Protein 2ICR (pdb70)

CATH classification: 2.40.155.10

Sequence (901 aa):
SAHGLTDDMTMHFRMEGCVDGHKFVIEGNGNGNPFKGKQFINLCVIEGGPLPFSEDILSAAFNRLFTEYPEGIVDYFKNSSCPAGYTWHRSFRFEDGAVCICCSADITVNVRENCIYHESTFYGVNFPADGPVMKKMMTTNWEPSCEKIIPINSQKILKGDVSMYLLLKDGGRYRCQFDTIYKAKTEPKEMPDWHFIQHKLNREDRSDAKNQKWQLIEHAIIASRSALPSAHGLTDDMTMHFRRMEGCVDGHKFVIEGNGNGNPFKGKQFINLCVIEGGPLPFSEDILSAAFNRLFTEYPEGIVDYFKNSSCPAGYTWHRSFRFEDGAVCICCSADITVNVRENCIIYHESTFYGVNFPADGPVMKKMTTNWEPSCEKIIPINSQKILKGDVSMYLLLKDGGRYRCQFDTIYKAKTEPKEMPDWHFIQHKLNNREDRSDAKNQKWQLIEHAIIASRSALPGSAHGLTDDMTMHHFRMEGCVDGHKFVIEGNGNGNPFKGKQFINLCVIEGGPLPFSEDILSAAFNRLFTEYPEGIVDYFKNSCPAGYTWHRSFRFEDGAVCICCSADITVNVRENCCIYHESTFYGVNFPADGPVMKKMTTNWEPSCEKIIIPINSQKILKGDVSMYLLLKDGGRYRCQFDTIIYKAKTEPKEMPDWHFIQHKLNNREDRSDAKNQKWQLIEHAIIIASRSALPSAHGLTDDMMTMHFRMEGCVDGHKFVIEGNGNGNPFKGKQFINLCVIEGGPLPFSEDILSAAFNRLFTEYPEGIVDYFKNSCPAGYTWHRSFRFEDGAVCICCSADITVNVRENCIYHESTFYGVNFPADGPVMKKMMTTNWEPSCEKIIPINSQKILKGDVSMYLLLKDGGRYRCQFDTIYKAKTEPKEMPDWHFIQHKLNNREDRSDAKNQKWQLIEHAIASRSALP

Nearest PDB structures (foldseek):
  2icr-assembly2_C  TM=1.001E+00  e=1.301E-49  Zoanthus sp.
  6aa7-assembly1_A  TM=1.000E+00  e=6.474E-44  Acropora digitifera
  2ogr-assembly1_C  TM=9.984E-01  e=5.555E-43  Zoanthus sp.
  1xa9-assembly1_A  TM=9.937E-01  e=1.949E-43  Zoanthus sp.
  2ojk-assembly1_A  TM=9.965E-01  e=8.170E-43  Zoanthus sp.

Radius of gyration: 31.57 Å; Cα contacts (8 Å, |Δi|>4): 2663; chains: 4; bounding box: 90×78×57 Å

Solvent-accessible surface area: 37410 Å² total

Structure (mmCIF, N/CA/C/O backbone):
data_2ICR
#
_entry.id   2ICR
#
_cell.length_a   115.190
_cell.length_b   146.738
_cell.length_c   122.928
_cell.angle_alpha   90.00
_cell.angle_beta   90.00
_cell.angle_gamma   90.00
#
_symmetry.space_group_name_H-M   'C 2 2 21'
#
loop_
_entity.id
_entity.type
_entity.pdbx_description
1 polymer 'Red fluorescent protein zoanRFP'
2 non-polymer 'SULFATE ION'
3 water water
#
loop_
_atom_site.group_PDB
_atom_site.id
_atom_site.type_symbol
_atom_site.label_atom_id
_atom_site.label_alt_id
_atom_site.label_comp_id
_atom_site.label_asym_id
_atom_site.label_entity_id
_atom_site.label_seq_id
_atom_site.pdbx_PDB_ins_code
_atom_site.Cartn_x
_atom_site.Cartn_y
_atom_site.Cartn_z
_atom_site.occupancy
_atom_site.B_iso_or_equiv
_atom_site.auth_seq_id
_atom_site.auth_comp_id
_atom_site.auth_asym_id
_atom_site.auth_atom_id
_atom_site.pdbx_PDB_model_num
ATOM 1 N N . SER A 1 12 ? -67.986 1.271 -0.916 1.00 51.18 4 SER A N 1
ATOM 2 C CA . SER A 1 12 ? -67.162 0.962 -2.098 1.00 50.83 4 SER A CA 1
ATOM 3 C C . SER A 1 12 ? -68.007 0.276 -3.162 1.00 58.69 4 SER A C 1
ATOM 4 O O . SER A 1 12 ? -68.927 -0.484 -2.820 1.00 67.15 4 SER A O 1
ATOM 7 N N . ALA A 1 13 ? -67.788 0.478 -4.463 1.00 59.07 5 ALA A N 1
ATOM 8 C CA . ALA A 1 13 ? -68.641 -0.210 -5.443 1.00 50.67 5 ALA A CA 1
ATOM 9 C C . ALA A 1 13 ? -68.154 -1.638 -5.684 1.00 47.77 5 ALA A C 1
ATOM 10 O O . ALA A 1 13 ? -67.128 -1.796 -6.360 1.00 46.60 5 ALA A O 1
ATOM 12 N N . HIS A 1 14 ? -68.902 -2.598 -5.117 1.00 38.00 6 HIS A N 1
ATOM 13 C CA . HIS A 1 14 ? -68.561 -4.007 -5.253 1.00 30.54 6 HIS A CA 1
ATOM 14 C C . HIS A 1 14 ? -67.387 -4.303 -4.329 1.00 22.87 6 HIS A C 1
ATOM 15 O O . HIS A 1 14 ? -66.843 -5.383 -4.384 1.00 20.55 6 HIS A O 1
ATOM 22 N N . GLY A 1 15 ? -67.016 -3.324 -3.495 1.00 20.42 7 GLY A N 1
ATOM 23 C CA . GLY A 1 15 ? -65.926 -3.419 -2.561 1.00 20.93 7 GLY A CA 1
ATOM 24 C C . GLY A 1 15 ? -64.549 -3.296 -3.177 1.00 17.71 7 GLY A C 1
ATOM 25 O O . GLY A 1 15 ? -63.560 -3.600 -2.502 1.00 19.72 7 GLY A O 1
ATOM 26 N N . LEU A 1 16 ? -64.428 -2.871 -4.427 1.00 15.14 8 LEU A N 1
ATOM 27 C CA . LEU A 1 16 ? -63.135 -2.722 -5.062 1.00 15.14 8 LEU A CA 1
ATOM 28 C C . LEU A 1 16 ? -62.636 -1.275 -5.018 1.00 14.87 8 LEU A C 1
ATOM 29 O O . LEU A 1 16 ? -63.404 -0.300 -5.023 1.00 17.97 8 LEU A O 1
ATOM 34 N N . THR A 1 17 ? -61.319 -1.131 -4.976 1.00 15.81 9 THR A N 1
ATOM 35 C CA . THR A 1 17 ? -60.658 0.172 -4.958 1.00 15.54 9 THR A CA 1
ATOM 36 C C . THR A 1 17 ? -59.575 0.104 -6.032 1.00 15.06 9 THR A C 1
ATOM 37 O O . THR A 1 17 ? -59.314 -0.999 -6.553 1.00 16.01 9 THR A O 1
ATOM 41 N N . ASP A 1 18 ? -58.998 1.272 -6.351 1.00 16.95 10 ASP A N 1
ATOM 42 C CA . ASP A 1 18 ? -57.981 1.250 -7.411 1.00 16.62 10 ASP A CA 1
ATOM 43 C C . ASP A 1 18 ? -56.581 0.882 -6.934 1.00 15.78 10 ASP A C 1
ATOM 44 O O . ASP A 1 18 ? -55.671 0.974 -7.773 1.00 16.06 10 ASP A O 1
ATOM 49 N N . ASP A 1 19 ? -56.399 0.522 -5.672 1.00 16.56 11 ASP A N 1
ATOM 50 C CA . ASP A 1 19 ? -55.054 0.153 -5.140 1.00 18.07 11 ASP A CA 1
ATOM 51 C C . ASP A 1 19 ? -55.299 -0.888 -4.061 1.00 15.45 11 ASP A C 1
ATOM 52 O O . ASP A 1 19 ? -55.409 -0.538 -2.876 1.00 17.72 11 ASP A O 1
ATOM 57 N N . MET A 1 20 ? -55.421 -2.149 -4.541 1.00 15.71 12 MET A N 1
ATOM 58 C CA . MET A 1 20 ? -55.696 -3.226 -3.593 1.00 15.34 12 MET A CA 1
ATOM 59 C C . MET A 1 20 ? -54.526 -4.155 -3.394 1.00 15.68 12 MET A C 1
ATOM 60 O O . MET A 1 20 ? -53.574 -4.058 -4.177 1.00 17.56 12 MET A O 1
ATOM 65 N N . THR A 1 21 ? -54.654 -5.015 -2.375 1.00 15.74 13 THR A N 1
ATOM 66 C CA . THR A 1 21 ? -53.589 -5.992 -2.159 1.00 14.89 13 THR A CA 1
ATOM 67 C C . THR A 1 21 ? -54.250 -7.343 -2.501 1.00 15.63 13 THR A C 1
ATOM 68 O O . THR A 1 21 ? -55.475 -7.412 -2.667 1.00 15.87 13 THR A O 1
ATOM 72 N N . MET A 1 22 ? -53.451 -8.396 -2.594 1.00 15.01 14 MET A N 1
ATOM 73 C CA . MET A 1 22 ? -53.875 -9.729 -2.876 1.00 15.74 14 MET A CA 1
ATOM 74 C C . MET A 1 22 ? -53.058 -10.702 -2.005 1.00 14.83 14 MET A C 1
ATOM 75 O O . MET A 1 22 ? -51.949 -10.398 -1.605 1.00 18.15 14 MET A O 1
ATOM 80 N N . HIS A 1 23 ? -53.686 -11.855 -1.789 1.00 15.42 15 HIS A N 1
ATOM 81 C CA . HIS A 1 23 ? -53.078 -12.931 -1.030 1.00 15.59 15 HIS A CA 1
ATOM 82 C C . HIS A 1 23 ? -53.286 -14.199 -1.863 1.00 16.61 15 HIS A C 1
ATOM 83 O O . HIS A 1 23 ? -54.438 -14.442 -2.249 1.00 19.55 15 HIS A O 1
ATOM 90 N N . PHE A 1 24 ? -52.214 -14.947 -2.111 1.00 16.42 16 PHE A N 1
ATOM 91 C CA . PHE A 1 24 ? -52.286 -16.160 -2.876 1.00 16.02 16 PHE A CA 1
ATOM 92 C C . PHE A 1 24 ? -51.798 -17.421 -2.182 1.00 15.73 16 PHE A C 1
ATOM 93 O O . PHE A 1 24 ? -50.831 -17.413 -1.403 1.00 17.74 16 PHE A O 1
ATOM 101 N N . ARG A 1 25 ? -52.451 -18.533 -2.519 1.00 16.96 17 ARG A N 1
ATOM 102 C CA . ARG A 1 25 ? -52.060 -19.814 -2.023 1.00 15.68 17 ARG A CA 1
ATOM 103 C C . ARG A 1 25 ? -52.452 -20.812 -3.158 1.00 15.30 17 ARG A C 1
ATOM 104 O O . ARG A 1 25 ? -53.616 -20.864 -3.534 1.00 18.22 17 ARG A O 1
ATOM 112 N N . MET A 1 26 ? -51.483 -21.564 -3.663 1.00 16.61 18 MET A N 1
ATOM 113 C CA . MET A 1 26 ? -51.700 -22.559 -4.699 1.00 17.37 18 MET A CA 1
ATOM 114 C C . MET A 1 26 ? -51.123 -23.878 -4.182 1.00 17.17 18 MET A C 1
ATOM 115 O O . MET A 1 26 ? -50.011 -23.868 -3.636 1.00 20.65 18 MET A O 1
ATOM 120 N N . GLU A 1 27 ? -51.838 -24.970 -4.362 1.00 18.05 19 GLU A N 1
ATOM 121 C CA . GLU A 1 27 ? -51.418 -26.326 -3.992 1.00 18.41 19 GLU A CA 1
ATOM 122 C C . GLU A 1 27 ? -51.441 -27.063 -5.334 1.00 17.95 19 GLU A C 1
ATOM 123 O O . GLU A 1 27 ? -52.404 -26.871 -6.087 1.00 20.63 19 GLU A O 1
ATOM 129 N N . GLY A 1 28 ? -50.436 -27.863 -5.660 1.00 16.79 20 GLY A N 1
ATOM 130 C CA . GLY A 1 28 ? -50.444 -28.544 -6.936 1.00 19.76 20 GLY A CA 1
ATOM 131 C C . GLY A 1 28 ? -49.553 -29.757 -6.980 1.00 18.71 20 GLY A C 1
ATOM 132 O O . GLY A 1 28 ? -48.870 -30.118 -6.021 1.00 20.06 20 GLY A O 1
ATOM 133 N N . CYS A 1 29 ? -49.601 -30.379 -8.160 1.00 18.45 21 CYS A N 1
ATOM 134 C CA . CYS A 1 29 ? -48.810 -31.582 -8.389 1.00 19.46 21 CYS A CA 1
ATOM 135 C C . CYS A 1 29 ? -48.613 -31.768 -9.876 1.00 19.15 21 CYS A C 1
ATOM 136 O O . CYS A 1 29 ? -49.598 -31.789 -10.630 1.00 22.45 21 CYS A O 1
ATOM 139 N N . VAL A 1 30 ? -47.374 -31.910 -10.319 1.00 20.42 22 VAL A N 1
ATOM 140 C CA . VAL A 1 30 ? -47.136 -32.098 -11.754 1.00 18.49 22 VAL A CA 1
ATOM 141 C C . VAL A 1 30 ? -46.273 -33.346 -11.873 1.00 18.93 22 VAL A C 1
ATOM 142 O O . VAL A 1 30 ? -45.176 -33.418 -11.311 1.00 19.28 22 VAL A O 1
ATOM 146 N N . ASP A 1 31 ? -46.795 -34.337 -12.597 1.00 18.72 23 ASP A N 1
ATOM 147 C CA . ASP A 1 31 ? -46.106 -35.614 -12.807 1.00 18.76 23 ASP A CA 1
ATOM 148 C C . ASP A 1 31 ? -45.589 -36.193 -11.487 1.00 22.46 23 ASP A C 1
ATOM 149 O O . ASP A 1 31 ? -44.502 -36.753 -11.462 1.00 25.26 23 ASP A O 1
ATOM 154 N N . GLY A 1 32 ? -46.413 -36.070 -10.433 1.00 22.27 24 GLY A N 1
ATOM 155 C CA . GLY A 1 32 ? -46.077 -36.604 -9.123 1.00 24.52 24 GLY A CA 1
ATOM 156 C C . GLY A 1 32 ? -45.297 -35.680 -8.220 1.00 25.21 24 GLY A C 1
ATOM 157 O O . GLY A 1 32 ? -45.096 -35.997 -7.034 1.00 30.00 24 GLY A O 1
ATOM 158 N N . HIS A 1 33 ? -44.870 -34.554 -8.798 1.00 22.99 25 HIS A N 1
ATOM 159 C CA . HIS A 1 33 ? -44.119 -33.644 -7.937 1.00 22.08 25 HIS A CA 1
ATOM 160 C C . HIS A 1 33 ? -45.071 -32.674 -7.228 1.00 20.96 25 HIS A C 1
ATOM 161 O O . HIS A 1 33 ? -45.620 -31.796 -7.897 1.00 20.67 25 HIS A O 1
ATOM 168 N N . LYS A 1 34 ? -45.252 -32.787 -5.920 1.00 21.34 26 LYS A N 1
ATOM 169 C CA . LYS A 1 34 ? -46.127 -31.903 -5.167 1.00 22.50 26 LYS A CA 1
ATOM 170 C C . LYS A 1 34 ? -45.447 -30.599 -4.798 1.00 21.46 26 LYS A C 1
ATOM 171 O O . LYS A 1 34 ? -44.234 -30.505 -4.600 1.00 23.41 26 LYS A O 1
ATOM 177 N N . PHE A 1 35 ? -46.271 -29.543 -4.703 1.00 19.74 27 PHE A N 1
ATOM 178 C CA . PHE A 1 35 ? -45.728 -28.251 -4.345 1.00 19.92 27 PHE A CA 1
ATOM 179 C C . PHE A 1 35 ? -46.811 -27.336 -3.776 1.00 19.91 27 PHE A C 1
ATOM 180 O O . PHE A 1 35 ? -48.003 -27.561 -3.964 1.00 20.82 27 PHE A O 1
ATOM 188 N N . VAL A 1 36 ? -46.336 -26.302 -3.082 1.00 18.51 28 VAL A N 1
ATOM 189 C CA . VAL A 1 36 ? -47.191 -25.298 -2.491 1.00 17.96 28 VAL A CA 1
ATOM 190 C C . VAL A 1 36 ? -46.502 -23.950 -2.746 1.00 18.17 28 VAL A C 1
ATOM 191 O O . VAL A 1 36 ? -45.299 -23.850 -2.534 1.00 20.55 28 VAL A O 1
ATOM 195 N N . ILE A 1 37 ? -47.298 -22.992 -3.202 1.00 17.28 29 ILE A N 1
ATOM 196 C CA . ILE A 1 37 ? -46.815 -21.651 -3.488 1.00 18.05 29 ILE A CA 1
ATOM 197 C C . ILE A 1 37 ? -47.664 -20.652 -2.729 1.00 17.94 29 ILE A C 1
ATOM 198 O O . ILE A 1 37 ? -48.894 -20.804 -2.653 1.00 19.91 29 ILE A O 1
ATOM 203 N N . GLU A 1 38 ? -47.026 -19.641 -2.180 1.00 18.62 30 GLU A N 1
ATOM 204 C CA . GLU A 1 38 ? -47.768 -18.615 -1.472 1.00 20.82 30 GLU A CA 1
ATOM 205 C C . GLU A 1 38 ? -47.193 -17.286 -1.992 1.00 18.32 30 GLU A C 1
ATOM 206 O O . GLU A 1 38 ? -46.050 -17.188 -2.480 1.00 23.30 30 GLU A O 1
ATOM 212 N N . GLY A 1 39 ? -48.031 -16.252 -1.874 1.00 19.13 31 GLY A N 1
ATOM 213 C CA . GLY A 1 39 ? -47.569 -14.953 -2.324 1.00 20.53 31 GLY A CA 1
ATOM 214 C C . GLY A 1 39 ? -48.557 -13.849 -1.973 1.00 16.39 31 GLY A C 1
ATOM 215 O O . GLY A 1 39 ? -49.584 -13.990 -1.304 1.00 18.40 31 GLY A O 1
ATOM 216 N N . ASN A 1 40 ? -48.179 -12.668 -2.472 1.00 16.48 32 ASN A N 1
ATOM 217 C CA . ASN A 1 40 ? -49.019 -11.504 -2.240 1.00 16.90 32 ASN A CA 1
ATOM 218 C C . ASN A 1 40 ? -48.923 -10.630 -3.484 1.00 17.12 32 ASN A C 1
ATOM 219 O O . ASN A 1 40 ? -48.268 -11.004 -4.468 1.00 20.41 32 ASN A O 1
ATOM 224 N N . GLY A 1 41 ? -49.572 -9.492 -3.472 1.00 16.36 33 GLY A N 1
ATOM 225 C CA . GLY A 1 41 ? -49.475 -8.655 -4.674 1.00 17.62 33 GLY A CA 1
ATOM 226 C C . GLY A 1 41 ? -50.236 -7.368 -4.457 1.00 15.39 33 GLY A C 1
ATOM 227 O O . GLY A 1 41 ? -50.768 -7.098 -3.377 1.00 16.12 33 GLY A O 1
ATOM 228 N N . ASN A 1 42 ? -50.258 -6.579 -5.511 1.00 15.13 34 ASN A N 1
ATOM 229 C CA . ASN A 1 42 ? -50.970 -5.309 -5.465 1.00 14.71 34 ASN A CA 1
ATOM 230 C C . ASN A 1 42 ? -51.447 -5.023 -6.897 1.00 15.14 34 ASN A C 1
ATOM 231 O O . ASN A 1 42 ? -50.818 -5.491 -7.856 1.00 16.40 34 ASN A O 1
ATOM 236 N N . GLY A 1 43 ? -52.530 -4.267 -6.996 1.00 13.78 35 GLY A N 1
ATOM 237 C CA . GLY A 1 43 ? -52.996 -3.973 -8.358 1.00 15.52 35 GLY A CA 1
ATOM 238 C C . GLY A 1 43 ? -54.176 -3.013 -8.341 1.00 13.71 35 GLY A C 1
ATOM 239 O O . GLY A 1 43 ? -54.733 -2.643 -7.318 1.00 14.24 35 GLY A O 1
ATOM 240 N N . ASN A 1 44 ? -54.522 -2.611 -9.574 1.00 13.97 36 ASN A N 1
ATOM 241 C CA . ASN A 1 44 ? -55.628 -1.689 -9.847 1.00 13.51 36 ASN A CA 1
ATOM 242 C C . ASN A 1 44 ? -56.624 -2.445 -10.728 1.00 11.46 36 ASN A C 1
ATOM 243 O O . ASN A 1 44 ? -56.416 -2.563 -11.941 1.00 13.32 36 ASN A O 1
ATOM 248 N N . PRO A 1 45 ? -57.689 -2.961 -10.136 1.00 13.65 37 PRO A N 1
ATOM 249 C CA . PRO A 1 45 ? -58.654 -3.701 -10.960 1.00 13.73 37 PRO A CA 1
ATOM 250 C C . PRO A 1 45 ? -59.283 -2.862 -12.085 1.00 13.52 37 PRO A C 1
ATOM 251 O O . PRO A 1 45 ? -59.634 -3.410 -13.152 1.00 15.34 37 PRO A O 1
ATOM 255 N N . PHE A 1 46 ? -59.449 -1.561 -11.865 1.00 14.03 38 PHE A N 1
ATOM 256 C CA . PHE A 1 46 ? -60.075 -0.658 -12.861 1.00 13.15 38 PHE A CA 1
ATOM 257 C C . PHE A 1 46 ? -59.192 -0.426 -14.085 1.00 13.69 38 PHE A C 1
ATOM 258 O O . PHE A 1 46 ? -59.753 -0.078 -15.136 1.00 17.90 38 PHE A O 1
ATOM 266 N N . LYS A 1 47 ? -57.886 -0.621 -13.928 1.00 13.12 39 LYS A N 1
ATOM 267 C CA . LYS A 1 47 ? -56.982 -0.442 -15.071 1.00 15.13 39 LYS A CA 1
ATOM 268 C C . LYS A 1 47 ? -56.513 -1.819 -15.541 1.00 14.33 39 LYS A C 1
ATOM 269 O O . LYS A 1 47 ? -55.686 -1.930 -16.466 1.00 17.55 39 LYS A O 1
ATOM 275 N N . GLY A 1 48 ? -57.019 -2.897 -14.930 1.00 13.74 40 GLY A N 1
ATOM 276 C CA . GLY A 1 48 ? -56.631 -4.247 -15.331 1.00 13.49 40 GLY A CA 1
ATOM 277 C C . GLY A 1 48 ? -55.162 -4.538 -15.167 1.00 13.54 40 GLY A C 1
ATOM 278 O O . GLY A 1 48 ? -54.608 -5.269 -16.000 1.00 15.16 40 GLY A O 1
ATOM 279 N N . LYS A 1 49 ? -54.532 -4.012 -14.112 1.00 13.29 41 LYS A N 1
ATOM 280 C CA . LYS A 1 49 ? -53.105 -4.228 -13.913 1.00 14.98 41 LYS A CA 1
ATOM 281 C C . LYS A 1 49 ? -52.775 -4.776 -12.535 1.00 14.24 41 LYS A C 1
ATOM 282 O O . LYS A 1 49 ? -53.297 -4.235 -11.555 1.00 16.92 41 LYS A O 1
ATOM 288 N N . GLN A 1 50 ? -51.910 -5.793 -12.531 1.00 13.86 42 GLN A N 1
ATOM 289 C CA . GLN A 1 50 ? -51.542 -6.368 -11.243 1.00 14.48 42 GLN A CA 1
ATOM 290 C C . GLN A 1 50 ? -50.092 -6.829 -11.182 1.00 14.30 42 GLN A C 1
ATOM 291 O O . GLN A 1 50 ? -49.499 -7.182 -12.205 1.00 15.14 42 GLN A O 1
ATOM 297 N N . PHE A 1 51 ? -49.547 -6.808 -9.966 1.00 13.37 43 PHE A N 1
ATOM 298 C CA . PHE A 1 51 ? -48.179 -7.197 -9.629 1.00 14.07 43 PHE A CA 1
ATOM 299 C C . PHE A 1 51 ? -48.317 -8.351 -8.630 1.00 14.32 43 PHE A C 1
ATOM 300 O O . PHE A 1 51 ? -48.950 -8.172 -7.593 1.00 19.58 43 PHE A O 1
ATOM 308 N N . ILE A 1 52 ? -47.759 -9.507 -8.944 1.00 14.90 44 ILE A N 1
ATOM 309 C CA . ILE A 1 52 ? -47.849 -10.712 -8.117 1.00 15.22 44 ILE A CA 1
ATOM 310 C C . ILE A 1 52 ? -46.489 -11.231 -7.686 1.00 14.46 44 ILE A C 1
ATOM 311 O O . ILE A 1 52 ? -45.685 -11.446 -8.574 1.00 18.87 44 ILE A O 1
ATOM 316 N N . ASN A 1 53 ? -46.281 -11.408 -6.392 1.00 18.46 45 ASN A N 1
ATOM 317 C CA . ASN A 1 53 ? -45.021 -11.882 -5.811 1.00 18.56 45 ASN A CA 1
ATOM 318 C C . ASN A 1 53 ? -45.226 -13.265 -5.234 1.00 18.08 45 ASN A C 1
ATOM 319 O O . ASN A 1 53 ? -45.963 -13.372 -4.250 1.00 21.62 45 ASN A O 1
ATOM 324 N N . LEU A 1 54 ? -44.583 -14.228 -5.876 1.00 17.11 46 LEU A N 1
ATOM 325 C CA . LEU A 1 54 ? -44.717 -15.609 -5.454 1.00 17.63 46 LEU A CA 1
ATOM 326 C C . LEU A 1 54 ? -43.451 -16.261 -4.921 1.00 16.17 46 LEU A C 1
ATOM 327 O O . LEU A 1 54 ? -42.363 -15.878 -5.313 1.00 21.37 46 LEU A O 1
ATOM 332 N N . CYS A 1 55 ? -43.674 -17.238 -4.049 1.00 18.31 47 CYS A N 1
ATOM 333 C CA . CYS A 1 55 ? -42.576 -17.991 -3.458 1.00 19.10 47 CYS A CA 1
ATOM 334 C C . CYS A 1 55 ? -42.979 -19.455 -3.312 1.00 18.38 47 CYS A C 1
ATOM 335 O O . CYS A 1 55 ? -44.097 -19.749 -2.873 1.00 19.91 47 CYS A O 1
ATOM 338 N N . VAL A 1 56 ? -42.098 -20.380 -3.659 1.00 19.55 48 VAL A N 1
ATOM 339 C CA . VAL A 1 56 ? -42.363 -21.801 -3.541 1.00 20.41 48 VAL A CA 1
ATOM 340 C C . VAL A 1 56 ? -42.098 -22.137 -2.073 1.00 22.38 48 VAL A C 1
ATOM 341 O O . VAL A 1 56 ? -40.937 -22.040 -1.624 1.00 26.43 48 VAL A O 1
ATOM 345 N N . ILE A 1 57 ? -43.132 -22.494 -1.312 1.00 24.17 49 ILE A N 1
ATOM 346 C CA . ILE A 1 57 ? -42.874 -22.798 0.106 1.00 24.14 49 ILE A CA 1
ATOM 347 C C . ILE A 1 57 ? -42.745 -24.293 0.368 1.00 24.94 49 ILE A C 1
ATOM 348 O O . ILE A 1 57 ? -42.198 -24.636 1.439 1.00 29.93 49 ILE A O 1
ATOM 353 N N . GLU A 1 58 ? -43.192 -25.135 -0.534 1.00 24.87 50 GLU A N 1
ATOM 354 C CA . GLU A 1 58 ? -43.095 -26.594 -0.425 1.00 24.82 50 GLU A CA 1
ATOM 355 C C . GLU A 1 58 ? -42.813 -27.160 -1.840 1.00 23.35 50 GLU A C 1
ATOM 356 O O . GLU A 1 58 ? -43.432 -26.731 -2.819 1.00 24.48 50 GLU A O 1
ATOM 362 N N . GLY A 1 59 ? -41.890 -28.124 -1.945 1.00 25.10 51 GLY A N 1
ATOM 363 C CA . GLY A 1 59 ? -41.600 -28.707 -3.243 1.00 24.26 51 GLY A CA 1
ATOM 364 C C . GLY A 1 59 ? -40.587 -28.005 -4.099 1.00 27.18 51 GLY A C 1
ATOM 365 O O . GLY A 1 59 ? -40.404 -28.391 -5.262 1.00 29.03 51 GLY A O 1
ATOM 366 N N . GLY A 1 60 ? -39.894 -26.983 -3.591 1.00 25.30 52 GLY A N 1
ATOM 367 C CA . GLY A 1 60 ? -38.911 -26.306 -4.417 1.00 24.48 52 GLY A CA 1
ATOM 368 C C . GLY A 1 60 ? -37.522 -26.895 -4.271 1.00 25.58 52 GLY A C 1
ATOM 369 O O . GLY A 1 60 ? -37.170 -27.509 -3.264 1.00 29.54 52 GLY A O 1
ATOM 370 N N . PRO A 1 61 ? -36.652 -26.726 -5.259 1.00 27.34 53 PRO A N 1
ATOM 371 C CA . PRO A 1 61 ? -36.940 -26.021 -6.513 1.00 26.43 53 PRO A CA 1
ATOM 372 C C . PRO A 1 61 ? -37.791 -26.864 -7.458 1.00 26.11 53 PRO A C 1
ATOM 373 O O . PRO A 1 61 ? -37.614 -28.076 -7.547 1.00 26.92 53 PRO A O 1
ATOM 377 N N . LEU A 1 62 ? -38.724 -26.215 -8.160 1.00 23.39 54 LEU A N 1
ATOM 378 C CA . LEU A 1 62 ? -39.582 -26.969 -9.082 1.00 22.48 54 LEU A CA 1
ATOM 379 C C . LEU A 1 62 ? -38.759 -27.533 -10.238 1.00 20.90 54 LEU A C 1
ATOM 380 O O . LEU A 1 62 ? -37.882 -26.856 -10.788 1.00 23.98 54 LEU A O 1
ATOM 385 N N . PRO A 1 63 ? -39.050 -28.781 -10.581 1.00 20.15 55 PRO A N 1
ATOM 386 C CA . PRO A 1 63 ? -38.357 -29.474 -11.677 1.00 20.00 55 PRO A CA 1
ATOM 387 C C . PRO A 1 63 ? -38.925 -29.100 -13.053 1.00 23.39 55 PRO A C 1
ATOM 388 O O . PRO A 1 63 ? -38.343 -29.420 -14.111 1.00 24.96 55 PRO A O 1
ATOM 392 N N . PHE A 1 64 ? -40.078 -28.413 -13.054 1.00 20.64 56 PHE A N 1
ATOM 393 C CA . PHE A 1 64 ? -40.725 -27.991 -14.278 1.00 19.54 56 PHE A CA 1
ATOM 394 C C . PHE A 1 64 ? -40.674 -26.463 -14.364 1.00 18.87 56 PHE A C 1
ATOM 395 O O . PHE A 1 64 ? -40.599 -25.814 -13.306 1.00 20.37 56 PHE A O 1
ATOM 403 N N . SER A 1 65 ? -40.747 -25.949 -15.570 1.00 18.08 57 SER A N 1
ATOM 404 C CA . SER A 1 65 ? -40.727 -24.505 -15.777 1.00 18.42 57 SER A CA 1
ATOM 405 C C . SER A 1 65 ? -41.880 -23.829 -15.030 1.00 21.71 57 SER A C 1
ATOM 406 O O . SER A 1 65 ? -43.045 -24.217 -15.125 1.00 19.32 57 SER A O 1
ATOM 409 N N . GLU A 1 66 ? -41.530 -22.778 -14.285 1.00 19.06 58 GLU A N 1
ATOM 410 C CA . GLU A 1 66 ? -42.618 -22.126 -13.577 1.00 19.55 58 GLU A CA 1
ATOM 411 C C . GLU A 1 66 ? -43.581 -21.379 -14.494 1.00 16.34 58 GLU A C 1
ATOM 412 O O . GLU A 1 66 ? -44.658 -21.005 -13.995 1.00 16.37 58 GLU A O 1
ATOM 418 N N . ASP A 1 67 ? -43.212 -21.162 -15.740 1.00 14.33 59 ASP A N 1
ATOM 419 C CA . ASP A 1 67 ? -44.151 -20.438 -16.610 1.00 14.92 59 ASP A CA 1
ATOM 420 C C . ASP A 1 67 ? -45.444 -21.200 -16.815 1.00 14.77 59 ASP A C 1
ATOM 421 O O . ASP A 1 67 ? -46.464 -20.578 -17.166 1.00 15.44 59 ASP A O 1
ATOM 426 N N . ILE A 1 68 ? -45.452 -22.527 -16.624 1.00 16.00 60 ILE A N 1
ATOM 427 C CA . ILE A 1 68 ? -46.764 -23.183 -16.865 1.00 14.91 60 ILE A CA 1
ATOM 428 C C . ILE A 1 68 ? -47.832 -22.764 -15.877 1.00 16.09 60 ILE A C 1
ATOM 429 O O . ILE A 1 68 ? -49.054 -22.881 -16.088 1.00 17.50 60 ILE A O 1
ATOM 434 N N . LEU A 1 69 ? -47.377 -22.253 -14.708 1.00 15.71 61 LEU A N 1
ATOM 435 C CA . LEU A 1 69 ? -48.344 -21.844 -13.705 1.00 15.30 61 LEU A CA 1
ATOM 436 C C . LEU A 1 69 ? -48.853 -20.422 -13.728 1.00 14.52 61 LEU A C 1
ATOM 437 O O . LEU A 1 69 ? -49.794 -20.078 -12.992 1.00 17.56 61 LEU A O 1
ATOM 442 N N . SER A 1 70 ? -48.193 -19.570 -14.513 1.00 15.55 62 SER A N 1
ATOM 443 C CA . SER A 1 70 ? -48.541 -18.168 -14.493 1.00 15.23 62 SER A CA 1
ATOM 444 C C . SER A 1 70 ? -49.970 -17.738 -14.698 1.00 14.88 62 SER A C 1
ATOM 445 O O . SER A 1 70 ? -50.385 -16.787 -13.995 1.00 17.10 62 SER A O 1
ATOM 448 N N . ALA A 1 71 ? -50.680 -18.388 -15.610 1.00 15.29 63 ALA A N 1
ATOM 449 C CA . ALA A 1 71 ? -52.065 -17.909 -15.807 1.00 14.33 63 ALA A CA 1
ATOM 450 C C . ALA A 1 71 ? -53.060 -18.356 -14.762 1.00 17.37 63 ALA A C 1
ATOM 451 O O . ALA A 1 71 ? -54.264 -18.096 -14.874 1.00 17.10 63 ALA A O 1
ATOM 453 N N . ALA A 1 72 ? -52.577 -18.994 -13.699 1.00 18.23 64 ALA A N 1
ATOM 454 C CA . ALA A 1 72 ? -53.482 -19.393 -12.655 1.00 16.59 64 ALA A CA 1
ATOM 455 C C . ALA A 1 72 ? -53.600 -18.239 -11.661 1.00 16.37 64 ALA A C 1
ATOM 456 O O . ALA A 1 72 ? -54.512 -18.320 -10.824 1.00 19.11 64 ALA A O 1
ATOM 458 N N . PHE A 1 73 ? -52.746 -17.223 -11.688 1.00 19.14 65 PHE A N 1
ATOM 459 C CA . PHE A 1 73 ? -52.810 -16.142 -10.673 1.00 18.87 65 PHE A CA 1
ATOM 460 C C . PHE A 1 73 ? -53.562 -14.850 -10.984 1.00 17.89 65 PHE A C 1
ATOM 461 O O . PHE A 1 73 ? -54.003 -14.237 -9.976 1.00 22.05 65 PHE A O 1
ATOM 489 N N . ASN A 1 75 ? -57.197 -14.080 -12.486 1.00 14.24 69 ASN A N 1
ATOM 490 C CA . ASN A 1 75 ? -58.063 -13.217 -11.644 1.00 14.38 69 ASN A CA 1
ATOM 491 C C . ASN A 1 75 ? -58.574 -12.122 -12.564 1.00 14.94 69 ASN A C 1
ATOM 492 O O . ASN A 1 75 ? -57.935 -11.080 -12.754 1.00 16.09 69 ASN A O 1
ATOM 497 N N . ARG A 1 76 ? -59.733 -12.386 -13.162 1.00 14.71 70 ARG A N 1
ATOM 498 C CA . ARG A 1 76 ? -60.351 -11.472 -14.116 1.00 13.88 70 ARG A CA 1
ATOM 499 C C . ARG A 1 76 ? -60.882 -10.209 -13.508 1.00 12.61 70 ARG A C 1
ATOM 500 O O . ARG A 1 76 ? -61.368 -9.362 -14.259 1.00 14.56 70 ARG A O 1
ATOM 508 N N . LEU A 1 77 ? -60.744 -10.005 -12.210 1.00 14.76 71 LEU A N 1
ATOM 509 C CA . LEU A 1 77 ? -61.153 -8.758 -11.570 1.00 13.51 71 LEU A CA 1
ATOM 510 C C . LEU A 1 77 ? -60.185 -7.717 -12.174 1.00 13.82 71 LEU A C 1
ATOM 511 O O . LEU A 1 77 ? -60.546 -6.563 -12.346 1.00 14.72 71 LEU A O 1
ATOM 516 N N . PHE A 1 78 ? -58.978 -8.161 -12.501 1.00 12.86 72 PHE A N 1
ATOM 517 C CA . PHE A 1 78 ? -57.948 -7.325 -13.101 1.00 13.57 72 PHE A CA 1
ATOM 518 C C . PHE A 1 78 ? -58.067 -7.330 -14.633 1.00 11.54 72 PHE A C 1
ATOM 519 O O . PHE A 1 78 ? -57.263 -7.890 -15.393 1.00 15.45 72 PHE A O 1
ATOM 527 N N . THR A 1 79 ? -59.131 -6.670 -15.067 1.00 12.41 73 THR A N 1
ATOM 528 C CA . THR A 1 79 ? -59.432 -6.523 -16.479 1.00 13.63 73 THR A CA 1
ATOM 529 C C . THR A 1 79 ? -60.046 -5.151 -16.661 1.00 11.57 73 THR A C 1
ATOM 530 O O . THR A 1 79 ? -61.038 -4.892 -15.940 1.00 14.32 73 THR A O 1
ATOM 534 N N . GLU A 1 80 ? -59.521 -4.331 -17.555 1.00 12.39 74 GLU A N 1
ATOM 535 C CA . GLU A 1 80 ? -60.156 -3.027 -17.735 1.00 12.21 74 GLU A CA 1
ATOM 536 C C . GLU A 1 80 ? -61.324 -3.205 -18.710 1.00 13.21 74 GLU A C 1
ATOM 537 O O . GLU A 1 80 ? -61.126 -3.493 -19.902 1.00 15.13 74 GLU A O 1
ATOM 543 N N . TYR A 1 81 ? -62.563 -3.027 -18.250 1.00 13.37 75 TYR A N 1
ATOM 544 C CA . TYR A 1 81 ? -63.705 -3.147 -19.114 1.00 13.09 75 TYR A CA 1
ATOM 545 C C . TYR A 1 81 ? -64.259 -1.771 -19.510 1.00 14.51 75 TYR A C 1
ATOM 546 O O . TYR A 1 81 ? -64.329 -0.864 -18.674 1.00 16.32 75 TYR A O 1
ATOM 555 N N . PRO A 1 82 ? -64.680 -1.639 -20.761 1.00 15.94 76 PRO A N 1
ATOM 556 C CA . PRO A 1 82 ? -65.305 -0.393 -21.206 1.00 15.48 76 PRO A CA 1
ATOM 557 C C . PRO A 1 82 ? -66.771 -0.454 -20.749 1.00 14.88 76 PRO A C 1
ATOM 558 O O . PRO A 1 82 ? -67.314 -1.585 -20.596 1.00 17.40 76 PRO A O 1
ATOM 562 N N . GLU A 1 83 ? -67.463 0.659 -20.553 1.00 14.35 77 GLU A N 1
ATOM 563 C CA . GLU A 1 83 ? -68.864 0.697 -20.126 1.00 16.78 77 GLU A CA 1
ATOM 564 C C . GLU A 1 83 ? -69.804 -0.062 -21.052 1.00 17.15 77 GLU A C 1
ATOM 565 O O . GLU A 1 83 ? -70.869 -0.530 -20.603 1.00 17.49 77 GLU A O 1
ATOM 571 N N . GLY A 1 84 ? -69.449 -0.186 -22.337 1.00 16.45 78 GLY A N 1
ATOM 572 C CA . GLY A 1 84 ? -70.288 -0.881 -23.308 1.00 17.37 78 GLY A CA 1
ATOM 573 C C . GLY A 1 84 ? -70.290 -2.396 -23.274 1.00 16.61 78 GLY A C 1
ATOM 574 O O . GLY A 1 84 ? -71.032 -3.037 -24.060 1.00 19.30 78 GLY A O 1
ATOM 575 N N . ILE A 1 85 ? -69.480 -2.955 -22.369 1.00 14.58 79 ILE A N 1
ATOM 576 C CA . ILE A 1 85 ? -69.443 -4.427 -22.249 1.00 14.53 79 ILE A CA 1
ATOM 577 C C . ILE A 1 85 ? -69.726 -4.745 -20.783 1.00 13.77 79 ILE A C 1
ATOM 578 O O . ILE A 1 85 ? -69.058 -4.174 -19.924 1.00 15.98 79 ILE A O 1
ATOM 583 N N . VAL A 1 86 ? -70.672 -5.616 -20.446 1.00 14.65 80 VAL A N 1
ATOM 584 C CA . VAL A 1 86 ? -70.976 -5.992 -19.076 1.00 14.09 80 VAL A CA 1
ATOM 585 C C . VAL A 1 86 ? -69.723 -6.624 -18.451 1.00 12.46 80 VAL A C 1
ATOM 586 O O . VAL A 1 86 ? -69.120 -7.515 -19.057 1.00 14.22 80 VAL A O 1
ATOM 590 N N . ASP A 1 87 ? -69.345 -6.177 -17.256 1.00 14.09 81 ASP A N 1
ATOM 591 C CA . ASP A 1 87 ? -68.174 -6.701 -16.519 1.00 14.14 81 ASP A CA 1
ATOM 592 C C . ASP A 1 87 ? -68.689 -7.759 -15.535 1.00 13.25 81 ASP A C 1
ATOM 593 O O . ASP A 1 87 ? -69.055 -7.529 -14.370 1.00 15.69 81 ASP A O 1
ATOM 598 N N . TYR A 1 88 ? -68.741 -9.007 -16.008 1.00 14.05 82 TYR A N 1
ATOM 599 C CA . TYR A 1 88 ? -69.244 -10.124 -15.204 1.00 12.89 82 TYR A CA 1
ATOM 600 C C . TYR A 1 88 ? -68.483 -10.357 -13.921 1.00 13.44 82 TYR A C 1
ATOM 601 O O . TYR A 1 88 ? -69.046 -10.771 -12.906 1.00 15.80 82 TYR A O 1
ATOM 610 N N . PHE A 1 89 ? -67.173 -10.097 -14.025 1.00 12.82 83 PHE A N 1
ATOM 611 C CA . PHE A 1 89 ? -66.337 -10.338 -12.843 1.00 14.02 83 PHE A CA 1
ATOM 612 C C . PHE A 1 89 ? -66.489 -9.329 -11.739 1.00 14.07 83 PHE A C 1
ATOM 613 O O . PHE A 1 89 ? -66.652 -9.709 -10.574 1.00 17.46 83 PHE A O 1
ATOM 621 N N . LYS A 1 90 ? -66.431 -8.041 -12.056 1.00 14.92 84 LYS A N 1
ATOM 622 C CA . LYS A 1 90 ? -66.597 -7.061 -10.993 1.00 14.29 84 LYS A CA 1
ATOM 623 C C . LYS A 1 90 ? -68.049 -7.122 -10.485 1.00 15.29 84 LYS A C 1
ATOM 624 O O . LYS A 1 90 ? -68.293 -6.862 -9.292 1.00 18.23 84 LYS A O 1
ATOM 630 N N . ASN A 1 91 ? -69.027 -7.474 -11.336 1.00 15.70 85 ASN A N 1
ATOM 631 C CA . ASN A 1 91 ? -70.407 -7.568 -10.882 1.00 15.30 85 ASN A CA 1
ATOM 632 C C . ASN A 1 91 ? -70.556 -8.706 -9.855 1.00 15.84 85 ASN A C 1
ATOM 633 O O . ASN A 1 91 ? -71.520 -8.656 -9.066 1.00 20.08 85 ASN A O 1
ATOM 638 N N A SER A 1 92 ? -69.636 -9.668 -9.866 0.50 15.64 86 SER A N 1
ATOM 639 N N B SER A 1 92 ? -69.662 -9.676 -9.854 0.50 15.64 86 SER A N 1
ATOM 640 C CA A SER A 1 92 ? -69.687 -10.779 -8.933 0.50 17.69 86 SER A CA 1
ATOM 641 C CA B SER A 1 92 ? -69.768 -10.731 -8.882 0.50 17.69 86 SER A CA 1
ATOM 642 C C A SER A 1 92 ? -69.079 -10.463 -7.571 0.50 15.94 86 SER A C 1
ATOM 643 C C B SER A 1 92 ? -69.111 -10.441 -7.556 0.50 15.94 86 SER A C 1
ATOM 644 O O A SER A 1 92 ? -69.141 -11.320 -6.682 0.50 18.98 86 SER A O 1
ATOM 645 O O B SER A 1 92 ? -69.136 -11.266 -6.672 0.50 18.98 86 SER A O 1
ATOM 650 N N . CYS A 1 93 ? -68.523 -9.268 -7.437 1.00 15.24 87 CYS A N 1
ATOM 651 C CA . CYS A 1 93 ? -67.898 -8.848 -6.187 1.00 16.09 87 CYS A CA 1
ATOM 652 C C . CYS A 1 93 ? -68.863 -8.196 -5.216 1.00 18.14 87 CYS A C 1
ATOM 653 O O . CYS A 1 93 ? -69.896 -7.625 -5.620 1.00 18.54 87 CYS A O 1
ATOM 656 N N . PRO A 1 94 ? -68.568 -8.218 -3.932 1.00 17.06 88 PRO A N 1
ATOM 657 C CA . PRO A 1 94 ? -67.373 -8.836 -3.344 1.00 14.98 88 PRO A CA 1
ATOM 658 C C . PRO A 1 94 ? -67.328 -10.340 -3.128 1.00 16.27 88 PRO A C 1
ATOM 659 O O . PRO A 1 94 ? -66.215 -10.816 -2.781 1.00 17.96 88 PRO A O 1
ATOM 663 N N . ALA A 1 95 ? -68.413 -11.078 -3.303 1.00 16.14 89 ALA A N 1
ATOM 664 C CA . ALA A 1 95 ? -68.378 -12.519 -3.100 1.00 14.89 89 ALA A CA 1
ATOM 665 C C . ALA A 1 95 ? -67.266 -13.125 -3.943 1.00 15.49 89 ALA A C 1
ATOM 666 O O . ALA A 1 95 ? -66.484 -13.979 -3.451 1.00 17.07 89 ALA A O 1
ATOM 668 N N . GLY A 1 96 ? -67.208 -12.683 -5.212 1.00 14.90 90 GLY A N 1
ATOM 669 C CA . GLY A 1 96 ? -66.175 -13.222 -6.072 1.00 17.32 90 GLY A CA 1
ATOM 670 C C . GLY A 1 96 ? -66.681 -14.229 -7.101 1.00 15.86 90 GLY A C 1
ATOM 671 O O . GLY A 1 96 ? -67.878 -14.366 -7.403 1.00 16.35 90 GLY A O 1
ATOM 672 N N . TYR A 1 97 ? -65.698 -14.966 -7.647 1.00 14.89 91 TYR A N 1
ATOM 673 C CA . TYR A 1 97 ? -66.041 -15.952 -8.677 1.00 13.51 91 TYR A CA 1
ATOM 674 C C . TYR A 1 97 ? -65.091 -17.138 -8.614 1.00 13.81 91 TYR A C 1
ATOM 675 O O . TYR A 1 97 ? -64.099 -17.132 -7.861 1.00 15.47 91 TYR A O 1
ATOM 684 N N . THR A 1 98 ? -65.367 -18.178 -9.387 1.00 14.85 92 THR A N 1
ATOM 685 C CA . THR A 1 98 ? -64.511 -19.349 -9.432 1.00 14.27 92 THR A CA 1
ATOM 686 C C . THR A 1 98 ? -64.289 -19.636 -10.905 1.00 14.73 92 THR A C 1
ATOM 687 O O . THR A 1 98 ? -65.077 -19.201 -11.757 1.00 14.25 92 THR A O 1
ATOM 691 N N . TRP A 1 99 ? -63.219 -20.368 -11.233 1.00 13.72 93 TRP A N 1
ATOM 692 C CA . TRP A 1 99 ? -62.956 -20.696 -12.632 1.00 12.51 93 TRP A CA 1
ATOM 693 C C . TRP A 1 99 ? -62.227 -22.033 -12.688 1.00 12.44 93 TRP A C 1
ATOM 694 O O . TRP A 1 99 ? -61.582 -22.465 -11.726 1.00 14.22 93 TRP A O 1
ATOM 705 N N . HIS A 1 100 ? -62.357 -22.712 -13.831 1.00 14.59 94 HIS A N 1
ATOM 706 C CA . HIS A 1 100 ? -61.792 -24.023 -14.116 1.00 13.60 94 HIS A CA 1
ATOM 707 C C . HIS A 1 100 ? -61.252 -24.000 -15.532 1.00 12.99 94 HIS A C 1
ATOM 708 O O . HIS A 1 100 ? -61.974 -23.589 -16.431 1.00 14.57 94 HIS A O 1
ATOM 715 N N . ARG A 1 101 ? -60.000 -24.419 -15.669 1.00 13.23 95 ARG A N 1
ATOM 716 C CA . ARG A 1 101 ? -59.356 -24.399 -16.953 1.00 13.02 95 ARG A CA 1
ATOM 717 C C . ARG A 1 101 ? -58.570 -25.630 -17.286 1.00 12.86 95 ARG A C 1
ATOM 718 O O . ARG A 1 101 ? -57.972 -26.260 -16.411 1.00 15.64 95 ARG A O 1
ATOM 726 N N . SER A 1 102 ? -58.478 -25.949 -18.566 1.00 14.29 96 SER A N 1
ATOM 727 C CA . SER A 1 102 ? -57.666 -27.065 -19.021 1.00 13.34 96 SER A CA 1
ATOM 728 C C . SER A 1 102 ? -56.602 -26.379 -19.914 1.00 14.35 96 SER A C 1
ATOM 729 O O . SER A 1 102 ? -56.922 -25.417 -20.632 1.00 14.06 96 SER A O 1
ATOM 732 N N . PHE A 1 103 ? -55.388 -26.901 -19.825 0.90 15.13 97 PHE A N 1
ATOM 733 C CA . PHE A 1 103 ? -54.164 -26.531 -20.496 0.90 15.25 97 PHE A CA 1
ATOM 734 C C . PHE A 1 103 ? -53.731 -27.713 -21.382 0.90 16.65 97 PHE A C 1
ATOM 735 O O . PHE A 1 103 ? -53.275 -28.736 -20.867 0.90 18.02 97 PHE A O 1
ATOM 743 N N . ARG A 1 104 ? -53.867 -27.614 -22.703 1.00 16.81 98 ARG A N 1
ATOM 744 C CA . ARG A 1 104 ? -53.474 -28.722 -23.593 1.00 17.07 98 ARG A CA 1
ATOM 745 C C . ARG A 1 104 ? -52.235 -28.317 -24.381 1.00 17.34 98 ARG A C 1
ATOM 746 O O . ARG A 1 104 ? -52.329 -27.451 -25.275 1.00 14.48 98 ARG A O 1
ATOM 754 N N . PHE A 1 105 ? -51.090 -28.892 -24.070 1.00 19.09 99 PHE A N 1
ATOM 755 C CA . PHE A 1 105 ? -49.876 -28.503 -24.788 1.00 18.45 99 PHE A CA 1
ATOM 756 C C . PHE A 1 105 ? -49.671 -29.352 -26.039 1.00 17.39 99 PHE A C 1
ATOM 757 O O . PHE A 1 105 ? -50.093 -30.490 -26.144 1.00 20.26 99 PHE A O 1
ATOM 765 N N . GLU A 1 106 ? -49.002 -28.724 -27.018 1.00 19.56 100 GLU A N 1
ATOM 766 C CA . GLU A 1 106 ? -48.764 -29.411 -28.281 1.00 21.58 100 GLU A CA 1
ATOM 767 C C . GLU A 1 106 ? -47.978 -30.700 -28.191 1.00 24.71 100 GLU A C 1
ATOM 768 O O . GLU A 1 106 ? -48.071 -31.447 -29.188 1.00 23.98 100 GLU A O 1
ATOM 774 N N . ASP A 1 107 ? -47.255 -30.950 -27.111 1.00 20.20 101 ASP A N 1
ATOM 775 C CA . ASP A 1 107 ? -46.495 -32.208 -27.040 1.00 20.18 101 ASP A CA 1
ATOM 776 C C . ASP A 1 107 ? -47.220 -33.226 -26.176 1.00 19.54 101 ASP A C 1
ATOM 777 O O . ASP A 1 107 ? -46.610 -34.196 -25.700 1.00 22.29 101 ASP A O 1
ATOM 782 N N . GLY A 1 108 ? -48.535 -33.007 -25.995 1.00 19.15 102 GLY A N 1
ATOM 783 C CA . GLY A 1 108 ? -49.306 -33.943 -25.217 1.00 19.52 102 GLY A CA 1
ATOM 784 C C . GLY A 1 108 ? -49.474 -33.741 -23.736 1.00 17.38 102 GLY A C 1
ATOM 785 O O . GLY A 1 108 ? -50.340 -34.393 -23.116 1.00 19.67 102 GLY A O 1
ATOM 786 N N . ALA A 1 109 ? -48.676 -32.849 -23.168 1.00 17.80 103 ALA A N 1
ATOM 787 C CA . ALA A 1 109 ? -48.835 -32.625 -21.733 1.00 16.83 103 ALA A CA 1
ATOM 788 C C . ALA A 1 109 ? -50.186 -31.941 -21.504 1.00 17.59 103 ALA A C 1
ATOM 789 O O . ALA A 1 109 ? -50.645 -31.161 -22.354 1.00 16.77 103 ALA A O 1
ATOM 791 N N . VAL A 1 110 ? -50.810 -32.217 -20.360 1.00 17.66 104 VAL A N 1
ATOM 792 C CA . VAL A 1 110 ? -52.089 -31.620 -20.031 1.00 15.38 104 VAL A CA 1
ATOM 793 C C . VAL A 1 110 ? -52.093 -31.132 -18.596 1.00 14.88 104 VAL A C 1
ATOM 794 O O . VAL A 1 110 ? -51.628 -31.856 -17.718 1.00 17.45 104 VAL A O 1
ATOM 798 N N . CYS A 1 111 ? -52.626 -29.950 -18.370 1.00 17.18 105 CYS A N 1
ATOM 799 C CA . CYS A 1 111 ? -52.721 -29.410 -17.036 1.00 17.22 105 CYS A CA 1
ATOM 800 C C . CYS A 1 111 ? -54.163 -28.961 -16.810 1.00 17.51 105 CYS A C 1
ATOM 801 O O . CYS A 1 111 ? -54.916 -28.662 -17.735 1.00 17.62 105 CYS A O 1
ATOM 804 N N . ILE A 1 112 ? -54.542 -28.895 -15.546 1.00 18.48 106 ILE A N 1
ATOM 805 C CA . ILE A 1 112 ? -55.898 -28.410 -15.256 1.00 17.71 106 ILE A CA 1
ATOM 806 C C . ILE A 1 112 ? -55.689 -27.529 -14.023 1.00 17.21 106 ILE A C 1
ATOM 807 O O . ILE A 1 112 ? -54.832 -27.821 -13.175 1.00 21.10 106 ILE A O 1
ATOM 812 N N . CYS A 1 113 ? -56.455 -26.450 -13.926 1.00 15.74 107 CYS A N 1
ATOM 813 C CA A CYS A 1 113 ? -56.282 -25.581 -12.763 0.70 16.83 107 CYS A CA 1
ATOM 814 C CA B CYS A 1 113 ? -56.276 -25.590 -12.744 0.30 16.99 107 CYS A CA 1
ATOM 815 C C . CYS A 1 113 ? -57.651 -25.027 -12.406 1.00 16.42 107 CYS A C 1
ATOM 816 O O . CYS A 1 113 ? -58.524 -24.903 -13.264 1.00 16.82 107 CYS A O 1
ATOM 821 N N . SER A 1 114 ? -57.830 -24.698 -11.140 1.00 19.61 108 SER A N 1
ATOM 822 C CA . SER A 1 114 ? -59.084 -24.156 -10.694 1.00 21.68 108 SER A CA 1
ATOM 823 C C . SER A 1 114 ? -58.752 -23.108 -9.628 1.00 20.79 108 SER A C 1
ATOM 824 O O . SER A 1 114 ? -57.761 -23.258 -8.908 1.00 25.58 108 SER A O 1
ATOM 827 N N . ALA A 1 115 ? -59.552 -22.068 -9.509 1.00 17.79 109 ALA A N 1
ATOM 828 C CA . ALA A 1 115 ? -59.260 -21.078 -8.474 1.00 14.85 109 ALA A CA 1
ATOM 829 C C . ALA A 1 115 ? -60.591 -20.527 -7.987 1.00 14.96 109 ALA A C 1
ATOM 830 O O . ALA A 1 115 ? -61.665 -20.612 -8.576 1.00 17.62 109 ALA A O 1
ATOM 832 N N . ASP A 1 116 ? -60.479 -19.912 -6.812 1.00 15.46 110 ASP A N 1
ATOM 833 C CA . ASP A 1 116 ? -61.574 -19.282 -6.106 1.00 14.86 110 ASP A CA 1
ATOM 834 C C . ASP A 1 116 ? -61.091 -17.892 -5.703 1.00 15.95 110 ASP A C 1
ATOM 835 O O . ASP A 1 116 ? -60.083 -17.755 -4.999 1.00 16.23 110 ASP A O 1
ATOM 840 N N . ILE A 1 117 ? -61.771 -16.857 -6.128 1.00 15.04 111 ILE A N 1
ATOM 841 C CA . ILE A 1 117 ? -61.444 -15.454 -5.819 1.00 14.58 111 ILE A CA 1
ATOM 842 C C . ILE A 1 117 ? -62.491 -14.862 -4.900 1.00 14.91 111 ILE A C 1
ATOM 843 O O . ILE A 1 117 ? -63.686 -15.036 -5.190 1.00 16.02 111 ILE A O 1
ATOM 848 N N . THR A 1 118 ? -62.078 -14.173 -3.841 1.00 14.45 112 THR A N 1
ATOM 849 C CA . THR A 1 118 ? -62.998 -13.548 -2.901 1.00 15.71 112 THR A CA 1
ATOM 850 C C . THR A 1 118 ? -62.477 -12.172 -2.530 1.00 16.14 112 THR A C 1
ATOM 851 O O . THR A 1 118 ? -61.263 -12.031 -2.382 1.00 17.66 112 THR A O 1
ATOM 855 N N . VAL A 1 119 ? -63.343 -11.168 -2.353 1.00 15.85 113 VAL A N 1
ATOM 856 C CA . VAL A 1 119 ? -62.834 -9.864 -1.956 1.00 15.82 113 VAL A CA 1
ATOM 857 C C . VAL A 1 119 ? -63.118 -9.685 -0.462 1.00 14.99 113 VAL A C 1
ATOM 858 O O . VAL A 1 119 ? -64.277 -9.871 -0.024 1.00 19.84 113 VAL A O 1
ATOM 862 N N . ASN A 1 120 ? -62.109 -9.321 0.322 1.00 15.99 114 ASN A N 1
ATOM 863 C CA . ASN A 1 120 ? -62.219 -9.014 1.724 1.00 15.06 114 ASN A CA 1
ATOM 864 C C . ASN A 1 120 ? -62.305 -7.512 1.731 1.00 15.41 114 ASN A C 1
ATOM 865 O O . ASN A 1 120 ? -61.246 -6.859 1.656 1.00 16.08 114 ASN A O 1
ATOM 870 N N . VAL A 1 121 ? -63.506 -6.976 1.770 1.00 15.79 115 VAL A N 1
ATOM 871 C CA . VAL A 1 121 ? -63.659 -5.527 1.686 1.00 16.24 115 VAL A CA 1
ATOM 872 C C . VAL A 1 121 ? -62.953 -4.749 2.764 1.00 17.68 115 VAL A C 1
ATOM 873 O O . VAL A 1 121 ? -62.242 -3.790 2.452 1.00 18.45 115 VAL A O 1
ATOM 877 N N . ARG A 1 122 ? -63.139 -5.153 4.018 1.00 18.49 116 ARG A N 1
ATOM 878 C CA . ARG A 1 122 ? -62.499 -4.448 5.133 1.00 19.17 116 ARG A CA 1
ATOM 879 C C . ARG A 1 122 ? -60.983 -4.445 4.988 1.00 16.69 116 ARG A C 1
ATOM 880 O O . ARG A 1 122 ? -60.394 -3.431 5.381 1.00 18.96 116 ARG A O 1
ATOM 888 N N . GLU A 1 123 ? -60.380 -5.506 4.460 1.00 16.75 117 GLU A N 1
ATOM 889 C CA . GLU A 1 123 ? -58.925 -5.525 4.308 1.00 16.60 117 GLU A CA 1
ATOM 890 C C . GLU A 1 123 ? -58.466 -4.924 2.981 1.00 15.26 117 GLU A C 1
ATOM 891 O O . GLU A 1 123 ? -57.253 -4.800 2.775 1.00 18.33 117 GLU A O 1
ATOM 897 N N . ASN A 1 124 ? -59.356 -4.580 2.060 1.00 14.80 118 ASN A N 1
ATOM 898 C CA . ASN A 1 124 ? -59.026 -4.031 0.732 1.00 14.16 118 ASN A CA 1
ATOM 899 C C . ASN A 1 124 ? -58.098 -5.070 0.087 1.00 14.91 118 ASN A C 1
ATOM 900 O O . ASN A 1 124 ? -57.149 -4.679 -0.562 1.00 14.59 118 ASN A O 1
ATOM 905 N N . CYS A 1 125 ? -58.383 -6.348 0.315 1.00 15.29 119 CYS A N 1
ATOM 906 C CA . CYS A 1 125 ? -57.573 -7.451 -0.168 1.00 16.10 119 CYS A CA 1
ATOM 907 C C . CYS A 1 125 ? -58.358 -8.561 -0.833 1.00 15.45 119 CYS A C 1
ATOM 908 O O . CYS A 1 125 ? -59.400 -9.011 -0.334 1.00 18.19 119 CYS A O 1
ATOM 911 N N . ILE A 1 126 ? -57.803 -8.988 -1.967 1.00 14.64 120 ILE A N 1
ATOM 912 C CA . ILE A 1 126 ? -58.410 -10.062 -2.744 1.00 13.76 120 ILE A CA 1
ATOM 913 C C . ILE A 1 126 ? -57.719 -11.379 -2.398 1.00 14.63 120 ILE A C 1
ATOM 914 O O . ILE A 1 126 ? -56.500 -11.487 -2.547 1.00 17.08 120 ILE A O 1
ATOM 919 N N . TYR A 1 127 ? -58.486 -12.356 -1.921 1.00 15.82 121 TYR A N 1
ATOM 920 C CA . TYR A 1 127 ? -57.946 -13.666 -1.553 1.00 15.28 121 TYR A CA 1
ATOM 921 C C . TYR A 1 127 ? -58.118 -14.642 -2.712 1.00 15.25 121 TYR A C 1
ATOM 922 O O . TYR A 1 127 ? -59.223 -14.809 -3.206 1.00 17.69 121 TYR A O 1
ATOM 931 N N . HIS A 1 128 ? -57.008 -15.230 -3.120 1.00 15.50 122 HIS A N 1
ATOM 932 C CA . HIS A 1 128 ? -56.998 -16.166 -4.238 1.00 14.10 122 HIS A CA 1
ATOM 933 C C . HIS A 1 128 ? -56.461 -17.510 -3.837 1.00 15.06 122 HIS A C 1
ATOM 934 O O . HIS A 1 128 ? -55.322 -17.522 -3.342 1.00 16.85 122 HIS A O 1
ATOM 941 N N . GLU A 1 129 ? -57.251 -18.555 -4.045 1.00 15.22 123 GLU A N 1
ATOM 942 C CA . GLU A 1 129 ? -56.837 -19.922 -3.699 1.00 16.04 123 GLU A CA 1
ATOM 943 C C . GLU A 1 129 ? -56.917 -20.755 -4.969 1.00 16.06 123 GLU A C 1
ATOM 944 O O . GLU A 1 129 ? -57.924 -20.714 -5.664 1.00 16.87 123 GLU A O 1
ATOM 950 N N . SER A 1 130 ? -55.855 -21.505 -5.279 1.00 16.96 124 SER A N 1
ATOM 951 C CA . SER A 1 130 ? -55.907 -22.292 -6.497 1.00 17.55 124 SER A CA 1
ATOM 952 C C . SER A 1 130 ? -55.289 -23.665 -6.359 1.00 17.95 124 SER A C 1
ATOM 953 O O . SER A 1 130 ? -54.538 -23.933 -5.426 1.00 17.94 124 SER A O 1
ATOM 956 N N . THR A 1 131 ? -55.624 -24.514 -7.333 1.00 18.99 125 THR A N 1
ATOM 957 C CA . THR A 1 131 ? -55.081 -25.880 -7.365 1.00 18.27 125 THR A CA 1
ATOM 958 C C . THR A 1 131 ? -54.543 -26.069 -8.780 1.00 18.81 125 THR A C 1
ATOM 959 O O . THR A 1 131 ? -55.225 -25.621 -9.717 1.00 25.35 125 THR A O 1
ATOM 963 N N . PHE A 1 132 ? -53.409 -26.692 -9.004 1.00 16.09 126 PHE A N 1
ATOM 964 C CA . PHE A 1 132 ? -52.867 -26.877 -10.358 1.00 15.27 126 PHE A CA 1
ATOM 965 C C . PHE A 1 132 ? -52.345 -28.300 -10.470 1.00 15.48 126 PHE A C 1
ATOM 966 O O . PHE A 1 132 ? -51.520 -28.680 -9.637 1.00 19.52 126 PHE A O 1
ATOM 974 N N . TYR A 1 133 ? -52.788 -29.025 -11.487 1.00 17.07 127 TYR A N 1
ATOM 975 C CA . TYR A 1 133 ? -52.336 -30.395 -11.691 1.00 17.40 127 TYR A CA 1
ATOM 976 C C . TYR A 1 133 ? -51.910 -30.587 -13.125 1.00 17.56 127 TYR A C 1
ATOM 977 O O . TYR A 1 133 ? -52.536 -30.109 -14.059 1.00 20.39 127 TYR A O 1
ATOM 986 N N . GLY A 1 134 ? -50.806 -31.297 -13.353 1.00 20.37 128 GLY A N 1
ATOM 987 C CA . GLY A 1 134 ? -50.399 -31.509 -14.732 1.00 20.26 128 GLY A CA 1
ATOM 988 C C . GLY A 1 134 ? -49.788 -32.893 -14.876 1.00 18.55 128 GLY A C 1
ATOM 989 O O . GLY A 1 134 ? -49.283 -33.466 -13.904 1.00 18.92 128 GLY A O 1
ATOM 990 N N . VAL A 1 135 ? -49.839 -33.426 -16.089 1.00 16.89 129 VAL A N 1
ATOM 991 C CA . VAL A 1 135 ? -49.291 -34.723 -16.399 1.00 16.36 129 VAL A CA 1
ATOM 992 C C . VAL A 1 135 ? -48.732 -34.710 -17.829 1.00 17.81 129 VAL A C 1
ATOM 993 O O . VAL A 1 135 ? -49.090 -34.001 -18.768 1.00 19.07 129 VAL A O 1
ATOM 997 N N . ASN A 1 136 ? -47.779 -35.617 -17.965 1.00 19.00 130 ASN A N 1
ATOM 998 C CA . ASN A 1 136 ? -47.050 -36.040 -19.157 1.00 17.31 130 ASN A CA 1
ATOM 999 C C . ASN A 1 136 ? -46.257 -34.956 -19.897 1.00 18.61 130 ASN A C 1
ATOM 1000 O O . ASN A 1 136 ? -46.301 -34.821 -21.121 1.00 20.78 130 ASN A O 1
ATOM 1005 N N . PHE A 1 137 ? -45.426 -34.272 -19.102 1.00 19.25 131 PHE A N 1
ATOM 1006 C CA . PHE A 1 137 ? -44.518 -33.340 -19.727 1.00 18.36 131 PHE A CA 1
ATOM 1007 C C . PHE A 1 137 ? -43.329 -34.225 -20.152 1.00 17.30 131 PHE A C 1
ATOM 1008 O O . PHE A 1 137 ? -42.754 -34.884 -19.257 1.00 22.32 131 PHE A O 1
ATOM 1016 N N . PRO A 1 138 ? -42.933 -34.292 -21.417 1.00 19.90 132 PRO A N 1
ATOM 1017 C CA . PRO A 1 138 ? -41.794 -35.135 -21.818 1.00 21.69 132 PRO A CA 1
ATOM 1018 C C . PRO A 1 138 ? -40.490 -34.679 -21.169 1.00 21.01 132 PRO A C 1
ATOM 1019 O O . PRO A 1 138 ? -40.219 -33.488 -21.009 1.00 20.48 132 PRO A O 1
ATOM 1023 N N . ALA A 1 139 ? -39.671 -35.677 -20.808 1.00 23.66 133 ALA A N 1
ATOM 1024 C CA . ALA A 1 139 ? -38.399 -35.335 -20.183 1.00 27.47 133 ALA A CA 1
ATOM 1025 C C . ALA A 1 139 ? -37.528 -34.461 -21.075 1.00 27.24 133 ALA A C 1
ATOM 1026 O O . ALA A 1 139 ? -36.742 -33.662 -20.548 1.00 28.63 133 ALA A O 1
ATOM 1028 N N . ASP A 1 140 ? -37.652 -34.607 -22.400 1.00 25.50 134 ASP A N 1
ATOM 1029 C CA . ASP A 1 140 ? -36.836 -33.801 -23.297 1.00 29.60 134 ASP A CA 1
ATOM 1030 C C . ASP A 1 140 ? -37.575 -32.570 -23.817 1.00 26.53 134 ASP A C 1
ATOM 1031 O O . ASP A 1 140 ? -37.052 -31.893 -24.716 1.00 30.14 134 ASP A O 1
ATOM 1036 N N . GLY A 1 141 ? -38.753 -32.278 -23.267 1.00 25.11 135 GLY A N 1
ATOM 1037 C CA . GLY A 1 141 ? -39.522 -31.121 -23.707 1.00 22.51 135 GLY A CA 1
ATOM 1038 C C . GLY A 1 141 ? -39.065 -29.815 -23.090 1.00 19.61 135 GLY A C 1
ATOM 1039 O O . GLY A 1 141 ? -38.279 -29.804 -22.126 1.00 20.89 135 GLY A O 1
ATOM 1040 N N . PRO A 1 142 ? -39.538 -28.672 -23.610 1.00 20.64 136 PRO A N 1
ATOM 1041 C CA . PRO A 1 142 ? -39.118 -27.370 -23.073 1.00 17.41 136 PRO A CA 1
ATOM 1042 C C . PRO A 1 142 ? -39.500 -27.077 -21.627 1.00 17.41 136 PRO A C 1
ATOM 1043 O O . PRO A 1 142 ? -38.855 -26.270 -20.970 1.00 17.91 136 PRO A O 1
ATOM 1047 N N . VAL A 1 143 ? -40.540 -27.707 -21.096 1.00 15.96 137 VAL A N 1
ATOM 1048 C CA . VAL A 1 143 ? -40.932 -27.444 -19.712 1.00 16.46 137 VAL A CA 1
ATOM 1049 C C . VAL A 1 143 ? -39.972 -28.129 -18.763 1.00 16.09 137 VAL A C 1
ATOM 1050 O O . VAL A 1 143 ? -39.520 -27.541 -17.772 1.00 18.92 137 VAL A O 1
ATOM 1054 N N . MET A 1 144 ? -39.602 -29.377 -19.033 1.00 18.18 138 MET A N 1
ATOM 1055 C CA . MET A 1 144 ? -38.659 -30.099 -18.145 1.00 18.48 138 MET A CA 1
ATOM 1056 C C . MET A 1 144 ? -37.227 -29.630 -18.362 1.00 17.99 138 MET A C 1
ATOM 1057 O O . MET A 1 144 ? -36.395 -29.761 -17.450 1.00 23.29 138 MET A O 1
ATOM 1062 N N . LYS A 1 145 ? -36.914 -29.094 -19.532 1.00 19.27 139 LYS A N 1
ATOM 1063 C CA . LYS A 1 145 ? -35.557 -28.598 -19.798 1.00 20.54 139 LYS A CA 1
ATOM 1064 C C . LYS A 1 145 ? -35.470 -27.100 -19.429 1.00 20.22 139 LYS A C 1
ATOM 1065 O O . LYS A 1 145 ? -34.406 -26.447 -19.582 1.00 23.18 139 LYS A O 1
ATOM 1071 N N . LYS A 1 146 ? -36.562 -26.517 -18.944 1.00 17.87 140 LYS A N 1
ATOM 1072 C CA . LYS A 1 146 ? -36.639 -25.120 -18.532 1.00 19.38 140 LYS A CA 1
ATOM 1073 C C . LYS A 1 146 ? -36.122 -24.173 -19.609 1.00 18.31 140 LYS A C 1
ATOM 1074 O O . LYS A 1 146 ? -35.247 -23.311 -19.447 1.00 22.17 140 LYS A O 1
ATOM 1080 N N . MET A 1 147 ? -36.686 -24.399 -20.784 1.00 18.54 141 MET A N 1
ATOM 1081 C CA A MET A 1 147 ? -36.442 -23.592 -21.958 0.33 18.52 141 MET A CA 1
ATOM 1082 C CA B MET A 1 147 ? -36.458 -23.602 -21.961 0.66 18.10 141 MET A CA 1
ATOM 1083 C C . MET A 1 147 ? -37.403 -22.454 -22.212 1.00 16.88 141 MET A C 1
ATOM 1084 O O . MET A 1 147 ? -37.299 -21.776 -23.198 1.00 19.79 141 MET A O 1
ATOM 1093 N N . THR A 1 148 ? -38.351 -22.264 -21.323 1.00 17.76 142 THR A N 1
ATOM 1094 C CA . THR A 1 148 ? -39.328 -21.180 -21.542 1.00 16.73 142 THR A CA 1
ATOM 1095 C C . THR A 1 148 ? -38.954 -19.879 -20.860 1.00 17.35 142 THR A C 1
ATOM 1096 O O . THR A 1 148 ? -38.250 -19.833 -19.836 1.00 21.85 142 THR A O 1
ATOM 1100 N N . THR A 1 149 ? -39.457 -18.785 -21.462 1.00 17.50 143 THR A N 1
ATOM 1101 C CA . THR A 1 149 ? -39.161 -17.486 -20.872 1.00 17.75 143 THR A CA 1
ATOM 1102 C C . THR A 1 149 ? -40.403 -16.698 -20.516 1.00 16.98 143 THR A C 1
ATOM 1103 O O . THR A 1 149 ? -40.449 -16.026 -19.488 1.00 17.27 143 THR A O 1
ATOM 1107 N N . ASN A 1 150 ? -41.440 -16.728 -21.342 1.00 15.85 144 ASN A N 1
ATOM 1108 C CA . ASN A 1 150 ? -42.639 -15.989 -21.065 1.00 14.93 144 ASN A CA 1
ATOM 1109 C C . ASN A 1 150 ? -43.745 -16.341 -22.047 1.00 15.78 144 ASN A C 1
ATOM 1110 O O . ASN A 1 150 ? -43.463 -16.829 -23.143 1.00 17.40 144 ASN A O 1
ATOM 1115 N N . TRP A 1 151 ? -44.987 -16.059 -21.687 1.00 14.26 145 TRP A N 1
ATOM 1116 C CA . TRP A 1 151 ? -46.105 -16.274 -22.579 1.00 14.67 145 TRP A CA 1
ATOM 1117 C C . TRP A 1 151 ? -46.161 -15.048 -23.510 1.00 13.54 145 TRP A C 1
ATOM 1118 O O . TRP A 1 151 ? -45.889 -13.905 -23.106 1.00 15.84 145 TRP A O 1
ATOM 1129 N N . GLU A 1 152 ? -46.530 -15.264 -24.757 1.00 13.90 146 GLU A N 1
ATOM 1130 C CA . GLU A 1 152 ? -46.657 -14.190 -25.717 1.00 13.16 146 GLU A CA 1
ATOM 1131 C C . GLU A 1 152 ? -47.993 -13.467 -25.494 1.00 13.13 146 GLU A C 1
ATOM 1132 O O . GLU A 1 152 ? -48.944 -14.127 -25.057 1.00 14.77 146 GLU A O 1
ATOM 1138 N N . PRO A 1 153 ? -48.108 -12.160 -25.766 1.00 13.13 147 PRO A N 1
ATOM 1139 C CA . PRO A 1 153 ? -49.402 -11.464 -25.588 1.00 13.64 147 PRO A CA 1
ATOM 1140 C C . PRO A 1 153 ? -50.457 -12.200 -26.409 1.00 13.29 147 PRO A C 1
ATOM 1141 O O . PRO A 1 153 ? -50.173 -12.730 -27.497 1.00 14.22 147 PRO A O 1
ATOM 1145 N N . SER A 1 154 ? -51.681 -12.233 -25.868 1.00 12.96 148 SER A N 1
ATOM 1146 C CA . SER A 1 154 ? -52.768 -12.938 -26.518 1.00 12.70 148 SER A CA 1
ATOM 1147 C C . SER A 1 154 ? -54.079 -12.206 -26.613 1.00 13.26 148 SER A C 1
ATOM 1148 O O . SER A 1 154 ? -54.234 -11.106 -26.099 1.00 14.04 148 SER A O 1
ATOM 1151 N N . CYS A 1 155 ? -55.021 -12.867 -27.280 1.00 14.36 149 CYS A N 1
ATOM 1152 C CA . CYS A 1 155 ? -56.364 -12.330 -27.447 1.00 12.98 149 CYS A CA 1
ATOM 1153 C C . CYS A 1 155 ? -57.323 -13.492 -27.169 1.00 12.58 149 CYS A C 1
ATOM 1154 O O . CYS A 1 155 ? -57.416 -14.393 -28.006 1.00 16.28 149 CYS A O 1
ATOM 1157 N N . GLU A 1 156 ? -57.971 -13.433 -26.014 1.00 12.03 150 GLU A N 1
ATOM 1158 C CA . GLU A 1 156 ? -58.918 -14.458 -25.608 1.00 11.40 150 GLU A CA 1
ATOM 1159 C C . GLU A 1 156 ? -60.339 -14.101 -25.992 1.00 12.88 150 GLU A C 1
ATOM 1160 O O . GLU A 1 156 ? -60.759 -12.956 -25.806 1.00 14.57 150 GLU A O 1
ATOM 1166 N N . LYS A 1 157 ? -61.095 -15.087 -26.495 1.00 12.75 151 LYS A N 1
ATOM 1167 C CA . LYS A 1 157 ? -62.489 -14.831 -26.821 1.00 12.92 151 LYS A CA 1
ATOM 1168 C C . LYS A 1 157 ? -63.316 -15.282 -25.594 1.00 12.84 151 LYS A C 1
ATOM 1169 O O . LYS A 1 157 ? -63.128 -16.408 -25.084 1.00 13.73 151 LYS A O 1
ATOM 1175 N N . ILE A 1 158 ? -64.224 -14.434 -25.108 1.00 14.24 152 ILE A N 1
ATOM 1176 C CA . ILE A 1 158 ? -65.099 -14.685 -23.964 1.00 14.37 152 ILE A CA 1
ATOM 1177 C C . ILE A 1 158 ? -66.525 -14.846 -24.502 1.00 14.33 152 ILE A C 1
ATOM 1178 O O . ILE A 1 158 ? -66.988 -13.916 -25.203 1.00 15.87 152 ILE A O 1
ATOM 1183 N N . ILE A 1 159 ? -67.166 -15.983 -24.206 1.00 13.35 153 ILE A N 1
ATOM 1184 C CA . ILE A 1 159 ? -68.516 -16.233 -24.725 1.00 13.37 153 ILE A CA 1
ATOM 1185 C C . ILE A 1 159 ? -69.505 -16.511 -23.634 1.00 13.43 153 ILE A C 1
ATOM 1186 O O . ILE A 1 159 ? -69.195 -17.282 -22.738 1.00 15.62 153 ILE A O 1
ATOM 1191 N N . PRO A 1 160 ? -70.686 -15.900 -23.688 1.00 14.65 154 PRO A N 1
ATOM 1192 C CA . PRO A 1 160 ? -71.654 -16.161 -22.641 1.00 14.73 154 PRO A CA 1
ATOM 1193 C C . PRO A 1 160 ? -72.436 -17.461 -22.857 1.00 15.63 154 PRO A C 1
ATOM 1194 O O . PRO A 1 160 ? -72.718 -17.810 -24.000 1.00 17.80 154 PRO A O 1
ATOM 1198 N N . ILE A 1 161 ? -72.762 -18.108 -21.749 1.00 16.17 155 ILE A N 1
ATOM 1199 C CA . ILE A 1 161 ? -73.575 -19.262 -21.727 1.00 19.03 155 ILE A CA 1
ATOM 1200 C C . ILE A 1 161 ? -74.770 -18.785 -20.968 1.00 19.21 155 ILE A C 1
ATOM 1201 O O . ILE A 1 161 ? -74.806 -18.919 -19.752 1.00 20.88 155 ILE A O 1
ATOM 1206 N N . ASN A 1 162 ? -75.711 -18.188 -21.692 1.00 21.00 156 ASN A N 1
ATOM 1207 C CA . ASN A 1 162 ? -76.843 -17.609 -20.979 1.00 24.41 156 ASN A CA 1
ATOM 1208 C C . ASN A 1 162 ? -77.710 -18.570 -20.190 1.00 25.29 156 ASN A C 1
ATOM 1209 O O . ASN A 1 162 ? -78.245 -18.189 -19.141 1.00 29.57 156 ASN A O 1
ATOM 1214 N N . SER A 1 163 ? -77.863 -19.798 -20.672 1.00 26.78 157 SER A N 1
ATOM 1215 C CA . SER A 1 163 ? -78.717 -20.711 -19.891 1.00 27.83 157 SER A CA 1
ATOM 1216 C C . SER A 1 163 ? -78.150 -21.086 -18.533 1.00 25.64 157 SER A C 1
ATOM 1217 O O . SER A 1 163 ? -78.924 -21.561 -17.703 1.00 31.54 157 SER A O 1
ATOM 1220 N N . GLN A 1 164 ? -76.859 -20.911 -18.286 1.00 23.60 158 GLN A N 1
ATOM 1221 C CA . GLN A 1 164 ? -76.275 -21.259 -16.988 1.00 26.70 158 GLN A CA 1
ATOM 1222 C C . GLN A 1 164 ? -75.709 -20.020 -16.304 1.00 20.03 158 GLN A C 1
ATOM 1223 O O . GLN A 1 164 ? -75.217 -20.028 -15.180 1.00 22.11 158 GLN A O 1
ATOM 1229 N N . LYS A 1 165 ? -75.748 -18.885 -16.985 1.00 19.27 159 LYS A N 1
ATOM 1230 C CA . LYS A 1 165 ? -75.222 -17.636 -16.451 1.00 17.73 159 LYS A CA 1
ATOM 1231 C C . LYS A 1 165 ? -73.735 -17.751 -16.094 1.00 16.12 159 LYS A C 1
ATOM 1232 O O . LYS A 1 165 ? -73.261 -17.257 -15.066 1.00 16.81 159 LYS A O 1
ATOM 1238 N N . ILE A 1 166 ? -72.991 -18.377 -17.003 1.00 15.12 160 ILE A N 1
ATOM 1239 C CA . ILE A 1 166 ? -71.543 -18.534 -16.848 1.00 16.07 160 ILE A CA 1
ATOM 1240 C C . ILE A 1 166 ? -70.851 -18.089 -18.132 1.00 14.80 160 ILE A C 1
ATOM 1241 O O . ILE A 1 166 ? -71.543 -17.861 -19.160 1.00 15.95 160 ILE A O 1
ATOM 1246 N N . LEU A 1 167 ? -69.525 -17.969 -18.123 1.00 13.20 161 LEU A N 1
ATOM 1247 C CA . LEU A 1 167 ? -68.814 -17.559 -19.351 1.00 13.80 161 LEU A CA 1
ATOM 1248 C C . LEU A 1 167 ? -67.818 -18.627 -19.766 1.00 13.72 161 LEU A C 1
ATOM 1249 O O . LEU A 1 167 ? -67.333 -19.370 -18.877 1.00 15.98 161 LEU A O 1
ATOM 1254 N N . LYS A 1 168 ? -67.519 -18.686 -21.050 1.00 13.83 162 LYS A N 1
ATOM 1255 C CA . LYS A 1 168 ? -66.548 -19.648 -21.544 1.00 13.09 162 LYS A CA 1
ATOM 1256 C C . LYS A 1 168 ? -65.389 -18.840 -22.117 1.00 13.47 162 LYS A C 1
ATOM 1257 O O . LYS A 1 168 ? -65.654 -17.840 -22.799 1.00 17.81 162 LYS A O 1
ATOM 1263 N N . GLY A 1 169 ? -64.131 -19.215 -21.922 1.00 13.01 163 GLY A N 1
ATOM 1264 C CA . GLY A 1 169 ? -62.998 -18.493 -22.482 1.00 13.50 163 GLY A CA 1
ATOM 1265 C C . GLY A 1 169 ? -62.268 -19.462 -23.408 1.00 12.76 163 GLY A C 1
ATOM 1266 O O . GLY A 1 169 ? -62.163 -20.663 -23.113 1.00 15.70 163 GLY A O 1
ATOM 1267 N N . ASP A 1 170 ? -61.756 -18.970 -24.517 1.00 13.40 164 ASP A N 1
ATOM 1268 C CA . ASP A 1 170 ? -61.017 -19.699 -25.544 1.00 13.97 164 ASP A CA 1
ATOM 1269 C C . ASP A 1 170 ? -59.798 -18.915 -25.944 1.00 14.56 164 ASP A C 1
ATOM 1270 O O . ASP A 1 170 ? -60.016 -17.824 -26.525 1.00 15.11 164 ASP A O 1
ATOM 1275 N N . VAL A 1 171 ? -58.578 -19.388 -25.676 1.00 14.18 165 VAL A N 1
ATOM 1276 C CA . VAL A 1 171 ? -57.392 -18.632 -26.092 1.00 13.49 165 VAL A CA 1
ATOM 1277 C C . VAL A 1 171 ? -56.262 -19.616 -26.442 1.00 12.99 165 VAL A C 1
ATOM 1278 O O . VAL A 1 171 ? -55.951 -20.516 -25.635 1.00 16.35 165 VAL A O 1
ATOM 1282 N N . SER A 1 172 ? -55.706 -19.405 -27.646 1.00 15.83 166 SER A N 1
ATOM 1283 C CA . SER A 1 172 ? -54.587 -20.235 -28.134 1.00 14.95 166 SER A CA 1
ATOM 1284 C C . SER A 1 172 ? -53.347 -19.511 -27.607 1.00 16.47 166 SER A C 1
ATOM 1285 O O . SER A 1 172 ? -53.051 -18.380 -28.020 1.00 20.13 166 SER A O 1
ATOM 1288 N N . MET A 1 173 ? -52.626 -20.145 -26.683 1.00 14.55 167 MET A N 1
ATOM 1289 C CA . MET A 1 173 ? -51.458 -19.537 -26.068 1.00 13.91 167 MET A CA 1
ATOM 1290 C C . MET A 1 173 ? -50.129 -20.047 -26.547 1.00 14.09 167 MET A C 1
ATOM 1291 O O . MET A 1 173 ? -50.030 -21.174 -26.995 1.00 16.62 167 MET A O 1
ATOM 1296 N N . TYR A 1 174 ? -49.081 -19.211 -26.441 1.00 14.97 168 TYR A N 1
ATOM 1297 C CA . TYR A 1 174 ? -47.760 -19.607 -26.881 1.00 15.17 168 TYR A CA 1
ATOM 1298 C C . TYR A 1 174 ? -46.715 -19.228 -25.849 1.00 13.84 168 TYR A C 1
ATOM 1299 O O . TYR A 1 174 ? -46.666 -18.051 -25.465 1.00 16.52 168 TYR A O 1
ATOM 1308 N N . LEU A 1 175 ? -45.923 -20.207 -25.428 1.00 15.76 169 LEU A N 1
ATOM 1309 C CA . LEU A 1 175 ? -44.849 -19.975 -24.459 1.00 15.82 169 LEU A CA 1
ATOM 1310 C C . LEU A 1 175 ? -43.612 -19.754 -25.328 1.00 15.53 169 LEU A C 1
ATOM 1311 O O . LEU A 1 175 ? -43.394 -20.635 -26.151 1.00 19.16 169 LEU A O 1
ATOM 1316 N N . LEU A 1 176 ? -42.882 -18.662 -25.152 1.00 14.74 170 LEU A N 1
ATOM 1317 C CA . LEU A 1 176 ? -41.693 -18.373 -25.949 1.00 14.81 170 LEU A CA 1
ATOM 1318 C C . LEU A 1 176 ? -40.510 -19.123 -25.358 1.00 16.15 170 LEU A C 1
ATOM 1319 O O . LEU A 1 176 ? -40.415 -19.250 -24.119 1.00 18.39 170 LEU A O 1
ATOM 1324 N N . LEU A 1 177 ? -39.655 -19.614 -26.254 1.00 15.37 171 LEU A N 1
ATOM 1325 C CA . LEU A 1 177 ? -38.491 -20.376 -25.823 1.00 16.12 171 LEU A CA 1
ATOM 1326 C C . LEU A 1 177 ? -37.171 -19.637 -25.996 1.00 15.96 171 LEU A C 1
ATOM 1327 O O . LEU A 1 177 ? -37.024 -18.749 -26.824 1.00 20.40 171 LEU A O 1
ATOM 1332 N N . LYS A 1 178 ? -36.224 -20.048 -25.164 1.00 18.07 172 LYS A N 1
ATOM 1333 C CA . LYS A 1 178 ? -34.893 -19.450 -25.147 1.00 19.79 172 LYS A CA 1
ATOM 1334 C C . LYS A 1 178 ? -34.132 -19.569 -26.446 1.00 19.14 172 LYS A C 1
ATOM 1335 O O . LYS A 1 178 ? -33.270 -18.689 -26.640 1.00 22.58 172 LYS A O 1
ATOM 1341 N N . ASP A 1 179 ? -34.442 -20.554 -27.263 1.00 18.73 173 ASP A N 1
ATOM 1342 C CA . ASP A 1 179 ? -33.751 -20.704 -28.549 1.00 18.34 173 ASP A CA 1
ATOM 1343 C C . ASP A 1 179 ? -34.507 -19.954 -29.653 1.00 18.98 173 ASP A C 1
ATOM 1344 O O . ASP A 1 179 ? -34.114 -20.121 -30.825 1.00 21.68 173 ASP A O 1
ATOM 1349 N N . GLY A 1 180 ? -35.543 -19.174 -29.330 1.00 19.44 174 GLY A N 1
ATOM 1350 C CA . GLY A 1 180 ? -36.297 -18.455 -30.351 1.00 20.35 174 GLY A CA 1
ATOM 1351 C C . GLY A 1 180 ? -37.538 -19.212 -30.768 1.00 19.84 174 GLY A C 1
ATOM 1352 O O . GLY A 1 180 ? -38.321 -18.721 -31.600 1.00 20.92 174 GLY A O 1
ATOM 1353 N N . GLY A 1 181 ? -37.767 -20.417 -30.243 1.00 17.80 175 GLY A N 1
ATOM 1354 C CA . GLY A 1 181 ? -38.948 -21.173 -30.649 1.00 18.99 175 GLY A CA 1
ATOM 1355 C C . GLY A 1 181 ? -40.210 -20.772 -29.878 1.00 16.47 175 GLY A C 1
ATOM 1356 O O . GLY A 1 181 ? -40.187 -19.794 -29.113 1.00 17.90 175 GLY A O 1
ATOM 1357 N N . ARG A 1 182 ? -41.280 -21.519 -30.081 1.00 15.89 176 ARG A N 1
ATOM 1358 C CA . ARG A 1 182 ? -42.572 -21.313 -29.439 1.00 15.15 176 ARG A CA 1
ATOM 1359 C C . ARG A 1 182 ? -43.181 -22.680 -29.154 1.00 14.30 176 ARG A C 1
ATOM 1360 O O . ARG A 1 182 ? -42.925 -23.699 -29.821 1.00 18.53 176 ARG A O 1
ATOM 1368 N N . TYR A 1 183 ? -43.985 -22.679 -28.102 1.00 15.56 177 TYR A N 1
ATOM 1369 C CA . TYR A 1 183 ? -44.656 -23.918 -27.594 1.00 16.30 177 TYR A CA 1
ATOM 1370 C C . TYR A 1 183 ? -46.104 -23.601 -27.331 1.00 15.74 177 TYR A C 1
ATOM 1371 O O . TYR A 1 183 ? -46.402 -22.791 -26.448 1.00 16.15 177 TYR A O 1
ATOM 1380 N N . ARG A 1 184 ? -47.004 -24.199 -28.094 1.00 15.64 178 ARG A N 1
ATOM 1381 C CA . ARG A 1 184 ? -48.439 -23.930 -27.991 1.00 16.96 178 ARG A CA 1
ATOM 1382 C C . ARG A 1 184 ? -49.262 -24.675 -26.950 1.00 15.56 178 ARG A C 1
ATOM 1383 O O . ARG A 1 184 ? -48.984 -25.864 -26.691 1.00 19.66 178 ARG A O 1
ATOM 1391 N N . CYS A 1 185 ? -50.238 -23.937 -26.402 1.00 18.74 179 CYS A N 1
ATOM 1392 C CA . CYS A 1 185 ? -51.160 -24.397 -25.388 1.00 18.55 179 CYS A CA 1
ATOM 1393 C C . CYS A 1 185 ? -52.556 -23.869 -25.695 1.00 16.31 179 CYS A C 1
ATOM 1394 O O . CYS A 1 185 ? -52.648 -22.678 -25.962 1.00 29.42 179 CYS A O 1
ATOM 1397 N N . GLN A 1 186 ? -53.550 -24.732 -25.627 1.00 16.11 180 GLN A N 1
ATOM 1398 C CA . GLN A 1 186 ? -54.906 -24.282 -25.851 1.00 17.67 180 GLN A CA 1
ATOM 1399 C C . GLN A 1 186 ? -55.574 -24.129 -24.467 1.00 20.68 180 GLN A C 1
ATOM 1400 O O . GLN A 1 186 ? -55.629 -25.143 -23.747 1.00 22.08 180 GLN A O 1
ATOM 1406 N N . PHE A 1 187 ? -56.058 -22.968 -24.057 1.00 16.93 181 PHE A N 1
ATOM 1407 C CA . PHE A 1 187 ? -56.710 -22.742 -22.779 1.00 14.16 181 PHE A CA 1
ATOM 1408 C C . PHE A 1 187 ? -58.229 -22.732 -23.007 1.00 15.19 181 PHE A C 1
ATOM 1409 O O . PHE A 1 187 ? -58.690 -21.882 -23.812 1.00 18.23 181 PHE A O 1
ATOM 1417 N N . ASP A 1 188 ? -58.944 -23.597 -22.314 1.00 14.63 182 ASP A N 1
ATOM 1418 C CA . ASP A 1 188 ? -60.414 -23.704 -22.372 1.00 13.91 182 ASP A CA 1
ATOM 1419 C C . ASP A 1 188 ? -60.834 -23.423 -20.932 1.00 12.41 182 ASP A C 1
ATOM 1420 O O . ASP A 1 188 ? -60.403 -24.178 -20.039 1.00 14.79 182 ASP A O 1
ATOM 1425 N N . THR A 1 189 ? -61.596 -22.391 -20.663 1.00 12.92 183 THR A N 1
ATOM 1426 C CA . THR A 1 189 ? -61.960 -22.070 -19.293 1.00 12.67 183 THR A CA 1
ATOM 1427 C C . THR A 1 189 ? -63.437 -21.820 -19.086 1.00 11.95 183 THR A C 1
ATOM 1428 O O . THR A 1 189 ? -64.087 -21.355 -20.008 1.00 16.29 183 THR A O 1
ATOM 1432 N N . ILE A 1 190 ? -63.913 -22.109 -17.884 1.00 13.70 184 ILE A N 1
ATOM 1433 C CA . ILE A 1 190 ? -65.295 -21.835 -17.560 1.00 13.44 184 ILE A CA 1
ATOM 1434 C C . ILE A 1 190 ? -65.205 -20.834 -16.392 1.00 13.37 184 ILE A C 1
ATOM 1435 O O . ILE A 1 190 ? -64.463 -21.145 -15.452 1.00 14.17 184 ILE A O 1
ATOM 1440 N N . TYR A 1 191 ? -65.887 -19.701 -16.440 1.00 14.08 185 TYR A N 1
ATOM 1441 C CA . TYR A 1 191 ? -65.883 -18.664 -15.402 1.00 12.19 185 TYR A CA 1
ATOM 1442 C C . TYR A 1 191 ? -67.272 -18.641 -14.760 1.00 12.42 185 TYR A C 1
ATOM 1443 O O . TYR A 1 191 ? -68.274 -18.531 -15.459 1.00 14.48 185 TYR A O 1
ATOM 1452 N N . LYS A 1 192 ? -67.317 -18.751 -13.432 1.00 14.12 186 LYS A N 1
ATOM 1453 C CA . LYS A 1 192 ? -68.585 -18.781 -12.741 1.00 13.66 186 LYS A CA 1
ATOM 1454 C C . LYS A 1 192 ? -68.700 -17.827 -11.568 1.00 13.50 186 LYS A C 1
ATOM 1455 O O . LYS A 1 192 ? -68.001 -17.957 -10.584 1.00 16.06 186 LYS A O 1
ATOM 1461 N N . ALA A 1 193 ? -69.634 -16.880 -11.659 1.00 14.31 187 ALA A N 1
ATOM 1462 C CA . ALA A 1 193 ? -69.856 -15.961 -10.561 1.00 14.08 187 ALA A CA 1
ATOM 1463 C C . ALA A 1 193 ? -70.398 -16.721 -9.358 1.00 15.24 187 ALA A C 1
ATOM 1464 O O . ALA A 1 193 ? -71.090 -17.731 -9.553 1.00 17.66 187 ALA A O 1
ATOM 1466 N N . LYS A 1 194 ? -70.113 -16.231 -8.145 1.00 17.61 188 LYS A N 1
ATOM 1467 C CA . LYS A 1 194 ? -70.609 -16.865 -6.944 1.00 21.44 188 LYS A CA 1
ATOM 1468 C C . LYS A 1 194 ? -72.033 -16.351 -6.652 1.00 27.81 188 LYS A C 1
ATOM 1469 O O . LYS A 1 194 ? -72.812 -17.077 -6.043 1.00 36.97 188 LYS A O 1
ATOM 1475 N N . THR A 1 195 ? -72.315 -15.140 -7.086 1.00 33.10 189 THR A N 1
ATOM 1476 C CA . THR A 1 195 ? -73.577 -14.428 -6.934 1.00 32.51 189 THR A CA 1
ATOM 1477 C C . THR A 1 195 ? -74.383 -14.585 -8.214 1.00 28.23 189 THR A C 1
ATOM 1478 O O . THR A 1 195 ? -73.769 -14.386 -9.262 1.00 25.66 189 THR A O 1
ATOM 1482 N N . GLU A 1 196 ? -75.671 -14.906 -8.231 1.00 25.84 190 GLU A N 1
ATOM 1483 C CA . GLU A 1 196 ? -76.364 -15.020 -9.515 1.00 24.06 190 GLU A CA 1
ATOM 1484 C C . GLU A 1 196 ? -76.274 -13.713 -10.294 1.00 21.40 190 GLU A C 1
ATOM 1485 O O . GLU A 1 196 ? -76.667 -12.662 -9.799 1.00 24.98 190 GLU A O 1
ATOM 1491 N N . PRO A 1 197 ? -75.767 -13.696 -11.517 1.00 21.47 191 PRO A N 1
ATOM 1492 C CA . PRO A 1 197 ? -75.667 -12.467 -12.329 1.00 22.30 191 PRO A CA 1
ATOM 1493 C C . PRO A 1 197 ? -77.039 -11.877 -12.666 1.00 25.17 191 PRO A C 1
ATOM 1494 O O . PRO A 1 197 ? -78.031 -12.555 -12.943 1.00 29.00 191 PRO A O 1
ATOM 1498 N N . LYS A 1 198 ? -77.142 -10.549 -12.653 1.00 29.28 192 LYS A N 1
ATOM 1499 C CA . LYS A 1 198 ? -78.401 -9.880 -12.961 1.00 29.67 192 LYS A CA 1
ATOM 1500 C C . LYS A 1 198 ? -78.355 -9.390 -14.414 1.00 28.01 192 LYS A C 1
ATOM 1501 O O . LYS A 1 198 ? -79.356 -8.930 -14.968 1.00 33.43 192 LYS A O 1
ATOM 1507 N N . GLU A 1 199 ? -77.181 -9.516 -15.003 1.00 26.00 193 GLU A N 1
ATOM 1508 C CA . GLU A 1 199 ? -76.890 -9.143 -16.370 1.00 24.79 193 GLU A CA 1
ATOM 1509 C C . GLU A 1 199 ? -75.781 -10.029 -16.942 1.00 21.70 193 GLU A C 1
ATOM 1510 O O . GLU A 1 199 ? -74.874 -10.453 -16.222 1.00 22.50 193 GLU A O 1
ATOM 1516 N N . MET A 1 200 ? -75.875 -10.293 -18.258 1.00 18.71 194 MET A N 1
ATOM 1517 C CA . MET A 1 200 ? -74.833 -11.113 -18.844 1.00 16.46 194 MET A CA 1
ATOM 1518 C C . MET A 1 200 ? -74.189 -10.349 -19.997 1.00 17.05 194 MET A C 1
ATOM 1519 O O . MET A 1 200 ? -74.893 -9.648 -20.750 1.00 19.23 194 MET A O 1
ATOM 1524 N N . PRO A 1 201 ? -72.874 -10.468 -20.155 1.00 16.01 195 PRO A N 1
ATOM 1525 C 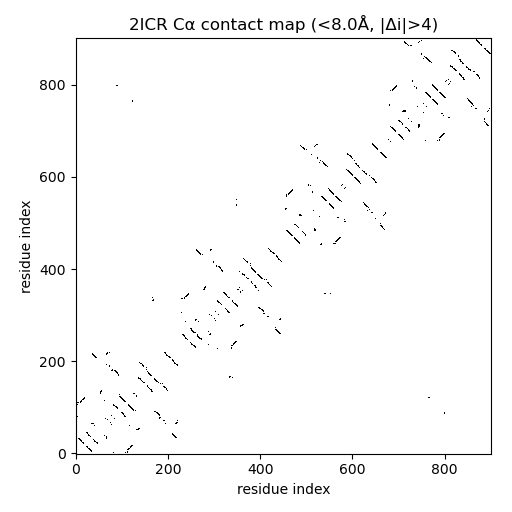CA . PRO A 1 201 ? -72.298 -9.758 -21.278 1.00 16.01 195 PRO A CA 1
ATOM 1526 C C . PRO A 1 201 ? -72.541 -10.513 -22.588 1.00 16.66 195 PRO A C 1
ATOM 1527 O O . PRO A 1 201 ? -72.858 -11.699 -22.667 1.00 19.05 195 PRO A O 1
ATOM 1531 N N . ASP A 1 202 ? -72.301 -9.762 -23.669 1.00 17.42 196 ASP A N 1
ATOM 1532 C CA . ASP A 1 202 ? -72.351 -10.305 -24.989 1.00 18.01 196 ASP A CA 1
ATOM 1533 C C . ASP A 1 202 ? -70.928 -10.831 -25.181 1.00 15.79 196 ASP A C 1
ATOM 1534 O O . ASP A 1 202 ? -70.028 -10.561 -24.343 1.00 16.45 196 ASP A O 1
ATOM 1539 N N . TRP A 1 203 ? -70.645 -11.569 -26.241 1.00 15.04 197 TRP A N 1
ATOM 1540 C CA . TRP A 1 203 ? -69.277 -12.059 -26.439 1.00 14.82 197 TRP A CA 1
ATOM 1541 C C . TRP A 1 203 ? -68.315 -10.879 -26.516 1.00 14.89 197 TRP A C 1
ATOM 1542 O O . TRP A 1 203 ? -68.681 -9.751 -26.899 1.00 16.76 197 TRP A O 1
ATOM 1553 N N . HIS A 1 204 ? -67.039 -11.103 -26.230 1.00 14.55 198 HIS A N 1
ATOM 1554 C CA . HIS A 1 204 ? -66.076 -10.028 -26.340 1.00 12.43 198 HIS A CA 1
ATOM 1555 C C . HIS A 1 204 ? -64.693 -10.637 -26.315 1.00 11.88 198 HIS A C 1
ATOM 1556 O O . HIS A 1 204 ? -64.559 -11.854 -26.147 1.00 14.35 198 HIS A O 1
ATOM 1563 N N . PHE A 1 205 ? -63.686 -9.790 -26.458 1.00 12.51 199 PHE A N 1
ATOM 1564 C CA . PHE A 1 205 ? -62.326 -10.255 -26.387 1.00 13.16 199 PHE A CA 1
ATOM 1565 C C . PHE A 1 205 ? -61.698 -9.687 -25.120 1.00 13.11 199 PHE A C 1
ATOM 1566 O O . PHE A 1 205 ? -62.115 -8.641 -24.600 1.00 14.39 199 PHE A O 1
ATOM 1574 N N . ILE A 1 206 ? -60.648 -10.357 -24.656 1.00 13.29 200 ILE A N 1
ATOM 1575 C CA . ILE A 1 206 ? -59.857 -9.885 -23.544 1.00 12.01 200 ILE A CA 1
ATOM 1576 C C . ILE A 1 206 ? -58.408 -10.035 -24.066 1.00 11.88 200 ILE A C 1
ATOM 1577 O O . ILE A 1 206 ? -57.987 -11.178 -24.355 1.00 14.46 200 ILE A O 1
ATOM 1582 N N . GLN A 1 207 ? -57.677 -8.923 -24.182 1.00 13.00 201 GLN A N 1
ATOM 1583 C CA . GLN A 1 207 ? -56.290 -8.997 -24.620 1.00 12.62 201 GLN A CA 1
ATOM 1584 C C . GLN A 1 207 ? -55.470 -9.028 -23.323 1.00 11.78 201 GLN A C 1
ATOM 1585 O O . GLN A 1 207 ? -55.828 -8.353 -22.346 1.00 14.65 201 GLN A O 1
ATOM 1591 N N . HIS A 1 208 ? -54.373 -9.806 -23.329 1.00 12.70 202 HIS A N 1
ATOM 1592 C CA . HIS A 1 208 ? -53.532 -9.918 -22.162 1.00 13.41 202 HIS A CA 1
ATOM 1593 C C . HIS A 1 208 ? -52.038 -9.877 -22.450 1.00 12.89 202 HIS A C 1
ATOM 1594 O O . HIS A 1 208 ? -51.577 -10.355 -23.500 1.00 15.21 202 HIS A O 1
ATOM 1601 N N . LYS A 1 209 ? -51.316 -9.359 -21.453 1.00 14.18 203 LYS A N 1
ATOM 1602 C CA . LYS A 1 209 ? -49.871 -9.271 -21.455 1.00 13.25 203 LYS A CA 1
ATOM 1603 C C . LYS A 1 209 ? -49.472 -9.849 -20.098 1.00 14.10 203 LYS A C 1
ATOM 1604 O O . LYS A 1 209 ? -49.966 -9.310 -19.109 1.00 19.74 203 LYS A O 1
ATOM 1610 N N . LEU A 1 210 ? -48.638 -10.864 -20.021 1.00 13.46 204 LEU A N 1
ATOM 1611 C CA . LEU A 1 210 ? -48.228 -11.476 -18.749 1.00 14.74 204 LEU A CA 1
ATOM 1612 C C . LEU A 1 210 ? -46.729 -11.712 -18.810 1.00 14.53 204 LEU A C 1
ATOM 1613 O O . LEU A 1 210 ? -46.300 -12.346 -19.764 1.00 16.87 204 LEU A O 1
ATOM 1618 N N . ASN A 1 211 ? -46.031 -11.162 -17.814 1.00 15.51 205 ASN A N 1
ATOM 1619 C CA . ASN A 1 211 ? -44.594 -11.288 -17.776 1.00 15.98 205 ASN A CA 1
ATOM 1620 C C . ASN A 1 211 ? -44.079 -11.814 -16.447 1.00 15.10 205 ASN A C 1
ATOM 1621 O O . ASN A 1 211 ? -44.657 -11.450 -15.426 1.00 18.81 205 ASN A O 1
ATOM 1626 N N . ARG A 1 212 ? -43.017 -12.605 -16.588 1.00 15.66 206 ARG A N 1
ATOM 1627 C CA . ARG A 1 212 ? -42.371 -13.176 -15.421 1.00 15.77 206 ARG A CA 1
ATOM 1628 C C . ARG A 1 212 ? -40.952 -12.674 -15.232 1.00 15.68 206 ARG A C 1
ATOM 1629 O O . ARG A 1 212 ? -40.186 -12.603 -16.218 1.00 18.88 206 ARG A O 1
ATOM 1637 N N . GLU A 1 213 ? -40.557 -12.359 -14.000 1.00 17.28 207 GLU A N 1
ATOM 1638 C CA . GLU A 1 213 ? -39.195 -11.912 -13.685 1.00 17.27 207 GLU A CA 1
ATOM 1639 C C . GLU A 1 213 ? -38.739 -12.792 -12.512 1.00 21.40 207 GLU A C 1
ATOM 1640 O O . GLU A 1 213 ? -39.342 -12.747 -11.423 1.00 20.02 207 GLU A O 1
ATOM 1646 N N . ASP A 1 214 ? -37.685 -13.585 -12.776 1.00 23.24 208 ASP A N 1
ATOM 1647 C CA . ASP A 1 214 ? -37.201 -14.459 -11.699 1.00 25.35 208 ASP A CA 1
ATOM 1648 C C . ASP A 1 214 ? -36.555 -13.618 -10.599 1.00 26.18 208 ASP A C 1
ATOM 1649 O O . ASP A 1 214 ? -35.867 -12.621 -10.843 1.00 28.44 208 ASP A O 1
ATOM 1654 N N . ARG A 1 215 ? -36.800 -14.052 -9.366 1.00 23.34 209 ARG A N 1
ATOM 1655 C CA . ARG A 1 215 ? -36.220 -13.314 -8.243 1.00 25.00 209 ARG A CA 1
ATOM 1656 C C . ARG A 1 215 ? -35.695 -14.302 -7.212 1.00 24.06 209 ARG A C 1
ATOM 1657 O O . ARG A 1 215 ? -35.608 -14.028 -6.008 1.00 28.24 209 ARG A O 1
ATOM 1665 N N . SER A 1 216 ? -35.337 -15.490 -7.700 1.00 25.77 210 SER A N 1
ATOM 1666 C CA . SER A 1 216 ? -34.835 -16.513 -6.786 1.00 25.25 210 SER A CA 1
ATOM 1667 C C . SER A 1 216 ? -33.487 -16.192 -6.177 1.00 28.63 210 SER A C 1
ATOM 1668 O O . SER A 1 216 ? -32.711 -15.391 -6.689 1.00 35.80 210 SER A O 1
ATOM 1671 N N . ASP A 1 217 ? -33.243 -16.867 -5.054 1.00 29.62 211 ASP A N 1
ATOM 1672 C CA . ASP A 1 217 ? -31.948 -16.618 -4.403 1.00 36.80 211 ASP A CA 1
ATOM 1673 C C . ASP A 1 217 ? -31.487 -17.959 -3.842 1.00 38.89 211 ASP A C 1
ATOM 1674 O O . ASP A 1 217 ? -32.157 -18.966 -4.050 1.00 41.15 211 ASP A O 1
ATOM 1679 N N . ALA A 1 218 ? -30.359 -17.993 -3.145 1.00 42.02 212 ALA A N 1
ATOM 1680 C CA . ALA A 1 218 ? -29.849 -19.227 -2.577 1.00 42.99 212 ALA A CA 1
ATOM 1681 C C . ALA A 1 218 ? -30.807 -19.874 -1.590 1.00 43.35 212 ALA A C 1
ATOM 1682 O O . ALA A 1 218 ? -30.707 -21.064 -1.262 1.00 54.61 212 ALA A O 1
ATOM 1684 N N . LYS A 1 219 ? -31.778 -19.135 -1.057 1.00 42.18 213 LYS A N 1
ATOM 1685 C CA . LYS A 1 219 ? -32.698 -19.730 -0.101 1.00 42.79 213 LYS A CA 1
ATOM 1686 C C . LYS A 1 219 ? -34.080 -20.082 -0.595 1.00 41.46 213 LYS A C 1
ATOM 1687 O O . LYS A 1 219 ? -34.779 -21.003 -0.168 1.00 41.91 213 LYS A O 1
ATOM 1693 N N . ASN A 1 220 ? -34.584 -19.301 -1.550 1.00 37.28 214 ASN A N 1
ATOM 1694 C CA . ASN A 1 220 ? -35.916 -19.576 -2.048 1.00 32.40 214 ASN A CA 1
ATOM 1695 C C . ASN A 1 220 ? -36.094 -19.390 -3.543 1.00 27.58 214 ASN A C 1
ATOM 1696 O O . ASN A 1 220 ? -35.416 -18.571 -4.154 1.00 28.00 214 ASN A O 1
ATOM 1701 N N . GLN A 1 221 ? -37.026 -20.134 -4.109 1.00 25.50 215 GLN A N 1
ATOM 1702 C CA . GLN A 1 221 ? -37.396 -20.032 -5.498 1.00 21.70 215 GLN A CA 1
ATOM 1703 C C . GLN A 1 221 ? -38.555 -19.054 -5.489 1.00 20.55 215 GLN A C 1
ATOM 1704 O O . GLN A 1 221 ? -39.565 -19.346 -4.839 1.00 21.36 215 GLN A O 1
ATOM 1710 N N . LYS A 1 222 ? -38.430 -17.900 -6.103 1.00 19.38 216 LYS A N 1
ATOM 1711 C CA . LYS A 1 222 ? -39.414 -16.847 -6.116 1.00 21.19 216 LYS A CA 1
ATOM 1712 C C . LYS A 1 222 ? -39.402 -16.020 -7.395 1.00 20.05 216 LYS A C 1
ATOM 1713 O O . LYS A 1 222 ? -38.363 -15.885 -8.065 1.00 22.78 216 LYS A O 1
ATOM 1719 N N . TRP A 1 223 ? -40.582 -15.460 -7.699 1.00 19.39 217 TRP A N 1
ATOM 1720 C CA . TRP A 1 223 ? -40.631 -14.658 -8.915 1.00 18.33 217 TRP A CA 1
ATOM 1721 C C . TRP A 1 223 ? -41.784 -13.661 -8.837 1.00 17.21 217 TRP A C 1
ATOM 1722 O O . TRP A 1 223 ? -42.610 -13.766 -7.932 1.00 20.88 217 TRP A O 1
ATOM 1733 N N . GLN A 1 224 ? -41.770 -12.750 -9.787 1.00 19.06 218 GLN A N 1
ATOM 1734 C CA . GLN A 1 224 ? -42.811 -11.725 -9.887 1.00 17.52 218 GLN A CA 1
ATOM 1735 C C . GLN A 1 224 ? -43.545 -11.883 -11.224 1.00 16.80 218 GLN A C 1
ATOM 1736 O O . GLN A 1 224 ? -42.886 -12.087 -12.248 1.00 19.70 218 GLN A O 1
ATOM 1742 N N . LEU A 1 225 ? -44.859 -11.759 -11.202 1.00 14.35 219 LEU A N 1
ATOM 1743 C CA . LEU A 1 225 ? -45.628 -11.816 -12.425 1.00 13.76 219 LEU A CA 1
ATOM 1744 C C . LEU A 1 225 ? -46.298 -10.426 -12.548 1.00 14.68 219 LEU A C 1
ATOM 1745 O O . LEU A 1 225 ? -46.739 -9.874 -11.527 1.00 16.72 219 LEU A O 1
ATOM 1750 N N . ILE A 1 226 ? -46.384 -9.917 -13.770 1.00 14.27 220 ILE A N 1
ATOM 1751 C CA . ILE A 1 226 ? -47.052 -8.635 -14.011 1.00 15.00 220 ILE A CA 1
ATOM 1752 C C . ILE A 1 226 ? -48.082 -8.906 -15.110 1.00 14.81 220 ILE A C 1
ATOM 1753 O O . ILE A 1 226 ? -47.625 -9.397 -16.153 1.00 14.78 220 ILE A O 1
ATOM 1758 N N . GLU A 1 227 ? -49.355 -8.592 -14.866 1.00 15.08 221 GLU A N 1
ATOM 1759 C CA . GLU A 1 227 ? -50.361 -8.829 -15.899 1.00 15.35 221 GLU A CA 1
ATOM 1760 C C . GLU A 1 227 ? -51.105 -7.556 -16.215 1.00 13.52 221 GLU A C 1
ATOM 1761 O O . GLU A 1 227 ? -51.373 -6.758 -15.318 1.00 16.71 221 GLU A O 1
ATOM 1767 N N . HIS A 1 228 ? -51.469 -7.356 -17.462 1.00 14.09 222 HIS A N 1
ATOM 1768 C CA . HIS A 1 228 ? -52.234 -6.195 -17.897 1.00 13.17 222 HIS A CA 1
ATOM 1769 C C . HIS A 1 228 ? -53.309 -6.782 -18.798 1.00 12.07 222 HIS A C 1
ATOM 1770 O O . HIS A 1 228 ? -52.938 -7.545 -19.731 1.00 15.80 222 HIS A O 1
ATOM 1777 N N . ALA A 1 229 ? -54.587 -6.498 -18.599 1.00 12.17 223 ALA A N 1
ATOM 1778 C CA . ALA A 1 229 ? -55.628 -7.071 -19.453 1.00 11.58 223 ALA A CA 1
ATOM 1779 C C . ALA A 1 229 ? -56.712 -6.037 -19.725 1.00 11.50 223 ALA A C 1
ATOM 1780 O O . ALA A 1 229 ? -57.062 -5.266 -18.830 1.00 12.58 223 ALA A O 1
ATOM 1782 N N . ILE A 1 230 ? -57.234 -6.036 -20.949 1.00 12.73 224 ILE A N 1
ATOM 1783 C CA A ILE A 1 230 ? -58.270 -5.103 -21.353 0.50 12.68 224 ILE A CA 1
ATOM 1784 C CA B ILE A 1 230 ? -58.281 -5.100 -21.327 0.50 12.88 224 ILE A CA 1
ATOM 1785 C C . ILE A 1 230 ? -59.311 -5.800 -22.206 1.00 11.60 224 ILE A C 1
ATOM 1786 O O . ILE A 1 230 ? -58.923 -6.569 -23.106 1.00 14.91 224 ILE A O 1
ATOM 1795 N N . ALA A 1 231 ? -60.599 -5.545 -21.966 1.00 12.19 225 ALA A N 1
ATOM 1796 C CA . ALA A 1 231 ? -61.674 -6.147 -22.732 1.00 13.98 225 ALA A CA 1
ATOM 1797 C C . ALA A 1 231 ? -62.075 -5.221 -23.896 1.00 13.67 225 ALA A C 1
ATOM 1798 O O . ALA A 1 231 ? -62.019 -3.998 -23.768 1.00 16.81 225 ALA A O 1
ATOM 1800 N N . SER A 1 232 ? -62.480 -5.812 -25.004 1.00 12.52 226 SER A N 1
ATOM 1801 C CA . SER A 1 232 ? -62.890 -5.064 -26.168 1.00 13.84 226 SER A CA 1
ATOM 1802 C C . SER A 1 232 ? -63.827 -5.856 -27.074 1.00 14.29 226 SER A C 1
ATOM 1803 O O . SER A 1 232 ? -63.980 -7.053 -26.891 1.00 16.90 226 SER A O 1
ATOM 1806 N N . ARG A 1 233 ? -64.410 -5.163 -28.048 1.00 17.75 227 ARG A N 1
ATOM 1807 C CA . ARG A 1 233 ? -65.283 -5.766 -29.041 1.00 18.70 227 ARG A CA 1
ATOM 1808 C C . ARG A 1 233 ? -64.466 -5.788 -30.333 1.00 18.80 227 ARG A C 1
ATOM 1809 O O . ARG A 1 233 ? -63.244 -5.494 -30.317 1.00 20.15 227 ARG A O 1
ATOM 1817 N N . SER A 1 234 ? -65.086 -6.129 -31.459 1.00 16.99 228 SER A N 1
ATOM 1818 C CA . SER A 1 234 ? -64.256 -6.149 -32.684 1.00 19.56 228 SER A CA 1
ATOM 1819 C C . SER A 1 234 ? -63.687 -4.788 -33.053 1.00 20.69 228 SER A C 1
ATOM 1820 O O . SER A 1 234 ? -64.340 -3.768 -32.870 1.00 24.45 228 SER A O 1
ATOM 1823 N N . ALA A 1 235 ? -62.466 -4.783 -33.608 1.00 19.21 229 ALA A N 1
ATOM 1824 C CA . ALA A 1 235 ? -61.866 -3.528 -34.019 1.00 23.71 229 ALA A CA 1
ATOM 1825 C C . ALA A 1 235 ? -62.476 -3.036 -35.333 1.00 23.75 229 ALA A C 1
ATOM 1826 O O . ALA A 1 235 ? -62.333 -1.879 -35.736 1.00 34.11 229 ALA A O 1
ATOM 1828 N N . LEU A 1 236 ? -63.181 -3.897 -36.059 1.00 23.18 230 LEU A N 1
ATOM 1829 C CA . LEU A 1 236 ? -63.800 -3.543 -37.349 1.00 23.05 230 LEU A CA 1
ATOM 1830 C C . LEU A 1 236 ? -65.124 -2.858 -37.153 1.00 23.83 230 LEU A C 1
ATOM 1831 O O . LEU A 1 236 ? -65.897 -3.340 -36.310 1.00 31.33 230 LEU A O 1
ATOM 1836 N N . PRO A 1 237 ? -65.384 -1.795 -37.880 1.00 27.27 231 PRO A N 1
ATOM 1837 C CA . PRO A 1 237 ? -66.674 -1.096 -37.695 1.00 29.57 231 PRO A CA 1
ATOM 1838 C C . PRO A 1 237 ? -67.873 -1.952 -38.075 1.00 31.17 231 PRO A C 1
ATOM 1839 O O . PRO A 1 237 ? -67.720 -2.877 -38.882 1.00 34.67 231 PRO A O 1
ATOM 1844 N N . SER B 1 12 ? -25.602 -4.532 -33.684 1.00 68.23 4 SER B N 1
ATOM 1845 C CA . SER B 1 12 ? -26.933 -4.648 -34.287 1.00 56.71 4 SER B CA 1
ATOM 1846 C C . SER B 1 12 ? -26.800 -5.093 -35.740 1.00 52.34 4 SER B C 1
ATOM 1847 O O . SER B 1 12 ? -27.329 -4.527 -36.692 1.00 60.03 4 SER B O 1
ATOM 1850 N N . ALA B 1 13 ? -26.037 -6.174 -35.881 1.00 47.75 5 ALA B N 1
ATOM 1851 C CA . ALA B 1 13 ? -25.772 -6.769 -37.174 1.00 44.79 5 ALA B CA 1
ATOM 1852 C C . ALA B 1 13 ? -25.788 -8.286 -37.016 1.00 39.47 5 ALA B C 1
ATOM 1853 O O . ALA B 1 13 ? -25.302 -8.803 -36.006 1.00 34.42 5 ALA B O 1
ATOM 1855 N N . HIS B 1 14 ? -26.349 -8.966 -38.017 1.00 32.82 6 HIS B N 1
ATOM 1856 C CA . HIS B 1 14 ? -26.393 -10.430 -37.928 1.00 31.34 6 HIS B CA 1
ATOM 1857 C C . HIS B 1 14 ? -27.247 -10.926 -36.779 1.00 27.41 6 HIS B C 1
ATOM 1858 O O . HIS B 1 14 ? -27.090 -12.073 -36.360 1.00 27.36 6 HIS B O 1
ATOM 1865 N N . GLY B 1 15 ? -28.123 -10.032 -36.323 1.00 26.95 7 GLY B N 1
ATOM 1866 C CA . GLY B 1 15 ? -29.005 -10.399 -35.220 1.00 27.11 7 GLY B CA 1
ATOM 1867 C C . GLY B 1 15 ? -28.332 -10.242 -33.880 1.00 25.52 7 GLY B C 1
ATOM 1868 O O . GLY B 1 15 ? -28.896 -10.644 -32.857 1.00 30.86 7 GLY B O 1
ATOM 1869 N N . LEU B 1 16 ? -27.132 -9.660 -33.880 1.00 25.02 8 LEU B N 1
ATOM 1870 C CA . LEU B 1 16 ? -26.407 -9.481 -32.624 1.00 24.18 8 LEU B CA 1
ATOM 1871 C C . LEU B 1 16 ? -26.349 -8.034 -32.171 1.00 23.72 8 LEU B C 1
ATOM 1872 O O . LEU B 1 16 ? -26.523 -7.141 -33.006 1.00 27.88 8 LEU B O 1
ATOM 1877 N N . THR B 1 17 ? -26.107 -7.822 -30.892 1.00 24.68 9 THR B N 1
ATOM 1878 C CA . THR B 1 17 ? -25.990 -6.487 -30.309 1.00 27.74 9 THR B CA 1
ATOM 1879 C C . THR B 1 17 ? -24.718 -6.523 -29.434 1.00 26.23 9 THR B C 1
ATOM 1880 O O . THR B 1 17 ? -24.123 -7.583 -29.222 1.00 23.58 9 THR B O 1
ATOM 1884 N N . ASP B 1 18 ? -24.300 -5.354 -28.941 1.00 28.50 10 ASP B N 1
ATOM 1885 C CA . ASP B 1 18 ? -23.089 -5.333 -28.107 1.00 30.44 10 ASP B CA 1
ATOM 1886 C C . ASP B 1 18 ? -23.388 -5.613 -26.641 1.00 28.96 10 ASP B C 1
ATOM 1887 O O . ASP B 1 18 ? -22.535 -5.459 -25.755 1.00 31.83 10 ASP B O 1
ATOM 1892 N N . ASP B 1 19 ? -24.619 -6.044 -26.347 1.00 29.29 11 ASP B N 1
ATOM 1893 C CA . ASP B 1 19 ? -24.998 -6.336 -24.969 1.00 29.28 11 ASP B CA 1
ATOM 1894 C C . ASP B 1 19 ? -26.084 -7.407 -25.023 1.00 23.91 11 ASP B C 1
ATOM 1895 O O . ASP B 1 19 ? -27.262 -7.043 -25.178 1.00 29.10 11 ASP B O 1
ATOM 1900 N N . MET B 1 20 ? -25.641 -8.650 -24.917 1.00 23.05 12 MET B N 1
ATOM 1901 C CA . MET B 1 20 ? -26.548 -9.776 -24.966 1.00 22.99 12 MET B CA 1
ATOM 1902 C C . MET B 1 20 ? -26.495 -10.691 -23.762 1.00 21.67 12 MET B C 1
ATOM 1903 O O . MET B 1 20 ? -25.557 -10.670 -22.960 1.00 26.91 12 MET B O 1
ATOM 1908 N N . THR B 1 21 ? -27.528 -11.529 -23.656 1.00 21.23 13 THR B N 1
ATOM 1909 C CA . THR B 1 21 ? -27.548 -12.480 -22.541 1.00 22.64 13 THR B CA 1
ATOM 1910 C C . THR B 1 21 ? -27.455 -13.863 -23.190 1.00 21.78 13 THR B C 1
ATOM 1911 O O . THR B 1 21 ? -27.632 -14.022 -24.410 1.00 23.61 13 THR B O 1
ATOM 1915 N N . MET B 1 22 ? -27.167 -14.905 -22.430 1.00 21.03 14 MET B N 1
ATOM 1916 C CA . MET B 1 22 ? -27.037 -16.259 -22.896 1.00 18.99 14 MET B CA 1
ATOM 1917 C C . MET B 1 22 ? -27.679 -17.235 -21.915 1.00 17.55 14 MET B C 1
ATOM 1918 O O . MET B 1 22 ? -27.753 -16.884 -20.737 1.00 20.54 14 MET B O 1
ATOM 1923 N N . HIS B 1 23 ? -28.083 -18.376 -22.468 1.00 18.62 15 HIS B N 1
ATOM 1924 C CA . HIS B 1 23 ? -28.704 -19.483 -21.756 1.00 19.71 15 HIS B CA 1
ATOM 1925 C C . HIS B 1 23 ? -27.926 -20.739 -22.156 1.00 17.97 15 HIS B C 1
ATOM 1926 O O . HIS B 1 23 ? -27.753 -20.907 -23.368 1.00 21.74 15 HIS B O 1
ATOM 1933 N N . PHE B 1 24 ? -27.525 -21.522 -21.164 1.00 18.37 16 PHE B N 1
ATOM 1934 C CA . PHE B 1 24 ? -26.787 -22.727 -21.365 1.00 17.88 16 PHE B CA 1
ATOM 1935 C C . PHE B 1 24 ? -27.400 -23.970 -20.731 1.00 15.23 16 PHE B C 1
ATOM 1936 O O . PHE B 1 24 ? -28.023 -23.905 -19.672 1.00 21.14 16 PHE B O 1
ATOM 1944 N N . ARG B 1 25 ? -27.144 -25.070 -21.419 1.00 19.05 17 ARG B N 1
ATOM 1945 C CA A ARG B 1 25 ? -27.584 -26.387 -20.989 0.50 20.03 17 ARG B CA 1
ATOM 1946 C CA B ARG B 1 25 ? -27.580 -26.386 -20.985 0.50 20.04 17 ARG B CA 1
ATOM 1947 C C . ARG B 1 25 ? -26.508 -27.358 -21.489 1.00 18.54 17 ARG B C 1
ATOM 1948 O O . ARG B 1 25 ? -26.241 -27.389 -22.697 1.00 20.60 17 ARG B O 1
ATOM 1963 N N . MET B 1 26 ? -25.926 -28.118 -20.568 1.00 17.26 18 MET B N 1
ATOM 1964 C CA . MET B 1 26 ? -24.903 -29.098 -20.875 1.00 16.47 18 MET B CA 1
ATOM 1965 C C . MET B 1 26 ? -25.315 -30.425 -20.244 1.00 17.85 18 MET B C 1
ATOM 1966 O O . MET B 1 26 ? -25.697 -30.412 -19.063 1.00 19.75 18 MET B O 1
ATOM 1971 N N . GLU B 1 27 ? -25.211 -31.503 -20.999 1.00 17.27 19 GLU B N 1
ATOM 1972 C CA . GLU B 1 27 ? -25.511 -32.845 -20.504 1.00 19.25 19 GLU B CA 1
ATOM 1973 C C . GLU B 1 27 ? -24.179 -33.588 -20.737 1.00 19.53 19 GLU B C 1
ATOM 1974 O O . GLU B 1 27 ? -23.552 -33.364 -21.779 1.00 21.11 19 GLU B O 1
ATOM 1980 N N . GLY B 1 28 ? -23.721 -34.447 -19.822 1.00 19.63 20 GLY B N 1
ATOM 1981 C CA . GLY B 1 28 ? -22.451 -35.121 -20.082 1.00 19.54 20 GLY B CA 1
ATOM 1982 C C . GLY B 1 28 ? -22.238 -36.291 -19.163 1.00 17.66 20 GLY B C 1
ATOM 1983 O O . GLY B 1 28 ? -23.015 -36.630 -18.284 1.00 17.83 20 GLY B O 1
ATOM 1984 N N . CYS B 1 29 ? -21.114 -36.945 -19.413 1.00 18.95 21 CYS B N 1
ATOM 1985 C CA . CYS B 1 29 ? -20.746 -38.123 -18.625 1.00 18.21 21 CYS B CA 1
ATOM 1986 C C . CYS B 1 29 ? -19.249 -38.319 -18.701 1.00 17.06 21 CYS B C 1
ATOM 1987 O O . CYS B 1 29 ? -18.721 -38.352 -19.824 1.00 19.50 21 CYS B O 1
ATOM 1990 N N . VAL B 1 30 ? -18.566 -38.446 -17.570 1.00 17.84 22 VAL B N 1
ATOM 1991 C CA . VAL B 1 30 ? -17.127 -38.631 -17.528 1.00 15.76 22 VAL B CA 1
ATOM 1992 C C . VAL B 1 30 ? -16.872 -39.887 -16.705 1.00 15.75 22 VAL B C 1
ATOM 1993 O O . VAL B 1 30 ? -17.219 -39.957 -15.522 1.00 17.49 22 VAL B O 1
ATOM 1997 N N . ASP B 1 31 ? -16.273 -40.889 -17.337 1.00 18.34 23 ASP B N 1
ATOM 1998 C CA . ASP B 1 31 ? -15.960 -42.166 -16.686 1.00 18.54 23 ASP B CA 1
ATOM 1999 C C . ASP B 1 31 ? -17.162 -42.745 -15.964 1.00 17.96 23 ASP B C 1
ATOM 2000 O O . ASP B 1 31 ? -17.072 -43.302 -14.870 1.00 21.71 23 ASP B O 1
ATOM 2005 N N . GLY B 1 32 ? -18.324 -42.642 -16.594 1.00 19.44 24 GLY B N 1
ATOM 2006 C CA . GLY B 1 32 ? -19.557 -43.177 -16.032 1.00 22.35 24 GLY B CA 1
ATOM 2007 C C . GLY B 1 32 ? -20.324 -42.264 -15.107 1.00 20.00 24 GLY B C 1
ATOM 2008 O O . GLY B 1 32 ? -21.441 -42.572 -14.652 1.00 25.07 24 GLY B O 1
ATOM 2009 N N . HIS B 1 33 ? -19.759 -41.101 -14.778 1.00 19.84 25 HIS B N 1
ATOM 2010 C CA . HIS B 1 33 ? -20.446 -40.167 -13.889 1.00 19.17 25 HIS B CA 1
ATOM 2011 C C . HIS B 1 33 ? -21.269 -39.196 -14.719 1.00 20.15 25 HIS B C 1
ATOM 2012 O O . HIS B 1 33 ? -20.682 -38.347 -15.384 1.00 19.14 25 HIS B O 1
ATOM 2019 N N . LYS B 1 34 ? -22.595 -39.308 -14.681 1.00 20.82 26 LYS B N 1
ATOM 2020 C CA . LYS B 1 34 ? -23.458 -38.418 -15.463 1.00 18.89 26 LYS B CA 1
ATOM 2021 C C . LYS B 1 34 ? -23.733 -37.098 -14.750 1.00 19.16 26 LYS B C 1
ATOM 2022 O O . LYS B 1 34 ? -23.786 -37.046 -13.526 1.00 20.40 26 LYS B O 1
ATOM 2028 N N . PHE B 1 35 ? -23.929 -36.037 -15.550 1.00 18.32 27 PHE B N 1
ATOM 2029 C CA . PHE B 1 35 ? -24.216 -34.756 -14.925 1.00 17.58 27 PHE B CA 1
ATOM 2030 C C . PHE B 1 35 ? -24.976 -33.857 -15.898 1.00 17.00 27 PHE B C 1
ATOM 2031 O O . PHE B 1 35 ? -24.991 -34.078 -17.115 1.00 19.33 27 PHE B O 1
ATOM 2039 N N . VAL B 1 36 ? -25.587 -32.833 -15.335 1.00 18.60 28 VAL B N 1
ATOM 2040 C CA . VAL B 1 36 ? -26.320 -31.854 -16.131 1.00 18.77 28 VAL B CA 1
ATOM 2041 C C . VAL B 1 36 ? -25.949 -30.496 -15.523 1.00 18.50 28 VAL B C 1
ATOM 2042 O O . VAL B 1 36 ? -25.952 -30.339 -14.304 1.00 19.70 28 VAL B O 1
ATOM 2046 N N . ILE B 1 37 ? -25.645 -29.534 -16.366 1.00 17.55 29 ILE B N 1
ATOM 2047 C CA . ILE B 1 37 ? -25.294 -28.181 -15.968 1.00 16.83 29 ILE B CA 1
ATOM 2048 C C . ILE B 1 37 ? -26.199 -27.204 -16.701 1.00 16.50 29 ILE B C 1
ATOM 2049 O O . ILE B 1 37 ? -26.466 -27.348 -17.905 1.00 18.65 29 ILE B O 1
ATOM 2054 N N . GLU B 1 38 ? -26.681 -26.230 -15.945 1.00 16.68 30 GLU B N 1
ATOM 2055 C CA . GLU B 1 38 ? -27.512 -25.158 -16.470 1.00 19.14 30 GLU B CA 1
ATOM 2056 C C . GLU B 1 38 ? -26.805 -23.847 -16.248 1.00 20.15 30 GLU B C 1
ATOM 2057 O O . GLU B 1 38 ? -26.049 -23.720 -15.313 1.00 20.38 30 GLU B O 1
ATOM 2063 N N . GLY B 1 39 ? -27.077 -22.843 -17.066 1.00 20.22 31 GLY B N 1
ATOM 2064 C CA . GLY B 1 39 ? -26.386 -21.584 -16.762 1.00 21.03 31 GLY B CA 1
ATOM 2065 C C . GLY B 1 39 ? -26.967 -20.447 -17.579 1.00 18.66 31 GLY B C 1
ATOM 2066 O O . GLY B 1 39 ? -27.824 -20.596 -18.428 1.00 19.34 31 GLY B O 1
ATOM 2067 N N . ASN B 1 40 ? -26.454 -19.262 -17.281 1.00 19.67 32 ASN B N 1
ATOM 2068 C CA . ASN B 1 40 ? -26.855 -18.046 -17.952 1.00 17.96 32 ASN B CA 1
ATOM 2069 C C . ASN B 1 40 ? -25.612 -17.151 -18.024 1.00 19.15 32 ASN B C 1
ATOM 2070 O O . ASN B 1 40 ? -24.572 -17.412 -17.425 1.00 22.88 32 ASN B O 1
ATOM 2075 N N . GLY B 1 41 ? -25.691 -16.065 -18.785 1.00 20.02 33 GLY B N 1
ATOM 2076 C CA . GLY B 1 41 ? -24.491 -15.233 -18.839 1.00 20.87 33 GLY B CA 1
ATOM 2077 C C . GLY B 1 41 ? -24.779 -13.956 -19.592 1.00 20.17 33 GLY B C 1
ATOM 2078 O O . GLY B 1 41 ? -25.924 -13.699 -20.004 1.00 20.72 33 GLY B O 1
ATOM 2079 N N . ASN B 1 42 ? -23.721 -13.171 -19.771 1.00 19.90 34 ASN B N 1
ATOM 2080 C CA . ASN B 1 42 ? -23.945 -11.920 -20.513 1.00 21.99 34 ASN B CA 1
ATOM 2081 C C . ASN B 1 42 ? -22.634 -11.529 -21.174 1.00 21.10 34 ASN B C 1
ATOM 2082 O O . ASN B 1 42 ? -21.531 -11.912 -20.767 1.00 24.98 34 ASN B O 1
ATOM 2087 N N . GLY B 1 43 ? -22.716 -10.731 -22.233 1.00 22.40 35 GLY B N 1
ATOM 2088 C CA . GLY B 1 43 ? -21.430 -10.372 -22.827 1.00 24.51 35 GLY B CA 1
ATOM 2089 C C . GLY B 1 43 ? -21.606 -9.486 -24.047 1.00 23.62 35 GLY B C 1
ATOM 2090 O O . GLY B 1 43 ? -22.708 -9.146 -24.485 1.00 24.56 35 GLY B O 1
ATOM 2091 N N . ASN B 1 44 ? -20.459 -9.120 -24.594 1.00 23.50 36 ASN B N 1
ATOM 2092 C CA . ASN B 1 44 ? -20.407 -8.273 -25.777 1.00 25.11 36 ASN B CA 1
ATOM 2093 C C . ASN B 1 44 ? -19.691 -9.056 -26.887 1.00 21.67 36 ASN B C 1
ATOM 2094 O O . ASN B 1 44 ? -18.461 -9.124 -26.871 1.00 24.23 36 ASN B O 1
ATOM 2099 N N . PRO B 1 45 ? -20.400 -9.625 -27.845 1.00 22.18 37 PRO B N 1
ATOM 2100 C CA . PRO B 1 45 ? -19.709 -10.379 -28.892 1.00 21.06 37 PRO B CA 1
ATOM 2101 C C . PRO B 1 45 ? -18.684 -9.578 -29.692 1.00 21.43 37 PRO B C 1
ATOM 2102 O O . PRO B 1 45 ? -17.668 -10.162 -30.121 1.00 23.81 37 PRO B O 1
ATOM 2106 N N . PHE B 1 46 ? -18.992 -8.293 -29.870 1.00 22.28 38 PHE B N 1
ATOM 2107 C CA . PHE B 1 46 ? -18.101 -7.423 -30.643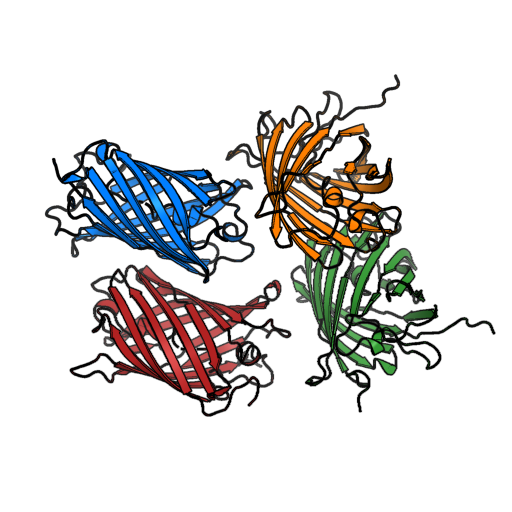 1.00 23.91 38 PHE B CA 1
ATOM 2108 C C . PHE B 1 46 ? -16.788 -7.115 -29.945 1.00 25.46 38 PHE B C 1
ATOM 2109 O O . PHE B 1 46 ? -15.852 -6.635 -30.593 1.00 28.63 38 PHE B O 1
ATOM 2117 N N . LYS B 1 47 ? -16.723 -7.403 -28.642 1.00 26.17 39 LYS B N 1
ATOM 2118 C CA . LYS B 1 47 ? -15.493 -7.159 -27.881 1.00 25.52 39 LYS B CA 1
ATOM 2119 C C . LYS B 1 47 ? -14.904 -8.495 -27.427 1.00 23.23 39 LYS B C 1
ATOM 2120 O O . LYS B 1 47 ? -13.909 -8.540 -26.697 1.00 25.68 39 LYS B O 1
ATOM 2126 N N . GLY B 1 48 ? -15.524 -9.597 -27.873 1.00 23.25 40 GLY B N 1
ATOM 2127 C CA . GLY B 1 48 ? -15.082 -10.938 -27.549 1.00 22.04 40 GLY B CA 1
ATOM 2128 C C . GLY B 1 48 ? -14.978 -11.205 -26.068 1.00 20.63 40 GLY B C 1
ATOM 2129 O O . GLY B 1 48 ? -14.054 -11.860 -25.605 1.00 25.89 40 GLY B O 1
ATOM 2130 N N . LYS B 1 49 ? -15.949 -10.670 -25.312 1.00 21.89 41 LYS B N 1
ATOM 2131 C CA . LYS B 1 49 ? -15.981 -10.813 -23.874 1.00 21.38 41 LYS B CA 1
ATOM 2132 C C . LYS B 1 49 ? -17.302 -11.323 -23.350 1.00 21.29 41 LYS B C 1
ATOM 2133 O O . LYS B 1 49 ? -18.350 -10.786 -23.677 1.00 22.32 41 LYS B O 1
ATOM 2139 N N . GLN B 1 50 ? -17.194 -12.361 -22.510 1.00 21.29 42 GLN B N 1
ATOM 2140 C CA . GLN B 1 50 ? -18.414 -12.902 -21.929 1.00 20.97 42 GLN B CA 1
ATOM 2141 C C . GLN B 1 50 ? -18.178 -13.372 -20.486 1.00 19.65 42 GLN B C 1
ATOM 2142 O O . GLN B 1 50 ? -17.050 -13.726 -20.095 1.00 21.23 42 GLN B O 1
ATOM 2148 N N . PHE B 1 51 ? -19.272 -13.362 -19.749 1.00 19.83 43 PHE B N 1
ATOM 2149 C CA . PHE B 1 51 ? -19.375 -13.764 -18.354 1.00 20.42 43 PHE B CA 1
ATOM 2150 C C . PHE B 1 51 ? -20.394 -14.911 -18.333 1.00 21.57 43 PHE B C 1
ATOM 2151 O O . PHE B 1 51 ? -21.526 -14.693 -18.801 1.00 23.90 43 PHE B O 1
ATOM 2159 N N . ILE B 1 52 ? -20.007 -16.070 -17.837 1.00 19.74 44 ILE B N 1
ATOM 2160 C CA . ILE B 1 52 ? -20.892 -17.233 -17.789 1.00 20.95 44 ILE B CA 1
ATOM 2161 C C . ILE B 1 52 ? -21.063 -17.779 -16.381 1.00 19.58 44 ILE B C 1
ATOM 2162 O O . ILE B 1 52 ? -20.045 -18.064 -15.738 1.00 23.98 44 ILE B O 1
ATOM 2167 N N . ASN B 1 53 ? -22.305 -17.909 -15.934 1.00 20.69 45 ASN B N 1
ATOM 2168 C CA . ASN B 1 53 ? -22.640 -18.415 -14.599 1.00 19.54 45 ASN B CA 1
ATOM 2169 C C . ASN B 1 53 ? -23.187 -19.824 -14.722 1.00 18.10 45 ASN B C 1
ATOM 2170 O O . ASN B 1 53 ? -24.242 -19.958 -15.336 1.00 20.96 45 ASN B O 1
ATOM 2175 N N . LEU B 1 54 ? -22.518 -20.830 -14.209 1.00 18.77 46 LEU B N 1
ATOM 2176 C CA . LEU B 1 54 ? -22.931 -22.216 -14.312 1.00 18.00 46 LEU B CA 1
ATOM 2177 C C . LEU B 1 54 ? -23.268 -22.883 -12.983 1.00 18.51 46 LEU B C 1
ATOM 2178 O O . LEU B 1 54 ? -22.693 -22.532 -11.944 1.00 20.36 46 LEU B O 1
ATOM 2183 N N . CYS B 1 55 ? -24.205 -23.815 -13.091 1.00 19.84 47 CYS B N 1
ATOM 2184 C CA . CYS B 1 55 ? -24.668 -24.552 -11.912 1.00 18.86 47 CYS B CA 1
ATOM 2185 C C . CYS B 1 55 ? -24.869 -26.025 -12.232 1.00 18.14 47 CYS B C 1
ATOM 2186 O O . CYS B 1 55 ? -25.513 -26.277 -13.254 1.00 20.63 47 CYS B O 1
ATOM 2189 N N . VAL B 1 56 ? -24.343 -26.920 -11.405 1.00 18.51 48 VAL B N 1
ATOM 2190 C CA . VAL B 1 56 ? -24.497 -28.353 -11.634 1.00 18.80 48 VAL B CA 1
ATOM 2191 C C . VAL B 1 56 ? -25.866 -28.698 -11.049 1.00 21.73 48 VAL B C 1
ATOM 2192 O O . VAL B 1 56 ? -26.016 -28.617 -9.800 1.00 26.86 48 VAL B O 1
ATOM 2196 N N . ILE B 1 57 ? -26.793 -29.039 -11.937 1.00 20.65 49 ILE B N 1
ATOM 2197 C CA . ILE B 1 57 ? -28.130 -29.368 -11.406 1.00 21.63 49 ILE B CA 1
ATOM 2198 C C . ILE B 1 57 ? -28.374 -30.856 -11.228 1.00 24.06 49 ILE B C 1
ATOM 2199 O O . ILE B 1 57 ? -29.328 -31.211 -10.505 1.00 28.16 49 ILE B O 1
ATOM 2204 N N . GLU B 1 58 ? -27.573 -31.709 -11.843 1.00 23.96 50 GLU B N 1
ATOM 2205 C CA . GLU B 1 58 ? -27.691 -33.171 -11.719 1.00 23.44 50 GLU B CA 1
ATOM 2206 C C . GLU B 1 58 ? -26.260 -33.703 -11.629 1.00 22.97 50 GLU B C 1
ATOM 2207 O O . GLU B 1 58 ? -25.417 -33.247 -12.401 1.00 20.80 50 GLU B O 1
ATOM 2213 N N . GLY B 1 59 ? -25.960 -34.637 -10.724 1.00 22.72 51 GLY B N 1
ATOM 2214 C CA . GLY B 1 59 ? -24.609 -35.154 -10.645 1.00 24.88 51 GLY B CA 1
ATOM 2215 C C . GLY B 1 59 ? -23.578 -34.408 -9.837 1.00 22.91 51 GLY B C 1
ATOM 2216 O O . GLY B 1 59 ? -22.382 -34.782 -9.876 1.00 24.19 51 GLY B O 1
ATOM 2217 N N . GLY B 1 60 ? -23.985 -33.373 -9.096 1.00 22.11 52 GLY B N 1
ATOM 2218 C CA . GLY B 1 60 ? -23.093 -32.586 -8.267 1.00 21.96 52 GLY B CA 1
ATOM 2219 C C . GLY B 1 60 ? -22.956 -33.146 -6.862 1.00 23.78 52 GLY B C 1
ATOM 2220 O O . GLY B 1 60 ? -23.870 -33.758 -6.296 1.00 30.01 52 GLY B O 1
ATOM 2221 N N . PRO B 1 61 ? -21.833 -32.995 -6.184 1.00 25.82 53 PRO B N 1
ATOM 2222 C CA . PRO B 1 61 ? -20.649 -32.317 -6.717 1.00 23.41 53 PRO B CA 1
ATOM 2223 C C . PRO B 1 61 ? -19.919 -33.244 -7.695 1.00 21.48 53 PRO B C 1
ATOM 2224 O O . PRO B 1 61 ? -19.852 -34.479 -7.638 1.00 23.97 53 PRO B O 1
ATOM 2228 N N . LEU B 1 62 ? -19.306 -32.660 -8.733 1.00 20.66 54 LEU B N 1
ATOM 2229 C CA . LEU B 1 62 ? -18.607 -33.480 -9.704 1.00 18.08 54 LEU B CA 1
ATOM 2230 C C . LEU B 1 62 ? -17.348 -34.095 -9.111 1.00 18.43 54 LEU B C 1
ATOM 2231 O O . LEU B 1 62 ? -16.639 -33.424 -8.362 1.00 22.88 54 LEU B O 1
ATOM 2236 N N . PRO B 1 63 ? -17.065 -35.357 -9.417 1.00 19.12 55 PRO B N 1
ATOM 2237 C CA . PRO B 1 63 ? -15.873 -35.991 -8.882 1.00 19.86 55 PRO B CA 1
ATOM 2238 C C . PRO B 1 63 ? -14.593 -35.621 -9.631 1.00 19.35 55 PRO B C 1
ATOM 2239 O O . PRO B 1 63 ? -13.484 -35.906 -9.186 1.00 21.91 55 PRO B O 1
ATOM 2243 N N . PHE B 1 64 ? -14.769 -34.981 -10.785 1.00 19.45 56 PHE B N 1
ATOM 2244 C CA . PHE B 1 64 ? -13.645 -34.552 -11.615 1.00 18.74 56 PHE B CA 1
ATOM 2245 C C . PHE B 1 64 ? -13.530 -33.029 -11.604 1.00 19.71 56 PHE B C 1
ATOM 2246 O O . PHE B 1 64 ? -14.541 -32.349 -11.396 1.00 20.36 56 PHE B O 1
ATOM 2254 N N . SER B 1 65 ? -12.329 -32.496 -11.838 1.00 18.80 57 SER B N 1
ATOM 2255 C CA . SER B 1 65 ? -12.175 -31.053 -11.851 1.00 19.18 57 SER B CA 1
ATOM 2256 C C . SER B 1 65 ? -13.058 -30.418 -12.908 1.00 21.11 57 SER B C 1
ATOM 2257 O O . SER B 1 65 ? -12.998 -30.853 -14.087 1.00 18.39 57 SER B O 1
ATOM 2260 N N . GLU B 1 66 ? -13.837 -29.418 -12.518 1.00 19.30 58 GLU B N 1
ATOM 2261 C CA . GLU B 1 66 ? -14.697 -28.802 -13.546 1.00 18.66 58 GLU B CA 1
ATOM 2262 C C . GLU B 1 66 ? -13.910 -28.009 -14.572 1.00 19.09 58 GLU B C 1
ATOM 2263 O O . GLU B 1 66 ? -14.498 -27.589 -15.589 1.00 17.99 58 GLU B O 1
ATOM 2269 N N . ASP B 1 67 ? -12.605 -27.790 -14.373 1.00 17.97 59 ASP B N 1
ATOM 2270 C CA . ASP B 1 67 ? -11.862 -27.039 -15.386 1.00 17.30 59 ASP B CA 1
ATOM 2271 C C . ASP B 1 67 ? -11.851 -27.758 -16.729 1.00 16.60 59 ASP B C 1
ATOM 2272 O O . ASP B 1 67 ? -11.673 -27.102 -17.773 1.00 18.86 59 ASP B O 1
ATOM 2277 N N . ILE B 1 68 ? -12.019 -29.086 -16.744 1.00 17.28 60 ILE B N 1
ATOM 2278 C CA . ILE B 1 68 ? -11.986 -29.733 -18.057 1.00 15.35 60 ILE B CA 1
ATOM 2279 C C . ILE B 1 68 ? -13.141 -29.349 -18.953 1.00 16.28 60 ILE B C 1
ATOM 2280 O O . ILE B 1 68 ? -13.083 -29.519 -20.178 1.00 18.15 60 ILE B O 1
ATOM 2285 N N . LEU B 1 69 ? -14.227 -28.829 -18.401 1.00 16.94 61 LEU B N 1
ATOM 2286 C CA . LEU B 1 69 ? -15.393 -28.431 -19.154 1.00 18.01 61 LEU B CA 1
ATOM 2287 C C . LEU B 1 69 ? -15.414 -26.993 -19.633 1.00 17.52 61 LEU B C 1
ATOM 2288 O O . LEU B 1 69 ? -16.233 -26.632 -20.487 1.00 17.37 61 LEU B O 1
ATOM 2293 N N . SER B 1 70 ? -14.533 -26.158 -19.089 1.00 16.34 62 SER B N 1
ATOM 2294 C CA . SER B 1 70 ? -14.579 -24.698 -19.401 1.00 17.48 62 SER B CA 1
ATOM 2295 C C . SER B 1 70 ? -14.638 -24.297 -20.875 1.00 16.48 62 SER B C 1
ATOM 2296 O O . SER B 1 70 ? -15.439 -23.333 -21.091 1.00 20.03 62 SER B O 1
ATOM 2299 N N . ALA B 1 71 ? -13.874 -24.879 -21.771 1.00 17.77 63 ALA B N 1
ATOM 2300 C CA . ALA B 1 71 ? -13.901 -24.396 -23.172 1.00 16.84 63 ALA B CA 1
ATOM 2301 C C . ALA B 1 71 ? -15.106 -24.878 -23.925 1.00 18.48 63 ALA B C 1
ATOM 2302 O O . ALA B 1 71 ? -15.152 -24.661 -25.143 1.00 18.94 63 ALA B O 1
ATOM 2304 N N . ALA B 1 72 ? -16.081 -25.490 -23.244 1.00 18.43 64 ALA B N 1
ATOM 2305 C CA . ALA B 1 72 ? -17.269 -25.931 -23.965 1.00 19.79 64 ALA B CA 1
ATOM 2306 C C . ALA B 1 72 ? -18.317 -24.823 -23.955 1.00 20.44 64 ALA B C 1
ATOM 2307 O O . ALA B 1 72 ? -19.289 -24.962 -24.677 1.00 24.03 64 ALA B O 1
ATOM 2309 N N . PHE B 1 73 ? -18.126 -23.762 -23.169 1.00 21.83 65 PHE B N 1
ATOM 2310 C CA . PHE B 1 73 ? -19.103 -22.682 -23.095 1.00 19.99 65 PHE B CA 1
ATOM 2311 C C . PHE B 1 73 ? -18.853 -21.389 -23.834 1.00 20.39 65 PHE B C 1
ATOM 2312 O O . PHE B 1 73 ? -19.862 -20.709 -24.137 1.00 24.17 65 PHE B O 1
ATOM 2340 N N . ASN B 1 75 ? -17.997 -20.611 -27.642 1.00 17.23 69 ASN B N 1
ATOM 2341 C CA . ASN B 1 75 ? -18.947 -19.780 -28.376 1.00 18.20 69 ASN B CA 1
ATOM 2342 C C . ASN B 1 75 ? -18.135 -18.702 -29.085 1.00 16.43 69 ASN B C 1
ATOM 2343 O O . ASN B 1 75 ? -17.902 -17.646 -28.487 1.00 18.57 69 ASN B O 1
ATOM 2348 N N . ARG B 1 76 ? -17.743 -19.009 -30.313 1.00 15.74 70 ARG B N 1
ATOM 2349 C CA . ARG B 1 76 ? -16.916 -18.082 -31.082 1.00 18.97 70 ARG B CA 1
ATOM 2350 C C . ARG B 1 76 ? -17.600 -16.816 -31.552 1.00 19.71 70 ARG B C 1
ATOM 2351 O O . ARG B 1 76 ? -16.946 -15.934 -32.136 1.00 20.72 70 ARG B O 1
ATOM 2359 N N . LEU B 1 77 ? -18.876 -16.623 -31.261 1.00 20.03 71 LEU B N 1
ATOM 2360 C CA . LEU B 1 77 ? -19.534 -15.382 -31.615 1.00 20.06 71 LEU B CA 1
ATOM 2361 C C . LEU B 1 77 ? -18.815 -14.371 -30.693 1.00 20.39 71 LEU B C 1
ATOM 2362 O O . LEU B 1 77 ? -18.690 -13.199 -31.044 1.00 23.04 71 LEU B O 1
ATOM 2367 N N . PHE B 1 78 ? -18.349 -14.812 -29.507 1.00 20.33 72 PHE B N 1
ATOM 2368 C CA . PHE B 1 78 ? -17.638 -13.945 -28.571 1.00 19.28 72 PHE B CA 1
ATOM 2369 C C . PHE B 1 78 ? -16.138 -13.930 -28.883 1.00 19.77 72 PHE B C 1
ATOM 2370 O O . PHE B 1 78 ? -15.275 -14.468 -28.160 1.00 21.86 72 PHE B O 1
ATOM 2378 N N . THR B 1 79 ? -15.798 -13.289 -30.003 1.00 20.04 73 THR B N 1
ATOM 2379 C CA . THR B 1 79 ? -14.426 -13.146 -30.478 1.00 18.24 73 THR B CA 1
ATOM 2380 C C . THR B 1 79 ? -14.323 -11.752 -31.077 1.00 19.23 73 THR B C 1
ATOM 2381 O O . THR B 1 79 ? -15.188 -11.401 -31.885 1.00 22.03 73 THR B O 1
ATOM 2385 N N . GLU B 1 80 ? -13.326 -10.957 -30.729 1.00 20.77 74 GLU B N 1
ATOM 2386 C CA . GLU B 1 80 ? -13.292 -9.645 -31.374 1.00 22.27 74 GLU B CA 1
ATOM 2387 C C . GLU B 1 80 ? -12.554 -9.852 -32.703 1.00 21.22 74 GLU B C 1
ATOM 2388 O O . GLU B 1 80 ? -11.368 -10.223 -32.692 1.00 22.06 74 GLU B O 1
ATOM 2394 N N . TYR B 1 81 ? -13.256 -9.621 -33.816 1.00 21.77 75 TYR B N 1
ATOM 2395 C CA . TYR B 1 81 ? -12.609 -9.794 -35.110 1.00 21.55 75 TYR B CA 1
ATOM 2396 C C . TYR B 1 81 ? -12.294 -8.436 -35.720 1.00 21.81 75 TYR B C 1
ATOM 2397 O O . TYR B 1 81 ? -13.166 -7.594 -35.907 1.00 23.66 75 TYR B O 1
ATOM 2406 N N . PRO B 1 82 ? -11.035 -8.199 -36.066 1.00 23.96 76 PRO B N 1
ATOM 2407 C CA . PRO B 1 82 ? -10.693 -6.911 -36.683 1.00 26.09 76 PRO B CA 1
ATOM 2408 C C . PRO B 1 82 ? -11.250 -6.891 -38.106 1.00 27.15 76 PRO B C 1
ATOM 2409 O O . PRO B 1 82 ? -11.513 -7.943 -38.709 1.00 29.99 76 PRO B O 1
ATOM 2413 N N . GLU B 1 83 ? -11.411 -5.675 -38.615 1.00 30.06 77 GLU B N 1
ATOM 2414 C CA . GLU B 1 83 ? -11.935 -5.429 -39.940 1.00 33.11 77 GLU B CA 1
ATOM 2415 C C . GLU B 1 83 ? -11.405 -6.356 -41.023 1.00 35.83 77 GLU B C 1
ATOM 2416 O O . GLU B 1 83 ? -12.187 -6.927 -41.797 1.00 38.18 77 GLU B O 1
ATOM 2422 N N . GLY B 1 84 ? -10.088 -6.496 -41.097 1.00 35.04 78 GLY B N 1
ATOM 2423 C CA . GLY B 1 84 ? -9.477 -7.309 -42.127 1.00 32.93 78 GLY B CA 1
ATOM 2424 C C . GLY B 1 84 ? -9.459 -8.812 -42.039 1.00 31.43 78 GLY B C 1
ATOM 2425 O O . GLY B 1 84 ? -8.780 -9.444 -42.871 1.00 31.42 78 GLY B O 1
ATOM 2426 N N . ILE B 1 85 ? -10.162 -9.406 -41.082 1.00 26.34 79 ILE B N 1
ATOM 2427 C CA . ILE B 1 85 ? -10.173 -10.867 -40.975 1.00 23.71 79 ILE B CA 1
ATOM 2428 C C . ILE B 1 85 ? -11.651 -11.254 -41.091 1.00 24.54 79 ILE B C 1
ATOM 2429 O O . ILE B 1 85 ? -12.413 -10.694 -40.295 1.00 24.15 79 ILE B O 1
ATOM 2434 N N . VAL B 1 86 ? -12.044 -12.122 -42.018 1.00 23.36 80 VAL B N 1
ATOM 2435 C CA . VAL B 1 86 ? -13.460 -12.491 -42.143 1.00 22.94 80 VAL B CA 1
ATOM 2436 C C . VAL B 1 86 ? -13.976 -13.125 -40.860 1.00 22.19 80 VAL B C 1
ATOM 2437 O O . VAL B 1 86 ? -13.293 -14.010 -40.318 1.00 21.80 80 VAL B O 1
ATOM 2441 N N . ASP B 1 87 ? -15.140 -12.721 -40.361 1.00 21.78 81 ASP B N 1
ATOM 2442 C CA . ASP B 1 87 ? -15.715 -13.284 -39.131 1.00 20.35 81 ASP B CA 1
ATOM 2443 C C . ASP B 1 87 ? -16.744 -14.349 -39.522 1.00 21.34 81 ASP B C 1
ATOM 2444 O O . ASP B 1 87 ? -17.939 -14.083 -39.687 1.00 22.06 81 ASP B O 1
ATOM 2449 N N . TYR B 1 88 ? -16.276 -15.572 -39.688 1.00 20.62 82 TYR B N 1
ATOM 2450 C CA . TYR B 1 88 ? -17.079 -16.710 -40.064 1.00 18.82 82 TYR B CA 1
ATOM 2451 C C . TYR B 1 88 ? -18.232 -16.964 -39.110 1.00 20.31 82 TYR B C 1
ATOM 2452 O O . TYR B 1 88 ? -19.318 -17.390 -39.518 1.00 21.35 82 TYR B O 1
ATOM 2461 N N . PHE B 1 89 ? -17.948 -16.713 -37.843 1.00 18.86 83 PHE B N 1
ATOM 2462 C CA . PHE B 1 89 ? -18.970 -16.962 -36.836 1.00 19.61 83 PHE B CA 1
ATOM 2463 C C . PHE B 1 89 ? -20.107 -15.967 -36.835 1.00 20.45 83 PHE B C 1
ATOM 2464 O O . PHE B 1 89 ? -21.268 -16.433 -36.859 1.00 22.25 83 PHE B O 1
ATOM 2472 N N . LYS B 1 90 ? -19.817 -14.672 -36.801 1.00 19.52 84 LYS B N 1
ATOM 2473 C CA . LYS B 1 90 ? -20.921 -13.705 -36.798 1.00 19.62 84 LYS B CA 1
ATOM 2474 C C . LYS B 1 90 ? -21.632 -13.766 -38.153 1.00 21.41 84 LYS B C 1
ATOM 2475 O O . LYS B 1 90 ? -22.840 -13.514 -38.225 1.00 24.50 84 LYS B O 1
ATOM 2481 N N . ASN B 1 91 ? -20.892 -14.111 -39.224 1.00 21.50 85 ASN B N 1
ATOM 2482 C CA . ASN B 1 91 ? -21.550 -14.178 -40.532 1.00 22.13 85 ASN B CA 1
ATOM 2483 C C . ASN B 1 91 ? -22.621 -15.273 -40.592 1.00 23.10 85 ASN B C 1
ATOM 2484 O O . ASN B 1 91 ? -23.525 -15.202 -41.412 1.00 27.65 85 ASN B O 1
ATOM 2489 N N . SER B 1 92 ? -22.479 -16.270 -39.723 1.00 24.58 86 SER B N 1
ATOM 2490 C CA A SER B 1 92 ? -23.443 -17.362 -39.717 0.50 23.78 86 SER B CA 1
ATOM 2491 C CA B SER B 1 92 ? -23.406 -17.387 -39.657 0.50 24.12 86 SER B CA 1
ATOM 2492 C C . SER B 1 92 ? -24.632 -17.102 -38.788 1.00 23.31 86 SER B C 1
ATOM 2493 O O . SER B 1 92 ? -25.458 -18.007 -38.630 1.00 21.98 86 SER B O 1
ATOM 2498 N N . CYS B 1 93 ? -24.685 -15.893 -38.251 1.00 22.93 87 CYS B N 1
ATOM 2499 C CA . CYS B 1 93 ? -25.806 -15.526 -37.373 1.00 24.53 87 CYS B CA 1
ATOM 2500 C C . CYS B 1 93 ? -26.900 -14.798 -38.137 1.00 25.67 87 CYS B C 1
ATOM 2501 O O . CYS B 1 93 ? -26.629 -14.208 -39.203 1.00 26.19 87 CYS B O 1
ATOM 2504 N N . PRO B 1 94 ? -28.143 -14.782 -37.671 1.00 26.19 88 PRO B N 1
ATOM 2505 C CA . PRO B 1 94 ? -28.619 -15.407 -36.445 1.00 24.96 88 PRO B CA 1
ATOM 2506 C C . PRO B 1 94 ? -28.834 -16.911 -36.420 1.00 25.00 88 PRO B C 1
ATOM 2507 O O . PRO B 1 94 ? -29.149 -17.424 -35.327 1.00 25.64 88 PRO B O 1
ATOM 2511 N N . ALA B 1 95 ? -28.692 -17.673 -37.500 1.00 24.68 89 ALA B N 1
ATOM 2512 C CA . ALA B 1 95 ? -28.928 -19.119 -37.337 1.00 23.68 89 ALA B CA 1
ATOM 2513 C C . ALA B 1 95 ? -27.972 -19.732 -36.328 1.00 22.32 89 ALA B C 1
ATOM 2514 O O . ALA B 1 95 ? -28.361 -20.549 -35.494 1.00 22.39 89 ALA B O 1
ATOM 2516 N N . GLY B 1 96 ? -26.704 -19.333 -36.389 1.00 21.35 90 GLY B N 1
ATOM 2517 C CA . GLY B 1 96 ? -25.688 -19.837 -35.487 1.00 19.12 90 GLY B CA 1
ATOM 2518 C C . GLY B 1 96 ? -24.734 -20.821 -36.134 1.00 19.42 90 GLY B C 1
ATOM 2519 O O . GLY B 1 96 ? -24.570 -20.917 -37.349 1.00 21.54 90 GLY B O 1
ATOM 2520 N N . TYR B 1 97 ? -24.048 -21.604 -35.293 1.00 19.35 91 TYR B N 1
ATOM 2521 C CA . TYR B 1 97 ? -23.091 -22.567 -35.807 1.00 20.28 91 TYR B CA 1
ATOM 2522 C C . TYR B 1 97 ? -22.974 -23.744 -34.873 1.00 19.27 91 TYR B C 1
ATOM 2523 O O . TYR B 1 97 ? -23.536 -23.723 -33.772 1.00 19.82 91 TYR B O 1
ATOM 2532 N N . THR B 1 98 ? -22.288 -24.793 -35.287 1.00 17.84 92 THR B N 1
ATOM 2533 C CA . THR B 1 98 ? -22.140 -25.955 -34.406 1.00 16.26 92 THR B CA 1
ATOM 2534 C C . THR B 1 98 ? -20.634 -26.262 -34.369 1.00 16.70 92 THR B C 1
ATOM 2535 O O . THR B 1 98 ? -19.919 -25.826 -35.265 1.00 17.67 92 THR B O 1
ATOM 2539 N N . TRP B 1 99 ? -20.197 -27.008 -33.351 1.00 16.03 93 TRP B N 1
ATOM 2540 C CA . TRP B 1 99 ? -18.779 -27.317 -33.342 1.00 13.75 93 TRP B CA 1
ATOM 2541 C C . TRP B 1 99 ? -18.557 -28.666 -32.647 1.00 14.13 93 TRP B C 1
ATOM 2542 O O . TRP B 1 99 ? -19.396 -29.084 -31.851 1.00 16.35 93 TRP B O 1
ATOM 2553 N N . HIS B 1 100 ? -17.441 -29.315 -32.976 1.00 13.66 94 HIS B N 1
ATOM 2554 C CA . HIS B 1 100 ? -17.081 -30.614 -32.427 1.00 14.56 94 HIS B CA 1
ATOM 2555 C C . HIS B 1 100 ? -15.605 -30.613 -32.097 1.00 14.42 94 HIS B C 1
ATOM 2556 O O . HIS B 1 100 ? -14.812 -30.269 -32.974 1.00 17.01 94 HIS B O 1
ATOM 2563 N N . ARG B 1 101 ? -15.284 -30.979 -30.847 1.00 15.73 95 ARG B N 1
ATOM 2564 C CA . ARG B 1 101 ? -13.906 -30.974 -30.459 1.00 14.80 95 ARG B CA 1
ATOM 2565 C C . ARG B 1 101 ? -13.443 -32.219 -29.740 1.00 15.71 95 ARG B C 1
ATOM 2566 O O . ARG B 1 101 ? -14.219 -32.841 -29.014 1.00 16.91 95 ARG B O 1
ATOM 2574 N N . SER B 1 102 ? -12.161 -32.547 -29.877 1.00 16.18 96 SER B N 1
ATOM 2575 C CA . SER B 1 102 ? -11.619 -33.679 -29.140 1.00 15.12 96 SER B CA 1
ATOM 2576 C C . SER B 1 102 ? -10.593 -32.991 -28.191 1.00 15.64 96 SER B C 1
ATOM 2577 O O . SER B 1 102 ? -9.964 -32.004 -28.568 1.00 16.85 96 SER B O 1
ATOM 2580 N N . PHE B 1 103 ? -10.464 -33.523 -26.989 0.90 17.24 97 PHE B N 1
ATOM 2581 C CA . PHE B 1 103 ? -9.584 -33.095 -25.914 0.90 15.71 97 PHE B CA 1
ATOM 2582 C C . PHE B 1 103 ? -8.644 -34.266 -25.600 0.90 18.13 97 PHE B C 1
ATOM 2583 O O . PHE B 1 103 ? -9.117 -35.288 -25.065 0.90 22.06 97 PHE B O 1
ATOM 2591 N N . ARG B 1 104 ? -7.358 -34.177 -25.916 1.00 18.38 98 ARG B N 1
ATOM 2592 C CA . ARG B 1 104 ? -6.437 -35.299 -25.639 1.00 19.49 98 ARG B CA 1
ATOM 2593 C C . ARG B 1 104 ? -5.465 -34.881 -24.549 1.00 18.54 98 ARG B C 1
ATOM 2594 O O . ARG B 1 104 ? -4.638 -34.024 -24.887 1.00 17.05 98 ARG B O 1
ATOM 2602 N N . PHE B 1 105 ? -5.574 -35.420 -23.339 1.00 18.67 99 PHE B N 1
ATOM 2603 C CA . PHE B 1 105 ? -4.683 -35.009 -22.243 1.00 19.87 99 PHE B CA 1
ATOM 2604 C C . PHE B 1 105 ? -3.405 -35.827 -22.244 1.00 20.64 99 PHE B C 1
ATOM 2605 O O . PHE B 1 105 ? -3.408 -36.979 -22.692 1.00 22.14 99 PHE B O 1
ATOM 2613 N N . GLU B 1 106 ? -2.306 -35.243 -21.759 1.00 19.95 100 GLU B N 1
ATOM 2614 C CA . GLU B 1 106 ? -1.038 -35.977 -21.768 1.00 22.03 100 GLU B CA 1
ATOM 2615 C C . GLU B 1 106 ? -1.024 -37.283 -20.987 1.00 22.42 100 GLU B C 1
ATOM 2616 O O . GLU B 1 106 ? -0.119 -38.082 -21.255 1.00 26.27 100 GLU B O 1
ATOM 2622 N N . ASP B 1 107 ? -1.958 -37.503 -20.068 1.00 20.07 101 ASP B N 1
ATOM 2623 C CA . ASP B 1 107 ? -1.956 -38.747 -19.310 1.00 20.36 101 ASP B CA 1
ATOM 2624 C C . ASP B 1 107 ? -2.954 -39.769 -19.859 1.00 22.43 101 ASP B C 1
ATOM 2625 O O . ASP B 1 107 ? -3.320 -40.721 -19.154 1.00 20.41 101 ASP B O 1
ATOM 2630 N N . GLY B 1 108 ? -3.343 -39.580 -21.134 1.00 19.78 102 GLY B N 1
ATOM 2631 C CA . GLY B 1 108 ? -4.232 -40.517 -21.759 1.00 19.89 102 GLY B CA 1
ATOM 2632 C C . GLY B 1 108 ? -5.704 -40.294 -21.707 1.00 17.84 102 GLY B C 1
ATOM 2633 O O . GLY B 1 108 ? -6.431 -40.934 -22.451 1.00 19.36 102 GLY B O 1
ATOM 2634 N N . ALA B 1 109 ? -6.145 -39.399 -20.836 1.00 17.90 103 ALA B N 1
ATOM 2635 C CA . ALA B 1 109 ? -7.568 -39.133 -20.759 1.00 17.25 103 ALA B CA 1
ATOM 2636 C C . ALA B 1 109 ? -8.024 -38.513 -22.086 1.00 17.95 103 ALA B C 1
ATOM 2637 O O . ALA B 1 109 ? -7.220 -37.766 -22.655 1.00 18.54 103 ALA B O 1
ATOM 2639 N N . VAL B 1 110 ? -9.242 -38.799 -22.518 1.00 16.30 104 VAL B N 1
ATOM 2640 C CA . VAL B 1 110 ? -9.727 -38.231 -23.754 1.00 17.18 104 VAL B CA 1
ATOM 2641 C C . VAL B 1 110 ? -11.154 -37.728 -23.524 1.00 15.72 104 VAL B C 1
ATOM 2642 O O . VAL B 1 110 ? -11.952 -38.450 -22.918 1.00 18.30 104 VAL B O 1
ATOM 2646 N N . CYS B 1 111 ? -11.408 -36.529 -24.024 1.00 18.54 105 CYS B N 1
ATOM 2647 C CA . CYS B 1 111 ? -12.734 -35.944 -23.910 1.00 19.43 105 CYS B CA 1
ATOM 2648 C C . CYS B 1 111 ? -13.178 -35.497 -25.307 1.00 18.43 105 CYS B C 1
ATOM 2649 O O . CYS B 1 111 ? -12.361 -35.199 -26.179 1.00 19.39 105 CYS B O 1
ATOM 2652 N N . ILE B 1 112 ? -14.510 -35.449 -25.446 1.00 18.52 106 ILE B N 1
ATOM 2653 C CA . ILE B 1 112 ? -15.058 -34.990 -26.719 1.00 19.14 106 ILE B CA 1
ATOM 2654 C C . ILE B 1 112 ? -16.243 -34.112 -26.314 1.00 18.64 106 ILE B C 1
ATOM 2655 O O . ILE B 1 112 ? -16.969 -34.357 -25.356 1.00 23.93 106 ILE B O 1
ATOM 2660 N N . CYS B 1 113 ? -16.459 -33.029 -27.067 1.00 18.53 107 CYS B N 1
ATOM 2661 C CA A CYS B 1 113 ? -17.565 -32.149 -26.737 0.70 18.59 107 CYS B CA 1
ATOM 2662 C CA B CYS B 1 113 ? -17.571 -32.149 -26.735 0.30 18.39 107 CYS B CA 1
ATOM 2663 C C . CYS B 1 113 ? -18.116 -31.592 -28.045 1.00 18.57 107 CYS B C 1
ATOM 2664 O O . CYS B 1 113 ? -17.429 -31.429 -29.035 1.00 18.81 107 CYS B O 1
ATOM 2669 N N . SER B 1 114 ? -19.393 -31.293 -28.059 1.00 21.53 108 SER B N 1
ATOM 2670 C CA . SER B 1 114 ? -20.060 -30.752 -29.232 1.00 21.56 108 SER B CA 1
ATOM 2671 C C . SER B 1 114 ? -21.048 -29.700 -28.736 1.00 22.40 108 SER B C 1
ATOM 2672 O O . SER B 1 114 ? -21.613 -29.869 -27.650 1.00 24.33 108 SER B O 1
ATOM 2675 N N . ALA B 1 115 ? -21.262 -28.668 -29.519 1.00 18.57 109 ALA B N 1
ATOM 2676 C CA . ALA B 1 115 ? -22.229 -27.665 -29.082 1.00 17.25 109 ALA B CA 1
ATOM 2677 C C . ALA B 1 115 ? -22.983 -27.116 -30.298 1.00 17.65 109 ALA B C 1
ATOM 2678 O O . ALA B 1 115 ? -22.552 -27.206 -31.470 1.00 19.67 109 ALA B O 1
ATOM 2680 N N . ASP B 1 116 ? -24.127 -26.525 -29.987 1.00 16.93 110 ASP B N 1
ATOM 2681 C CA . ASP B 1 116 ? -24.991 -25.918 -31.000 1.00 16.92 110 ASP B CA 1
ATOM 2682 C C . ASP B 1 116 ? -25.308 -24.511 -30.498 1.00 16.93 110 ASP B C 1
ATOM 2683 O O . ASP B 1 116 ? -25.839 -24.376 -29.372 1.00 18.19 110 ASP B O 1
ATOM 2688 N N . ILE B 1 117 ? -24.975 -23.471 -31.260 1.00 17.51 111 ILE B N 1
ATOM 2689 C CA . ILE B 1 117 ? -25.227 -22.084 -30.845 1.00 18.35 111 ILE B CA 1
ATOM 2690 C C . ILE B 1 117 ? -26.334 -21.526 -31.722 1.00 18.08 111 ILE B C 1
ATOM 2691 O O . ILE B 1 117 ? -26.256 -21.644 -32.943 1.00 18.78 111 ILE B O 1
ATOM 2696 N N . THR B 1 118 ? -27.354 -20.926 -31.112 1.00 18.27 112 THR B N 1
ATOM 2697 C CA . THR B 1 118 ? -28.471 -20.350 -31.816 1.00 19.09 112 THR B CA 1
ATOM 2698 C C . THR B 1 118 ? -28.701 -18.926 -31.339 1.00 18.25 112 THR B C 1
ATOM 2699 O O . THR B 1 118 ? -28.668 -18.655 -30.127 1.00 21.44 112 THR B O 1
ATOM 2703 N N . VAL B 1 119 ? -28.956 -17.975 -32.234 1.00 19.94 113 VAL B N 1
ATOM 2704 C CA . VAL B 1 119 ? -29.208 -16.618 -31.766 1.00 20.73 113 VAL B CA 1
ATOM 2705 C C . VAL B 1 119 ? -30.738 -16.447 -31.771 1.00 20.72 113 VAL B C 1
ATOM 2706 O O . VAL B 1 119 ? -31.405 -16.758 -32.765 1.00 24.47 113 VAL B O 1
ATOM 2710 N N . ASN B 1 120 ? -31.275 -15.957 -30.667 1.00 21.32 114 ASN B N 1
ATOM 2711 C CA . ASN B 1 120 ? -32.696 -15.691 -30.479 1.00 22.78 114 ASN B CA 1
ATOM 2712 C C . ASN B 1 120 ? -32.806 -14.166 -30.597 1.00 24.34 114 ASN B C 1
ATOM 2713 O O . ASN B 1 120 ? -32.695 -13.466 -29.593 1.00 24.65 114 ASN B O 1
ATOM 2718 N N . VAL B 1 121 ? -32.993 -13.634 -31.807 1.00 24.89 115 VAL B N 1
ATOM 2719 C CA . VAL B 1 121 ? -33.084 -12.203 -32.016 1.00 24.68 115 VAL B CA 1
ATOM 2720 C C . VAL B 1 121 ? -34.248 -11.562 -31.272 1.00 23.76 115 VAL B C 1
ATOM 2721 O O . VAL B 1 121 ? -34.138 -10.451 -30.772 1.00 28.51 115 VAL B O 1
ATOM 2725 N N . ARG B 1 122 ? -35.358 -12.286 -31.200 1.00 26.23 116 ARG B N 1
ATOM 2726 C CA . ARG B 1 122 ? -36.552 -11.790 -30.523 1.00 28.91 116 ARG B CA 1
ATOM 2727 C C . ARG B 1 122 ? -36.282 -11.368 -29.083 1.00 26.97 116 ARG B C 1
ATOM 2728 O O . ARG B 1 122 ? -36.855 -10.370 -28.653 1.00 35.19 116 ARG B O 1
ATOM 2736 N N . GLU B 1 123 ? -35.446 -12.122 -28.374 1.00 28.36 117 GLU B N 1
ATOM 2737 C CA . GLU B 1 123 ? -35.114 -11.846 -26.981 1.00 27.19 117 GLU B CA 1
ATOM 2738 C C . GLU B 1 123 ? -33.686 -11.334 -26.792 1.00 26.11 117 GLU B C 1
ATOM 2739 O O . GLU B 1 123 ? -33.253 -11.175 -25.637 1.00 28.17 117 GLU B O 1
ATOM 2745 N N . ASN B 1 124 ? -32.984 -11.074 -27.890 1.00 24.41 118 ASN B N 1
ATOM 2746 C CA . ASN B 1 124 ? -31.606 -10.578 -27.924 1.00 24.25 118 ASN B CA 1
ATOM 2747 C C . ASN B 1 124 ? -30.736 -11.467 -27.046 1.00 24.57 118 ASN B C 1
ATOM 2748 O O . ASN B 1 124 ? -29.981 -11.033 -26.180 1.00 25.62 118 ASN B O 1
ATOM 2753 N N . CYS B 1 125 ? -30.854 -12.775 -27.282 1.00 22.36 119 CYS B N 1
ATOM 2754 C CA . CYS B 1 125 ? -30.055 -13.694 -26.468 1.00 22.78 119 CYS B CA 1
ATOM 2755 C C . CYS B 1 125 ? -29.537 -14.838 -27.314 1.00 21.61 119 CYS B C 1
ATOM 2756 O O . CYS B 1 125 ? -29.907 -15.048 -28.465 1.00 24.11 119 CYS B O 1
ATOM 2759 N N . ILE B 1 126 ? -28.639 -15.606 -26.705 1.00 20.60 120 ILE B N 1
ATOM 2760 C CA A ILE B 1 126 ? -28.026 -16.750 -27.368 0.50 18.77 120 ILE B CA 1
ATOM 2761 C CA B ILE B 1 126 ? -27.993 -16.729 -27.291 0.50 18.77 120 ILE B CA 1
ATOM 2762 C C . ILE B 1 126 ? -28.357 -17.998 -26.555 1.00 19.70 120 ILE B C 1
ATOM 2763 O O . ILE B 1 126 ? -28.275 -18.003 -25.327 1.00 22.71 120 ILE B O 1
ATOM 2772 N N . TYR B 1 127 ? -28.734 -19.060 -27.259 1.00 19.57 121 TYR B N 1
ATOM 2773 C CA . TYR B 1 127 ? -29.079 -20.329 -26.630 1.00 18.05 121 TYR B CA 1
ATOM 2774 C C . TYR B 1 127 ? -27.900 -21.249 -26.967 1.00 17.34 121 TYR B C 1
ATOM 2775 O O . TYR B 1 127 ? -27.563 -21.373 -28.153 1.00 22.30 121 TYR B O 1
ATOM 2784 N N . HIS B 1 128 ? -27.264 -21.865 -25.974 1.00 18.41 122 HIS B N 1
ATOM 2785 C CA . HIS B 1 128 ? -26.102 -22.746 -26.156 1.00 16.54 122 HIS B CA 1
ATOM 2786 C C . HIS B 1 128 ? -26.385 -24.099 -25.516 1.00 16.72 122 HIS B C 1
ATOM 2787 O O . HIS B 1 128 ? -26.602 -24.144 -24.293 1.00 19.36 122 HIS B O 1
ATOM 2794 N N . GLU B 1 129 ? -26.360 -25.136 -26.336 1.00 17.47 123 GLU B N 1
ATOM 2795 C CA . GLU B 1 129 ? -26.625 -26.492 -25.909 1.00 18.50 123 GLU B CA 1
ATOM 2796 C C . GLU B 1 129 ? -25.411 -27.357 -26.211 1.00 17.90 123 GLU B C 1
ATOM 2797 O O . GLU B 1 129 ? -24.932 -27.368 -27.323 1.00 19.88 123 GLU B O 1
ATOM 2803 N N . SER B 1 130 ? -24.922 -28.081 -25.210 1.00 17.04 124 SER B N 1
ATOM 2804 C CA . SER B 1 130 ? -23.737 -28.888 -25.448 1.00 17.48 124 SER B CA 1
ATOM 2805 C C . SER B 1 130 ? -23.776 -30.238 -24.770 1.00 16.86 124 SER B C 1
ATOM 2806 O O . SER B 1 130 ? -24.628 -30.505 -23.929 1.00 18.78 124 SER B O 1
ATOM 2809 N N . THR B 1 131 ? -22.841 -31.081 -25.153 1.00 18.44 125 THR B N 1
ATOM 2810 C CA . THR B 1 131 ? -22.715 -32.425 -24.579 1.00 18.61 125 THR B CA 1
ATOM 2811 C C . THR B 1 131 ? -21.230 -32.593 -24.326 1.00 19.35 125 THR B C 1
ATOM 2812 O O . THR B 1 131 ? -20.428 -32.100 -25.127 1.00 25.03 125 THR B O 1
ATOM 2816 N N . PHE B 1 132 ? -20.852 -33.261 -23.257 1.00 17.03 126 PHE B N 1
ATOM 2817 C CA . PHE B 1 132 ? -19.443 -33.456 -22.951 1.00 16.28 126 PHE B CA 1
ATOM 2818 C C . PHE B 1 132 ? -19.271 -34.855 -22.390 1.00 17.94 126 PHE B C 1
ATOM 2819 O O . PHE B 1 132 ? -19.901 -35.186 -21.391 1.00 17.87 126 PHE B O 1
ATOM 2827 N N . TYR B 1 133 ? -18.370 -35.586 -23.038 1.00 17.28 127 TYR B N 1
ATOM 2828 C CA . TYR B 1 133 ? -18.090 -36.938 -22.596 1.00 18.01 127 TYR B CA 1
ATOM 2829 C C . TYR B 1 133 ? -16.593 -37.112 -22.437 1.00 17.88 127 TYR B C 1
ATOM 2830 O O . TYR B 1 133 ? -15.789 -36.586 -23.213 1.00 20.85 127 TYR B O 1
ATOM 2839 N N . GLY B 1 134 ? -16.201 -37.880 -21.429 1.00 18.46 128 GLY B N 1
ATOM 2840 C CA . GLY B 1 134 ? -14.768 -38.111 -21.227 1.00 18.42 128 GLY B CA 1
ATOM 2841 C C . GLY B 1 134 ? -14.502 -39.475 -20.632 1.00 18.40 128 GLY B C 1
ATOM 2842 O O . GLY B 1 134 ? -15.373 -40.049 -19.962 1.00 17.99 128 GLY B O 1
ATOM 2843 N N . VAL B 1 135 ? -13.294 -39.973 -20.888 1.00 16.91 129 VAL B N 1
ATOM 2844 C CA . VAL B 1 135 ? -12.906 -41.263 -20.358 1.00 15.61 129 VAL B CA 1
ATOM 2845 C C . VAL B 1 135 ? -11.421 -41.280 -19.964 1.00 16.78 129 VAL B C 1
ATOM 2846 O O . VAL B 1 135 ? -10.588 -40.532 -20.473 1.00 19.01 129 VAL B O 1
ATOM 2850 N N . ASN B 1 136 ? -11.131 -42.178 -19.060 1.00 15.62 130 ASN B N 1
ATOM 2851 C CA . ASN B 1 136 ? -9.820 -42.566 -18.531 1.00 17.27 130 ASN B CA 1
ATOM 2852 C C . ASN B 1 136 ? -8.898 -41.498 -17.914 1.00 17.95 130 ASN B C 1
ATOM 2853 O O . ASN B 1 136 ? -7.687 -41.394 -18.164 1.00 17.43 130 ASN B O 1
ATOM 2858 N N . PHE B 1 137 ? -9.477 -40.756 -16.987 1.00 17.93 131 PHE B N 1
ATOM 2859 C CA . PHE B 1 137 ? -8.753 -39.790 -16.189 1.00 15.93 131 PHE B CA 1
ATOM 2860 C C . PHE B 1 137 ? -8.147 -40.675 -15.087 1.00 18.78 131 PHE B C 1
ATOM 2861 O O . PHE B 1 137 ? -8.898 -41.345 -14.349 1.00 19.95 131 PHE B O 1
ATOM 2869 N N . PRO B 1 138 ? -6.831 -40.730 -14.940 1.00 18.59 132 PRO B N 1
ATOM 2870 C CA . PRO B 1 138 ? -6.257 -41.596 -13.894 1.00 19.12 132 PRO B CA 1
ATOM 2871 C C . PRO B 1 138 ? -6.680 -41.182 -12.500 1.00 19.07 132 PRO B C 1
ATOM 2872 O O . PRO B 1 138 ? -6.824 -40.009 -12.171 1.00 19.16 132 PRO B O 1
ATOM 2876 N N . ALA B 1 139 ? -6.873 -42.206 -11.651 1.00 21.18 133 ALA B N 1
ATOM 2877 C CA . ALA B 1 139 ? -7.280 -41.844 -10.298 1.00 21.14 133 ALA B CA 1
ATOM 2878 C C . ALA B 1 139 ? -6.202 -40.992 -9.625 1.00 23.54 133 ALA B C 1
ATOM 2879 O O . ALA B 1 139 ? -6.500 -40.181 -8.754 1.00 27.35 133 ALA B O 1
ATOM 2881 N N . ASP B 1 140 ? -4.925 -41.125 -9.995 1.00 24.43 134 ASP B N 1
ATOM 2882 C CA . ASP B 1 140 ? -3.907 -40.303 -9.339 1.00 28.04 134 ASP B CA 1
ATOM 2883 C C . ASP B 1 140 ? -3.459 -39.108 -10.172 1.00 24.06 134 ASP B C 1
ATOM 2884 O O . ASP B 1 140 ? -2.382 -38.569 -9.869 1.00 29.07 134 ASP B O 1
ATOM 2889 N N . GLY B 1 141 ? -4.271 -38.728 -11.153 1.00 21.53 135 GLY B N 1
ATOM 2890 C CA . GLY B 1 141 ? -4.066 -37.623 -12.060 1.00 20.71 135 GLY B CA 1
ATOM 2891 C C . GLY B 1 141 ? -4.606 -36.331 -11.440 1.00 20.05 135 GLY B C 1
ATOM 2892 O O . GLY B 1 141 ? -5.386 -36.340 -10.487 1.00 20.32 135 GLY B O 1
ATOM 2893 N N . PRO B 1 142 ? -4.187 -35.179 -11.966 1.00 20.25 136 PRO B N 1
ATOM 2894 C CA . PRO B 1 142 ? -4.631 -33.905 -11.404 1.00 18.51 136 PRO B CA 1
ATOM 2895 C C . PRO B 1 142 ? -6.127 -33.647 -11.495 1.00 19.72 136 PRO B C 1
ATOM 2896 O O . PRO B 1 142 ? -6.684 -32.945 -10.640 1.00 19.18 136 PRO B O 1
ATOM 2900 N N . VAL B 1 143 ? -6.797 -34.190 -12.496 1.00 19.35 137 VAL B N 1
ATOM 2901 C CA . VAL B 1 143 ? -8.248 -33.962 -12.623 1.00 17.53 137 VAL B CA 1
ATOM 2902 C C . VAL B 1 143 ? -9.025 -34.672 -11.544 1.00 17.70 137 VAL B C 1
ATOM 2903 O O . VAL B 1 143 ? -9.972 -34.137 -10.958 1.00 20.85 137 VAL B O 1
ATOM 2907 N N . MET B 1 144 ? -8.664 -35.910 -11.202 1.00 18.04 138 MET B N 1
ATOM 2908 C CA . MET B 1 144 ? -9.431 -36.592 -10.140 1.00 19.06 138 MET B CA 1
ATOM 2909 C C . MET B 1 144 ? -8.920 -36.231 -8.748 1.00 19.08 138 MET B C 1
ATOM 2910 O O . MET B 1 144 ? -9.612 -36.450 -7.761 1.00 21.27 138 MET B O 1
ATOM 2915 N N . LYS B 1 145 ? -7.705 -35.685 -8.659 1.00 21.34 139 LYS B N 1
ATOM 2916 C CA . LYS B 1 145 ? -7.109 -35.294 -7.382 1.00 22.37 139 LYS B CA 1
ATOM 2917 C C . LYS B 1 145 ? -7.450 -33.810 -7.111 1.00 24.46 139 LYS B C 1
ATOM 2918 O O . LYS B 1 145 ? -6.987 -33.250 -6.114 1.00 22.68 139 LYS B O 1
ATOM 2924 N N . LYS B 1 146 ? -8.247 -33.182 -7.982 1.00 24.12 140 LYS B N 1
ATOM 2925 C CA . LYS B 1 146 ? -8.656 -31.780 -7.844 1.00 25.91 140 LYS B CA 1
ATOM 2926 C C . LYS B 1 146 ? -7.497 -30.821 -7.599 1.00 22.94 140 LYS B C 1
ATOM 2927 O O . LYS B 1 146 ? -7.558 -29.976 -6.700 1.00 30.48 140 LYS B O 1
ATOM 2933 N N . MET B 1 147 ? -6.453 -30.948 -8.392 1.00 21.42 141 MET B N 1
ATOM 2934 C CA . MET B 1 147 ? -5.244 -30.125 -8.313 1.00 22.07 141 MET B CA 1
ATOM 2935 C C . MET B 1 147 ? -5.177 -29.041 -9.377 1.00 18.52 141 MET B C 1
ATOM 2936 O O . MET B 1 147 ? -4.167 -28.348 -9.517 1.00 22.39 141 MET B O 1
ATOM 2941 N N . THR B 1 148 ? -6.240 -28.842 -10.151 1.00 20.90 142 THR B N 1
ATOM 2942 C CA . THR B 1 148 ? -6.250 -27.817 -11.208 1.00 20.48 142 THR B CA 1
ATOM 2943 C C . THR B 1 148 ? -6.762 -26.452 -10.743 1.00 18.37 142 THR B C 1
ATOM 2944 O O . THR B 1 148 ? -7.565 -26.346 -9.806 1.00 24.68 142 THR B O 1
ATOM 2948 N N . THR B 1 149 ? -6.275 -25.402 -11.425 1.00 20.48 143 THR B N 1
ATOM 2949 C CA . THR B 1 149 ? -6.719 -24.065 -11.039 1.00 22.07 143 THR B CA 1
ATOM 2950 C C . THR B 1 149 ? -7.289 -23.245 -12.183 1.00 19.26 143 THR B C 1
ATOM 2951 O O . THR B 1 149 ? -8.340 -22.629 -12.034 1.00 21.22 143 THR B O 1
ATOM 2955 N N . ASN B 1 150 ? -6.621 -23.219 -13.326 1.00 20.62 144 ASN B N 1
ATOM 2956 C CA . ASN B 1 150 ? -7.104 -22.459 -14.457 1.00 18.85 144 ASN B CA 1
ATOM 2957 C C . ASN B 1 150 ? -6.313 -22.779 -15.721 1.00 19.09 144 ASN B C 1
ATOM 2958 O O . ASN B 1 150 ? -5.160 -23.193 -15.659 1.00 20.52 144 ASN B O 1
ATOM 2963 N N . TRP B 1 151 ? -6.934 -22.515 -16.851 1.00 18.27 145 TRP B N 1
ATOM 2964 C CA . TRP B 1 151 ? -6.247 -22.717 -18.132 1.00 17.88 145 TRP B CA 1
ATOM 2965 C C . TRP B 1 151 ? -5.319 -21.521 -18.332 1.00 18.30 145 TRP B C 1
ATOM 2966 O O . TRP B 1 151 ? -5.651 -20.380 -17.980 1.00 21.19 145 TRP B O 1
ATOM 2977 N N . GLU B 1 152 ? -4.142 -21.731 -18.912 1.00 18.70 146 GLU B N 1
ATOM 2978 C CA . GLU B 1 152 ? -3.201 -20.633 -19.169 1.00 17.29 146 GLU B CA 1
ATOM 2979 C C . GLU B 1 152 ? -3.613 -19.894 -20.441 1.00 18.08 146 GLU B C 1
ATOM 2980 O O . GLU B 1 152 ? -4.188 -20.582 -21.317 1.00 17.67 146 GLU B O 1
ATOM 2986 N N . PRO B 1 153 ? -3.370 -18.612 -20.629 1.00 18.99 147 PRO B N 1
ATOM 2987 C CA . PRO B 1 153 ? -3.771 -17.962 -21.899 1.00 18.96 147 PRO B CA 1
ATOM 2988 C C . PRO B 1 153 ? -3.136 -18.709 -23.071 1.00 19.92 147 PRO B C 1
ATOM 2989 O O . PRO B 1 153 ? -2.030 -19.273 -22.993 1.00 20.27 147 PRO B O 1
ATOM 2993 N N . SER B 1 154 ? -3.890 -18.762 -24.165 1.00 17.50 148 SER B N 1
ATOM 2994 C CA . SER B 1 154 ? -3.429 -19.488 -25.331 1.00 16.33 148 SER B CA 1
ATOM 2995 C C . SER B 1 154 ? -3.521 -18.737 -26.640 1.00 18.73 148 SER B C 1
ATOM 2996 O O . SER B 1 154 ? -4.039 -17.616 -26.680 1.00 18.30 148 SER B O 1
ATOM 2999 N N . CYS B 1 155 ? -3.031 -19.393 -27.675 1.00 18.41 149 CYS B N 1
ATOM 3000 C CA . CYS B 1 155 ? -3.070 -18.825 -29.025 1.00 19.81 149 CYS B CA 1
ATOM 3001 C C . CYS B 1 155 ? -3.518 -19.982 -29.933 1.00 20.37 149 CYS B C 1
ATOM 3002 O O . CYS B 1 155 ? -2.729 -20.918 -30.176 1.00 22.93 149 CYS B O 1
ATOM 3005 N N . GLU B 1 156 ? -4.754 -19.925 -30.417 1.00 18.00 150 GLU B N 1
ATOM 3006 C CA . GLU B 1 156 ? -5.300 -20.962 -31.291 1.00 17.20 150 GLU B CA 1
ATOM 3007 C C . GLU B 1 156 ? -5.120 -20.637 -32.764 1.00 17.88 150 GLU B C 1
ATOM 3008 O O . GLU B 1 156 ? -5.293 -19.488 -33.146 1.00 21.66 150 GLU B O 1
ATOM 3014 N N . LYS B 1 157 ? -4.802 -21.597 -33.624 1.00 17.76 151 LYS B N 1
ATOM 3015 C CA . LYS B 1 157 ? -4.672 -21.320 -35.048 1.00 17.49 151 LYS B CA 1
ATOM 3016 C C . LYS B 1 157 ? -6.001 -21.816 -35.650 1.00 15.78 151 LYS B C 1
ATOM 3017 O O . LYS B 1 157 ? -6.466 -22.934 -35.371 1.00 18.71 151 LYS B O 1
ATOM 3023 N N . ILE B 1 158 ? -6.606 -20.955 -36.465 1.00 18.38 152 ILE B N 1
ATOM 3024 C CA . ILE B 1 158 ? -7.882 -21.239 -37.144 1.00 19.51 152 ILE B CA 1
ATOM 3025 C C . ILE B 1 158 ? -7.550 -21.419 -38.625 1.00 19.19 152 ILE B C 1
ATOM 3026 O O . ILE B 1 158 ? -6.930 -20.503 -39.185 1.00 20.59 152 ILE B O 1
ATOM 3031 N N . ILE B 1 159 ? -7.970 -22.508 -39.245 1.00 19.55 153 ILE B N 1
ATOM 3032 C CA . ILE B 1 159 ? -7.609 -22.815 -40.622 1.00 22.25 153 ILE B CA 1
ATOM 3033 C C . ILE B 1 159 ? -8.872 -23.042 -41.442 1.00 19.07 153 ILE B C 1
ATOM 3034 O O . ILE B 1 159 ? -9.733 -23.801 -41.053 1.00 22.89 153 ILE B O 1
ATOM 3039 N N . PRO B 1 160 ? -8.980 -22.395 -42.591 1.00 20.36 154 PRO B N 1
ATOM 3040 C CA . PRO B 1 160 ? -10.182 -22.618 -43.383 1.00 20.10 154 PRO B CA 1
ATOM 3041 C C . PRO B 1 160 ? -10.049 -23.887 -44.225 1.00 22.55 154 PRO B C 1
ATOM 3042 O O . PRO B 1 160 ? -8.957 -24.180 -44.757 1.00 24.15 154 PRO B O 1
ATOM 3046 N N . ILE B 1 161 ? -11.140 -24.608 -44.377 1.00 23.83 155 ILE B N 1
ATOM 3047 C CA . ILE B 1 161 ? -11.256 -25.775 -45.172 1.00 25.44 155 ILE B CA 1
ATOM 3048 C C . ILE B 1 161 ? -12.285 -25.373 -46.242 1.00 27.57 155 ILE B C 1
ATOM 3049 O O . ILE B 1 161 ? -13.498 -25.551 -46.144 1.00 25.81 155 ILE B O 1
ATOM 3054 N N . ASN B 1 162 ? -11.750 -24.728 -47.271 1.00 27.85 156 ASN B N 1
ATOM 3055 C CA . ASN B 1 162 ? -12.509 -24.171 -48.373 1.00 31.27 156 ASN B CA 1
ATOM 3056 C C . ASN B 1 162 ? -13.463 -25.092 -49.116 1.00 31.08 156 ASN B C 1
ATOM 3057 O O . ASN B 1 162 ? -14.618 -24.759 -49.413 1.00 34.56 156 ASN B O 1
ATOM 3062 N N . SER B 1 163 ? -13.046 -26.302 -49.479 1.00 36.30 157 SER B N 1
ATOM 3063 C CA . SER B 1 163 ? -14.002 -27.134 -50.201 1.00 39.70 157 SER B CA 1
ATOM 3064 C C . SER B 1 163 ? -15.220 -27.504 -49.373 1.00 34.58 157 SER B C 1
ATOM 3065 O O . SER B 1 163 ? -16.223 -27.854 -49.995 1.00 45.74 157 SER B O 1
ATOM 3068 N N . GLN B 1 164 ? -15.136 -27.442 -48.042 1.00 30.51 158 GLN B N 1
ATOM 3069 C CA . GLN B 1 164 ? -16.285 -27.797 -47.213 1.00 30.63 158 GLN B CA 1
ATOM 3070 C C . GLN B 1 164 ? -16.870 -26.564 -46.541 1.00 26.18 158 GLN B C 1
ATOM 3071 O O . GLN B 1 164 ? -17.901 -26.602 -45.862 1.00 29.96 158 GLN B O 1
ATOM 3077 N N . LYS B 1 165 ? -16.236 -25.411 -46.706 1.00 26.47 159 LYS B N 1
ATOM 3078 C CA . LYS B 1 165 ? -16.775 -24.206 -46.073 1.00 23.61 159 LYS B CA 1
ATOM 3079 C C . LYS B 1 165 ? -16.872 -24.337 -44.565 1.00 24.04 159 LYS B C 1
ATOM 3080 O O . LYS B 1 165 ? -17.836 -23.861 -43.963 1.00 23.22 159 LYS B O 1
ATOM 3086 N N . ILE B 1 166 ? -15.874 -24.963 -43.956 1.00 21.63 160 ILE B N 1
ATOM 3087 C CA . ILE B 1 166 ? -15.795 -25.155 -42.496 1.00 18.60 160 ILE B CA 1
ATOM 3088 C C . ILE B 1 166 ? -14.409 -24.703 -42.037 1.00 17.74 160 ILE B C 1
ATOM 3089 O O . ILE B 1 166 ? -13.516 -24.459 -42.856 1.00 21.63 160 ILE B O 1
ATOM 3094 N N . LEU B 1 167 ? -14.203 -24.575 -40.737 1.00 18.17 161 LEU B N 1
ATOM 3095 C CA . LEU B 1 167 ? -12.959 -24.175 -40.138 1.00 16.11 161 LEU B CA 1
ATOM 3096 C C . LEU B 1 167 ? -12.447 -25.269 -39.203 1.00 15.38 161 LEU B C 1
ATOM 3097 O O . LEU B 1 167 ? -13.231 -26.019 -38.618 1.00 17.30 161 LEU B O 1
ATOM 3102 N N . LYS B 1 168 ? -11.117 -25.311 -39.081 1.00 17.64 162 LYS B N 1
ATOM 3103 C CA . LYS B 1 168 ? -10.450 -26.243 -38.215 1.00 17.49 162 LYS B CA 1
ATOM 3104 C C . LYS B 1 168 ? -9.688 -25.399 -37.176 1.00 19.54 162 LYS B C 1
ATOM 3105 O O . LYS B 1 168 ? -9.105 -24.393 -37.574 1.00 20.68 162 LYS B O 1
ATOM 3111 N N . GLY B 1 169 ? -9.723 -25.804 -35.915 1.00 15.70 163 GLY B N 1
ATOM 3112 C CA . GLY B 1 169 ? -9.020 -25.094 -34.834 1.00 17.38 163 GLY B CA 1
ATOM 3113 C C . GLY B 1 169 ? -8.005 -26.076 -34.250 1.00 16.71 163 GLY B C 1
ATOM 3114 O O . GLY B 1 169 ? -8.206 -27.276 -34.073 1.00 20.05 163 GLY B O 1
ATOM 3115 N N . ASP B 1 170 ? -6.825 -25.565 -33.922 1.00 17.80 164 ASP B N 1
ATOM 3116 C CA . ASP B 1 170 ? -5.686 -26.264 -33.347 1.00 18.92 164 ASP B CA 1
ATOM 3117 C C . ASP B 1 170 ? -5.083 -25.439 -32.223 1.00 18.26 164 ASP B C 1
ATOM 3118 O O . ASP B 1 170 ? -4.526 -24.349 -32.470 1.00 20.16 164 ASP B O 1
ATOM 3123 N N . VAL B 1 171 ? -5.165 -25.912 -30.986 1.00 18.68 165 VAL B N 1
ATOM 3124 C CA . VAL B 1 171 ? -4.557 -25.111 -29.917 1.00 17.79 165 VAL B CA 1
ATOM 3125 C C . VAL B 1 171 ? -4.038 -26.089 -28.847 1.00 18.59 165 VAL B C 1
ATOM 3126 O O . VAL B 1 171 ? -4.729 -27.021 -28.441 1.00 18.70 165 VAL B O 1
ATOM 3130 N N . SER B 1 172 ? -2.806 -25.884 -28.407 1.00 20.27 166 SER B N 1
ATOM 3131 C CA . SER B 1 172 ? -2.143 -26.698 -27.375 1.00 18.69 166 SER B CA 1
ATOM 3132 C C . SER B 1 172 ? -2.455 -25.957 -26.067 1.00 17.82 166 SER B C 1
ATOM 3133 O O . SER B 1 172 ? -2.019 -24.822 -25.848 1.00 25.70 166 SER B O 1
ATOM 3136 N N . MET B 1 173 ? -3.215 -26.629 -25.223 1.00 17.18 167 MET B N 1
ATOM 3137 C CA . MET B 1 173 ? -3.649 -26.063 -23.954 1.00 15.94 167 MET B CA 1
ATOM 3138 C C . MET B 1 173 ? -2.931 -26.578 -22.738 1.00 15.30 167 MET B C 1
ATOM 3139 O O . MET B 1 173 ? -2.487 -27.728 -22.678 1.00 17.81 167 MET B O 1
ATOM 3144 N N . TYR B 1 174 ? -2.818 -25.700 -21.740 1.00 16.22 168 TYR B N 1
ATOM 3145 C CA . TYR B 1 174 ? -2.164 -26.044 -20.495 1.00 16.49 168 TYR B CA 1
ATOM 3146 C C . TYR B 1 174 ? -3.061 -25.660 -19.311 1.00 16.89 168 TYR B C 1
ATOM 3147 O O . TYR B 1 174 ? -3.422 -24.480 -19.194 1.00 18.44 168 TYR B O 1
ATOM 3156 N N . LEU B 1 175 ? -3.396 -26.635 -18.482 1.00 17.24 169 LEU B N 1
ATOM 3157 C CA . LEU B 1 175 ? -4.225 -26.436 -17.290 1.00 17.65 169 LEU B CA 1
ATOM 3158 C C . LEU B 1 175 ? -3.199 -26.294 -16.162 1.00 22.19 169 LEU B C 1
ATOM 3159 O O . LEU B 1 175 ? -2.388 -27.213 -15.945 1.00 23.33 169 LEU B O 1
ATOM 3164 N N . LEU B 1 176 ? -3.210 -25.162 -15.482 1.00 21.80 170 LEU B N 1
ATOM 3165 C CA . LEU B 1 176 ? -2.287 -24.864 -14.374 1.00 21.66 170 LEU B CA 1
ATOM 3166 C C . LEU B 1 176 ? -2.709 -25.618 -13.133 1.00 21.93 170 LEU B C 1
ATOM 3167 O O . LEU B 1 176 ? -3.921 -25.738 -12.876 1.00 22.98 170 LEU B O 1
ATOM 3172 N N . LEU B 1 177 ? -1.730 -26.133 -12.397 1.00 20.66 171 LEU B N 1
ATOM 3173 C CA . LEU B 1 177 ? -1.975 -26.916 -11.175 1.00 21.73 171 LEU B CA 1
ATOM 3174 C C . LEU B 1 177 ? -1.601 -26.166 -9.900 1.00 23.09 171 LEU B C 1
ATOM 3175 O O . LEU B 1 177 ? -0.776 -25.249 -9.960 1.00 26.01 171 LEU B O 1
ATOM 3180 N N . LYS B 1 178 ? -2.235 -26.600 -8.810 1.00 24.36 172 LYS B N 1
ATOM 3181 C CA . LYS B 1 178 ? -2.036 -26.004 -7.504 1.00 24.81 172 LYS B CA 1
ATOM 3182 C C . LYS B 1 178 ? -0.606 -26.100 -6.999 1.00 27.37 172 LYS B C 1
ATOM 3183 O O . LYS B 1 178 ? -0.295 -25.289 -6.126 1.00 34.10 172 LYS B O 1
ATOM 3189 N N . ASP B 1 179 ? 0.172 -27.031 -7.538 1.00 27.76 173 ASP B N 1
ATOM 3190 C CA . ASP B 1 179 ? 1.553 -27.142 -7.070 1.00 30.42 173 ASP B CA 1
ATOM 3191 C C . ASP B 1 179 ? 2.492 -26.415 -8.022 1.00 31.29 173 ASP B C 1
ATOM 3192 O O . ASP B 1 179 ? 3.709 -26.624 -7.922 1.00 34.85 173 ASP B O 1
ATOM 3197 N N . GLY B 1 180 ? 1.953 -25.589 -8.920 1.00 29.48 174 GLY B N 1
ATOM 3198 C CA . GLY B 1 180 ? 2.820 -24.867 -9.857 1.00 30.59 174 GLY B CA 1
ATOM 3199 C C . GLY B 1 180 ? 3.114 -25.637 -11.126 1.00 28.62 174 GLY B C 1
ATOM 3200 O O . GLY B 1 180 ? 3.818 -25.147 -12.013 1.00 31.74 174 GLY B O 1
ATOM 3201 N N . GLY B 1 181 ? 2.600 -26.850 -11.253 1.00 25.38 175 GLY B N 1
ATOM 3202 C CA . GLY B 1 181 ? 2.855 -27.615 -12.477 1.00 23.33 175 GLY B CA 1
ATOM 3203 C C . GLY B 1 181 ? 1.847 -27.235 -13.570 1.00 21.79 175 GLY B C 1
ATOM 3204 O O . GLY B 1 181 ? 1.045 -26.289 -13.430 1.00 23.39 175 GLY B O 1
ATOM 3205 N N . ARG B 1 182 ? 1.909 -27.990 -14.667 1.00 21.25 176 ARG B N 1
ATOM 3206 C CA . ARG B 1 182 ? 1.032 -27.775 -15.812 1.00 20.25 176 ARG B CA 1
ATOM 3207 C C . ARG B 1 182 ? 0.606 -29.131 -16.384 1.00 20.74 176 ARG B C 1
ATOM 3208 O O . ARG B 1 182 ? 1.378 -30.072 -16.254 1.00 21.56 176 ARG B O 1
ATOM 3216 N N . TYR B 1 183 ? -0.586 -29.162 -16.970 1.00 18.65 177 TYR B N 1
ATOM 3217 C CA . TYR B 1 183 ? -1.145 -30.407 -17.553 1.00 17.77 177 TYR B CA 1
ATOM 3218 C C . TYR B 1 183 ? -1.633 -30.087 -18.946 1.00 16.48 177 TYR B C 1
ATOM 3219 O O . TYR B 1 183 ? -2.534 -29.281 -19.090 1.00 19.90 177 TYR B O 1
ATOM 3228 N N . ARG B 1 184 ? -1.024 -30.666 -19.947 1.00 16.68 178 ARG B N 1
ATOM 3229 C CA . ARG B 1 184 ? -1.299 -30.447 -21.350 1.00 18.04 178 ARG B CA 1
ATOM 3230 C C . ARG B 1 184 ? -2.476 -31.190 -21.969 1.00 18.80 178 ARG B C 1
ATOM 3231 O O . ARG B 1 184 ? -2.727 -32.359 -21.646 1.00 20.78 178 ARG B O 1
ATOM 3239 N N . CYS B 1 185 ? -3.150 -30.461 -22.842 1.00 18.57 179 CYS B N 1
ATOM 3240 C CA . CYS B 1 185 ? -4.298 -30.895 -23.578 1.00 21.14 179 CYS B CA 1
ATOM 3241 C C . CYS B 1 185 ? -4.218 -30.379 -25.008 1.00 19.11 179 CYS B C 1
ATOM 3242 O O . CYS B 1 185 ? -3.960 -29.172 -25.090 1.00 30.88 179 CYS B O 1
ATOM 3245 N N . GLN B 1 186 ? -4.442 -31.201 -25.999 1.00 20.43 180 GLN B N 1
ATOM 3246 C CA . GLN B 1 186 ? -4.429 -30.751 -27.378 1.00 19.88 180 GLN B CA 1
ATOM 3247 C C . GLN B 1 186 ? -5.891 -30.639 -27.818 1.00 20.38 180 GLN B C 1
ATOM 3248 O O . GLN B 1 186 ? -6.585 -31.677 -27.724 1.00 23.70 180 GLN B O 1
ATOM 3254 N N . PHE B 1 187 ? -6.323 -29.473 -28.259 1.00 17.63 181 PHE B N 1
ATOM 3255 C CA . PHE B 1 187 ? -7.698 -29.286 -28.714 1.00 17.83 181 PHE B CA 1
ATOM 3256 C C . PHE B 1 187 ? -7.744 -29.297 -30.249 1.00 17.03 181 PHE B C 1
ATOM 3257 O O . PHE B 1 187 ? -7.041 -28.457 -30.873 1.00 21.76 181 PHE B O 1
ATOM 3265 N N . ASP B 1 188 ? -8.540 -30.203 -30.814 1.00 17.27 182 ASP B N 1
ATOM 3266 C CA . ASP B 1 188 ? -8.715 -30.314 -32.269 1.00 16.19 182 ASP B CA 1
ATOM 3267 C C . ASP B 1 188 ? -10.208 -30.051 -32.469 1.00 15.26 182 ASP B C 1
ATOM 3268 O O . ASP B 1 188 ? -11.037 -30.825 -31.974 1.00 18.43 182 ASP B O 1
ATOM 3273 N N . THR B 1 189 ? -10.567 -28.976 -33.168 1.00 16.47 183 THR B N 1
ATOM 3274 C CA . THR B 1 189 ? -11.960 -28.639 -33.360 1.00 16.53 183 THR B CA 1
ATOM 3275 C C . THR B 1 189 ? -12.390 -28.395 -34.794 1.00 15.73 183 THR B C 1
ATOM 3276 O O . THR B 1 189 ? -11.547 -27.896 -35.590 1.00 17.97 183 THR B O 1
ATOM 3280 N N . ILE B 1 190 ? -13.649 -28.700 -35.081 1.00 16.64 184 ILE B N 1
ATOM 3281 C CA . ILE B 1 190 ? -14.185 -28.444 -36.426 1.00 16.83 184 ILE B CA 1
ATOM 3282 C C . ILE B 1 190 ? -15.339 -27.468 -36.138 1.00 17.45 184 ILE B C 1
ATOM 3283 O O . ILE B 1 190 ? -16.200 -27.762 -35.282 1.00 17.08 184 ILE B O 1
ATOM 3288 N N . TYR B 1 191 ? -15.379 -26.318 -36.787 1.00 17.08 185 TYR B N 1
ATOM 3289 C CA . TYR B 1 191 ? -16.379 -25.257 -36.645 1.00 17.54 185 TYR B CA 1
ATOM 3290 C C . TYR B 1 191 ? -17.210 -25.256 -37.911 1.00 17.68 185 TYR B C 1
ATOM 3291 O O . TYR B 1 191 ? -16.630 -25.163 -39.005 1.00 20.07 185 TYR B O 1
ATOM 3300 N N . LYS B 1 192 ? -18.533 -25.336 -37.781 1.00 18.54 186 LYS B N 1
ATOM 3301 C CA . LYS B 1 192 ? -19.421 -25.462 -38.935 1.00 18.59 186 LYS B CA 1
ATOM 3302 C C . LYS B 1 192 ? -20.574 -24.454 -38.898 1.00 18.83 186 LYS B C 1
ATOM 3303 O O . LYS B 1 192 ? -21.426 -24.523 -38.034 1.00 19.02 186 LYS B O 1
ATOM 3309 N N . ALA B 1 193 ? -20.601 -23.526 -39.850 1.00 20.20 187 ALA B N 1
ATOM 3310 C CA . ALA B 1 193 ? -21.718 -22.590 -39.895 1.00 21.55 187 ALA B CA 1
ATOM 3311 C C . ALA B 1 193 ? -23.022 -23.311 -40.223 1.00 23.68 187 ALA B C 1
ATOM 3312 O O . ALA B 1 193 ? -23.031 -24.324 -40.934 1.00 24.06 187 ALA B O 1
ATOM 3314 N N . LYS B 1 194 ? -24.157 -22.813 -39.744 1.00 22.99 188 LYS B N 1
ATOM 3315 C CA . LYS B 1 194 ? -25.442 -23.435 -40.047 1.00 23.69 188 LYS B CA 1
ATOM 3316 C C . LYS B 1 194 ? -25.957 -22.928 -41.397 1.00 28.03 188 LYS B C 1
ATOM 3317 O O . LYS B 1 194 ? -26.712 -23.606 -42.094 1.00 37.20 188 LYS B O 1
ATOM 3323 N N . THR B 1 195 ? -25.539 -21.722 -41.772 1.00 35.55 189 THR B N 1
ATOM 3324 C CA . THR B 1 195 ? -25.984 -21.170 -43.069 1.00 38.77 189 THR B CA 1
ATOM 3325 C C . THR B 1 195 ? -24.757 -21.150 -43.982 1.00 34.77 189 THR B C 1
ATOM 3326 O O . THR B 1 195 ? -23.629 -20.908 -43.514 1.00 37.49 189 THR B O 1
ATOM 3330 N N . GLU B 1 196 ? -24.937 -21.426 -45.276 1.00 33.73 190 GLU B N 1
ATOM 3331 C CA . GLU B 1 196 ? -23.783 -21.444 -46.158 1.00 31.39 190 GLU B CA 1
ATOM 3332 C C . GLU B 1 196 ? -22.982 -20.158 -46.176 1.00 29.25 190 GLU B C 1
ATOM 3333 O O . GLU B 1 196 ? -23.582 -19.120 -46.486 1.00 31.49 190 GLU B O 1
ATOM 3339 N N . PRO B 1 197 ? -21.694 -20.242 -45.872 1.00 29.55 191 PRO B N 1
ATOM 3340 C CA . PRO B 1 197 ? -20.870 -19.037 -45.897 1.00 29.27 191 PRO B CA 1
ATOM 3341 C C . PRO B 1 197 ? -20.807 -18.443 -47.296 1.00 31.45 191 PRO B C 1
ATOM 3342 O O . PRO B 1 197 ? -20.751 -19.172 -48.277 1.00 35.42 191 PRO B O 1
ATOM 3346 N N . LYS B 1 198 ? -20.821 -17.127 -47.412 1.00 35.55 192 LYS B N 1
ATOM 3347 C CA . LYS B 1 198 ? -20.711 -16.477 -48.712 1.00 35.80 192 LYS B CA 1
ATOM 3348 C C . LYS B 1 198 ? -19.245 -16.138 -48.944 1.00 34.99 192 LYS B C 1
ATOM 3349 O O . LYS B 1 198 ? -18.784 -15.852 -50.036 1.00 40.32 192 LYS B O 1
ATOM 3355 N N . GLU B 1 199 ? -18.497 -16.203 -47.858 1.00 34.11 193 GLU B N 1
ATOM 3356 C CA . GLU B 1 199 ? -17.090 -15.846 -47.855 1.00 33.28 193 GLU B CA 1
ATOM 3357 C C . GLU B 1 199 ? -16.368 -16.653 -46.776 1.00 32.04 193 GLU B C 1
ATOM 3358 O O . GLU B 1 199 ? -16.968 -16.986 -45.756 1.00 33.45 193 GLU B O 1
ATOM 3364 N N . MET B 1 200 ? -15.109 -16.959 -47.011 1.00 29.10 194 MET B N 1
ATOM 3365 C CA . MET B 1 200 ? -14.328 -17.721 -46.059 1.00 26.77 194 MET B CA 1
ATOM 3366 C C . MET B 1 200 ? -13.148 -16.909 -45.562 1.00 26.66 194 MET B C 1
ATOM 3367 O O . MET B 1 200 ? -12.534 -16.162 -46.337 1.00 29.01 194 MET B O 1
ATOM 3372 N N . PRO B 1 201 ? -12.805 -17.046 -44.285 1.00 25.45 195 PRO B N 1
ATOM 3373 C CA . PRO B 1 201 ? -11.649 -16.272 -43.844 1.00 26.45 195 PRO B CA 1
ATOM 3374 C C . PRO B 1 201 ? -10.364 -16.957 -44.283 1.00 29.29 195 PRO B C 1
ATOM 3375 O O . PRO B 1 201 ? -10.367 -18.112 -44.713 1.00 29.35 195 PRO B O 1
ATOM 3379 N N . ASP B 1 202 ? -9.261 -16.232 -44.122 1.00 27.02 196 ASP B N 1
ATOM 3380 C CA . ASP B 1 202 ? -7.955 -16.806 -44.435 1.00 26.74 196 ASP B CA 1
ATOM 3381 C C . ASP B 1 202 ? -7.502 -17.368 -43.071 1.00 23.20 196 ASP B C 1
ATOM 3382 O O . ASP B 1 202 ? -8.235 -17.127 -42.078 1.00 23.55 196 ASP B O 1
ATOM 3387 N N . TRP B 1 203 ? -6.365 -18.063 -42.980 1.00 21.69 197 TRP B N 1
ATOM 3388 C CA . TRP B 1 203 ? -5.982 -18.535 -41.649 1.00 21.05 197 TRP B CA 1
ATOM 3389 C C . TRP B 1 203 ? -5.807 -17.335 -40.719 1.00 22.41 197 TRP B C 1
ATOM 3390 O O . TRP B 1 203 ? -5.498 -16.208 -41.145 1.00 23.87 197 TRP B O 1
ATOM 3401 N N . HIS B 1 204 ? -5.923 -17.568 -39.410 1.00 19.63 198 HIS B N 1
ATOM 3402 C CA . HIS B 1 204 ? -5.711 -16.501 -38.452 1.00 18.52 198 HIS B CA 1
ATOM 3403 C C . HIS B 1 204 ? -5.506 -17.153 -37.085 1.00 19.24 198 HIS B C 1
ATOM 3404 O O . HIS B 1 204 ? -5.655 -18.367 -36.931 1.00 21.77 198 HIS B O 1
ATOM 3411 N N . PHE B 1 205 ? -5.167 -16.327 -36.113 1.00 19.36 199 PHE B N 1
ATOM 3412 C CA . PHE B 1 205 ? -4.976 -16.785 -34.758 1.00 20.45 199 PHE B CA 1
ATOM 3413 C C . PHE B 1 205 ? -6.131 -16.227 -33.925 1.00 19.40 199 PHE B C 1
ATOM 3414 O O . PHE B 1 205 ? -6.721 -15.223 -34.314 1.00 19.45 199 PHE B O 1
ATOM 3422 N N . ILE B 1 206 ? -6.397 -16.871 -32.805 1.00 20.27 200 ILE B N 1
ATOM 3423 C CA . ILE B 1 206 ? -7.422 -16.388 -31.892 1.00 18.89 200 ILE B CA 1
ATOM 3424 C C . ILE B 1 206 ? -6.731 -16.557 -30.528 1.00 17.72 200 ILE B C 1
ATOM 3425 O O . ILE B 1 206 ? -6.460 -17.702 -30.159 1.00 19.61 200 ILE B O 1
ATOM 3430 N N . GLN B 1 207 ? -6.449 -15.455 -29.847 1.00 18.97 201 GLN B N 1
ATOM 3431 C CA . GLN B 1 207 ? -5.813 -15.540 -28.530 1.00 20.21 201 GLN B CA 1
ATOM 3432 C C . GLN B 1 207 ? -6.970 -15.535 -27.507 1.00 19.46 201 GLN B C 1
ATOM 3433 O O . GLN B 1 207 ? -7.978 -14.831 -27.666 1.00 20.83 201 GLN B O 1
ATOM 3439 N N . HIS B 1 208 ? -6.790 -16.345 -26.458 1.00 17.30 202 HIS B N 1
ATOM 3440 C CA . HIS B 1 208 ? -7.798 -16.440 -25.441 1.00 18.43 202 HIS B CA 1
ATOM 3441 C C . HIS B 1 208 ? -7.325 -16.357 -23.999 1.00 17.31 202 HIS B C 1
ATOM 3442 O O . HIS B 1 208 ? -6.201 -16.793 -23.757 1.00 20.87 202 HIS B O 1
ATOM 3449 N N . LYS B 1 209 ? -8.239 -15.870 -23.149 1.00 18.60 203 LYS B N 1
ATOM 3450 C CA . LYS B 1 209 ? -8.051 -15.805 -21.722 1.00 18.10 203 LYS B CA 1
ATOM 3451 C C . LYS B 1 209 ? -9.331 -16.379 -21.172 1.00 19.75 203 LYS B C 1
ATOM 3452 O O . LYS B 1 209 ? -10.376 -15.872 -21.587 1.00 23.82 203 LYS B O 1
ATOM 3458 N N . LEU B 1 210 ? -9.246 -17.399 -20.342 1.00 18.92 204 LEU B N 1
ATOM 3459 C CA . LEU B 1 210 ? -10.440 -18.061 -19.792 1.00 18.83 204 LEU B CA 1
ATOM 3460 C C . LEU B 1 210 ? -10.175 -18.299 -18.316 1.00 18.45 204 LEU B C 1
ATOM 3461 O O . LEU B 1 210 ? -9.218 -19.022 -18.016 1.00 21.05 204 LEU B O 1
ATOM 3466 N N . ASN B 1 211 ? -10.980 -17.714 -17.437 1.00 18.53 205 ASN B N 1
ATOM 3467 C CA A ASN B 1 211 ? -10.778 -17.880 -16.018 0.50 18.73 205 ASN B CA 1
ATOM 3468 C CA B ASN B 1 211 ? -10.773 -17.799 -15.992 0.50 19.25 205 ASN B CA 1
ATOM 3469 C C . ASN B 1 211 ? -11.993 -18.370 -15.253 1.00 18.55 205 ASN B C 1
ATOM 3470 O O . ASN B 1 211 ? -13.090 -18.034 -15.625 1.00 21.85 205 ASN B O 1
ATOM 3479 N N . ARG B 1 212 ? -11.778 -19.184 -14.229 1.00 18.69 206 ARG B N 1
ATOM 3480 C CA . ARG B 1 212 ? -12.866 -19.729 -13.439 1.00 18.74 206 ARG B CA 1
ATOM 3481 C C . ARG B 1 212 ? -12.806 -19.220 -12.005 1.00 19.53 206 ARG B C 1
ATOM 3482 O O . ARG B 1 212 ? -11.708 -19.220 -11.437 1.00 21.97 206 ARG B O 1
ATOM 3490 N N . GLU B 1 213 ? -13.951 -18.837 -11.478 1.00 20.23 207 GLU B N 1
ATOM 3491 C CA . GLU B 1 213 ? -14.095 -18.354 -10.110 1.00 20.16 207 GLU B CA 1
ATOM 3492 C C . GLU B 1 213 ? -15.191 -19.224 -9.466 1.00 20.22 207 GLU B C 1
ATOM 3493 O O . GLU B 1 213 ? -16.340 -19.192 -9.898 1.00 21.59 207 GLU B O 1
ATOM 3499 N N . ASP B 1 214 ? -14.852 -20.008 -8.443 1.00 21.74 208 ASP B N 1
ATOM 3500 C CA . ASP B 1 214 ? -15.856 -20.843 -7.797 1.00 21.62 208 ASP B CA 1
ATOM 3501 C C . ASP B 1 214 ? -16.916 -19.987 -7.117 1.00 22.49 208 ASP B C 1
ATOM 3502 O O . ASP B 1 214 ? -16.512 -18.954 -6.549 1.00 24.69 208 ASP B O 1
ATOM 3507 N N . ARG B 1 215 ? -18.186 -20.419 -7.185 1.00 22.37 209 ARG B N 1
ATOM 3508 C CA . ARG B 1 215 ? -19.263 -19.635 -6.536 1.00 24.42 209 ARG B CA 1
ATOM 3509 C C . ARG B 1 215 ? -20.246 -20.579 -5.857 1.00 22.12 209 ARG B C 1
ATOM 3510 O O . ARG B 1 215 ? -21.429 -20.316 -5.677 1.00 24.49 209 ARG B O 1
ATOM 3518 N N . SER B 1 216 ? -19.700 -21.737 -5.464 1.00 24.36 210 SER B N 1
ATOM 3519 C CA . SER B 1 216 ? -20.535 -22.745 -4.818 1.00 21.25 210 SER B CA 1
ATOM 3520 C C . SER B 1 216 ? -21.167 -22.268 -3.535 1.00 21.19 210 SER B C 1
ATOM 3521 O O . SER B 1 216 ? -20.672 -21.375 -2.823 1.00 27.25 210 SER B O 1
ATOM 3524 N N . ASP B 1 217 ? -22.315 -22.891 -3.255 1.00 24.01 211 ASP B N 1
ATOM 3525 C CA . ASP B 1 217 ? -23.080 -22.561 -2.046 1.00 27.43 211 ASP B CA 1
ATOM 3526 C C . ASP B 1 217 ? -23.604 -23.839 -1.424 1.00 29.36 211 ASP B C 1
ATOM 3527 O O . ASP B 1 217 ? -23.318 -24.959 -1.840 1.00 28.04 211 ASP B O 1
ATOM 3532 N N . ALA B 1 218 ? -24.403 -23.676 -0.370 1.00 34.27 212 ALA B N 1
ATOM 3533 C CA . ALA B 1 218 ? -24.935 -24.838 0.306 1.00 32.55 212 ALA B CA 1
ATOM 3534 C C . ALA B 1 218 ? -25.691 -25.840 -0.543 1.00 32.38 212 ALA B C 1
ATOM 3535 O O . ALA B 1 218 ? -25.653 -27.032 -0.195 1.00 33.91 212 ALA B O 1
ATOM 3537 N N . LYS B 1 219 ? -26.371 -25.376 -1.595 1.00 28.70 213 LYS B N 1
ATOM 3538 C CA . LYS B 1 219 ? -27.146 -26.292 -2.416 1.00 27.12 213 LYS B CA 1
ATOM 3539 C C . LYS B 1 219 ? -26.531 -26.783 -3.702 1.00 25.57 213 LYS B C 1
ATOM 3540 O O . LYS B 1 219 ? -26.874 -27.884 -4.160 1.00 28.15 213 LYS B O 1
ATOM 3546 N N . ASN B 1 220 ? -25.644 -25.981 -4.289 1.00 23.34 214 ASN B N 1
ATOM 3547 C CA . ASN B 1 220 ? -25.095 -26.489 -5.524 1.00 23.10 214 ASN B CA 1
ATOM 3548 C C . ASN B 1 220 ? -23.663 -26.033 -5.791 1.00 21.50 214 ASN B C 1
ATOM 3549 O O . ASN B 1 220 ? -23.238 -24.996 -5.299 1.00 21.97 214 ASN B O 1
ATOM 3554 N N . GLN B 1 221 ? -23.033 -26.863 -6.622 1.00 20.67 215 GLN B N 1
ATOM 3555 C CA . GLN B 1 221 ? -21.657 -26.560 -7.054 1.00 19.31 215 GLN B CA 1
ATOM 3556 C C . GLN B 1 221 ? -21.893 -25.529 -8.160 1.00 21.75 215 GLN B C 1
ATOM 3557 O O . GLN B 1 221 ? -22.707 -25.817 -9.048 1.00 19.21 215 GLN B O 1
ATOM 3563 N N . LYS B 1 222 ? -21.278 -24.368 -8.150 1.00 19.17 216 LYS B N 1
ATOM 3564 C CA . LYS B 1 222 ? -21.460 -23.315 -9.128 1.00 18.87 216 LYS B CA 1
ATOM 3565 C C . LYS B 1 222 ? -20.164 -22.545 -9.337 1.00 18.19 216 LYS B C 1
ATOM 3566 O O . LYS B 1 222 ? -19.296 -22.521 -8.457 1.00 24.23 216 LYS B O 1
ATOM 3572 N N . TRP B 1 223 ? -20.075 -21.903 -10.511 1.00 19.54 217 TRP B N 1
ATOM 3573 C CA . TRP B 1 223 ? -18.860 -21.136 -10.755 1.00 18.63 217 TRP B CA 1
ATOM 3574 C C . TRP B 1 223 ? -19.129 -20.145 -11.879 1.00 18.71 217 TRP B C 1
ATOM 3575 O O . TRP B 1 223 ? -20.137 -20.274 -12.597 1.00 19.97 217 TRP B O 1
ATOM 3586 N N . GLN B 1 224 ? -18.245 -19.175 -12.032 1.00 17.26 218 GLN B N 1
ATOM 3587 C CA . GLN B 1 224 ? -18.328 -18.168 -13.066 1.00 19.32 218 GLN B CA 1
ATOM 3588 C C . GLN B 1 224 ? -17.100 -18.299 -13.981 1.00 18.19 218 GLN B C 1
ATOM 3589 O O . GLN B 1 224 ? -15.976 -18.430 -13.503 1.00 21.94 218 GLN B O 1
ATOM 3595 N N . LEU B 1 225 ? -17.298 -18.249 -15.287 1.00 19.50 219 LEU B N 1
ATOM 3596 C CA . LEU B 1 225 ? -16.268 -18.313 -16.294 1.00 18.42 219 LEU B CA 1
ATOM 3597 C C . LEU B 1 225 ? -16.232 -16.934 -16.953 1.00 21.27 219 LEU B C 1
ATOM 3598 O O . LEU B 1 225 ? -17.314 -16.364 -17.209 1.00 21.45 219 LEU B O 1
ATOM 3603 N N . ILE B 1 226 ? -15.029 -16.440 -17.224 1.00 20.63 220 ILE B N 1
ATOM 3604 C CA . ILE B 1 226 ? -14.878 -15.144 -17.876 1.00 21.05 220 ILE B CA 1
ATOM 3605 C C . ILE B 1 226 ? -13.952 -15.421 -19.055 1.00 19.12 220 ILE B C 1
ATOM 3606 O O . ILE B 1 226 ? -12.851 -15.911 -18.800 1.00 23.06 220 ILE B O 1
ATOM 3611 N N . GLU B 1 227 ? -14.399 -15.131 -20.257 1.00 22.54 221 GLU B N 1
ATOM 3612 C CA . GLU B 1 227 ? -13.560 -15.377 -21.422 1.00 21.59 221 GLU B CA 1
ATOM 3613 C C . GLU B 1 227 ? -13.374 -14.074 -22.197 1.00 21.05 221 GLU B C 1
ATOM 3614 O O . GLU B 1 227 ? -14.298 -13.267 -22.272 1.00 21.48 221 GLU B O 1
ATOM 3620 N N . HIS B 1 228 ? -12.184 -13.944 -22.755 1.00 20.00 222 HIS B N 1
ATOM 3621 C CA . HIS B 1 228 ? -11.844 -12.784 -23.557 1.00 20.61 222 HIS B CA 1
ATOM 3622 C C . HIS B 1 228 ? -11.117 -13.354 -24.770 1.00 20.14 222 HIS B C 1
ATOM 3623 O O . HIS B 1 228 ? -10.116 -14.065 -24.547 1.00 21.03 222 HIS B O 1
ATOM 3630 N N . ALA B 1 229 ? -11.593 -13.084 -25.989 1.00 19.87 223 ALA B N 1
ATOM 3631 C CA . ALA B 1 229 ? -10.896 -13.659 -27.144 1.00 19.07 223 ALA B CA 1
ATOM 3632 C C . ALA B 1 229 ? -10.764 -12.652 -28.275 1.00 22.05 223 ALA B C 1
ATOM 3633 O O . ALA B 1 229 ? -11.719 -11.903 -28.531 1.00 22.28 223 ALA B O 1
ATOM 3635 N N . ILE B 1 230 ? -9.607 -12.612 -28.935 1.00 19.88 224 ILE B N 1
ATOM 3636 C CA A ILE B 1 230 ? -9.406 -11.662 -30.036 0.50 19.30 224 ILE B CA 1
ATOM 3637 C CA B ILE B 1 230 ? -9.388 -11.665 -30.028 0.50 19.84 224 ILE B CA 1
ATOM 3638 C C . ILE B 1 230 ? -8.693 -12.337 -31.198 1.00 18.83 224 ILE B C 1
ATOM 3639 O O . ILE B 1 230 ? -7.712 -13.065 -30.952 1.00 20.28 224 ILE B O 1
ATOM 3648 N N . ALA B 1 231 ? -9.179 -12.113 -32.417 1.00 19.42 225 ALA B N 1
ATOM 3649 C CA . ALA B 1 231 ? -8.596 -12.700 -33.619 1.00 19.21 225 ALA B CA 1
ATOM 3650 C C . ALA B 1 231 ? -7.498 -11.793 -34.159 1.00 20.95 225 ALA B C 1
ATOM 3651 O O . ALA B 1 231 ? -7.594 -10.566 -34.044 1.00 23.89 225 ALA B O 1
ATOM 3653 N N . SER B 1 232 ? -6.463 -12.395 -34.765 1.00 20.51 226 SER B N 1
ATOM 3654 C CA . SER B 1 232 ? -5.387 -11.583 -35.299 1.00 20.38 226 SER B CA 1
ATOM 3655 C C . SER B 1 232 ? -4.574 -12.360 -36.327 1.00 21.37 226 SER B C 1
ATOM 3656 O O . SER B 1 232 ? -4.755 -13.572 -36.455 1.00 23.10 226 SER B O 1
ATOM 3659 N N . ARG B 1 233 ? -3.707 -11.647 -37.022 1.00 22.68 227 ARG B N 1
ATOM 3660 C CA . ARG B 1 233 ? -2.829 -12.214 -38.017 1.00 21.40 227 ARG B CA 1
ATOM 3661 C C . ARG B 1 233 ? -1.442 -12.202 -37.375 1.00 22.51 227 ARG B C 1
ATOM 3662 O O . ARG B 1 233 ? -1.301 -11.887 -36.185 1.00 24.50 227 ARG B O 1
ATOM 3670 N N . SER B 1 234 ? -0.389 -12.545 -38.095 1.00 21.78 228 SER B N 1
ATOM 3671 C CA . SER B 1 234 ? 0.932 -12.554 -37.487 1.00 21.87 228 SER B CA 1
ATOM 3672 C C . SER B 1 234 ? 1.381 -11.218 -36.935 1.00 22.87 228 SER B C 1
ATOM 3673 O O . SER B 1 234 ? 1.104 -10.174 -37.497 1.00 28.78 228 SER B O 1
ATOM 3676 N N . ALA B 1 235 ? 2.107 -11.300 -35.828 1.00 25.59 229 ALA B N 1
ATOM 3677 C CA . ALA B 1 235 ? 2.630 -10.098 -35.189 1.00 29.23 229 ALA B CA 1
ATOM 3678 C C . ALA B 1 235 ? 3.780 -9.526 -36.001 1.00 28.99 229 ALA B C 1
ATOM 3679 O O . ALA B 1 235 ? 4.204 -8.387 -35.847 1.00 37.60 229 ALA B O 1
ATOM 3681 N N . LEU B 1 236 ? 4.323 -10.351 -36.888 1.00 30.39 230 LEU B N 1
ATOM 3682 C CA . LEU B 1 236 ? 5.437 -9.951 -37.720 1.00 34.23 230 LEU B CA 1
ATOM 3683 C C . LEU B 1 236 ? 4.985 -9.246 -38.989 1.00 33.11 230 LEU B C 1
ATOM 3684 O O . LEU B 1 236 ? 4.026 -9.683 -39.620 1.00 35.56 230 LEU B O 1
ATOM 3689 N N . PRO B 1 237 ? 5.675 -8.180 -39.365 1.00 36.22 231 PRO B N 1
ATOM 3690 C CA . PRO B 1 237 ? 5.316 -7.462 -40.581 1.00 40.81 231 PRO B CA 1
ATOM 3691 C C . PRO B 1 237 ? 5.463 -8.381 -41.796 1.00 41.54 231 PRO B C 1
ATOM 3692 O O . PRO B 1 237 ? 6.279 -9.318 -41.730 1.00 41.52 231 PRO B O 1
ATOM 3697 N N . GLY C 1 11 ? -22.277 -77.316 -14.172 1.00 61.04 3 GLY C N 1
ATOM 3698 C CA . GLY C 1 11 ? -23.276 -76.304 -13.880 1.00 56.25 3 GLY C CA 1
ATOM 3699 C C . GLY C 1 11 ? -22.778 -74.914 -14.223 1.00 54.39 3 GLY C C 1
ATOM 3700 O O . GLY C 1 11 ? -22.462 -74.598 -15.377 1.00 57.01 3 GLY C O 1
ATOM 3701 N N . SER C 1 12 ? -22.685 -74.021 -13.238 1.00 51.86 4 SER C N 1
ATOM 3702 C CA . SER C 1 12 ? -22.199 -72.676 -13.563 1.00 44.98 4 SER C CA 1
ATOM 3703 C C . SER C 1 12 ? -20.950 -72.321 -12.777 1.00 40.95 4 SER C C 1
ATOM 3704 O O . SER C 1 12 ? -20.602 -72.862 -11.732 1.00 47.72 4 SER C O 1
ATOM 3707 N N . ALA C 1 13 ? -20.207 -71.348 -13.278 1.00 33.36 5 ALA C N 1
ATOM 3708 C CA . ALA C 1 13 ? -19.003 -70.921 -12.578 1.00 30.45 5 ALA C CA 1
ATOM 3709 C C . ALA C 1 13 ? -19.130 -69.392 -12.561 1.00 27.71 5 ALA C C 1
ATOM 3710 O O . ALA C 1 13 ? -19.285 -68.917 -13.696 1.00 25.91 5 ALA C O 1
ATOM 3712 N N . HIS C 1 14 ? -19.083 -68.731 -11.411 1.00 26.05 6 HIS C N 1
ATOM 3713 C CA . HIS C 1 14 ? -19.207 -67.267 -11.359 1.00 27.06 6 HIS C CA 1
ATOM 3714 C C . HIS C 1 14 ? -20.540 -66.813 -11.968 1.00 26.80 6 HIS C C 1
ATOM 3715 O O . HIS C 1 14 ? -20.658 -65.679 -12.482 1.00 25.28 6 HIS C O 1
ATOM 3722 N N . GLY C 1 15 ? -21.553 -67.674 -11.938 1.00 23.91 7 GLY C N 1
ATOM 3723 C CA . GLY C 1 15 ? -22.867 -67.312 -12.493 1.00 23.44 7 GLY C CA 1
ATOM 3724 C C . GLY C 1 15 ? -22.958 -67.510 -13.992 1.00 23.30 7 GLY C C 1
ATOM 3725 O O . GLY C 1 15 ? -23.985 -67.224 -14.600 1.00 25.89 7 GLY C O 1
ATOM 3726 N N . LEU C 1 16 ? -21.895 -68.001 -14.626 1.00 22.60 8 LEU C N 1
ATOM 3727 C CA . LEU C 1 16 ? -21.836 -68.241 -16.054 1.00 20.46 8 LEU C CA 1
ATOM 3728 C C . LEU C 1 16 ? -21.972 -69.684 -16.511 1.00 20.84 8 LEU C C 1
ATOM 3729 O O . LEU C 1 16 ? -21.567 -70.577 -15.776 1.00 27.26 8 LEU C O 1
ATOM 3734 N N . THR C 1 17 ? -22.484 -69.934 -17.719 1.00 21.04 9 THR C N 1
ATOM 3735 C CA . THR C 1 17 ? -22.605 -71.289 -18.237 1.00 22.60 9 THR C CA 1
ATOM 3736 C C . THR C 1 17 ? -21.984 -71.255 -19.639 1.00 21.16 9 THR C C 1
ATOM 3737 O O . THR C 1 17 ? -21.609 -70.135 -20.077 1.00 21.97 9 THR C O 1
ATOM 3741 N N . ASP C 1 18 ? -21.866 -72.407 -20.301 1.00 21.68 10 ASP C N 1
ATOM 3742 C CA . ASP C 1 18 ? -21.249 -72.386 -21.636 1.00 24.88 10 ASP C CA 1
ATOM 3743 C C . ASP C 1 18 ? -22.174 -72.104 -22.805 1.00 22.96 10 ASP C C 1
ATOM 3744 O O . ASP C 1 18 ? -21.757 -72.238 -23.970 1.00 24.96 10 ASP C O 1
ATOM 3749 N N . ASP C 1 19 ? -23.410 -71.706 -22.505 1.00 23.42 11 ASP C N 1
ATOM 3750 C CA . ASP C 1 19 ? -24.396 -71.387 -23.538 1.00 24.69 11 ASP C CA 1
ATOM 3751 C C . ASP C 1 19 ? -25.352 -70.338 -22.968 1.00 21.27 11 ASP C C 1
ATOM 3752 O O . ASP C 1 19 ? -26.374 -70.681 -22.385 1.00 26.95 11 ASP C O 1
ATOM 3757 N N . MET C 1 20 ? -24.962 -69.073 -23.125 1.00 21.04 12 MET C N 1
ATOM 3758 C CA . MET C 1 20 ? -25.746 -67.970 -22.614 1.00 21.93 12 MET C CA 1
ATOM 3759 C C . MET C 1 20 ? -26.315 -67.049 -23.676 1.00 22.11 12 MET C C 1
ATOM 3760 O O . MET C 1 20 ? -25.887 -67.128 -24.818 1.00 24.62 12 MET C O 1
ATOM 3765 N N . THR C 1 21 ? -27.247 -66.203 -23.249 1.00 22.60 13 THR C N 1
ATOM 3766 C CA . THR C 1 21 ? -27.870 -65.230 -24.133 1.00 22.38 13 THR C CA 1
ATOM 3767 C C . THR C 1 21 ? -27.417 -63.849 -23.634 1.00 21.90 13 THR C C 1
ATOM 3768 O O . THR C 1 21 ? -26.934 -63.720 -22.498 1.00 24.78 13 THR C O 1
ATOM 3772 N N . MET C 1 22 ? -27.578 -62.867 -24.504 1.00 21.88 14 MET C N 1
ATOM 3773 C CA . MET C 1 22 ? -27.181 -61.533 -24.124 1.00 21.23 14 MET C CA 1
ATOM 3774 C C . MET C 1 22 ? -28.215 -60.530 -24.647 1.00 21.76 14 MET C C 1
ATOM 3775 O O . MET C 1 22 ? -28.907 -60.824 -25.636 1.00 25.22 14 MET C O 1
ATOM 3780 N N A HIS C 1 23 ? -28.264 -59.400 -23.963 0.50 20.54 15 HIS C N 1
ATOM 3781 N N B HIS C 1 23 ? -28.288 -59.395 -23.969 0.50 20.60 15 HIS C N 1
ATOM 3782 C CA A HIS C 1 23 ? -29.179 -58.322 -24.326 0.50 20.52 15 HIS C CA 1
ATOM 3783 C CA B HIS C 1 23 ? -29.196 -58.296 -24.297 0.50 20.61 15 HIS C CA 1
ATOM 3784 C C A HIS C 1 23 ? -28.338 -57.051 -24.459 0.50 20.38 15 HIS C C 1
ATOM 3785 C C B HIS C 1 23 ? -28.363 -57.024 -24.434 0.50 20.05 15 HIS C C 1
ATOM 3786 O O A HIS C 1 23 ? -27.521 -56.784 -23.572 0.50 25.21 15 HIS C O 1
ATOM 3787 O O B HIS C 1 23 ? -27.573 -56.722 -23.533 0.50 26.12 15 HIS C O 1
ATOM 3800 N N . PHE C 1 24 ? -28.521 -56.290 -25.533 1.00 20.87 16 PHE C N 1
ATOM 3801 C CA . PHE C 1 24 ? -27.747 -55.086 -25.698 1.00 21.02 16 PHE C CA 1
ATOM 3802 C C . PHE C 1 24 ? -28.538 -53.815 -25.983 1.00 20.83 16 PHE C C 1
ATOM 3803 O O . PHE C 1 24 ? -29.542 -53.866 -26.673 1.00 22.99 16 PHE C O 1
ATOM 3811 N N . ARG C 1 25 ? -27.984 -52.738 -25.448 1.00 22.11 17 ARG C N 1
ATOM 3812 C CA . ARG C 1 25 ? -28.544 -51.410 -25.648 1.00 22.84 17 ARG C CA 1
ATOM 3813 C C . ARG C 1 25 ? -27.346 -50.433 -25.694 1.00 21.47 17 ARG C C 1
ATOM 3814 O O . ARG C 1 25 ? -26.535 -50.397 -24.763 1.00 23.37 17 ARG C O 1
ATOM 3822 N N . MET C 1 26 ? -27.269 -49.648 -26.760 1.00 21.01 18 MET C N 1
ATOM 3823 C CA . MET C 1 26 ? -26.217 -48.662 -26.932 1.00 21.33 18 MET C CA 1
ATOM 3824 C C . MET C 1 26 ? -26.866 -47.320 -27.272 1.00 19.44 18 MET C C 1
ATOM 3825 O O . MET C 1 26 ? -27.723 -47.296 -28.149 1.00 22.74 18 MET C O 1
ATOM 3830 N N . GLU C 1 27 ? -26.453 -46.246 -26.606 1.00 20.25 19 GLU C N 1
ATOM 3831 C CA . GLU C 1 27 ? -27.012 -44.938 -26.940 1.00 24.43 19 GLU C CA 1
ATOM 3832 C C . GLU C 1 27 ? -25.763 -44.160 -27.376 1.00 23.63 19 GLU C C 1
ATOM 3833 O O . GLU C 1 27 ? -24.716 -44.336 -26.725 1.00 25.10 19 GLU C O 1
ATOM 3839 N N . GLY C 1 28 ? -25.791 -43.335 -28.406 1.00 22.22 20 GLY C N 1
ATOM 3840 C CA . GLY C 1 28 ? -24.549 -42.641 -28.745 1.00 24.80 20 GLY C CA 1
ATOM 3841 C C . GLY C 1 28 ? -24.860 -41.456 -29.628 1.00 25.47 20 GLY C C 1
ATOM 3842 O O . GLY C 1 28 ? -26.041 -41.171 -29.939 1.00 23.93 20 GLY C O 1
ATOM 3843 N N . CYS C 1 29 ? -23.779 -40.802 -30.020 1.00 24.41 21 CYS C N 1
ATOM 3844 C CA . CYS C 1 29 ? -23.901 -39.630 -30.884 1.00 24.98 21 CYS C CA 1
ATOM 3845 C C . CYS C 1 29 ? -22.580 -39.455 -31.611 1.00 21.95 21 CYS C C 1
ATOM 3846 O O . CYS C 1 29 ? -21.544 -39.513 -30.936 1.00 27.72 21 CYS C O 1
ATOM 3849 N N . VAL C 1 30 ? -22.598 -39.269 -32.912 1.00 24.44 22 VAL C N 1
ATOM 3850 C CA . VAL C 1 30 ? -21.394 -39.084 -33.724 1.00 22.96 22 VAL C CA 1
ATOM 3851 C C . VAL C 1 30 ? -21.570 -37.809 -34.572 1.00 22.56 22 VAL C C 1
ATOM 3852 O O . VAL C 1 30 ? -22.446 -37.707 -35.433 1.00 26.38 22 VAL C O 1
ATOM 3856 N N . ASP C 1 31 ? -20.719 -36.819 -34.292 1.00 23.75 23 ASP C N 1
ATOM 3857 C CA . ASP C 1 31 ? -20.749 -35.538 -34.981 1.00 23.64 23 ASP C CA 1
ATOM 3858 C C . ASP C 1 31 ? -22.148 -34.931 -34.951 1.00 25.38 23 ASP C C 1
ATOM 3859 O O . ASP C 1 31 ? -22.572 -34.339 -35.945 1.00 26.30 23 ASP C O 1
ATOM 3864 N N . GLY C 1 32 ? -22.856 -35.061 -33.827 1.00 24.89 24 GLY C N 1
ATOM 3865 C CA . GLY C 1 32 ? -24.196 -34.519 -33.640 1.00 26.41 24 GLY C CA 1
ATOM 3866 C C . GLY C 1 32 ? -25.331 -35.447 -34.014 1.00 27.81 24 GLY C C 1
ATOM 3867 O O . GLY C 1 32 ? -26.507 -35.204 -33.715 1.00 28.74 24 GLY C O 1
ATOM 3868 N N . HIS C 1 33 ? -24.974 -36.554 -34.684 1.00 25.87 25 HIS C N 1
ATOM 3869 C CA . HIS C 1 33 ? -26.022 -37.501 -35.070 1.00 24.75 25 HIS C CA 1
ATOM 3870 C C . HIS C 1 33 ? -26.278 -38.517 -33.965 1.00 25.48 25 HIS C C 1
ATOM 3871 O O . HIS C 1 33 ? -25.455 -39.411 -33.687 1.00 21.28 25 HIS C O 1
ATOM 3878 N N . LYS C 1 34 ? -27.428 -38.395 -33.322 1.00 26.10 26 LYS C N 1
ATOM 3879 C CA . LYS C 1 34 ? -27.821 -39.279 -32.237 1.00 25.90 26 LYS C CA 1
ATOM 3880 C C . LYS C 1 34 ? -28.400 -40.599 -32.720 1.00 24.67 26 LYS C C 1
ATOM 3881 O O . LYS C 1 34 ? -29.053 -40.636 -33.760 1.00 28.17 26 LYS C O 1
ATOM 3887 N N . PHE C 1 35 ? -28.170 -41.682 -31.967 1.00 25.05 27 PHE C N 1
ATOM 3888 C CA . PHE C 1 35 ? -28.712 -42.971 -32.378 1.00 22.89 27 PHE C CA 1
ATOM 3889 C C . PHE C 1 35 ? -28.845 -43.908 -31.187 1.00 22.64 27 PHE C C 1
ATOM 3890 O O . PHE C 1 35 ? -28.256 -43.671 -30.126 1.00 26.08 27 PHE C O 1
ATOM 3898 N N . VAL C 1 36 ? -29.614 -44.976 -31.400 1.00 24.56 28 VAL C N 1
ATOM 3899 C CA . VAL C 1 36 ? -29.823 -45.991 -30.360 1.00 25.25 28 VAL C CA 1
ATOM 3900 C C . VAL C 1 36 ? -29.755 -47.349 -31.067 1.00 24.47 28 VAL C C 1
ATOM 3901 O O . VAL C 1 36 ? -30.421 -47.517 -32.093 1.00 25.30 28 VAL C O 1
ATOM 3905 N N . ILE C 1 37 ? -28.965 -48.271 -30.525 1.00 21.91 29 ILE C N 1
ATOM 3906 C CA . ILE C 1 37 ? -28.830 -49.602 -31.084 1.00 22.08 29 ILE C CA 1
ATOM 3907 C C . ILE C 1 37 ? -29.332 -50.593 -30.037 1.00 20.85 29 ILE C C 1
ATOM 3908 O O . ILE C 1 37 ? -29.059 -50.443 -28.843 1.00 23.43 29 ILE C O 1
ATOM 3913 N N . GLU C 1 38 ? -30.068 -51.612 -30.485 1.00 23.10 30 GLU C N 1
ATOM 3914 C CA . GLU C 1 38 ? -30.530 -52.589 -29.493 1.00 22.97 30 GLU C CA 1
ATOM 3915 C C . GLU C 1 38 ? -30.296 -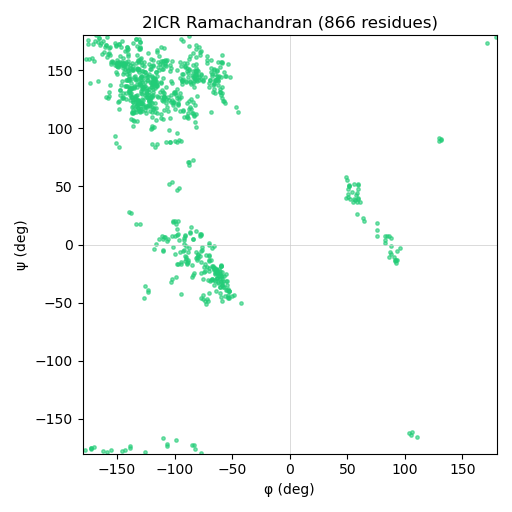53.954 -30.128 1.00 22.02 30 GLU C C 1
ATOM 3916 O O . GLU C 1 38 ? -30.321 -54.088 -31.346 1.00 24.15 30 GLU C O 1
ATOM 3922 N N . GLY C 1 39 ? -30.063 -54.974 -29.315 1.00 23.01 31 GLY C N 1
ATOM 3923 C CA . GLY C 1 39 ? -29.851 -56.273 -29.951 1.00 24.13 31 GLY C CA 1
ATOM 3924 C C . GLY C 1 39 ? -29.833 -57.396 -28.932 1.00 23.50 31 GLY C C 1
ATOM 3925 O O . GLY C 1 39 ? -30.068 -57.238 -27.725 1.00 22.99 31 GLY C O 1
ATOM 3926 N N . ASN C 1 40 ? -29.532 -58.586 -29.437 1.00 20.98 32 ASN C N 1
ATOM 3927 C CA . ASN C 1 40 ? -29.470 -59.751 -28.553 1.00 21.85 32 ASN C CA 1
ATOM 3928 C C . ASN C 1 40 ? -28.364 -60.662 -29.077 1.00 23.02 32 ASN C C 1
ATOM 3929 O O . ASN C 1 40 ? -27.787 -60.391 -30.138 1.00 26.37 32 ASN C O 1
ATOM 3934 N N . GLY C 1 41 ? -28.058 -61.740 -28.360 1.00 22.78 33 GLY C N 1
ATOM 3935 C CA . GLY C 1 41 ? -26.995 -62.582 -28.902 1.00 21.21 33 GLY C CA 1
ATOM 3936 C C . GLY C 1 41 ? -26.901 -63.850 -28.078 1.00 21.63 33 GLY C C 1
ATOM 3937 O O . GLY C 1 41 ? -27.718 -64.073 -27.168 1.00 22.81 33 GLY C O 1
ATOM 3938 N N . ASN C 1 42 ? -25.894 -64.658 -28.417 1.00 20.53 34 ASN C N 1
ATOM 3939 C CA . ASN C 1 42 ? -25.667 -65.904 -27.696 1.00 20.56 34 ASN C CA 1
ATOM 3940 C C . ASN C 1 42 ? -24.193 -66.208 -27.780 1.00 19.72 34 ASN C C 1
ATOM 3941 O O . ASN C 1 42 ? -23.540 -65.762 -28.728 1.00 20.38 34 ASN C O 1
ATOM 3946 N N . GLY C 1 43 ? -23.714 -66.956 -26.789 1.00 17.86 35 GLY C N 1
ATOM 3947 C CA . GLY C 1 43 ? -22.304 -67.263 -26.871 1.00 20.54 35 GLY C CA 1
ATOM 3948 C C . GLY C 1 43 ? -21.889 -68.217 -25.766 1.00 19.06 35 GLY C C 1
ATOM 3949 O O . GLY C 1 43 ? -22.699 -68.548 -24.899 1.00 19.65 35 GLY C O 1
ATOM 3950 N N . ASN C 1 44 ? -20.610 -68.612 -25.826 1.00 18.79 36 ASN C N 1
ATOM 3951 C CA . ASN C 1 44 ? -19.970 -69.498 -24.877 1.00 20.45 36 ASN C CA 1
ATOM 3952 C C . ASN C 1 44 ? -18.802 -68.703 -24.278 1.00 17.50 36 ASN C C 1
ATOM 3953 O O . ASN C 1 44 ? -17.757 -68.614 -24.911 1.00 18.29 36 ASN C O 1
ATOM 3958 N N . PRO C 1 45 ? -18.972 -68.143 -23.087 1.00 17.23 37 PRO C N 1
ATOM 3959 C CA . PRO C 1 45 ? -17.853 -67.370 -22.528 1.00 15.63 37 PRO C CA 1
ATOM 3960 C C . PRO C 1 45 ? -16.578 -68.187 -22.320 1.00 15.58 37 PRO C C 1
ATOM 3961 O O . PRO C 1 45 ? -15.483 -67.609 -22.395 1.00 16.10 37 PRO C O 1
ATOM 3965 N N . PHE C 1 46 ? -16.692 -69.483 -22.061 1.00 15.77 38 PHE C N 1
ATOM 3966 C CA . PHE C 1 46 ? -15.556 -70.389 -21.809 1.00 15.64 38 PHE C CA 1
ATOM 3967 C C . PHE C 1 46 ? -14.758 -70.689 -23.068 1.00 15.16 38 PHE C C 1
ATOM 3968 O O . PHE C 1 46 ? -13.591 -71.087 -23.009 1.00 19.51 38 PHE C O 1
ATOM 3976 N N . LYS C 1 47 ? -15.372 -70.468 -24.226 1.00 16.37 39 LYS C N 1
ATOM 3977 C CA . LYS C 1 47 ? -14.631 -70.697 -25.462 1.00 16.45 39 LYS C CA 1
ATOM 3978 C C . LYS C 1 47 ? -14.343 -69.334 -26.125 1.00 14.62 39 LYS C C 1
ATOM 3979 O O . LYS C 1 47 ? -13.822 -69.257 -27.243 1.00 17.97 39 LYS C O 1
ATOM 3985 N N . GLY C 1 48 ? -14.688 -68.222 -25.469 1.00 15.24 40 GLY C N 1
ATOM 3986 C CA . GLY C 1 48 ? -14.500 -66.844 -25.912 1.00 14.07 40 GLY C CA 1
ATOM 3987 C C . GLY C 1 48 ?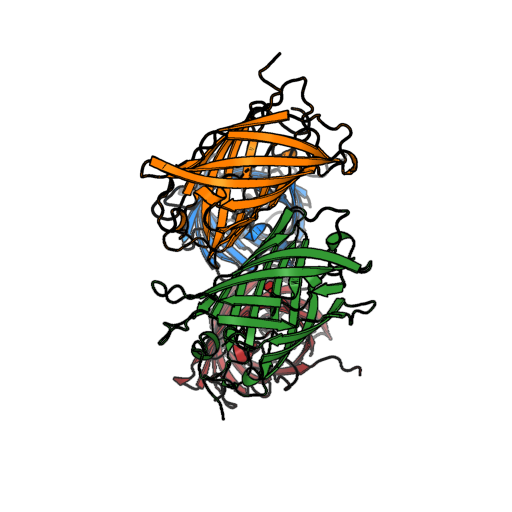 -15.192 -66.584 -27.222 1.00 14.30 40 GLY C C 1
ATOM 3988 O O . GLY C 1 48 ? -14.651 -65.833 -28.051 1.00 18.56 40 GLY C O 1
ATOM 3989 N N . LYS C 1 49 ? -16.367 -67.166 -27.463 1.00 15.67 41 LYS C N 1
ATOM 3990 C CA . LYS C 1 49 ? -17.048 -66.947 -28.715 1.00 17.15 41 LYS C CA 1
ATOM 3991 C C . LYS C 1 49 ? -18.471 -66.414 -28.557 1.00 17.13 41 LYS C C 1
ATOM 3992 O O . LYS C 1 49 ? -19.234 -66.960 -27.741 1.00 20.86 41 LYS C O 1
ATOM 3998 N N . GLN C 1 50 ? -18.802 -65.384 -29.334 1.00 17.89 42 GLN C N 1
ATOM 3999 C CA . GLN C 1 50 ? -20.165 -64.850 -29.234 1.00 17.79 42 GLN C CA 1
ATOM 4000 C C . GLN C 1 50 ? -20.692 -64.404 -30.598 1.00 17.38 42 GLN C C 1
ATOM 4001 O O . GLN C 1 50 ? -19.938 -64.052 -31.526 1.00 19.53 42 GLN C O 1
ATOM 4007 N N . PHE C 1 51 ? -22.014 -64.406 -30.710 1.00 18.12 43 PHE C N 1
ATOM 4008 C CA . PHE C 1 51 ? -22.809 -64.020 -31.891 1.00 18.61 43 PHE C CA 1
ATOM 4009 C C . PHE C 1 51 ? -23.726 -62.895 -31.429 1.00 17.46 43 PHE C C 1
ATOM 4010 O O . PHE C 1 51 ? -24.468 -63.109 -30.442 1.00 24.43 43 PHE C O 1
ATOM 4018 N N . ILE C 1 52 ? -23.688 -61.739 -32.064 1.00 18.93 44 ILE C N 1
ATOM 4019 C CA . ILE C 1 52 ? -24.479 -60.578 -31.691 1.00 20.12 44 ILE C CA 1
ATOM 4020 C C . ILE C 1 52 ? -25.316 -60.031 -32.814 1.00 18.21 44 ILE C C 1
ATOM 4021 O O . ILE C 1 52 ? -24.798 -59.747 -33.903 1.00 24.13 44 ILE C O 1
ATOM 4026 N N . ASN C 1 53 ? -26.598 -59.884 -32.557 1.00 22.20 45 ASN C N 1
ATOM 4027 C CA . ASN C 1 53 ? -27.550 -59.366 -33.567 1.00 20.35 45 ASN C CA 1
ATOM 4028 C C . ASN C 1 53 ? -27.987 -57.977 -33.166 1.00 21.81 45 ASN C C 1
ATOM 4029 O O . ASN C 1 53 ? -28.635 -57.874 -32.117 1.00 22.74 45 ASN C O 1
ATOM 4034 N N . LEU C 1 54 ? -27.638 -56.994 -33.977 1.00 21.09 46 LEU C N 1
ATOM 4035 C CA . LEU C 1 54 ? -27.975 -55.604 -33.692 1.00 20.81 46 LEU C CA 1
ATOM 4036 C C . LEU C 1 54 ? -28.860 -54.959 -34.752 1.00 21.02 46 LEU C C 1
ATOM 4037 O O . LEU C 1 54 ? -28.863 -55.341 -35.920 1.00 22.32 46 LEU C O 1
ATOM 4042 N N . CYS C 1 55 ? -29.582 -53.962 -34.260 1.00 22.41 47 CYS C N 1
ATOM 4043 C CA . CYS C 1 55 ? -30.483 -53.191 -35.093 1.00 24.58 47 CYS C CA 1
ATOM 4044 C C . CYS C 1 55 ? -30.494 -51.736 -34.613 1.00 23.09 47 CYS C C 1
ATOM 4045 O O . CYS C 1 55 ? -30.484 -51.494 -33.400 1.00 24.04 47 CYS C O 1
ATOM 4048 N N . VAL C 1 56 ? -30.525 -50.840 -35.591 1.00 23.37 48 VAL C N 1
ATOM 4049 C CA . VAL C 1 56 ? -30.553 -49.416 -35.317 1.00 24.18 48 VAL C CA 1
ATOM 4050 C C . VAL C 1 56 ? -32.018 -49.093 -35.007 1.00 25.12 48 VAL C C 1
ATOM 4051 O O . VAL C 1 56 ? -32.869 -48.986 -35.897 1.00 32.43 48 VAL C O 1
ATOM 4055 N N . ILE C 1 57 ? -32.349 -48.956 -33.717 1.00 25.88 49 ILE C N 1
ATOM 4056 C CA . ILE C 1 57 ? -33.759 -48.665 -33.420 1.00 28.15 49 ILE C CA 1
ATOM 4057 C C . ILE C 1 57 ? -34.038 -47.175 -33.423 1.00 26.40 49 ILE C C 1
ATOM 4058 O O . ILE C 1 57 ? -35.207 -46.776 -33.490 1.00 32.54 49 ILE C O 1
ATOM 4063 N N . GLU C 1 58 ? -33.025 -46.325 -33.378 1.00 28.37 50 GLU C N 1
ATOM 4064 C CA . GLU C 1 58 ? -33.257 -44.881 -33.404 1.00 27.31 50 GLU C CA 1
ATOM 4065 C C . GLU C 1 58 ? -32.093 -44.246 -34.159 1.00 26.93 50 GLU C C 1
ATOM 4066 O O . GLU C 1 58 ? -30.942 -44.636 -33.935 1.00 30.69 50 GLU C O 1
ATOM 4072 N N . GLY C 1 59 ? -32.383 -43.293 -35.028 1.00 26.59 51 GLY C N 1
ATOM 4073 C CA . GLY C 1 59 ? -31.317 -42.640 -35.768 1.00 27.99 51 GLY C CA 1
ATOM 4074 C C . GLY C 1 59 ? -30.919 -43.311 -37.046 1.00 26.17 51 GLY C C 1
ATOM 4075 O O . GLY C 1 59 ? -29.963 -42.889 -37.687 1.00 26.92 51 GLY C O 1
ATOM 4076 N N . GLY C 1 60 ? -31.585 -44.354 -37.512 1.00 26.22 52 GLY C N 1
ATOM 4077 C CA . GLY C 1 60 ? -31.102 -44.912 -38.776 1.00 25.71 52 GLY C CA 1
ATOM 4078 C C . GLY C 1 60 ? -31.637 -44.102 -39.951 1.00 26.35 52 GLY C C 1
ATOM 4079 O O . GLY C 1 60 ? -32.612 -43.346 -39.871 1.00 26.40 52 GLY C O 1
ATOM 4080 N N . PRO C 1 61 ? -31.061 -44.186 -41.137 1.00 25.46 53 PRO C N 1
ATOM 4081 C CA . PRO C 1 61 ? -29.883 -45.006 -41.417 1.00 23.34 53 PRO C CA 1
ATOM 4082 C C . PRO C 1 61 ? -28.684 -44.214 -40.901 1.00 21.13 53 PRO C C 1
ATOM 4083 O O . PRO C 1 61 ? -28.679 -42.991 -41.038 1.00 29.04 53 PRO C O 1
ATOM 4087 N N . LEU C 1 62 ? -27.720 -44.899 -40.322 1.00 22.49 54 LEU C N 1
ATOM 4088 C CA . LEU C 1 62 ? -26.541 -44.229 -39.793 1.00 22.71 54 LEU C CA 1
ATOM 4089 C C . LEU C 1 62 ? -25.723 -43.592 -40.913 1.00 24.43 54 LEU C C 1
ATOM 4090 O O . LEU C 1 62 ? -25.512 -44.244 -41.935 1.00 27.37 54 LEU C O 1
ATOM 4095 N N . PRO C 1 63 ? -25.298 -42.347 -40.732 1.00 23.72 55 PRO C N 1
ATOM 4096 C CA . PRO C 1 63 ? -24.516 -41.669 -41.775 1.00 23.04 55 PRO C CA 1
ATOM 4097 C C . PRO C 1 63 ? -23.049 -42.068 -41.764 1.00 21.41 55 PRO C C 1
ATOM 4098 O O . PRO C 1 63 ? -22.287 -41.764 -42.691 1.00 25.73 55 PRO C O 1
ATOM 4102 N N . PHE C 1 64 ? -22.632 -42.768 -40.727 1.00 23.10 56 PHE C N 1
ATOM 4103 C CA . PHE C 1 64 ? -21.249 -43.216 -40.587 1.00 21.19 56 PHE C CA 1
ATOM 4104 C C . PHE C 1 64 ? -21.167 -44.725 -40.650 1.00 20.46 56 PHE C C 1
ATOM 4105 O O . PHE C 1 64 ? -22.149 -45.407 -40.341 1.00 22.83 56 PHE C O 1
ATOM 4113 N N . SER C 1 65 ? -20.027 -45.289 -41.003 1.00 20.72 57 SER C N 1
ATOM 4114 C CA . SER C 1 65 ? -19.886 -46.732 -41.068 1.00 20.18 57 SER C CA 1
ATOM 4115 C C . SER C 1 65 ? -20.125 -47.392 -39.725 1.00 22.05 57 SER C C 1
ATOM 4116 O O . SER C 1 65 ? -19.582 -46.988 -38.693 1.00 21.39 57 SER C O 1
ATOM 4119 N N . GLU C 1 66 ? -20.955 -48.435 -39.728 1.00 22.98 58 GLU C N 1
ATOM 4120 C CA . GLU C 1 66 ? -21.232 -49.119 -38.476 1.00 21.88 58 GLU C CA 1
ATOM 4121 C C . GLU C 1 66 ? -20.016 -49.870 -37.937 1.00 19.79 58 GLU C C 1
ATOM 4122 O O . GLU C 1 66 ? -20.068 -50.247 -36.764 1.00 19.68 58 GLU C O 1
ATOM 4128 N N . ASP C 1 67 ? -18.986 -50.033 -38.767 1.00 18.75 59 ASP C N 1
ATOM 4129 C CA . ASP C 1 67 ? -17.834 -50.743 -38.194 1.00 16.93 59 ASP C CA 1
ATOM 4130 C C . ASP C 1 67 ? -17.209 -49.971 -37.035 1.00 16.43 59 ASP C C 1
ATOM 4131 O O . ASP C 1 67 ? -16.567 -50.567 -36.185 1.00 18.71 59 ASP C O 1
ATOM 4136 N N . ILE C 1 68 ? -17.344 -48.644 -36.943 1.00 18.20 60 ILE C N 1
ATOM 4137 C CA . ILE C 1 68 ? -16.687 -47.981 -35.800 1.00 17.87 60 ILE C CA 1
ATOM 4138 C C . ILE C 1 68 ? -17.234 -48.381 -34.444 1.00 20.55 60 ILE C C 1
ATOM 4139 O O . ILE C 1 68 ? -16.548 -48.250 -33.416 1.00 20.45 60 ILE C O 1
ATOM 4144 N N . LEU C 1 69 ? -18.462 -48.876 -34.442 1.00 19.76 61 LEU C N 1
ATOM 4145 C CA . LEU C 1 69 ? -19.068 -49.283 -33.187 1.00 20.77 61 LEU C CA 1
ATOM 4146 C C . LEU C 1 69 ? -18.841 -50.716 -32.724 1.00 16.40 61 LEU C C 1
ATOM 4147 O O . LEU C 1 69 ? -19.100 -51.038 -31.552 1.00 19.45 61 LEU C O 1
ATOM 4152 N N . SER C 1 70 ? -18.420 -51.598 -33.608 1.00 18.90 62 SER C N 1
ATOM 4153 C CA . SER C 1 70 ? -18.286 -53.019 -33.286 1.00 18.53 62 SER C CA 1
ATOM 4154 C C . SER C 1 70 ? -17.558 -53.429 -32.016 1.00 17.11 62 SER C C 1
ATOM 4155 O O . SER C 1 70 ? -18.072 -54.356 -31.357 1.00 19.47 62 SER C O 1
ATOM 4158 N N . ALA C 1 71 ? -16.427 -52.834 -31.669 1.00 17.50 63 ALA C N 1
ATOM 4159 C CA . ALA C 1 71 ? -15.775 -53.325 -30.452 1.00 16.09 63 ALA C CA 1
ATOM 4160 C C . ALA C 1 71 ? -16.413 -52.848 -29.165 1.00 19.34 63 ALA C C 1
ATOM 4161 O O . ALA C 1 71 ? -15.846 -53.079 -28.084 1.00 21.62 63 ALA C O 1
ATOM 4163 N N . ALA C 1 72 ? -17.577 -52.195 -29.205 1.00 20.10 64 ALA C N 1
ATOM 4164 C CA . ALA C 1 72 ? -18.217 -51.753 -27.985 1.00 19.14 64 ALA C CA 1
ATOM 4165 C C . ALA C 1 72 ? -19.147 -52.867 -27.489 1.00 19.60 64 ALA C C 1
ATOM 4166 O O . ALA C 1 72 ? -19.629 -52.763 -26.379 1.00 22.78 64 ALA C O 1
ATOM 4168 N N . PHE C 1 73 ? -19.417 -53.918 -28.271 1.00 22.27 65 PHE C N 1
ATOM 4169 C CA . PHE C 1 73 ? -20.316 -55.009 -27.892 1.00 22.50 65 PHE C CA 1
ATOM 4170 C C . PHE C 1 73 ? -19.747 -56.290 -27.328 1.00 20.12 65 PHE C C 1
ATOM 4171 O O . PHE C 1 73 ? -20.482 -56.965 -26.570 1.00 23.43 65 PHE C O 1
ATOM 4199 N N . ASN C 1 75 ? -16.983 -57.061 -24.447 1.00 15.65 69 ASN C N 1
ATOM 4200 C CA . ASN C 1 75 ? -17.473 -57.916 -23.359 1.00 17.08 69 ASN C CA 1
ATOM 4201 C C . ASN C 1 75 ? -16.416 -59.007 -23.178 1.00 18.10 69 ASN C C 1
ATOM 4202 O O . ASN C 1 75 ? -16.488 -60.046 -23.835 1.00 18.86 69 ASN C O 1
ATOM 4207 N N . ARG C 1 76 ? -15.459 -58.720 -22.306 1.00 17.16 70 ARG C N 1
ATOM 4208 C CA . ARG C 1 76 ? -14.339 -59.613 -22.009 1.00 16.94 70 ARG C CA 1
ATOM 4209 C C . ARG C 1 76 ? -14.731 -60.907 -21.301 1.00 16.52 70 ARG C C 1
ATOM 4210 O O . ARG C 1 76 ? -13.898 -61.810 -21.101 1.00 17.30 70 ARG C O 1
ATOM 4218 N N . LEU C 1 77 ? -16.007 -61.101 -20.957 1.00 17.12 71 LEU C N 1
ATOM 4219 C CA . LEU C 1 77 ? -16.440 -62.372 -20.358 1.00 16.85 71 LEU C CA 1
ATOM 4220 C C . LEU C 1 77 ? -16.204 -63.412 -21.484 1.00 15.90 71 LEU C C 1
ATOM 4221 O O . LEU C 1 77 ? -15.907 -64.595 -21.252 1.00 17.71 71 LEU C O 1
ATOM 4226 N N . PHE C 1 78 ? -16.340 -62.964 -22.740 1.00 17.12 72 PHE C N 1
ATOM 4227 C CA . PHE C 1 78 ? -16.149 -63.778 -23.937 1.00 15.54 72 PHE C CA 1
ATOM 4228 C C . PHE C 1 78 ? -14.692 -63.781 -24.367 1.00 13.59 72 PHE C C 1
ATOM 4229 O O . PHE C 1 78 ? -14.246 -63.228 -25.384 1.00 16.90 72 PHE C O 1
ATOM 4237 N N . THR C 1 79 ? -13.917 -64.436 -23.497 1.00 15.07 73 THR C N 1
ATOM 4238 C CA . THR C 1 79 ? -12.490 -64.569 -23.735 1.00 14.61 73 THR C CA 1
ATOM 4239 C C . THR C 1 79 ? -12.072 -65.951 -23.214 1.00 14.52 73 THR C C 1
ATOM 4240 O O . THR C 1 79 ? -12.359 -66.224 -22.043 1.00 15.71 73 THR C O 1
ATOM 4244 N N . GLU C 1 80 ? -11.410 -66.779 -24.042 1.00 14.00 74 GLU C N 1
ATOM 4245 C CA . GLU C 1 80 ? -10.991 -68.073 -23.500 1.00 14.60 74 GLU C CA 1
ATOM 4246 C C . GLU C 1 80 ? -9.652 -67.895 -22.783 1.00 14.53 74 GLU C C 1
ATOM 4247 O O . GLU C 1 80 ? -8.646 -67.602 -23.410 1.00 16.35 74 GLU C O 1
ATOM 4253 N N . TYR C 1 81 ? -9.599 -68.056 -21.460 1.00 14.36 75 TYR C N 1
ATOM 4254 C CA . TYR C 1 81 ? -8.389 -67.930 -20.670 1.00 14.01 75 TYR C CA 1
ATOM 4255 C C . TYR C 1 81 ? -7.842 -69.290 -20.290 1.00 14.26 75 TYR C C 1
ATOM 4256 O O . TYR C 1 81 ? -8.619 -70.180 -19.914 1.00 17.24 75 TYR C O 1
ATOM 4265 N N . PRO C 1 82 ? -6.527 -69.452 -20.359 1.00 16.44 76 PRO C N 1
ATOM 4266 C CA . PRO C 1 82 ? -5.885 -70.680 -19.950 1.00 16.26 76 PRO C CA 1
ATOM 4267 C C . PRO C 1 82 ? -5.773 -70.570 -18.418 1.00 14.96 76 PRO C C 1
ATOM 4268 O O . PRO C 1 82 ? -5.691 -69.457 -17.874 1.00 19.85 76 PRO C O 1
ATOM 4272 N N . GLU C 1 83 ? -5.762 -71.681 -17.721 1.00 15.61 77 GLU C N 1
ATOM 4273 C CA . GLU C 1 83 ? -5.683 -71.741 -16.265 1.00 17.23 77 GLU C CA 1
ATOM 4274 C C . GLU C 1 83 ? -4.481 -71.001 -15.695 1.00 18.55 77 GLU C C 1
ATOM 4275 O O . GLU C 1 83 ? -4.549 -70.581 -14.530 1.00 17.64 77 GLU C O 1
ATOM 4281 N N . GLY C 1 84 ? -3.408 -70.841 -16.455 1.00 15.56 78 GLY C N 1
ATOM 4282 C CA . GLY C 1 84 ? -2.198 -70.168 -16.004 1.00 15.71 78 GLY C CA 1
ATOM 4283 C C . GLY C 1 84 ? -2.290 -68.664 -15.986 1.00 17.00 78 GLY C C 1
ATOM 4284 O O . GLY C 1 84 ? -1.357 -68.011 -15.502 1.00 19.30 78 GLY C O 1
ATOM 4285 N N . ILE C 1 85 ? -3.393 -68.083 -16.481 1.00 16.08 79 ILE C N 1
ATOM 4286 C CA . ILE C 1 85 ? -3.578 -66.635 -16.473 1.00 15.36 79 ILE C CA 1
ATOM 4287 C C . ILE C 1 85 ? -4.854 -66.341 -15.681 1.00 15.13 79 ILE C C 1
ATOM 4288 O O . ILE C 1 85 ? -5.905 -66.914 -15.991 1.00 15.82 79 ILE C O 1
ATOM 4293 N N . VAL C 1 86 ? -4.788 -65.468 -14.680 1.00 15.36 80 VAL C N 1
ATOM 4294 C CA . VAL C 1 86 ? -5.984 -65.151 -13.908 1.00 14.66 80 VAL C CA 1
ATOM 4295 C C . VAL C 1 86 ? -7.009 -64.508 -14.847 1.00 13.96 80 VAL C C 1
ATOM 4296 O O . VAL C 1 86 ? -6.650 -63.668 -15.690 1.00 15.72 80 VAL C O 1
ATOM 4300 N N . ASP C 1 87 ? -8.279 -64.901 -14.727 1.00 16.05 81 ASP C N 1
ATOM 4301 C CA . ASP C 1 87 ? -9.351 -64.370 -15.553 1.00 15.66 81 ASP C CA 1
ATOM 4302 C C . ASP C 1 87 ? -10.093 -63.309 -14.736 1.00 15.31 81 ASP C C 1
ATOM 4303 O O . ASP C 1 87 ? -11.070 -63.622 -14.037 1.00 17.59 81 ASP C O 1
ATOM 4308 N N . TYR C 1 88 ? -9.616 -62.061 -14.824 1.00 15.08 82 TYR C N 1
ATOM 4309 C CA . TYR C 1 88 ? -10.207 -60.947 -14.094 1.00 16.00 82 TYR C CA 1
ATOM 4310 C C . TYR C 1 88 ? -11.676 -60.713 -14.388 1.00 17.07 82 TYR C C 1
ATOM 4311 O O . TYR C 1 88 ? -12.486 -60.317 -13.547 1.00 17.95 82 TYR C O 1
ATOM 4320 N N . PHE C 1 89 ? -12.044 -60.932 -15.646 1.00 16.67 83 PHE C N 1
ATOM 4321 C CA . PHE C 1 89 ? -13.425 -60.710 -16.122 1.00 16.37 83 PHE C CA 1
ATOM 4322 C C . PHE C 1 89 ? -14.425 -61.720 -15.602 1.00 18.10 83 PHE C C 1
ATOM 4323 O O . PHE C 1 89 ? -15.487 -61.321 -15.102 1.00 17.04 83 PHE C O 1
ATOM 4331 N N . LYS C 1 90 ? -14.123 -63.006 -15.685 1.00 17.26 84 LYS C N 1
ATOM 4332 C CA . LYS C 1 90 ? -15.088 -63.992 -15.154 1.00 15.36 84 LYS C CA 1
ATOM 4333 C C . LYS C 1 90 ? -15.094 -63.908 -13.632 1.00 16.77 84 LYS C C 1
ATOM 4334 O O . LYS C 1 90 ? -16.075 -64.152 -12.942 1.00 18.41 84 LYS C O 1
ATOM 4340 N N . ASN C 1 91 ? -13.957 -63.542 -13.048 1.00 16.11 85 ASN C N 1
ATOM 4341 C CA . ASN C 1 91 ? -13.896 -63.421 -11.584 1.00 17.64 85 ASN C CA 1
ATOM 4342 C C . ASN C 1 91 ? -14.812 -62.301 -11.094 1.00 19.22 85 ASN C C 1
ATOM 4343 O O . ASN C 1 91 ? -15.273 -62.316 -9.942 1.00 21.58 85 ASN C O 1
ATOM 4348 N N . SER C 1 92 ? -15.096 -61.314 -11.941 1.00 17.69 86 SER C N 1
ATOM 4349 C CA . SER C 1 92 ? -15.960 -60.201 -11.563 1.00 16.69 86 SER C CA 1
ATOM 4350 C C . SER C 1 92 ? -17.447 -60.535 -11.620 1.00 18.03 86 SER C C 1
ATOM 4351 O O . SER C 1 92 ? -18.301 -59.729 -11.216 1.00 20.16 86 SER C O 1
ATOM 4354 N N . CYS C 1 93 ? -17.757 -61.716 -12.151 1.00 18.50 87 CYS C N 1
ATOM 4355 C CA . CYS C 1 93 ? -19.159 -62.106 -12.270 1.00 19.63 87 CYS C CA 1
ATOM 4356 C C . CYS C 1 93 ? -19.668 -62.801 -11.023 1.00 20.97 87 CYS C C 1
ATOM 4357 O O . CYS C 1 93 ? -18.891 -63.343 -10.217 1.00 23.39 87 CYS C O 1
ATOM 4360 N N . PRO C 1 94 ? -20.984 -62.830 -10.835 1.00 20.49 88 PRO C N 1
ATOM 4361 C CA . PRO C 1 94 ? -21.988 -62.269 -11.712 1.00 19.93 88 PRO C CA 1
ATOM 4362 C C . PRO C 1 94 ? -22.226 -60.763 -11.668 1.00 19.98 88 PRO C C 1
ATOM 4363 O O . PRO C 1 94 ? -22.955 -60.261 -12.536 1.00 21.80 88 PRO C O 1
ATOM 4367 N N . ALA C 1 95 ? -21.665 -60.030 -10.713 1.00 21.71 89 ALA C N 1
ATOM 4368 C CA . ALA C 1 95 ? -21.915 -58.571 -10.694 1.00 18.75 89 ALA C CA 1
ATOM 4369 C C . ALA C 1 95 ? -21.506 -57.934 -12.009 1.00 19.86 89 ALA C C 1
ATOM 4370 O O . ALA C 1 95 ? -22.236 -57.089 -12.555 1.00 22.39 89 ALA C O 1
ATOM 4372 N N . GLY C 1 96 ? -20.322 -58.367 -12.467 1.00 19.20 90 GLY C N 1
ATOM 4373 C CA . GLY C 1 96 ? -19.829 -57.843 -13.720 1.00 19.82 90 GLY C CA 1
ATOM 4374 C C . GLY C 1 96 ? -18.735 -56.800 -13.622 1.00 18.02 90 GLY C C 1
ATOM 4375 O O . GLY C 1 96 ? -18.055 -56.668 -12.589 1.00 21.19 90 GLY C O 1
ATOM 4376 N N . TYR C 1 97 ? -18.547 -56.058 -14.711 1.00 18.56 91 TYR C N 1
ATOM 4377 C CA . TYR C 1 97 ? -17.508 -55.044 -14.775 1.00 17.57 91 TYR C CA 1
ATOM 4378 C C . TYR C 1 97 ? -17.876 -53.899 -15.704 1.00 17.17 91 TYR C C 1
ATOM 4379 O O . TYR C 1 97 ? -18.873 -53.974 -16.400 1.00 18.65 91 TYR C O 1
ATOM 4388 N N . THR C 1 98 ? -17.072 -52.845 -15.709 1.00 17.94 92 THR C N 1
ATOM 4389 C CA . THR C 1 98 ? -17.304 -51.694 -16.577 1.00 16.71 92 THR C CA 1
ATOM 4390 C C . THR C 1 98 ? -15.973 -51.411 -17.293 1.00 17.16 92 THR C C 1
ATOM 4391 O O . THR C 1 98 ? -14.892 -51.852 -16.831 1.00 16.79 92 THR C O 1
ATOM 4395 N N . TRP C 1 99 ? -16.077 -50.701 -18.411 1.00 15.74 93 TRP C N 1
ATOM 4396 C CA . TRP C 1 99 ? -14.876 -50.358 -19.175 1.00 15.16 93 TRP C CA 1
ATOM 4397 C C . TRP C 1 99 ? -15.126 -49.022 -19.899 1.00 15.04 93 TRP C C 1
ATOM 4398 O O . TRP C 1 99 ? -16.273 -48.649 -20.189 1.00 16.50 93 TRP C O 1
ATOM 4409 N N . HIS C 1 100 ? -14.034 -48.323 -20.170 1.00 16.62 94 HIS C N 1
ATOM 4410 C CA . HIS C 1 100 ? -13.980 -47.008 -20.825 1.00 15.32 94 HIS C CA 1
ATOM 4411 C C . HIS C 1 100 ? -12.841 -47.034 -21.819 1.00 15.29 94 HIS C C 1
ATOM 4412 O O . HIS C 1 100 ? -11.761 -47.451 -21.402 1.00 16.17 94 HIS C O 1
ATOM 4419 N N . ARG C 1 101 ? -13.077 -46.620 -23.047 1.00 16.05 95 ARG C N 1
ATOM 4420 C CA . ARG C 1 101 ? -12.066 -46.656 -24.077 1.00 16.98 95 ARG C CA 1
ATOM 4421 C C . ARG C 1 101 ? -12.057 -45.413 -24.940 1.00 16.53 95 ARG C C 1
ATOM 4422 O O . ARG C 1 101 ? -13.088 -44.771 -25.172 1.00 18.56 95 ARG C O 1
ATOM 4430 N N . SER C 1 102 ? -10.877 -45.131 -25.430 1.00 17.90 96 SER C N 1
ATOM 4431 C CA . SER C 1 102 ? -10.716 -44.003 -26.318 1.00 17.55 96 SER C CA 1
ATOM 4432 C C . SER C 1 102 ? -9.900 -44.558 -27.492 1.00 21.26 96 SER C C 1
ATOM 4433 O O . SER C 1 102 ? -9.272 -45.603 -27.387 1.00 20.97 96 SER C O 1
ATOM 4436 N N . PHE C 1 103 ? -9.939 -43.800 -28.567 0.90 20.25 97 PHE C N 1
ATOM 4437 C CA . PHE C 1 103 ? -9.195 -44.182 -29.746 0.90 19.18 97 PHE C CA 1
ATOM 4438 C C . PHE C 1 103 ? -9.341 -43.009 -30.719 0.90 20.66 97 PHE C C 1
ATOM 4439 O O . PHE C 1 103 ? -10.397 -42.408 -30.858 0.90 20.38 97 PHE C O 1
ATOM 4447 N N . ARG C 1 104 ? -8.155 -42.838 -31.290 1.00 23.69 98 ARG C N 1
ATOM 4448 C CA . ARG C 1 104 ? -8.026 -41.772 -32.268 1.00 23.17 98 ARG C CA 1
ATOM 4449 C C . ARG C 1 104 ? -7.581 -42.364 -33.590 1.00 21.61 98 ARG C C 1
ATOM 4450 O O . ARG C 1 104 ? -6.525 -42.981 -33.729 1.00 20.06 98 ARG C O 1
ATOM 4458 N N . PHE C 1 105 ? -8.478 -42.131 -34.543 1.00 23.23 99 PHE C N 1
ATOM 4459 C CA . PHE C 1 105 ? -8.223 -42.590 -35.917 1.00 23.76 99 PHE C CA 1
ATOM 4460 C C . PHE C 1 105 ? -7.121 -41.727 -36.533 1.00 25.41 99 PHE C C 1
ATOM 4461 O O . PHE C 1 105 ? -6.842 -40.576 -36.146 1.00 25.81 99 PHE C O 1
ATOM 4469 N N . GLU C 1 106 ? -6.456 -42.319 -37.527 1.00 25.14 100 GLU C N 1
ATOM 4470 C CA . GLU C 1 106 ? -5.355 -41.646 -38.201 1.00 27.02 100 GLU C CA 1
ATOM 4471 C C . GLU C 1 106 ? -5.746 -40.339 -38.884 1.00 27.92 100 GLU C C 1
ATOM 4472 O O . GLU C 1 106 ? -4.800 -39.552 -39.059 1.00 28.98 100 GLU C O 1
ATOM 4478 N N . ASP C 1 107 ? -7.007 -40.105 -39.236 1.00 23.81 101 ASP C N 1
ATOM 4479 C CA . ASP C 1 107 ? -7.323 -38.833 -39.869 1.00 23.53 101 ASP C CA 1
ATOM 4480 C C . ASP C 1 107 ? -7.857 -37.840 -38.838 1.00 22.27 101 ASP C C 1
ATOM 4481 O O . ASP C 1 107 ? -8.513 -36.839 -39.200 1.00 27.52 101 ASP C O 1
ATOM 4486 N N . GLY C 1 108 ? -7.568 -38.095 -37.561 1.00 21.33 102 GLY C N 1
ATOM 4487 C CA . GLY C 1 108 ? -8.027 -37.165 -36.541 1.00 23.24 102 GLY C CA 1
ATOM 4488 C C . GLY C 1 108 ? -9.326 -37.360 -35.839 1.00 20.88 102 GLY C C 1
ATOM 4489 O O . GLY C 1 108 ? -9.551 -36.702 -34.821 1.00 23.16 102 GLY C O 1
ATOM 4490 N N . ALA C 1 109 ? -10.197 -38.239 -36.341 1.00 21.36 103 ALA C N 1
ATOM 4491 C CA . ALA C 1 109 ? -11.471 -38.481 -35.677 1.00 20.72 103 ALA C CA 1
ATOM 4492 C C . ALA C 1 109 ? -11.152 -39.168 -34.353 1.00 20.71 103 ALA C C 1
ATOM 4493 O O . ALA C 1 109 ? -10.201 -39.932 -34.208 1.00 22.40 103 ALA C O 1
ATOM 4495 N N . VAL C 1 110 ? -11.964 -38.893 -33.340 1.00 20.57 104 VAL C N 1
ATOM 4496 C CA . VAL C 1 110 ? -11.784 -39.464 -32.039 1.00 21.33 104 VAL C CA 1
ATOM 4497 C C . VAL C 1 110 ? -13.117 -39.994 -31.529 1.00 22.51 104 VAL C C 1
ATOM 4498 O O . VAL C 1 110 ? -14.130 -39.294 -31.707 1.00 22.68 104 VAL C O 1
ATOM 4502 N N . CYS C 1 111 ? -13.075 -41.166 -30.913 1.00 21.70 105 CYS C N 1
ATOM 4503 C CA . CYS C 1 111 ? -14.277 -41.737 -30.371 1.00 22.55 105 CYS C CA 1
ATOM 4504 C C . CYS C 1 111 ? -13.987 -42.178 -28.930 1.00 23.41 105 CYS C C 1
ATOM 4505 O O . CYS C 1 111 ? -12.829 -42.433 -28.604 1.00 22.76 105 CYS C O 1
ATOM 4508 N N . ILE C 1 112 ? -15.051 -42.271 -28.158 1.00 21.97 106 ILE C N 1
ATOM 4509 C CA . ILE C 1 112 ? -14.850 -42.742 -26.789 1.00 21.87 106 ILE C CA 1
ATOM 4510 C C . ILE C 1 112 ? -16.064 -43.645 -26.552 1.00 21.90 106 ILE C C 1
ATOM 4511 O O . ILE C 1 112 ? -17.121 -43.410 -27.132 1.00 25.48 106 ILE C O 1
ATOM 4516 N N . CYS C 1 113 ? -15.968 -44.685 -25.739 1.00 19.24 107 CYS C N 1
ATOM 4517 C CA A CYS C 1 113 ? -17.104 -45.552 -25.523 0.80 19.31 107 CYS C CA 1
ATOM 4518 C CA B CYS C 1 113 ? -17.142 -45.534 -25.520 0.20 19.59 107 CYS C CA 1
ATOM 4519 C C . CYS C 1 113 ? -16.989 -46.110 -24.113 1.00 20.69 107 CYS C C 1
ATOM 4520 O O . CYS C 1 113 ? -15.866 -46.181 -23.578 1.00 21.05 107 CYS C O 1
ATOM 4525 N N . SER C 1 114 ? -18.099 -46.492 -23.535 1.00 24.45 108 SER C N 1
ATOM 4526 C CA . SER C 1 114 ? -18.140 -47.051 -22.196 1.00 23.17 108 SER C CA 1
ATOM 4527 C C . SER C 1 114 ? -19.219 -48.128 -22.158 1.00 22.99 108 SER C C 1
ATOM 4528 O O . SER C 1 114 ? -20.161 -48.067 -22.928 1.00 28.19 108 SER C O 1
ATOM 4531 N N . ALA C 1 115 ? -19.097 -49.101 -21.273 1.00 21.10 109 ALA C N 1
ATOM 4532 C CA . ALA C 1 115 ? -20.104 -50.154 -21.181 1.00 17.30 109 ALA C CA 1
ATOM 4533 C C . ALA C 1 115 ? -20.078 -50.718 -19.755 1.00 18.30 109 ALA C C 1
ATOM 4534 O O . ALA C 1 115 ? -19.093 -50.596 -19.013 1.00 20.34 109 ALA C O 1
ATOM 4536 N N . ASP C 1 116 ? -21.210 -51.307 -19.431 1.00 18.73 110 ASP C N 1
ATOM 4537 C CA . ASP C 1 116 ? -21.525 -51.925 -18.161 1.00 17.22 110 ASP C CA 1
ATOM 4538 C C . ASP C 1 116 ? -22.060 -53.320 -18.463 1.00 16.95 110 ASP C C 1
ATOM 4539 O O . ASP C 1 116 ? -23.053 -53.427 -19.205 1.00 19.20 110 ASP C O 1
ATOM 4544 N N . ILE C 1 117 ? -21.404 -54.322 -17.908 1.00 16.63 111 ILE C N 1
ATOM 4545 C CA . ILE C 1 117 ? -21.822 -55.703 -18.117 1.00 17.16 111 ILE C CA 1
ATOM 4546 C C . ILE C 1 117 ? -22.324 -56.251 -16.790 1.00 17.37 111 ILE C C 1
ATOM 4547 O O . ILE C 1 117 ? -21.678 -56.126 -15.747 1.00 19.57 111 ILE C O 1
ATOM 4552 N N . THR C 1 118 ? -23.497 -56.883 -16.785 1.00 19.68 112 THR C N 1
ATOM 4553 C CA . THR C 1 118 ? -24.057 -57.468 -15.576 1.00 20.76 112 THR C CA 1
ATOM 4554 C C . THR C 1 118 ? -24.567 -58.860 -15.909 1.00 21.02 112 THR C C 1
ATOM 4555 O O . THR C 1 118 ? -25.079 -59.058 -17.021 1.00 21.70 112 THR C O 1
ATOM 4559 N N . VAL C 1 119 ? -24.493 -59.841 -15.032 1.00 21.49 113 VAL C N 1
ATOM 4560 C CA . VAL C 1 119 ? -25.026 -61.149 -15.357 1.00 19.64 113 VAL C CA 1
ATOM 4561 C C . VAL C 1 119 ? -26.321 -61.386 -14.563 1.00 19.64 113 VAL C C 1
ATOM 4562 O O . VAL C 1 119 ? -26.350 -61.076 -13.358 1.00 24.62 113 VAL C O 1
ATOM 4566 N N . ASN C 1 120 ? -27.330 -61.908 -15.231 1.00 20.28 114 ASN C N 1
ATOM 4567 C CA . ASN C 1 120 ? -28.575 -62.278 -14.572 1.00 24.06 114 ASN C CA 1
ATOM 4568 C C . ASN C 1 120 ? -28.544 -63.785 -14.477 1.00 24.35 114 ASN C C 1
ATOM 4569 O O . ASN C 1 120 ? -28.777 -64.544 -15.425 1.00 25.44 114 ASN C O 1
ATOM 4574 N N . VAL C 1 121 ? -28.155 -64.322 -13.317 1.00 23.83 115 VAL C N 1
ATOM 4575 C CA . VAL C 1 121 ? -27.993 -65.763 -13.167 1.00 24.13 115 VAL C CA 1
ATOM 4576 C C . VAL C 1 121 ? -29.268 -66.540 -13.318 1.00 25.89 115 VAL C C 1
ATOM 4577 O O . VAL C 1 121 ? -29.260 -67.599 -13.934 1.00 29.46 115 VAL C O 1
ATOM 4581 N N . ARG C 1 122 ? -30.361 -66.016 -12.777 1.00 28.18 116 ARG C N 1
ATOM 4582 C CA . ARG C 1 122 ? -31.600 -66.780 -12.928 1.00 32.85 116 ARG C CA 1
ATOM 4583 C C . ARG C 1 122 ? -31.997 -66.946 -14.383 1.00 32.42 116 ARG C C 1
ATOM 4584 O O . ARG C 1 122 ? -32.573 -67.980 -14.747 1.00 32.95 116 ARG C O 1
ATOM 4592 N N . GLU C 1 123 ? -31.694 -65.968 -15.225 1.00 29.18 117 GLU C N 1
ATOM 4593 C CA . GLU C 1 123 ? -32.041 -66.063 -16.642 1.00 28.22 117 GLU C CA 1
ATOM 4594 C C . GLU C 1 123 ? -30.888 -66.587 -17.486 1.00 26.78 117 GLU C C 1
ATOM 4595 O O . GLU C 1 123 ? -31.062 -66.834 -18.686 1.00 26.74 117 GLU C O 1
ATOM 4601 N N . ASN C 1 124 ? -29.722 -66.751 -16.897 1.00 24.96 118 ASN C N 1
ATOM 4602 C CA . ASN C 1 124 ? -28.554 -67.234 -17.663 1.00 27.33 118 ASN C CA 1
ATOM 4603 C C . ASN C 1 124 ? -28.338 -66.260 -18.821 1.00 27.71 118 ASN C C 1
ATOM 4604 O O . ASN C 1 124 ? -28.087 -66.672 -19.951 1.00 25.26 118 ASN C O 1
ATOM 4609 N N . CYS C 1 125 ? -28.457 -64.976 -18.537 1.00 23.01 119 CYS C N 1
ATOM 4610 C CA A CYS C 1 125 ? -28.313 -63.905 -19.512 0.50 22.24 119 CYS C CA 1
ATOM 4611 C CA B CYS C 1 125 ? -28.276 -63.937 -19.548 0.50 23.50 119 CYS C CA 1
ATOM 4612 C C . CYS C 1 125 ? -27.405 -62.783 -19.045 1.00 21.38 119 CYS C C 1
ATOM 4613 O O . CYS C 1 125 ? -27.305 -62.473 -17.861 1.00 26.95 119 CYS C O 1
ATOM 4618 N N . ILE C 1 126 ? -26.759 -62.170 -20.052 1.00 22.58 120 ILE C N 1
ATOM 4619 C CA . ILE C 1 126 ? -25.873 -61.064 -19.755 1.00 22.15 120 ILE C CA 1
ATOM 4620 C C . ILE C 1 126 ? -26.500 -59.775 -20.261 1.00 22.48 120 ILE C C 1
ATOM 4621 O O . ILE C 1 126 ? -26.961 -59.714 -21.416 1.00 24.27 120 ILE C O 1
ATOM 4626 N N . TYR C 1 127 ? -26.526 -58.760 -19.421 1.00 21.63 121 TYR C N 1
ATOM 4627 C CA . TYR C 1 127 ? -27.094 -57.454 -19.797 1.00 22.65 121 TYR C CA 1
ATOM 4628 C C . TYR C 1 127 ? -25.901 -56.543 -20.098 1.00 20.03 121 TYR C C 1
ATOM 4629 O O . TYR C 1 127 ? -25.003 -56.378 -19.277 1.00 22.28 121 TYR C O 1
ATOM 4638 N N . HIS C 1 128 ? -25.930 -55.991 -21.291 1.00 20.52 122 HIS C N 1
ATOM 4639 C CA . HIS C 1 128 ? -24.875 -55.102 -21.759 1.00 18.52 122 HIS C CA 1
ATOM 4640 C C . HIS C 1 128 ? -25.440 -53.740 -22.149 1.00 19.38 122 HIS C C 1
ATOM 4641 O O . HIS C 1 128 ? -26.306 -53.644 -23.029 1.00 24.89 122 HIS C O 1
ATOM 4648 N N . GLU C 1 129 ? -24.937 -52.721 -21.468 1.00 20.12 123 GLU C N 1
ATOM 4649 C CA . GLU C 1 129 ? -25.364 -51.342 -21.703 1.00 20.28 123 GLU C CA 1
ATOM 4650 C C . GLU C 1 129 ? -24.155 -50.507 -22.078 1.00 18.49 123 GLU C C 1
ATOM 4651 O O . GLU C 1 129 ? -23.177 -50.588 -21.342 1.00 22.63 123 GLU C O 1
ATOM 4657 N N . SER C 1 130 ? -24.216 -49.752 -23.178 1.00 20.66 124 SER C N 1
ATOM 4658 C CA . SER C 1 130 ? -23.072 -48.949 -23.569 1.00 19.47 124 SER C CA 1
ATOM 4659 C C . SER C 1 130 ? -23.426 -47.583 -24.128 1.00 19.41 124 SER C C 1
ATOM 4660 O O . SER C 1 130 ? -24.581 -47.283 -24.480 1.00 22.35 124 SER C O 1
ATOM 4663 N N . THR C 1 131 ? -22.377 -46.758 -24.234 1.00 21.52 125 THR C N 1
ATOM 4664 C CA . THR C 1 131 ? -22.547 -45.418 -24.787 1.00 22.99 125 THR C CA 1
ATOM 4665 C C . THR C 1 131 ? -21.430 -45.198 -25.799 1.00 21.33 125 THR C C 1
ATOM 4666 O O . THR C 1 131 ? -20.331 -45.633 -25.483 1.00 28.82 125 THR C O 1
ATOM 4670 N N . PHE C 1 132 ? -21.640 -44.556 -26.916 1.00 22.21 126 PHE C N 1
ATOM 4671 C CA . PHE C 1 132 ? -20.587 -44.321 -27.894 1.00 20.16 126 PHE C CA 1
ATOM 4672 C C . PHE C 1 132 ? -20.711 -42.896 -28.435 1.00 18.70 126 PHE C C 1
ATOM 4673 O O . PHE C 1 132 ? -21.754 -42.525 -28.952 1.00 22.38 126 PHE C O 1
ATOM 4681 N N . TYR C 1 133 ? -19.615 -42.141 -28.315 1.00 23.66 127 TYR C N 1
ATOM 4682 C CA . TYR C 1 133 ? -19.595 -40.758 -28.800 1.00 23.97 127 TYR C CA 1
ATOM 4683 C C . TYR C 1 133 ? -18.364 -40.591 -29.673 1.00 22.43 127 TYR C C 1
ATOM 4684 O O . TYR C 1 133 ? -17.287 -41.135 -29.376 1.00 24.03 127 TYR C O 1
ATOM 4693 N N . GLY C 1 134 ? -18.538 -39.835 -30.758 1.00 24.17 128 GLY C N 1
ATOM 4694 C CA . GLY C 1 134 ? -17.434 -39.595 -31.676 1.00 25.83 128 GLY C CA 1
ATOM 4695 C C . GLY C 1 134 ? -17.527 -38.232 -32.345 1.00 22.06 128 GLY C C 1
ATOM 4696 O O . GLY C 1 134 ? -18.617 -37.670 -32.488 1.00 25.48 128 GLY C O 1
ATOM 4697 N N . VAL C 1 135 ? -16.342 -37.733 -32.731 1.00 21.34 129 VAL C N 1
ATOM 4698 C CA . VAL C 1 135 ? -16.282 -36.441 -33.397 1.00 20.71 129 VAL C CA 1
ATOM 4699 C C . VAL C 1 135 ? -15.175 -36.397 -34.450 1.00 19.99 129 VAL C C 1
ATOM 4700 O O . VAL C 1 135 ? -14.188 -37.120 -34.412 1.00 22.40 129 VAL C O 1
ATOM 4704 N N . ASN C 1 136 ? -15.418 -35.468 -35.356 1.00 20.15 130 ASN C N 1
ATOM 4705 C CA . ASN C 1 136 ? -14.520 -35.084 -36.449 1.00 17.95 130 ASN C CA 1
ATOM 4706 C C . ASN C 1 136 ? -14.086 -36.124 -37.468 1.00 20.61 130 ASN C C 1
ATOM 4707 O O . ASN C 1 136 ? -12.930 -36.294 -37.847 1.00 21.23 130 ASN C O 1
ATOM 4712 N N . PHE C 1 137 ? -15.091 -36.805 -38.011 1.00 22.03 131 PHE C N 1
ATOM 4713 C CA . PHE C 1 137 ? -14.825 -37.758 -39.063 1.00 22.37 131 PHE C CA 1
ATOM 4714 C C . PHE C 1 137 ? -14.872 -36.888 -40.345 1.00 21.51 131 PHE C C 1
ATOM 4715 O O . PHE C 1 137 ? -15.900 -36.214 -40.564 1.00 25.97 131 PHE C O 1
ATOM 4723 N N . PRO C 1 138 ? -13.836 -36.841 -41.173 1.00 23.92 132 PRO C N 1
ATOM 4724 C CA . PRO C 1 138 ? -13.873 -36.017 -42.390 1.00 24.58 132 PRO C CA 1
ATOM 4725 C C . PRO C 1 138 ? -14.961 -36.483 -43.343 1.00 25.83 132 PRO C C 1
ATOM 4726 O O . PRO C 1 138 ? -15.199 -37.679 -43.515 1.00 25.17 132 PRO C O 1
ATOM 4730 N N . ALA C 1 139 ? -15.650 -35.565 -43.989 1.00 27.46 133 ALA C N 1
ATOM 4731 C CA . ALA C 1 139 ? -16.722 -35.906 -44.920 1.00 28.18 133 ALA C CA 1
ATOM 4732 C C . ALA C 1 139 ? -16.253 -36.800 -46.048 1.00 28.01 133 ALA C C 1
ATOM 4733 O O . ALA C 1 139 ? -16.996 -37.638 -46.579 1.00 32.30 133 ALA C O 1
ATOM 4735 N N . ASP C 1 140 ? -14.998 -36.654 -46.459 1.00 26.99 134 ASP C N 1
ATOM 4736 C CA . ASP C 1 140 ? -14.541 -37.516 -47.543 1.00 30.91 134 ASP C CA 1
ATOM 4737 C C . ASP C 1 140 ? -13.775 -38.732 -47.032 1.00 28.84 134 ASP C C 1
ATOM 4738 O O . ASP C 1 140 ? -13.210 -39.420 -47.885 1.00 33.72 134 ASP C O 1
ATOM 4743 N N . GLY C 1 141 ? -13.754 -38.963 -45.735 1.00 27.15 135 GLY C N 1
ATOM 4744 C CA . GLY C 1 141 ? -13.044 -40.087 -45.148 1.00 25.39 135 GLY C CA 1
ATOM 4745 C C . GLY C 1 141 ? -13.782 -41.398 -45.322 1.00 23.81 135 GLY C C 1
ATOM 4746 O O . GLY C 1 141 ? -14.968 -41.409 -45.687 1.00 24.06 135 GLY C O 1
ATOM 4747 N N . PRO C 1 142 ? -13.115 -42.512 -45.068 1.00 22.38 136 PRO C N 1
ATOM 4748 C CA . PRO C 1 142 ? -13.785 -43.805 -45.247 1.00 22.18 136 PRO C CA 1
ATOM 4749 C C . PRO C 1 142 ? -14.953 -44.101 -44.313 1.00 21.88 136 PRO C C 1
ATOM 4750 O O . PRO C 1 142 ? -15.797 -44.967 -44.589 1.00 22.74 136 PRO C O 1
ATOM 4754 N N . VAL C 1 143 ? -15.024 -43.413 -43.195 1.00 19.76 137 VAL C N 1
ATOM 4755 C CA . VAL C 1 143 ? -16.146 -43.702 -42.288 1.00 18.85 137 VAL C CA 1
ATOM 4756 C C . VAL C 1 143 ? -17.406 -43.045 -42.821 1.00 19.89 137 VAL C C 1
ATOM 4757 O O . VAL C 1 143 ? -18.452 -43.712 -42.860 1.00 21.75 137 VAL C O 1
ATOM 4761 N N . MET C 1 144 ? -17.325 -41.773 -43.242 1.00 21.70 138 MET C N 1
ATOM 4762 C CA . MET C 1 144 ? -18.518 -41.108 -43.772 1.00 22.45 138 MET C CA 1
ATOM 4763 C C . MET C 1 144 ? -18.869 -41.597 -45.172 1.00 23.60 138 MET C C 1
ATOM 4764 O O . MET C 1 144 ? -20.036 -41.507 -45.576 1.00 29.41 138 MET C O 1
ATOM 4769 N N . LYS C 1 145 ? -17.891 -42.120 -45.907 1.00 22.02 139 LYS C N 1
ATOM 4770 C CA . LYS C 1 145 ? -18.130 -42.625 -47.252 1.00 22.16 139 LYS C CA 1
ATOM 4771 C C . LYS C 1 145 ? -18.507 -44.106 -47.193 1.00 23.71 139 LYS C C 1
ATOM 4772 O O . LYS C 1 145 ? -18.775 -44.694 -48.252 1.00 27.22 139 LYS C O 1
ATOM 4778 N N . LYS C 1 146 ? -18.541 -44.695 -45.996 1.00 23.66 140 LYS C N 1
ATOM 4779 C CA . LYS C 1 146 ? -18.895 -46.098 -45.800 1.00 22.90 140 LYS C CA 1
ATOM 4780 C C . LYS C 1 146 ? -18.112 -47.017 -46.723 1.00 21.10 140 LYS C C 1
ATOM 4781 O O . LYS C 1 146 ? -18.655 -47.851 -47.446 1.00 25.88 140 LYS C O 1
ATOM 4787 N N . MET C 1 147 ? -16.800 -46.870 -46.625 1.00 21.53 141 MET C N 1
ATOM 4788 C CA . MET C 1 147 ? -15.852 -47.636 -47.395 1.00 22.34 141 MET C CA 1
ATOM 4789 C C . MET C 1 147 ? -15.159 -48.688 -46.549 1.00 21.91 141 MET C C 1
ATOM 4790 O O . MET C 1 147 ? -14.270 -49.355 -47.029 1.00 22.81 141 MET C O 1
ATOM 4795 N N . THR C 1 148 ? -15.564 -48.828 -45.292 1.00 22.05 142 THR C N 1
ATOM 4796 C CA . THR C 1 148 ? -14.938 -49.876 -44.479 1.00 21.38 142 THR C CA 1
ATOM 4797 C C . THR C 1 148 ? -15.655 -51.215 -44.594 1.00 20.22 142 THR C C 1
ATOM 4798 O O . THR C 1 148 ? -16.845 -51.306 -44.930 1.00 23.20 142 THR C O 1
ATOM 4802 N N . THR C 1 149 ? -14.916 -52.318 -44.305 1.00 20.67 143 THR C N 1
ATOM 4803 C CA . THR C 1 149 ? -15.593 -53.610 -44.409 1.00 20.80 143 THR C CA 1
ATOM 4804 C C . THR C 1 149 ? -15.501 -54.438 -43.139 1.00 19.10 143 THR C C 1
ATOM 4805 O O . THR C 1 149 ? -16.410 -55.167 -42.746 1.00 20.78 143 THR C O 1
ATOM 4809 N N . ASN C 1 150 ? -14.368 -54.355 -42.436 1.00 18.47 144 ASN C N 1
ATOM 4810 C CA . ASN C 1 150 ? -14.204 -55.127 -41.217 1.00 18.75 144 ASN C CA 1
ATOM 4811 C C . ASN C 1 150 ? -12.905 -54.794 -40.508 1.00 17.66 144 ASN C C 1
ATOM 4812 O O . ASN C 1 150 ? -11.969 -54.313 -41.130 1.00 18.83 144 ASN C O 1
ATOM 4817 N N . TRP C 1 151 ? -12.823 -55.083 -39.239 1.00 16.03 145 TRP C N 1
ATOM 4818 C CA . TRP C 1 151 ? -11.592 -54.873 -38.482 1.00 15.99 145 TRP C CA 1
ATOM 4819 C C . TRP C 1 151 ? -10.703 -56.106 -38.746 1.00 16.11 145 TRP C C 1
ATOM 4820 O O . TRP C 1 151 ? -11.211 -57.228 -38.882 1.00 17.89 145 TRP C O 1
ATOM 4831 N N . GLU C 1 152 ? -9.392 -55.899 -38.802 1.00 16.87 146 GLU C N 1
ATOM 4832 C CA . GLU C 1 152 ? -8.480 -57.007 -39.033 1.00 14.23 146 GLU C CA 1
ATOM 4833 C C . GLU C 1 152 ? -8.209 -57.693 -37.685 1.00 15.23 146 GLU C C 1
ATOM 4834 O O . GLU C 1 152 ? -8.342 -57.030 -36.648 1.00 17.26 146 GLU C O 1
ATOM 4840 N N . PRO C 1 153 ? -7.850 -58.967 -37.623 1.00 16.42 147 PRO C N 1
ATOM 4841 C CA . PRO C 1 153 ? -7.574 -59.642 -36.335 1.00 16.01 147 PRO C CA 1
ATOM 4842 C C . PRO C 1 153 ? -6.485 -58.864 -35.619 1.00 14.56 147 PRO C C 1
ATOM 4843 O O . PRO C 1 153 ? -5.624 -58.277 -36.294 1.00 17.34 147 PRO C O 1
ATOM 4847 N N . SER C 1 154 ? -6.494 -58.837 -34.303 1.00 15.44 148 SER C N 1
ATOM 4848 C CA . SER C 1 154 ? -5.519 -58.096 -33.517 1.00 15.63 148 SER C CA 1
ATOM 4849 C C . SER C 1 154 ? -4.973 -58.836 -32.313 1.00 13.36 148 SER C C 1
ATOM 4850 O O . SER C 1 154 ? -5.423 -59.903 -31.950 1.00 16.68 148 SER C O 1
ATOM 4853 N N . CYS C 1 155 ? -3.979 -58.212 -31.681 1.00 15.38 149 CYS C N 1
ATOM 4854 C CA . CYS C 1 155 ? -3.381 -58.791 -30.493 1.00 16.75 149 CYS C CA 1
ATOM 4855 C C . CYS C 1 155 ? -3.312 -57.631 -29.494 1.00 16.08 149 CYS C C 1
ATOM 4856 O O . CYS C 1 155 ? -2.493 -56.697 -29.629 1.00 20.75 149 CYS C O 1
ATOM 4859 N N . GLU C 1 156 ? -4.179 -57.656 -28.493 1.00 14.04 150 GLU C N 1
ATOM 4860 C CA . GLU C 1 156 ? -4.209 -56.605 -27.482 1.00 13.87 150 GLU C CA 1
ATOM 4861 C C . GLU C 1 156 ? -3.343 -56.974 -26.298 1.00 14.16 150 GLU C C 1
ATOM 4862 O O . GLU C 1 156 ? -3.308 -58.138 -25.902 1.00 17.40 150 GLU C O 1
ATOM 4868 N N . LYS C 1 157 ? -2.651 -55.998 -25.719 1.00 14.95 151 LYS C N 1
ATOM 4869 C CA . LYS C 1 157 ? -1.813 -56.215 -24.551 1.00 15.12 151 LYS C CA 1
ATOM 4870 C C . LYS C 1 157 ? -2.639 -55.734 -23.361 1.00 14.37 151 LYS C C 1
ATOM 4871 O O . LYS C 1 157 ? -3.206 -54.638 -23.368 1.00 16.54 151 LYS C O 1
ATOM 4877 N N . ILE C 1 158 ? -2.726 -56.567 -22.331 1.00 15.62 152 ILE C N 1
ATOM 4878 C CA . ILE C 1 158 ? -3.449 -56.305 -21.108 1.00 15.83 152 ILE C CA 1
ATOM 4879 C C . ILE C 1 158 ? -2.419 -56.222 -19.997 1.00 16.97 152 ILE C C 1
ATOM 4880 O O . ILE C 1 158 ? -1.591 -57.126 -19.823 1.00 16.80 152 ILE C O 1
ATOM 4885 N N . ILE C 1 159 ? -2.484 -55.109 -19.265 1.00 17.87 153 ILE C N 1
ATOM 4886 C CA A ILE C 1 159 ? -1.589 -54.830 -18.178 0.50 16.42 153 ILE C CA 1
ATOM 4887 C CA B ILE C 1 159 ? -1.538 -54.944 -18.157 0.50 16.21 153 ILE C CA 1
ATOM 4888 C C . ILE C 1 159 ? -2.307 -54.597 -16.881 1.00 15.16 153 ILE C C 1
ATOM 4889 O O . ILE C 1 159 ? -3.315 -53.878 -16.874 1.00 16.73 153 ILE C O 1
ATOM 4898 N N . PRO C 1 160 ? -1.831 -55.136 -15.767 1.00 16.52 154 PRO C N 1
ATOM 4899 C CA . PRO C 1 160 ? -2.511 -54.862 -14.511 1.00 15.88 154 PRO C CA 1
ATOM 4900 C C . PRO C 1 160 ? -1.976 -53.584 -13.838 1.00 17.28 154 PRO C C 1
ATOM 4901 O O . PRO C 1 160 ? -0.800 -53.213 -14.003 1.00 20.41 154 PRO C O 1
ATOM 4905 N N . ILE C 1 161 ? -2.880 -52.851 -13.205 1.00 19.33 155 ILE C N 1
ATOM 4906 C CA . ILE C 1 161 ? -2.528 -51.777 -12.305 1.00 21.89 155 ILE C CA 1
ATOM 4907 C C . ILE C 1 161 ? -2.847 -52.293 -10.929 1.00 23.53 155 ILE C C 1
ATOM 4908 O O . ILE C 1 161 ? -3.947 -52.142 -10.445 1.00 27.00 155 ILE C O 1
ATOM 4913 N N . ASN C 1 162 ? -1.875 -52.952 -10.325 1.00 26.62 156 ASN C N 1
ATOM 4914 C CA . ASN C 1 162 ? -2.081 -53.538 -9.000 1.00 24.64 156 ASN C CA 1
ATOM 4915 C C . ASN C 1 162 ? -2.587 -52.605 -7.913 1.00 29.66 156 ASN C C 1
ATOM 4916 O O . ASN C 1 162 ? -3.480 -53.015 -7.147 1.00 30.49 156 ASN C O 1
ATOM 4921 N N . SER C 1 163 ? -2.058 -51.397 -7.820 1.00 30.09 157 SER C N 1
ATOM 4922 C CA . SER C 1 163 ? -2.451 -50.419 -6.810 1.00 30.99 157 SER C CA 1
ATOM 4923 C C . SER C 1 163 ? -3.936 -50.069 -6.864 1.00 30.61 157 SER C C 1
ATOM 4924 O O . SER C 1 163 ? -4.506 -49.689 -5.834 1.00 34.28 157 SER C O 1
ATOM 4927 N N . GLN C 1 164 ? -4.567 -50.193 -8.032 1.00 26.88 158 GLN C N 1
ATOM 4928 C CA . GLN C 1 164 ? -5.983 -49.866 -8.117 1.00 22.84 158 GLN C CA 1
ATOM 4929 C C . GLN C 1 164 ? -6.861 -51.050 -8.468 1.00 20.91 158 GLN C C 1
ATOM 4930 O O . GLN C 1 164 ? -8.078 -50.906 -8.570 1.00 23.32 158 GLN C O 1
ATOM 4936 N N . LYS C 1 165 ? -6.236 -52.203 -8.635 1.00 21.06 159 LYS C N 1
ATOM 4937 C CA . LYS C 1 165 ? -6.939 -53.422 -8.978 1.00 20.05 159 LYS C CA 1
ATOM 4938 C C . LYS C 1 165 ? -7.814 -53.276 -10.216 1.00 18.21 159 LYS C C 1
ATOM 4939 O O . LYS C 1 165 ? -8.936 -53.734 -10.249 1.00 20.43 159 LYS C O 1
ATOM 4945 N N . ILE C 1 166 ? -7.227 -52.655 -11.233 1.00 18.16 160 ILE C N 1
ATOM 4946 C CA . ILE C 1 166 ? -7.891 -52.442 -12.519 1.00 16.30 160 ILE C CA 1
ATOM 4947 C C . ILE C 1 166 ? -6.977 -52.898 -13.638 1.00 15.90 160 ILE C C 1
ATOM 4948 O O . ILE C 1 166 ? -5.777 -53.165 -13.396 1.00 17.54 160 ILE C O 1
ATOM 4953 N N . LEU C 1 167 ? -7.461 -53.019 -14.869 1.00 15.55 161 LEU C N 1
ATOM 4954 C CA . LEU C 1 167 ? -6.617 -53.440 -15.981 1.00 15.35 161 LEU C CA 1
ATOM 4955 C C . LEU C 1 167 ? -6.626 -52.365 -17.070 1.00 13.93 161 LEU C C 1
ATOM 4956 O O . LEU C 1 167 ? -7.575 -51.620 -17.168 1.00 17.68 161 LEU C O 1
ATOM 4961 N N . LYS C 1 168 ? -5.531 -52.283 -17.813 1.00 15.61 162 LYS C N 1
ATOM 4962 C CA . LYS C 1 168 ? -5.436 -51.427 -18.982 1.00 16.67 162 LYS C CA 1
ATOM 4963 C C . LYS C 1 168 ? -5.211 -52.262 -20.227 1.00 15.62 162 LYS C C 1
ATOM 4964 O O . LYS C 1 168 ? -4.467 -53.228 -20.205 1.00 18.38 162 LYS C O 1
ATOM 4970 N N . GLY C 1 169 ? -5.866 -51.861 -21.311 1.00 14.50 163 GLY C N 1
ATOM 4971 C CA . GLY C 1 169 ? -5.728 -52.585 -22.573 1.00 14.71 163 GLY C CA 1
ATOM 4972 C C . GLY C 1 169 ? -5.162 -51.614 -23.613 1.00 14.79 163 GLY C C 1
ATOM 4973 O O . GLY C 1 169 ? -5.469 -50.415 -23.649 1.00 16.93 163 GLY C O 1
ATOM 4974 N N . ASP C 1 170 ? -4.310 -52.126 -24.497 1.00 15.57 164 ASP C N 1
ATOM 4975 C CA . ASP C 1 170 ? -3.647 -51.403 -25.564 1.00 16.00 164 ASP C CA 1
ATOM 4976 C C . ASP C 1 170 ? -3.678 -52.193 -26.846 1.00 14.68 164 ASP C C 1
ATOM 4977 O O . ASP C 1 170 ? -3.083 -53.282 -26.877 1.00 16.19 164 ASP C O 1
ATOM 4982 N N . VAL C 1 171 ? -4.341 -51.740 -27.903 1.00 15.69 165 VAL C N 1
ATOM 4983 C CA . VAL C 1 171 ? -4.302 -52.552 -29.119 1.00 15.33 165 VAL C CA 1
ATOM 4984 C C . VAL C 1 171 ? -4.347 -51.600 -30.329 1.00 16.72 165 VAL C C 1
ATOM 4985 O O . VAL C 1 171 ? -5.179 -50.693 -30.351 1.00 17.69 165 VAL C O 1
ATOM 4989 N N . SER C 1 172 ? -3.457 -51.829 -31.289 1.00 18.12 166 SER C N 1
ATOM 4990 C CA . SER C 1 172 ? -3.355 -51.057 -32.547 1.00 21.63 166 SER C CA 1
ATOM 4991 C C . SER C 1 172 ? -4.345 -51.745 -33.495 1.00 17.95 166 SER C C 1
ATOM 4992 O O . SER C 1 172 ? -4.231 -52.928 -33.816 1.00 23.83 166 SER C O 1
ATOM 4995 N N . MET C 1 173 ? -5.355 -51.024 -33.939 1.00 16.50 167 MET C N 1
ATOM 4996 C CA . MET C 1 173 ? -6.393 -51.599 -34.804 1.00 15.03 167 MET C CA 1
ATOM 4997 C C . MET C 1 173 ? -6.405 -51.043 -36.206 1.00 14.99 167 MET C C 1
ATOM 4998 O O . MET C 1 173 ? -6.037 -49.905 -36.462 1.00 19.21 167 MET C O 1
ATOM 5003 N N . TYR C 1 174 ? -6.834 -51.899 -37.134 1.00 13.74 168 TYR C N 1
ATOM 5004 C CA . TYR C 1 174 ? -6.909 -51.591 -38.525 1.00 15.76 168 TYR C CA 1
ATOM 5005 C C . TYR C 1 174 ? -8.244 -51.967 -39.136 1.00 15.35 168 TYR C C 1
ATOM 5006 O O . TYR C 1 174 ? -8.661 -53.124 -39.049 1.00 18.30 168 TYR C O 1
ATOM 5015 N N . LEU C 1 175 ? -8.891 -50.991 -39.752 1.00 18.21 169 LEU C N 1
ATOM 5016 C CA . LEU C 1 175 ? -10.169 -51.225 -40.405 1.00 18.20 169 LEU C CA 1
ATOM 5017 C C . LEU C 1 175 ? -9.815 -51.414 -41.880 1.00 19.41 169 LEU C C 1
ATOM 5018 O O . LEU C 1 175 ? -9.132 -50.559 -42.457 1.00 22.57 169 LEU C O 1
ATOM 5023 N N . LEU C 1 176 ? -10.248 -52.510 -42.475 1.00 18.95 170 LEU C N 1
ATOM 5024 C CA . LEU C 1 176 ? -9.972 -52.779 -43.875 1.00 19.53 170 LEU C CA 1
ATOM 5025 C C . LEU C 1 176 ? -10.956 -52.008 -44.750 1.00 21.79 170 LEU C C 1
ATOM 5026 O O . LEU C 1 176 ? -12.115 -51.895 -44.409 1.00 23.90 170 LEU C O 1
ATOM 5031 N N . LEU C 1 177 ? -10.467 -51.466 -45.858 1.00 19.10 171 LEU C N 1
ATOM 5032 C CA . LEU C 1 177 ? -11.309 -50.685 -46.771 1.00 20.11 171 LEU C CA 1
ATOM 5033 C C . LEU C 1 177 ? -11.664 -51.540 -47.987 1.00 20.70 171 LEU C C 1
ATOM 5034 O O . LEU C 1 177 ? -11.006 -52.530 -48.352 1.00 23.66 171 LEU C O 1
ATOM 5039 N N . LYS C 1 178 ? -12.760 -51.135 -48.630 1.00 20.68 172 LYS C N 1
ATOM 5040 C CA . LYS C 1 178 ? -13.226 -51.869 -49.801 1.00 24.97 172 LYS C CA 1
ATOM 5041 C C . LYS C 1 178 ? -12.200 -51.898 -50.912 1.00 27.57 172 LYS C C 1
ATOM 5042 O O . LYS C 1 178 ? -12.230 -52.848 -51.709 1.00 33.36 172 LYS C O 1
ATOM 5048 N N . ASP C 1 179 ? -11.316 -50.904 -50.988 1.00 30.48 173 ASP C N 1
ATOM 5049 C CA . ASP C 1 179 ? -10.315 -50.913 -52.065 1.00 34.35 173 ASP C CA 1
ATOM 5050 C C . ASP C 1 179 ? -9.033 -51.610 -51.637 1.00 33.27 173 ASP C C 1
ATOM 5051 O O . ASP C 1 179 ? -8.027 -51.574 -52.355 1.00 35.71 173 ASP C O 1
ATOM 5056 N N . GLY C 1 180 ? -9.054 -52.249 -50.468 1.00 30.09 174 GLY C N 1
ATOM 5057 C CA . GLY C 1 180 ? -7.875 -52.958 -49.976 1.00 29.29 174 GLY C CA 1
ATOM 5058 C C . GLY C 1 180 ? -6.976 -52.184 -49.074 1.00 28.18 174 GLY C C 1
ATOM 5059 O O . GLY C 1 180 ? -6.005 -52.700 -48.501 1.00 28.28 174 GLY C O 1
ATOM 5060 N N . GLY C 1 181 ? -7.288 -50.887 -48.913 1.00 27.32 175 GLY C N 1
ATOM 5061 C CA . GLY C 1 181 ? -6.443 -50.077 -48.029 1.00 23.51 175 GLY C CA 1
ATOM 5062 C C . GLY C 1 181 ? -6.780 -50.368 -46.571 1.00 20.43 175 GLY C C 1
ATOM 5063 O O . GLY C 1 181 ? -7.627 -51.198 -46.249 1.00 21.42 175 GLY C O 1
ATOM 5064 N N . ARG C 1 182 ? -6.112 -49.694 -45.642 1.00 20.86 176 ARG C N 1
ATOM 5065 C CA . ARG C 1 182 ? -6.273 -49.839 -44.207 1.00 18.15 176 ARG C CA 1
ATOM 5066 C C . ARG C 1 182 ? -6.440 -48.475 -43.554 1.00 18.06 176 ARG C C 1
ATOM 5067 O O . ARG C 1 182 ? -5.862 -47.499 -44.082 1.00 20.40 176 ARG C O 1
ATOM 5075 N N . TYR C 1 183 ? -7.199 -48.468 -42.464 1.00 17.25 177 TYR C N 1
ATOM 5076 C CA . TYR C 1 183 ? -7.480 -47.214 -41.702 1.00 16.53 177 TYR C CA 1
ATOM 5077 C C . TYR C 1 183 ? -7.188 -47.521 -40.251 1.00 16.86 177 TYR C C 1
ATOM 5078 O O . TYR C 1 183 ? -7.885 -48.367 -39.711 1.00 17.67 177 TYR C O 1
ATOM 5087 N N . ARG C 1 184 ? -6.181 -46.914 -39.601 1.00 16.76 178 ARG C N 1
ATOM 5088 C CA . ARG C 1 184 ? -5.758 -47.179 -38.266 1.00 17.77 178 ARG C CA 1
ATOM 5089 C C . ARG C 1 184 ? -6.420 -46.469 -37.070 1.00 17.58 178 ARG C C 1
ATOM 5090 O O . ARG C 1 184 ? -6.667 -45.272 -37.245 1.00 23.81 178 ARG C O 1
ATOM 5098 N N . CYS C 1 185 ? -6.640 -47.204 -36.000 1.00 21.64 179 CYS C N 1
ATOM 5099 C CA . CYS C 1 185 ? -7.174 -46.713 -34.766 1.00 21.00 179 CYS C CA 1
ATOM 5100 C C . CYS C 1 185 ? -6.310 -47.212 -33.654 1.00 24.85 179 CYS C C 1
ATOM 5101 O O . CYS C 1 185 ? -5.772 -48.309 -33.863 1.00 37.33 179 CYS C O 1
ATOM 5104 N N . GLN C 1 186 ? -6.183 -46.514 -32.547 1.00 24.04 180 GLN C N 1
ATOM 5105 C CA . GLN C 1 186 ? -5.415 -46.929 -31.407 1.00 24.90 180 GLN C CA 1
ATOM 5106 C C . GLN C 1 186 ? -6.451 -47.095 -30.284 1.00 25.60 180 GLN C C 1
ATOM 5107 O O . GLN C 1 186 ? -7.050 -46.069 -29.975 1.00 35.53 180 GLN C O 1
ATOM 5113 N N . PHE C 1 187 ? -6.683 -48.263 -29.709 1.00 19.37 181 PHE C N 1
ATOM 5114 C CA . PHE C 1 187 ? -7.642 -48.402 -28.622 1.00 16.66 181 PHE C CA 1
ATOM 5115 C C . PHE C 1 187 ? -6.928 -48.348 -27.253 1.00 18.00 181 PHE C C 1
ATOM 5116 O O . PHE C 1 187 ? -5.986 -49.166 -27.088 1.00 20.01 181 PHE C O 1
ATOM 5124 N N . ASP C 1 188 ? -7.368 -47.469 -26.353 1.00 16.87 182 ASP C N 1
ATOM 5125 C CA . ASP C 1 188 ? -6.770 -47.377 -24.999 1.00 16.03 182 ASP C CA 1
ATOM 5126 C C . ASP C 1 188 ? -7.942 -47.626 -24.068 1.00 16.19 182 ASP C C 1
ATOM 5127 O O . ASP C 1 188 ? -8.859 -46.809 -24.103 1.00 17.63 182 ASP C O 1
ATOM 5132 N N . THR C 1 189 ? -7.924 -48.715 -23.310 1.00 16.29 183 THR C N 1
ATOM 5133 C CA . THR C 1 189 ? -9.044 -49.021 -22.441 1.00 15.92 183 THR C CA 1
ATOM 5134 C C . THR C 1 189 ? -8.713 -49.279 -20.999 1.00 15.07 183 THR C C 1
ATOM 5135 O O . THR C 1 189 ? -7.601 -49.784 -20.758 1.00 16.63 183 THR C O 1
ATOM 5139 N N . ILE C 1 190 ? -9.670 -48.940 -20.118 1.00 14.95 184 ILE C N 1
ATOM 5140 C CA A ILE C 1 190 ? -9.464 -49.198 -18.686 0.50 15.01 184 ILE C CA 1
ATOM 5141 C CA B ILE C 1 190 ? -9.509 -49.163 -18.696 0.50 15.10 184 ILE C CA 1
ATOM 5142 C C . ILE C 1 190 ? -10.632 -50.149 -18.374 1.00 15.27 184 ILE C C 1
ATOM 5143 O O . ILE C 1 190 ? -11.807 -49.894 -18.711 1.00 17.65 184 ILE C O 1
ATOM 5152 N N . TYR C 1 191 ? -10.296 -51.272 -17.746 1.00 16.14 185 TYR C N 1
ATOM 5153 C CA . TYR C 1 191 ? -11.216 -52.335 -17.354 1.00 15.07 185 TYR C CA 1
ATOM 5154 C C . TYR C 1 191 ? -11.333 -52.362 -15.819 1.00 14.98 185 TYR C C 1
ATOM 5155 O O . TYR C 1 191 ? -10.298 -52.456 -15.143 1.00 17.83 185 TYR C O 1
ATOM 5164 N N . LYS C 1 192 ? -12.559 -52.260 -15.314 1.00 17.40 186 LYS C N 1
ATOM 5165 C CA . LYS C 1 192 ? -12.767 -52.240 -13.875 1.00 17.49 186 LYS C CA 1
ATOM 5166 C C . LYS C 1 192 ? -13.832 -53.158 -13.317 1.00 18.70 186 LYS C C 1
ATOM 5167 O O . LYS C 1 192 ? -15.011 -52.981 -13.642 1.00 19.49 186 LYS C O 1
ATOM 5173 N N . ALA C 1 193 ? -13.471 -54.121 -12.472 1.00 18.55 187 ALA C N 1
ATOM 5174 C CA . ALA C 1 193 ? -14.422 -55.032 -11.859 1.00 17.39 187 ALA C CA 1
ATOM 5175 C C . ALA C 1 193 ? -15.390 -54.260 -10.958 1.00 20.29 187 ALA C C 1
ATOM 5176 O O . ALA C 1 193 ? -14.977 -53.239 -10.378 1.00 21.63 187 ALA C O 1
ATOM 5178 N N . LYS C 1 194 ? -16.646 -54.709 -10.803 1.00 20.05 188 LYS C N 1
ATOM 5179 C CA . LYS C 1 194 ? -17.585 -53.986 -9.953 1.00 23.68 188 LYS C CA 1
ATOM 5180 C C . LYS C 1 194 ? -17.315 -54.186 -8.461 1.00 26.52 188 LYS C C 1
ATOM 5181 O O . LYS C 1 194 ? -17.593 -53.296 -7.655 1.00 34.07 188 LYS C O 1
ATOM 5187 N N . THR C 1 195 ? -16.770 -55.331 -8.117 1.00 24.82 189 THR C N 1
ATOM 5188 C CA . THR C 1 195 ? -16.453 -55.617 -6.724 1.00 25.37 189 THR C CA 1
ATOM 5189 C C . THR C 1 195 ? -14.960 -55.922 -6.657 1.00 26.32 189 THR C C 1
ATOM 5190 O O . THR C 1 195 ? -14.290 -56.332 -7.606 1.00 27.02 189 THR C O 1
ATOM 5194 N N . GLU C 1 196 ? -14.386 -55.708 -5.495 1.00 28.38 190 GLU C N 1
ATOM 5195 C CA . GLU C 1 196 ? -12.993 -55.922 -5.235 1.00 26.03 190 GLU C CA 1
ATOM 5196 C C . GLU C 1 196 ? -12.386 -57.216 -5.752 1.00 23.69 190 GLU C C 1
ATOM 5197 O O . GLU C 1 196 ? -12.733 -58.293 -5.273 1.00 25.38 190 GLU C O 1
ATOM 5203 N N . PRO C 1 197 ? -11.475 -57.134 -6.696 1.00 20.70 191 PRO C N 1
ATOM 5204 C CA . PRO C 1 197 ? -10.844 -58.359 -7.200 1.00 20.44 191 PRO C CA 1
ATOM 5205 C C . PRO C 1 197 ? -10.142 -59.141 -6.102 1.00 22.12 191 PRO C C 1
ATOM 5206 O O . PRO C 1 197 ? -9.436 -58.545 -5.296 1.00 24.70 191 PRO C O 1
ATOM 5210 N N . LYS C 1 198 ? -10.329 -60.465 -6.073 1.00 22.13 192 LYS C N 1
ATOM 5211 C CA . LYS C 1 198 ? -9.629 -61.227 -5.016 1.00 22.14 192 LYS C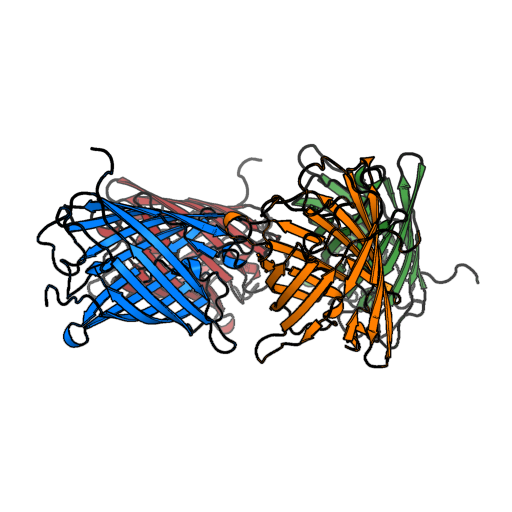 CA 1
ATOM 5212 C C . LYS C 1 198 ? -8.281 -61.718 -5.543 1.00 20.77 192 LYS C C 1
ATOM 5213 O O . LYS C 1 198 ? -7.460 -62.305 -4.824 1.00 22.65 192 LYS C O 1
ATOM 5219 N N . GLU C 1 199 ? -7.996 -61.487 -6.818 1.00 21.20 193 GLU C N 1
ATOM 5220 C CA . GLU C 1 199 ? -6.765 -61.863 -7.476 1.00 24.33 193 GLU C CA 1
ATOM 5221 C C . GLU C 1 199 ? -6.555 -60.929 -8.679 1.00 21.24 193 GLU C C 1
ATOM 5222 O O . GLU C 1 199 ? -7.519 -60.392 -9.215 1.00 21.13 193 GLU C O 1
ATOM 5228 N N . MET C 1 200 ? -5.296 -60.792 -9.068 1.00 17.69 194 MET C N 1
ATOM 5229 C CA . MET C 1 200 ? -4.976 -59.968 -10.216 1.00 18.19 194 MET C CA 1
ATOM 5230 C C . MET C 1 200 ? -4.105 -60.760 -11.192 1.00 16.33 194 MET C C 1
ATOM 5231 O O . MET C 1 200 ? -3.201 -61.534 -10.820 1.00 19.48 194 MET C O 1
ATOM 5236 N N . PRO C 1 201 ? -4.371 -60.602 -12.495 1.00 16.94 195 PRO C N 1
ATOM 5237 C CA . PRO C 1 201 ? -3.525 -61.274 -13.454 1.00 17.21 195 PRO C CA 1
ATOM 5238 C C . PRO C 1 201 ? -2.197 -60.614 -13.708 1.00 17.46 195 PRO C C 1
ATOM 5239 O O . PRO C 1 201 ? -2.068 -59.450 -13.380 1.00 17.78 195 PRO C O 1
ATOM 5243 N N . ASP C 1 202 ? -1.257 -61.313 -14.279 1.00 16.47 196 ASP C N 1
ATOM 5244 C CA . ASP C 1 202 ? -0.048 -60.651 -14.674 1.00 17.48 196 ASP C CA 1
ATOM 5245 C C . ASP C 1 202 ? -0.357 -60.147 -16.069 1.00 16.09 196 ASP C C 1
ATOM 5246 O O . ASP C 1 202 ? -1.470 -60.425 -16.581 1.00 17.38 196 ASP C O 1
ATOM 5251 N N . TRP C 1 203 ? 0.581 -59.439 -16.754 1.00 15.81 197 TRP C N 1
ATOM 5252 C CA . TRP C 1 203 ? 0.304 -58.980 -18.108 1.00 15.34 197 TRP C CA 1
ATOM 5253 C C . TRP C 1 203 ? -0.007 -60.178 -18.988 1.00 15.16 197 TRP C C 1
ATOM 5254 O O . TRP C 1 203 ? 0.450 -61.322 -18.767 1.00 15.89 197 TRP C O 1
ATOM 5265 N N . HIS C 1 204 ? -0.730 -59.945 -20.079 1.00 13.94 198 HIS C N 1
ATOM 5266 C CA . HIS C 1 204 ? -1.000 -61.043 -21.005 1.00 14.38 198 HIS C CA 1
ATOM 5267 C C . HIS C 1 204 ? -1.503 -60.401 -22.297 1.00 13.43 198 HIS C C 1
ATOM 5268 O O . HIS C 1 204 ? -1.760 -59.209 -22.378 1.00 15.85 198 HIS C O 1
ATOM 5275 N N . PHE C 1 205 ? -1.639 -61.229 -23.314 1.00 13.22 199 PHE C N 1
ATOM 5276 C CA . PHE C 1 205 ? -2.181 -60.774 -24.576 1.00 13.61 199 PHE C CA 1
ATOM 5277 C C . PHE C 1 205 ? -3.591 -61.360 -24.721 1.00 13.00 199 PHE C C 1
ATOM 5278 O O . PHE C 1 205 ? -3.981 -62.399 -24.163 1.00 15.69 199 PHE C O 1
ATOM 5286 N N . ILE C 1 206 ? -4.407 -60.736 -25.542 1.00 15.31 200 ILE C N 1
ATOM 5287 C CA . ILE C 1 206 ? -5.741 -61.232 -25.864 1.00 14.69 200 ILE C CA 1
ATOM 5288 C C . ILE C 1 206 ? -5.776 -61.089 -27.392 1.00 14.09 200 ILE C C 1
ATOM 5289 O O . ILE C 1 206 ? -5.693 -59.945 -27.877 1.00 16.60 200 ILE C O 1
ATOM 5294 N N . GLN C 1 207 ? -5.892 -62.182 -28.161 1.00 13.93 201 GLN C N 1
ATOM 5295 C CA . GLN C 1 207 ? -5.982 -62.107 -29.603 1.00 13.90 201 GLN C CA 1
ATOM 5296 C C . GLN C 1 207 ? -7.488 -62.092 -29.897 1.00 13.99 201 GLN C C 1
ATOM 5297 O O . GLN C 1 207 ? -8.268 -62.792 -29.259 1.00 15.71 201 GLN C O 1
ATOM 5303 N N . HIS C 1 208 ? -7.867 -61.286 -30.880 1.00 14.65 202 HIS C N 1
ATOM 5304 C CA . HIS C 1 208 ? -9.245 -61.168 -31.255 1.00 16.02 202 HIS C CA 1
ATOM 5305 C C . HIS C 1 208 ? -9.530 -61.268 -32.750 1.00 15.00 202 HIS C C 1
ATOM 5306 O O . HIS C 1 208 ? -8.697 -60.859 -33.569 1.00 18.38 202 HIS C O 1
ATOM 5313 N N . LYS C 1 209 ? -10.715 -61.761 -33.056 1.00 16.05 203 LYS C N 1
ATOM 5314 C CA . LYS C 1 209 ? -11.228 -61.876 -34.419 1.00 16.51 203 LYS C CA 1
ATOM 5315 C C . LYS C 1 209 ? -12.655 -61.307 -34.319 1.00 15.86 203 LYS C C 1
ATOM 5316 O O . LYS C 1 209 ? -13.423 -61.850 -33.507 1.00 20.49 203 LYS C O 1
ATOM 5322 N N . LEU C 1 210 ? -12.988 -60.273 -35.087 1.00 15.65 204 LEU C N 1
ATOM 5323 C CA . LEU C 1 210 ? -14.304 -59.642 -35.054 1.00 16.84 204 LEU C CA 1
ATOM 5324 C C . LEU C 1 210 ? -14.765 -59.396 -36.473 1.00 17.27 204 LEU C C 1
ATOM 5325 O O . LEU C 1 210 ? -14.123 -58.667 -37.208 1.00 19.83 204 LEU C O 1
ATOM 5330 N N . ASN C 1 211 ? -15.883 -60.004 -36.835 1.00 18.26 205 ASN C N 1
ATOM 5331 C CA A ASN C 1 211 ? -16.412 -59.879 -38.172 0.50 17.21 205 ASN C CA 1
ATOM 5332 C CA B ASN C 1 211 ? -16.397 -59.921 -38.199 0.50 16.95 205 ASN C CA 1
ATOM 5333 C C . ASN C 1 211 ? -17.833 -59.359 -38.187 1.00 17.21 205 ASN C C 1
ATOM 5334 O O . ASN C 1 211 ? -18.609 -59.659 -37.308 1.00 20.28 205 ASN C O 1
ATOM 5343 N N . ARG C 1 212 ? -18.149 -58.601 -39.222 1.00 18.05 206 ARG C N 1
ATOM 5344 C CA . ARG C 1 212 ? -19.468 -58.039 -39.368 1.00 17.58 206 ARG C CA 1
ATOM 5345 C C . ARG C 1 212 ? -20.190 -58.578 -40.608 1.00 20.08 206 ARG C C 1
ATOM 5346 O O . ARG C 1 212 ? -19.592 -58.655 -41.702 1.00 23.24 206 ARG C O 1
ATOM 5354 N N . GLU C 1 213 ? -21.466 -58.913 -40.463 1.00 19.94 207 GLU C N 1
ATOM 5355 C CA . GLU C 1 213 ? -22.226 -59.379 -41.624 1.00 21.59 207 GLU C CA 1
ATOM 5356 C C . GLU C 1 213 ? -23.456 -58.457 -41.702 1.00 19.29 207 GLU C C 1
ATOM 5357 O O . GLU C 1 213 ? -24.302 -58.503 -40.804 1.00 21.64 207 GLU C O 1
ATOM 5363 N N . ASP C 1 214 ? -23.567 -57.626 -42.737 1.00 20.80 208 ASP C N 1
ATOM 5364 C CA . ASP C 1 214 ? -24.730 -56.746 -42.828 1.00 21.40 208 ASP C CA 1
ATOM 5365 C C . ASP C 1 214 ? -25.969 -57.594 -43.113 1.00 22.63 208 ASP C C 1
ATOM 5366 O O . ASP C 1 214 ? -25.872 -58.560 -43.876 1.00 27.05 208 ASP C O 1
ATOM 5371 N N . ARG C 1 215 ? -27.094 -57.238 -42.510 1.00 22.52 209 ARG C N 1
ATOM 5372 C CA . ARG C 1 215 ? -28.348 -57.972 -42.723 1.00 25.29 209 ARG C CA 1
ATOM 5373 C C . ARG C 1 215 ? -29.458 -56.955 -42.981 1.00 27.02 209 ARG C C 1
ATOM 5374 O O . ARG C 1 215 ? -30.633 -57.235 -42.856 1.00 31.69 209 ARG C O 1
ATOM 5382 N N . SER C 1 216 ? -29.074 -55.726 -43.330 1.00 24.71 210 SER C N 1
ATOM 5383 C CA . SER C 1 216 ? -30.051 -54.681 -43.567 1.00 25.93 210 SER C CA 1
ATOM 5384 C C . SER C 1 216 ? -31.011 -54.944 -44.730 1.00 25.62 210 SER C C 1
ATOM 5385 O O . SER C 1 216 ? -30.734 -55.696 -45.654 1.00 32.30 210 SER C O 1
ATOM 5388 N N . ASP C 1 217 ? -32.161 -54.268 -44.665 1.00 28.70 211 ASP C N 1
ATOM 5389 C CA . ASP C 1 217 ? -33.168 -54.393 -45.726 1.00 29.40 211 ASP C CA 1
ATOM 5390 C C . ASP C 1 217 ? -33.707 -52.987 -45.979 1.00 34.37 211 ASP C C 1
ATOM 5391 O O . ASP C 1 217 ? -33.193 -51.998 -45.443 1.00 38.51 211 ASP C O 1
ATOM 5396 N N . ALA C 1 218 ? -34.724 -52.790 -46.788 1.00 36.44 212 ALA C N 1
ATOM 5397 C CA . ALA C 1 218 ? -35.235 -51.447 -47.052 1.00 39.00 212 ALA C CA 1
ATOM 5398 C C . ALA C 1 218 ? -35.886 -50.780 -45.858 1.00 40.39 212 ALA C C 1
ATOM 5399 O O . ALA C 1 218 ? -36.070 -49.565 -45.812 1.00 52.41 212 ALA C O 1
ATOM 5401 N N . LYS C 1 219 ? -36.260 -51.584 -44.871 1.00 39.52 213 LYS C N 1
ATOM 5402 C CA . LYS C 1 219 ? -36.905 -51.034 -43.694 1.00 41.02 213 LYS C CA 1
ATOM 5403 C C . LYS C 1 219 ? -36.045 -50.885 -42.454 1.00 38.91 213 LYS C C 1
ATOM 5404 O O . LYS C 1 219 ? -36.296 -50.000 -41.632 1.00 49.62 213 LYS C O 1
ATOM 5410 N N . ASN C 1 220 ? -35.045 -51.751 -42.292 1.00 33.78 214 ASN C N 1
ATOM 5411 C CA . ASN C 1 220 ? -34.212 -51.676 -41.116 1.00 29.32 214 ASN C CA 1
ATOM 5412 C C . ASN C 1 220 ? -32.732 -51.902 -41.353 1.00 24.70 214 ASN C C 1
ATOM 5413 O O . ASN C 1 220 ? -32.322 -52.676 -42.202 1.00 29.16 214 ASN C O 1
ATOM 5418 N N . GLN C 1 221 ? -31.960 -51.195 -40.526 1.00 25.09 215 GLN C N 1
ATOM 5419 C CA . GLN C 1 221 ? -30.509 -51.312 -40.603 1.00 24.05 215 GLN C CA 1
ATOM 5420 C C . GLN C 1 221 ? -30.152 -52.261 -39.466 1.00 24.29 215 GLN C C 1
ATOM 5421 O O . GLN C 1 221 ? -30.386 -51.940 -38.301 1.00 25.00 215 GLN C O 1
ATOM 5427 N N . LYS C 1 222 ? -29.612 -53.398 -39.842 1.00 22.36 216 LYS C N 1
ATOM 5428 C CA . LYS C 1 222 ? -29.235 -54.405 -38.864 1.00 20.29 216 LYS C CA 1
ATOM 5429 C C . LYS C 1 222 ? -28.052 -55.196 -39.397 1.00 20.69 216 LYS C C 1
ATOM 5430 O O . LYS C 1 222 ? -27.769 -55.242 -40.605 1.00 20.62 216 LYS C O 1
ATOM 5436 N N . TRP C 1 223 ? -27.357 -55.824 -38.434 1.00 21.07 217 TRP C N 1
ATOM 5437 C CA . TRP C 1 223 ? -26.200 -56.621 -38.829 1.00 20.29 217 TRP C CA 1
ATOM 5438 C C . TRP C 1 223 ? -25.878 -57.625 -37.723 1.00 18.46 217 TRP C C 1
ATOM 5439 O O . TRP C 1 223 ? -26.439 -57.590 -36.622 1.00 21.77 217 TRP C O 1
ATOM 5450 N N . GLN C 1 224 ? -24.957 -58.527 -38.045 1.00 19.77 218 GLN C N 1
ATOM 5451 C CA . GLN C 1 224 ? -24.526 -59.527 -37.092 1.00 19.74 218 GLN C CA 1
ATOM 5452 C C . GLN C 1 224 ? -23.021 -59.362 -36.875 1.00 17.28 218 GLN C C 1
ATOM 5453 O O . GLN C 1 224 ? -22.280 -59.148 -37.829 1.00 21.66 218 GLN C O 1
ATOM 5459 N N . LEU C 1 225 ? -22.599 -59.488 -35.630 1.00 17.96 219 LEU C N 1
ATOM 5460 C CA . LEU C 1 225 ? -21.196 -59.421 -35.258 1.00 16.81 219 LEU C CA 1
ATOM 5461 C C . LEU C 1 225 ? -20.806 -60.806 -34.709 1.00 16.74 219 LEU C C 1
ATOM 5462 O O . LEU C 1 225 ? -21.601 -61.405 -33.971 1.00 19.20 219 LEU C O 1
ATOM 5467 N N . ILE C 1 226 ? -19.605 -61.287 -35.059 1.00 18.36 220 ILE C N 1
ATOM 5468 C CA . ILE C 1 226 ? -19.142 -62.574 -34.551 1.00 19.06 220 ILE C CA 1
ATOM 5469 C C . ILE C 1 226 ? -17.745 -62.297 -33.973 1.00 18.11 220 ILE C C 1
ATOM 5470 O O . ILE C 1 226 ? -16.886 -61.745 -34.706 1.00 17.26 220 ILE C O 1
ATOM 5475 N N . GLU C 1 227 ? -17.564 -62.661 -32.696 1.00 17.78 221 GLU C N 1
ATOM 5476 C CA . GLU C 1 227 ? -16.265 -62.418 -32.084 1.00 17.66 221 GLU C CA 1
ATOM 5477 C C . GLU C 1 227 ? -15.728 -63.693 -31.463 1.00 17.71 221 GLU C C 1
ATOM 5478 O O . GLU C 1 227 ? -16.452 -64.509 -30.882 1.00 19.01 221 GLU C O 1
ATOM 5484 N N . HIS C 1 228 ? -14.420 -63.836 -31.574 1.00 17.27 222 HIS C N 1
ATOM 5485 C CA . HIS C 1 228 ? -13.685 -64.973 -30.995 1.00 15.67 222 HIS C CA 1
ATOM 5486 C C . HIS C 1 228 ? -12.472 -64.361 -30.298 1.00 14.63 222 HIS C C 1
ATOM 5487 O O . HIS C 1 228 ? -11.783 -63.600 -30.994 1.00 17.37 222 HIS C O 1
ATOM 5494 N N . ALA C 1 229 ? -12.183 -64.629 -29.026 1.00 16.16 223 ALA C N 1
ATOM 5495 C CA . ALA C 1 229 ? -11.003 -64.022 -28.362 1.00 14.60 223 ALA C CA 1
ATOM 5496 C C . ALA C 1 229 ? -10.371 -65.053 -27.437 1.00 15.56 223 ALA C C 1
ATOM 5497 O O . ALA C 1 229 ? -11.090 -65.801 -26.773 1.00 16.36 223 ALA C O 1
ATOM 5499 N N . ILE C 1 230 ? -9.045 -65.069 -27.381 1.00 14.49 224 ILE C N 1
ATOM 5500 C CA A ILE C 1 230 ? -8.287 -66.008 -26.589 0.33 13.80 224 ILE C CA 1
ATOM 5501 C CA B ILE C 1 230 ? -8.282 -66.005 -26.592 0.33 13.87 224 ILE C CA 1
ATOM 5502 C CA C ILE C 1 230 ? -8.307 -66.007 -26.551 0.33 14.19 224 ILE C CA 1
ATOM 5503 C C . ILE C 1 230 ? -7.150 -65.258 -25.899 1.00 13.17 224 ILE C C 1
ATOM 5504 O O . ILE C 1 230 ? -6.466 -64.490 -26.517 1.00 17.02 224 ILE C O 1
ATOM 5517 N N . ALA C 1 231 ? -6.933 -65.561 -24.634 1.00 14.95 225 ALA C N 1
ATOM 5518 C CA . ALA C 1 231 ? -5.875 -64.976 -23.847 1.00 13.24 225 ALA C CA 1
ATOM 5519 C C . ALA C 1 231 ? -4.618 -65.859 -23.909 1.00 14.43 225 ALA C C 1
ATOM 5520 O O . ALA C 1 231 ? -4.756 -67.076 -23.966 1.00 16.66 225 ALA C O 1
ATOM 5522 N N . SER C 1 232 ? -3.448 -65.225 -23.864 1.00 15.35 226 SER C N 1
ATOM 5523 C CA . SER C 1 232 ? -2.221 -66.025 -23.890 1.00 15.27 226 SER C CA 1
ATOM 5524 C C . SER C 1 232 ? -1.038 -65.212 -23.401 1.00 16.42 226 SER C C 1
ATOM 5525 O O . SER C 1 232 ? -1.148 -64.009 -23.183 1.00 15.99 226 SER C O 1
ATOM 5528 N N . ARG C 1 233 ? 0.099 -65.860 -23.286 1.00 17.74 227 ARG C N 1
ATOM 5529 C CA . ARG C 1 233 ? 1.344 -65.187 -22.907 1.00 17.37 227 ARG C CA 1
ATOM 5530 C C . ARG C 1 233 ? 2.174 -65.228 -24.194 1.00 16.37 227 ARG C C 1
ATOM 5531 O O . ARG C 1 233 ? 1.685 -65.496 -25.334 1.00 23.23 227 ARG C O 1
ATOM 5539 N N . SER C 1 234 ? 3.479 -64.948 -24.130 1.00 19.14 228 SER C N 1
ATOM 5540 C CA . SER C 1 234 ? 4.251 -64.959 -25.369 1.00 19.19 228 SER C CA 1
ATOM 5541 C C . SER C 1 234 ? 4.332 -66.295 -26.058 1.00 22.39 228 SER C C 1
ATOM 5542 O O . SER C 1 234 ? 4.312 -67.369 -25.439 1.00 25.43 228 SER C O 1
ATOM 5545 N N . ALA C 1 235 ? 4.454 -66.251 -27.386 1.00 25.48 229 ALA C N 1
ATOM 5546 C CA . ALA C 1 235 ? 4.564 -67.487 -28.134 1.00 26.06 229 ALA C CA 1
ATOM 5547 C C . ALA C 1 235 ? 5.999 -67.991 -28.053 1.00 22.62 229 ALA C C 1
ATOM 5548 O O . ALA C 1 235 ? 6.288 -69.136 -28.404 1.00 34.33 229 ALA C O 1
ATOM 5550 N N . LEU C 1 236 ? 6.928 -67.152 -27.600 1.00 26.46 230 LEU C N 1
ATOM 5551 C CA . LEU C 1 236 ? 8.318 -67.618 -27.531 1.00 25.33 230 LEU C CA 1
ATOM 5552 C C . LEU C 1 236 ? 8.575 -68.323 -26.223 1.00 22.03 230 LEU C C 1
ATOM 5553 O O . LEU C 1 236 ? 8.071 -67.870 -25.180 1.00 26.36 230 LEU C O 1
ATOM 5558 N N . PRO C 1 237 ? 9.335 -69.409 -26.209 1.00 28.24 231 PRO C N 1
ATOM 5559 C CA . PRO C 1 237 ? 9.577 -70.096 -24.928 1.00 30.36 231 PRO C CA 1
ATOM 5560 C C . PRO C 1 237 ? 10.401 -69.288 -23.933 1.00 36.88 231 PRO C C 1
ATOM 5561 O O . PRO C 1 237 ? 10.288 -69.525 -22.714 1.00 42.51 231 PRO C O 1
ATOM 5566 N N . SER D 1 12 ? -44.280 -67.161 -4.894 1.00 83.09 4 SER D N 1
ATOM 5567 C CA . SER D 1 12 ? -44.909 -65.905 -5.276 1.00 80.05 4 SER D CA 1
ATOM 5568 C C . SER D 1 12 ? -43.958 -65.022 -6.085 1.00 74.50 4 SER D C 1
ATOM 5569 O O . SER D 1 12 ? -43.246 -64.192 -5.512 1.00 76.67 4 SER D O 1
ATOM 5572 N N . ALA D 1 13 ? -43.970 -65.216 -7.400 1.00 69.20 5 ALA D N 1
ATOM 5573 C CA . ALA D 1 13 ? -43.144 -64.480 -8.342 1.00 62.98 5 ALA D CA 1
ATOM 5574 C C . ALA D 1 13 ? -43.356 -62.974 -8.214 1.00 61.59 5 ALA D C 1
ATOM 5575 O O . ALA D 1 13 ? -44.472 -62.471 -8.298 1.00 60.84 5 ALA D O 1
ATOM 5577 N N . HIS D 1 14 ? -42.259 -62.275 -7.930 1.00 58.74 6 HIS D N 1
ATOM 5578 C CA . HIS D 1 14 ? -42.242 -60.824 -7.838 1.00 56.70 6 HIS D CA 1
ATOM 5579 C C . HIS D 1 14 ? -43.129 -60.353 -6.690 1.00 56.62 6 HIS D C 1
ATOM 5580 O O . HIS D 1 14 ? -43.608 -59.221 -6.656 1.00 56.65 6 HIS D O 1
ATOM 5587 N N . GLY D 1 15 ? -43.329 -61.258 -5.756 1.00 56.13 7 GLY D N 1
ATOM 5588 C CA . GLY D 1 15 ? -44.145 -61.091 -4.588 1.00 56.54 7 GLY D CA 1
ATOM 5589 C C . GLY D 1 15 ? -45.637 -61.150 -4.778 1.00 55.49 7 GLY D C 1
ATOM 5590 O O . GLY D 1 15 ? -46.361 -60.712 -3.881 1.00 56.41 7 GLY D O 1
ATOM 5591 N N . LEU D 1 16 ? -46.067 -61.716 -5.896 1.00 51.02 8 LEU D N 1
ATOM 5592 C CA . LEU D 1 16 ? -47.462 -61.817 -6.271 1.00 50.64 8 LEU D CA 1
ATOM 5593 C C . LEU D 1 16 ? -47.995 -63.245 -6.227 1.00 51.57 8 LEU D C 1
ATOM 5594 O O . LEU D 1 16 ? -47.268 -64.202 -6.425 1.00 61.17 8 LEU D O 1
ATOM 5599 N N . THR D 1 17 ? -49.281 -63.376 -5.964 1.00 53.05 9 THR D N 1
ATOM 5600 C CA . THR D 1 17 ? -49.912 -64.694 -5.899 1.00 52.45 9 THR D CA 1
ATOM 5601 C C . THR D 1 17 ? -51.098 -64.664 -6.872 1.00 54.41 9 THR D C 1
ATOM 5602 O O . THR D 1 17 ? -51.318 -63.639 -7.530 1.00 51.38 9 THR D O 1
ATOM 5606 N N . ASP D 1 18 ? -51.878 -65.730 -6.992 1.00 55.73 10 ASP D N 1
ATOM 5607 C CA . ASP D 1 18 ? -53.014 -65.740 -7.908 1.00 54.33 10 ASP D CA 1
ATOM 5608 C C . ASP D 1 18 ? -54.338 -65.471 -7.202 1.00 54.47 10 ASP D C 1
ATOM 5609 O O . ASP D 1 18 ? -55.398 -65.585 -7.820 1.00 52.15 10 ASP D O 1
ATOM 5614 N N . ASP D 1 19 ? -54.282 -65.131 -5.932 1.00 51.79 11 ASP D N 1
ATOM 5615 C CA . ASP D 1 19 ? -55.436 -64.829 -5.084 1.00 54.10 11 ASP D CA 1
ATOM 5616 C C . ASP D 1 19 ? -54.952 -63.756 -4.104 1.00 50.96 11 ASP D C 1
ATOM 5617 O O . ASP D 1 19 ? -54.412 -64.044 -3.049 1.00 46.02 11 ASP D O 1
ATOM 5622 N N A MET D 1 20 ? -55.165 -62.500 -4.518 0.50 52.66 12 MET D N 1
ATOM 5623 N N B MET D 1 20 ? -55.166 -62.503 -4.490 0.50 52.66 12 MET D N 1
ATOM 5624 C CA A MET D 1 20 ? -54.736 -61.388 -3.700 0.50 51.66 12 MET D CA 1
ATOM 5625 C CA B MET D 1 20 ? -54.651 -61.357 -3.753 0.50 51.66 12 MET D CA 1
ATOM 5626 C C A MET D 1 20 ? -55.829 -60.401 -3.348 0.50 47.70 12 MET D C 1
ATOM 5627 C C B MET D 1 20 ? -55.788 -60.447 -3.299 0.50 47.70 12 MET D C 1
ATOM 5628 O O A MET D 1 20 ? -56.940 -60.396 -3.870 0.50 44.32 12 MET D O 1
ATOM 5629 O O B MET D 1 20 ? -56.927 -60.570 -3.742 0.50 44.32 12 MET D O 1
ATOM 5638 N N . THR D 1 21 ? -55.451 -59.520 -2.415 1.00 47.80 13 THR D N 1
ATOM 5639 C CA . THR D 1 21 ? -56.403 -58.510 -1.999 1.00 43.46 13 THR D CA 1
ATOM 5640 C C . THR D 1 21 ? -55.777 -57.168 -2.373 1.00 42.51 13 THR D C 1
ATOM 5641 O O . THR D 1 21 ? -54.591 -57.111 -2.705 1.00 43.76 13 THR D O 1
ATOM 5645 N N . MET D 1 22 ? -56.586 -56.127 -2.324 1.00 41.13 14 MET D N 1
ATOM 5646 C CA . MET D 1 22 ? -56.099 -54.802 -2.662 1.00 36.15 14 MET D CA 1
ATOM 5647 C C . MET D 1 22 ? -56.753 -53.800 -1.720 1.00 34.62 14 MET D C 1
ATOM 5648 O O . MET D 1 22 ? -57.826 -54.154 -1.226 1.00 36.92 14 MET D O 1
ATOM 5653 N N . HIS D 1 23 ? -56.129 -52.653 -1.533 1.00 35.53 15 HIS D N 1
ATOM 5654 C CA . HIS D 1 23 ? -56.658 -51.602 -0.695 1.00 31.37 15 HIS D CA 1
ATOM 5655 C C . HIS D 1 23 ? -56.614 -50.379 -1.633 1.00 31.20 15 HIS D C 1
ATOM 5656 O O . HIS D 1 23 ? -55.610 -50.167 -2.315 1.00 35.92 15 HIS D O 1
ATOM 5663 N N . PHE D 1 24 ? -57.708 -49.626 -1.660 1.00 33.38 16 PHE D N 1
ATOM 5664 C CA . PHE D 1 24 ? -57.739 -48.467 -2.525 1.00 29.85 16 PHE D CA 1
ATOM 5665 C C . PHE D 1 24 ? -58.184 -47.221 -1.766 1.00 33.39 16 PHE D C 1
ATOM 5666 O O . PHE D 1 24 ? -59.035 -47.292 -0.878 1.00 34.54 16 PHE D O 1
ATOM 5674 N N . ARG D 1 25 ? -57.569 -46.131 -2.191 1.00 31.02 17 ARG D N 1
ATOM 5675 C CA . ARG D 1 25 ? -57.867 -44.825 -1.634 1.00 29.19 17 ARG D CA 1
ATOM 5676 C C . ARG D 1 25 ? -57.664 -43.807 -2.766 1.00 29.38 17 ARG D C 1
ATOM 5677 O O . ARG D 1 25 ? -56.595 -43.727 -3.357 1.00 31.43 17 ARG D O 1
ATOM 5685 N N . MET D 1 26 ? -58.707 -43.046 -3.046 1.00 29.82 18 MET D N 1
ATOM 5686 C CA . MET D 1 26 ? -58.693 -42.017 -4.074 1.00 29.43 18 MET D CA 1
ATOM 5687 C C . MET D 1 26 ? -59.184 -40.707 -3.439 1.00 28.27 18 MET D C 1
ATOM 5688 O O . MET D 1 26 ? -60.181 -40.731 -2.709 1.00 28.90 18 MET D O 1
ATOM 5693 N N . GLU D 1 27 ? -58.486 -39.632 -3.753 1.00 30.16 19 GLU D N 1
ATOM 5694 C CA . GLU D 1 27 ? -58.795 -38.286 -3.317 1.00 28.30 19 GLU D CA 1
ATOM 5695 C C . GLU D 1 27 ? -58.953 -37.519 -4.639 1.00 29.80 19 GLU D C 1
ATOM 5696 O O . GLU D 1 27 ? -58.114 -37.693 -5.527 1.00 29.29 19 GLU D O 1
ATOM 5702 N N . GLY D 1 28 ? -60.007 -36.713 -4.762 1.00 28.81 20 GLY D N 1
ATOM 5703 C CA . GLY D 1 28 ? -60.130 -36.001 -6.033 1.00 28.89 20 GLY D CA 1
ATOM 5704 C C . GLY D 1 28 ? -61.009 -34.780 -5.884 1.00 27.13 20 GLY D C 1
ATOM 5705 O O . GLY D 1 28 ? -61.502 -34.459 -4.794 1.00 33.57 20 GLY D O 1
ATOM 5706 N N . CYS D 1 29 ? -61.165 -34.133 -7.021 1.00 27.28 21 CYS D N 1
ATOM 5707 C CA . CYS D 1 29 ? -61.973 -32.920 -7.122 1.00 25.11 21 CYS D CA 1
ATOM 5708 C C . CYS D 1 29 ? -62.372 -32.719 -8.580 1.00 24.65 21 CYS D C 1
ATOM 5709 O O . CYS D 1 29 ? -61.525 -32.740 -9.489 1.00 26.37 21 CYS D O 1
ATOM 5712 N N . VAL D 1 30 ? -63.668 -32.554 -8.809 1.00 22.52 22 VAL D N 1
ATOM 5713 C CA . VAL D 1 30 ? -64.156 -32.344 -10.176 1.00 20.94 22 VAL D CA 1
ATOM 5714 C C . VAL D 1 30 ? -64.935 -31.041 -10.156 1.00 20.50 22 VAL D C 1
ATOM 5715 O O . VAL D 1 30 ? -65.912 -30.942 -9.424 1.00 23.04 22 VAL D O 1
ATOM 5719 N N . ASP D 1 31 ? -64.510 -30.047 -10.922 1.00 21.78 23 ASP D N 1
ATOM 5720 C CA . ASP D 1 31 ? -65.161 -28.751 -10.981 1.00 22.02 23 ASP D CA 1
ATOM 5721 C C . ASP D 1 31 ? -65.379 -28.199 -9.579 1.00 22.00 23 ASP D C 1
ATOM 5722 O O . ASP D 1 31 ? -66.451 -27.675 -9.288 1.00 23.04 23 ASP D O 1
ATOM 5727 N N . GLY D 1 32 ? -64.389 -28.307 -8.710 1.00 22.80 24 GLY D N 1
ATOM 5728 C CA . GLY D 1 32 ? -64.550 -27.780 -7.357 1.00 27.11 24 GLY D CA 1
ATOM 5729 C C . GLY D 1 32 ? -65.185 -28.699 -6.336 1.00 25.61 24 GLY D C 1
ATOM 5730 O O . GLY D 1 32 ? -65.145 -28.363 -5.145 1.00 29.08 24 GLY D O 1
ATOM 5731 N N . HIS D 1 33 ? -65.764 -29.833 -6.753 1.00 24.24 25 HIS D N 1
ATOM 5732 C CA . HIS D 1 33 ? -66.396 -30.778 -5.827 1.00 21.61 25 HIS D CA 1
ATOM 5733 C C . HIS D 1 33 ? -65.366 -31.793 -5.337 1.00 23.89 25 HIS D C 1
ATOM 5734 O O . HIS D 1 33 ? -64.914 -32.670 -6.082 1.00 23.83 25 HIS D O 1
ATOM 5741 N N . LYS D 1 34 ? -65.001 -31.675 -4.067 1.00 24.71 26 LYS D N 1
ATOM 5742 C CA . LYS D 1 34 ? -64.017 -32.596 -3.491 1.00 28.05 26 LYS D CA 1
ATOM 5743 C C . LYS D 1 34 ? -64.611 -33.917 -3.064 1.00 27.33 26 LYS D C 1
ATOM 5744 O O . LYS D 1 34 ? -65.782 -33.977 -2.666 1.00 28.47 26 LYS D O 1
ATOM 5750 N N . PHE D 1 35 ? -63.844 -35.005 -3.129 1.00 27.27 27 PHE D N 1
ATOM 5751 C CA . PHE D 1 35 ? -64.404 -36.297 -2.704 1.00 23.45 27 PHE D CA 1
ATOM 5752 C C . PHE D 1 35 ? -63.253 -37.223 -2.355 1.00 24.16 27 PHE D C 1
ATOM 5753 O O . PHE D 1 35 ? -62.114 -36.966 -2.732 1.00 28.21 27 PHE D O 1
ATOM 5761 N N . VAL D 1 36 ? -63.587 -38.293 -1.649 1.00 29.11 28 VAL D N 1
ATOM 5762 C CA . VAL D 1 36 ? -62.625 -39.303 -1.241 1.00 31.38 28 VAL D CA 1
ATOM 5763 C C . VAL D 1 36 ? -63.340 -40.643 -1.388 1.00 30.26 28 VAL D C 1
ATOM 5764 O O . VAL D 1 36 ? -64.503 -40.760 -0.999 1.00 31.81 28 VAL D O 1
ATOM 5768 N N . ILE D 1 37 ? -62.642 -41.626 -1.941 1.00 30.24 29 ILE D N 1
ATOM 5769 C CA . ILE D 1 37 ? -63.269 -42.947 -2.099 1.00 27.92 29 ILE D CA 1
ATOM 5770 C C . ILE D 1 37 ? -62.359 -43.952 -1.394 1.00 26.99 29 ILE D C 1
ATOM 5771 O O . ILE D 1 37 ? -61.146 -43.771 -1.502 1.00 32.26 29 ILE D O 1
ATOM 5776 N N . GLU D 1 38 ? -62.945 -44.924 -0.719 1.00 28.12 30 GLU D N 1
ATOM 5777 C CA . GLU D 1 38 ? -62.204 -45.956 -0.005 1.00 29.68 30 GLU D CA 1
ATOM 5778 C C . GLU D 1 38 ? -62.724 -47.283 -0.563 1.00 30.20 30 GLU D C 1
ATOM 5779 O O . GLU D 1 38 ? -63.904 -47.399 -0.904 1.00 32.15 30 GLU D O 1
ATOM 5785 N N . GLY D 1 39 ? -61.839 -48.267 -0.652 1.00 31.24 31 GLY D N 1
ATOM 5786 C CA . GLY D 1 39 ? -62.322 -49.536 -1.186 1.00 32.06 31 GLY D CA 1
ATOM 5787 C C . GLY D 1 39 ? -61.301 -50.635 -0.954 1.00 34.38 31 GLY D C 1
ATOM 5788 O O . GLY D 1 39 ? -60.238 -50.428 -0.390 1.00 31.69 31 GLY D O 1
ATOM 5789 N N . ASN D 1 40 ? -61.690 -51.816 -1.420 1.00 36.89 32 ASN D N 1
ATOM 5790 C CA . ASN D 1 40 ? -60.881 -53.013 -1.325 1.00 39.24 32 ASN D CA 1
ATOM 5791 C C . ASN D 1 40 ? -61.210 -53.858 -2.555 1.00 40.35 32 ASN D C 1
ATOM 5792 O O . ASN D 1 40 ? -62.125 -53.533 -3.313 1.00 47.43 32 ASN D O 1
ATOM 5797 N N . GLY D 1 41 ? -60.443 -54.933 -2.707 1.00 41.33 33 GLY D N 1
ATOM 5798 C CA . GLY D 1 41 ? -60.663 -55.816 -3.840 1.00 39.93 33 GLY D CA 1
ATOM 5799 C C . GLY D 1 41 ? -59.853 -57.099 -3.740 1.00 40.83 33 GLY D C 1
ATOM 5800 O O . GLY D 1 41 ? -58.997 -57.278 -2.876 1.00 45.98 33 GLY D O 1
ATOM 5801 N N . ASN D 1 42 ? -60.174 -57.974 -4.688 1.00 42.18 34 ASN D N 1
ATOM 5802 C CA . ASN D 1 42 ? -59.540 -59.269 -4.816 1.00 42.58 34 ASN D CA 1
ATOM 5803 C C . ASN D 1 42 ? -59.397 -59.564 -6.314 1.00 38.61 34 ASN D C 1
ATOM 5804 O O . ASN D 1 42 ? -60.167 -59.002 -7.085 1.00 39.24 34 ASN D O 1
ATOM 5809 N N . GLY D 1 43 ? -58.430 -60.416 -6.638 1.00 39.69 35 GLY D N 1
ATOM 5810 C CA . GLY D 1 43 ? -58.131 -60.821 -7.987 1.00 35.78 35 GLY D CA 1
ATOM 5811 C C . GLY D 1 43 ? -56.865 -61.635 -8.178 1.00 37.47 35 GLY D C 1
ATOM 5812 O O . GLY D 1 43 ? -56.043 -61.847 -7.284 1.00 43.11 35 GLY D O 1
ATOM 5813 N N . ASN D 1 44 ? -56.675 -62.119 -9.384 1.00 40.39 36 ASN D N 1
ATOM 5814 C CA . ASN D 1 44 ? -55.582 -62.932 -9.905 1.00 42.53 36 ASN D CA 1
ATOM 5815 C C . ASN D 1 44 ? -54.894 -62.128 -11.018 1.00 38.89 36 ASN D C 1
ATOM 5816 O O . ASN D 1 44 ? -55.402 -62.063 -12.140 1.00 44.86 36 ASN D O 1
ATOM 5821 N N . PRO D 1 45 ? -53.759 -61.543 -10.657 1.00 41.36 37 PRO D N 1
ATOM 5822 C CA . PRO D 1 45 ? -52.997 -60.723 -11.599 1.00 42.08 37 PRO D CA 1
ATOM 5823 C C . PRO D 1 45 ? -52.498 -61.532 -12.793 1.00 40.65 37 PRO D C 1
ATOM 5824 O O . PRO D 1 45 ? -52.319 -61.005 -13.894 1.00 41.52 37 PRO D O 1
ATOM 5828 N N . PHE D 1 46 ? -52.282 -62.816 -12.559 1.00 41.72 38 PHE D N 1
ATOM 5829 C CA . PHE D 1 46 ? -51.796 -63.699 -13.624 1.00 43.51 38 PHE D CA 1
ATOM 5830 C C . PHE D 1 46 ? -52.843 -63.959 -14.687 1.00 44.07 38 PHE D C 1
ATOM 5831 O O . PHE D 1 46 ? -52.535 -64.344 -15.823 1.00 44.35 38 PHE D O 1
ATOM 5839 N N . LYS D 1 47 ? -54.110 -63.729 -14.334 1.00 43.15 39 LYS D N 1
ATOM 5840 C CA . LYS D 1 47 ? -55.200 -63.927 -15.280 1.00 40.52 39 LYS D CA 1
ATOM 5841 C C . LYS D 1 47 ? -55.784 -62.557 -15.638 1.00 37.32 39 LYS D C 1
ATOM 5842 O O . LYS D 1 47 ? -56.806 -62.524 -16.326 1.00 34.25 39 LYS D O 1
ATOM 5848 N N . GLY D 1 48 ? -55.132 -61.490 -15.176 1.00 34.04 40 GLY D N 1
ATOM 5849 C CA . GLY D 1 48 ? -55.559 -60.116 -15.440 1.00 34.78 40 GLY D CA 1
ATOM 5850 C C . GLY D 1 48 ? -56.986 -59.840 -15.034 1.00 32.04 40 GLY D C 1
ATOM 5851 O O . GLY D 1 48 ? -57.703 -59.065 -15.660 1.00 34.82 40 GLY D O 1
ATOM 5852 N N . LYS D 1 49 ? -57.430 -60.428 -13.933 1.00 35.95 41 LYS D N 1
ATOM 5853 C CA . LYS D 1 49 ? -58.817 -60.300 -13.524 1.00 35.14 41 LYS D CA 1
ATOM 5854 C C . LYS D 1 49 ? -58.999 -59.756 -12.113 1.00 38.06 41 LYS D C 1
ATOM 5855 O O . LYS D 1 49 ? -58.429 -60.288 -11.179 1.00 41.14 41 LYS D O 1
ATOM 5861 N N . GLN D 1 50 ? -59.792 -58.707 -11.932 1.00 36.80 42 GLN D N 1
ATOM 5862 C CA . GLN D 1 50 ? -59.922 -58.225 -10.562 1.00 36.51 42 GLN D CA 1
ATOM 5863 C C . GLN D 1 50 ? -61.331 -57.710 -10.280 1.00 37.70 42 GLN D C 1
ATOM 5864 O O . GLN D 1 50 ? -62.041 -57.310 -11.211 1.00 36.99 42 GLN D O 1
ATOM 5870 N N . PHE D 1 51 ? -61.656 -57.740 -9.005 1.00 38.05 43 PHE D N 1
ATOM 5871 C CA . PHE D 1 51 ? -62.887 -57.318 -8.370 1.00 35.58 43 PHE D CA 1
ATOM 5872 C C . PHE D 1 51 ? -62.512 -56.171 -7.424 1.00 34.17 43 PHE D C 1
ATOM 5873 O O . PHE D 1 51 ? -61.677 -56.380 -6.546 1.00 37.28 43 PHE D O 1
ATOM 5881 N N . ILE D 1 52 ? -63.097 -55.003 -7.609 1.00 33.31 44 ILE D N 1
ATOM 5882 C CA . ILE D 1 52 ? -62.856 -53.797 -6.825 1.00 31.32 44 ILE D CA 1
ATOM 5883 C C . ILE D 1 52 ? -64.126 -53.251 -6.195 1.00 31.13 44 ILE D C 1
ATOM 5884 O O . ILE D 1 52 ? -65.069 -52.919 -6.928 1.00 29.91 44 ILE D O 1
ATOM 5889 N N . ASN D 1 53 ? -64.176 -53.156 -4.874 1.00 29.62 45 ASN D N 1
ATOM 5890 C CA . ASN D 1 53 ? -65.304 -52.664 -4.111 1.00 31.45 45 ASN D CA 1
ATOM 5891 C C . ASN D 1 53 ? -65.066 -51.251 -3.584 1.00 27.85 45 ASN D C 1
ATOM 5892 O O . ASN D 1 53 ? -64.240 -51.071 -2.673 1.00 30.39 45 ASN D O 1
ATOM 5897 N N . LEU D 1 54 ? -65.773 -50.283 -4.152 1.00 29.65 46 LEU D N 1
ATOM 5898 C CA . LEU D 1 54 ? -65.590 -48.898 -3.734 1.00 28.14 46 LEU D CA 1
ATOM 5899 C C . LEU D 1 54 ? -66.762 -48.179 -3.090 1.00 27.52 46 LEU D C 1
ATOM 5900 O O . LEU D 1 54 ? -67.937 -48.403 -3.385 1.00 30.62 46 LEU D O 1
ATOM 5905 N N . CYS D 1 55 ? -66.349 -47.265 -2.194 1.00 28.78 47 CYS D N 1
ATOM 5906 C CA . CYS D 1 55 ? -67.299 -46.457 -1.466 1.00 27.18 47 CYS D CA 1
ATOM 5907 C C . CYS D 1 55 ? -66.920 -44.999 -1.347 1.00 26.49 47 CYS D C 1
ATOM 5908 O O . CYS D 1 55 ? -65.784 -44.690 -1.022 1.00 30.79 47 CYS D O 1
ATOM 5911 N N . VAL D 1 56 ? -67.919 -44.148 -1.598 1.00 27.66 48 VAL D N 1
ATOM 5912 C CA . VAL D 1 56 ? -67.682 -42.713 -1.482 1.00 31.09 48 VAL D CA 1
ATOM 5913 C C . VAL D 1 56 ? -67.852 -42.382 0.003 1.00 34.33 48 VAL D C 1
ATOM 5914 O O . VAL D 1 56 ? -68.952 -42.442 0.561 1.00 39.59 48 VAL D O 1
ATOM 5918 N N . ILE D 1 57 ? -66.766 -42.044 0.691 1.00 32.91 49 ILE D N 1
ATOM 5919 C CA . ILE D 1 57 ? -66.888 -41.731 2.108 1.00 33.22 49 ILE D CA 1
ATOM 5920 C C . ILE D 1 57 ? -66.873 -40.234 2.379 1.00 37.59 49 ILE D C 1
ATOM 5921 O O . ILE D 1 57 ? -67.008 -39.871 3.552 1.00 46.85 49 ILE D O 1
ATOM 5926 N N . GLU D 1 58 ? -66.711 -39.392 1.363 1.00 38.12 50 GLU D N 1
ATOM 5927 C CA . GLU D 1 58 ? -66.683 -37.940 1.516 1.00 36.62 50 GLU D CA 1
ATOM 5928 C C . GLU D 1 58 ? -67.079 -37.351 0.154 1.00 35.13 50 GLU D C 1
ATOM 5929 O O . GLU D 1 58 ? -66.576 -37.873 -0.845 1.00 31.98 50 GLU D O 1
ATOM 5935 N N . GLY D 1 59 ? -67.922 -36.333 0.170 1.00 32.63 51 GLY D N 1
ATOM 5936 C CA . GLY D 1 59 ? -68.356 -35.711 -1.080 1.00 30.52 51 GLY D CA 1
ATOM 5937 C C . GLY D 1 59 ? -69.496 -36.491 -1.714 1.00 29.35 51 GLY D C 1
ATOM 5938 O O . GLY D 1 59 ? -69.937 -36.134 -2.811 1.00 26.55 51 GLY D O 1
ATOM 5939 N N . GLY D 1 60 ? -69.991 -37.546 -1.057 1.00 32.82 52 GLY D N 1
ATOM 5940 C CA . GLY D 1 60 ? -71.083 -38.304 -1.651 1.00 33.81 52 GLY D CA 1
ATOM 5941 C C . GLY D 1 60 ? -72.445 -37.741 -1.293 1.00 37.35 52 GLY D C 1
ATOM 5942 O O . GLY D 1 60 ? -72.608 -37.147 -0.217 1.00 40.65 52 GLY D O 1
ATOM 5943 N N . PRO D 1 61 ? -73.458 -37.878 -2.133 1.00 36.13 53 PRO D N 1
ATOM 5944 C CA . PRO D 1 61 ? -73.385 -38.551 -3.426 1.00 35.25 53 PRO D CA 1
ATOM 5945 C C . PRO D 1 61 ? -72.699 -37.644 -4.438 1.00 32.24 53 PRO D C 1
ATOM 5946 O O . PRO D 1 61 ? -72.890 -36.444 -4.424 1.00 28.10 53 PRO D O 1
ATOM 5950 N N . LEU D 1 62 ? -71.892 -38.220 -5.309 1.00 27.19 54 LEU D N 1
ATOM 5951 C CA . LEU D 1 62 ? -71.191 -37.433 -6.298 1.00 25.31 54 LEU D CA 1
ATOM 5952 C C . LEU D 1 62 ? -72.162 -36.798 -7.275 1.00 25.33 54 LEU D C 1
ATOM 5953 O O . LEU D 1 62 ? -73.123 -37.434 -7.709 1.00 24.89 54 LEU D O 1
ATOM 5958 N N . PRO D 1 63 ? -71.871 -35.537 -7.605 1.00 22.10 55 PRO D N 1
ATOM 5959 C CA . PRO D 1 63 ? -72.733 -34.821 -8.553 1.00 20.73 55 PRO D CA 1
ATOM 5960 C C . PRO D 1 63 ? -72.406 -35.163 -10.014 1.00 18.03 55 PRO D C 1
ATOM 5961 O O . PRO D 1 63 ? -73.132 -34.727 -10.912 1.00 25.42 55 PRO D O 1
ATOM 5965 N N . PHE D 1 64 ? -71.357 -35.919 -10.260 1.00 19.54 56 PHE D N 1
ATOM 5966 C CA . PHE D 1 64 ? -70.954 -36.319 -11.598 1.00 20.75 56 PHE D CA 1
ATOM 5967 C C . PHE D 1 64 ? -71.018 -37.842 -11.681 1.00 19.04 56 PHE D C 1
ATOM 5968 O O . PHE D 1 64 ? -70.937 -38.490 -10.629 1.00 20.95 56 PHE D O 1
ATOM 5976 N N . SER D 1 65 ? -71.105 -38.408 -12.851 1.00 19.64 57 SER D N 1
ATOM 5977 C CA . SER D 1 65 ? -71.137 -39.842 -13.082 1.00 19.85 57 SER D CA 1
ATOM 5978 C C . SER D 1 65 ? -69.894 -40.527 -12.534 1.00 19.87 57 SER D C 1
ATOM 5979 O O . SER D 1 65 ? -68.758 -40.141 -12.886 1.00 21.14 57 SER D O 1
ATOM 5982 N N . GLU D 1 66 ? -70.053 -41.540 -11.692 1.00 22.50 58 GLU D N 1
ATOM 5983 C CA . GLU D 1 66 ? -68.868 -42.214 -11.137 1.00 22.64 58 GLU D CA 1
ATOM 5984 C C . GLU D 1 66 ? -68.128 -43.023 -12.191 1.00 20.07 58 GLU D C 1
ATOM 5985 O O . GLU D 1 66 ? -67.008 -43.471 -11.954 1.00 21.40 58 GLU D O 1
ATOM 5991 N N . ASP D 1 67 ? -68.674 -43.219 -13.380 1.00 21.15 59 ASP D N 1
ATOM 5992 C CA . ASP D 1 67 ? -67.997 -43.957 -14.436 1.00 22.15 59 ASP D CA 1
ATOM 5993 C C . ASP D 1 67 ? -66.732 -43.241 -14.923 1.00 20.27 59 ASP D C 1
ATOM 5994 O O . ASP D 1 67 ? -65.787 -43.864 -15.450 1.00 20.99 59 ASP D O 1
ATOM 5999 N N . ILE D 1 68 ? -66.672 -41.903 -14.756 1.00 20.51 60 ILE D N 1
ATOM 6000 C CA . ILE D 1 68 ? -65.467 -41.212 -15.213 1.00 19.20 60 ILE D CA 1
ATOM 6001 C C . ILE D 1 68 ? -64.246 -41.633 -14.401 1.00 23.06 60 ILE D C 1
ATOM 6002 O O . ILE D 1 68 ? -63.110 -41.503 -14.859 1.00 21.61 60 ILE D O 1
ATOM 6007 N N . LEU D 1 69 ? -64.463 -42.149 -13.180 1.00 21.97 61 LEU D N 1
ATOM 6008 C CA . LEU D 1 69 ? -63.362 -42.563 -12.331 1.00 21.31 61 LEU D CA 1
ATOM 6009 C C . LEU D 1 69 ? -62.890 -43.990 -12.484 1.00 20.40 61 LEU D C 1
ATOM 6010 O O . LEU D 1 69 ? -61.837 -44.351 -11.983 1.00 24.92 61 LEU D O 1
ATOM 6015 N N . SER D 1 70 ? -63.664 -44.868 -13.114 1.00 22.00 62 SER D N 1
ATOM 6016 C CA . SER D 1 70 ? -63.346 -46.310 -13.190 1.00 22.72 62 SER D CA 1
ATOM 6017 C C . SER D 1 70 ? -61.963 -46.702 -13.697 1.00 21.24 62 SER D C 1
ATOM 6018 O O . SER D 1 70 ? -61.443 -47.680 -13.116 1.00 25.61 62 SER D O 1
ATOM 6021 N N . ALA D 1 71 ? -61.351 -46.096 -14.698 1.00 22.84 63 ALA D N 1
ATOM 6022 C CA . ALA D 1 71 ? -60.045 -46.619 -15.100 1.00 21.93 63 ALA D CA 1
ATOM 6023 C C . ALA D 1 71 ? -58.883 -46.151 -14.242 1.00 24.80 63 ALA D C 1
ATOM 6024 O O . ALA D 1 71 ? -57.724 -46.383 -14.633 1.00 31.95 63 ALA D O 1
ATOM 6026 N N . ALA D 1 72 ? -59.175 -45.531 -13.106 1.00 26.27 64 ALA D N 1
ATOM 6027 C CA . ALA D 1 72 ? -58.113 -45.081 -12.220 1.00 26.57 64 ALA D CA 1
ATOM 6028 C C . ALA D 1 72 ? -57.852 -46.202 -11.204 1.00 27.03 64 ALA D C 1
ATOM 6029 O O . ALA D 1 72 ? -56.927 -46.085 -10.413 1.00 34.06 64 ALA D O 1
ATOM 6031 N N . PHE D 1 73 ? -58.630 -47.278 -11.179 1.00 30.74 65 PHE D N 1
ATOM 6032 C CA . PHE D 1 73 ? -58.367 -48.327 -10.183 1.00 32.45 65 PHE D CA 1
ATOM 6033 C C . PHE D 1 73 ? -57.718 -49.617 -10.650 1.00 33.82 65 PHE D C 1
ATOM 6034 O O . PHE D 1 73 ? -57.062 -50.263 -9.794 1.00 40.42 65 PHE D O 1
ATOM 6062 N N . ASN D 1 75 ? -54.538 -50.457 -12.717 1.00 30.62 69 ASN D N 1
ATOM 6063 C CA . ASN D 1 75 ? -53.549 -51.319 -12.057 1.00 32.19 69 ASN D CA 1
ATOM 6064 C C . ASN D 1 75 ? -53.215 -52.443 -13.042 1.00 30.40 69 ASN D C 1
ATOM 6065 O O . ASN D 1 75 ? -53.846 -53.492 -13.048 1.00 32.18 69 ASN D O 1
ATOM 6070 N N . ARG D 1 76 ? -52.216 -52.136 -13.859 1.00 31.03 70 ARG D N 1
ATOM 6071 C CA . ARG D 1 76 ? -51.733 -53.022 -14.912 1.00 30.07 70 ARG D CA 1
ATOM 6072 C C . ARG D 1 76 ? -51.104 -54.304 -14.411 1.00 33.35 70 ARG D C 1
ATOM 6073 O O . ARG D 1 76 ? -50.737 -55.161 -15.219 1.00 39.28 70 ARG D O 1
ATOM 6081 N N . LEU D 1 77 ? -51.021 -54.483 -13.087 1.00 35.73 71 LEU D N 1
ATOM 6082 C CA . LEU D 1 77 ? -50.475 -55.723 -12.519 1.00 37.17 71 LEU D CA 1
ATOM 6083 C C . LEU D 1 77 ? -51.521 -56.761 -12.959 1.00 35.53 71 LEU D C 1
ATOM 6084 O O . LEU D 1 77 ? -51.231 -57.914 -13.274 1.00 33.84 71 LEU D O 1
ATOM 6089 N N . PHE D 1 78 ? -52.781 -56.312 -12.994 1.00 32.18 72 PHE D N 1
ATOM 6090 C CA . PHE D 1 78 ? -53.907 -57.149 -13.412 1.00 33.00 72 PHE D CA 1
ATOM 6091 C C . PHE D 1 78 ? -54.049 -57.145 -14.928 1.00 31.34 72 PHE D C 1
ATOM 6092 O O . PHE D 1 78 ? -54.951 -56.554 -15.549 1.00 33.01 72 PHE D O 1
ATOM 6100 N N . THR D 1 79 ? -53.108 -57.842 -15.551 1.00 33.90 73 THR D N 1
ATOM 6101 C CA . THR D 1 79 ? -53.054 -57.982 -17.001 1.00 34.99 73 THR D CA 1
ATOM 6102 C C . THR D 1 79 ? -52.449 -59.344 -17.375 1.00 34.23 73 THR D C 1
ATOM 6103 O O . THR D 1 79 ? -51.288 -59.602 -17.086 1.00 38.48 73 THR D O 1
ATOM 6107 N N . GLU D 1 80 ? -53.247 -60.189 -18.027 1.00 32.52 74 GLU D N 1
ATOM 6108 C CA . GLU D 1 80 ? -52.676 -61.477 -18.396 1.00 32.63 74 GLU D CA 1
ATOM 6109 C C . GLU D 1 80 ? -51.616 -61.272 -19.472 1.00 35.14 74 GLU D C 1
ATOM 6110 O O . GLU D 1 80 ? -51.966 -60.860 -20.580 1.00 29.69 74 GLU D O 1
ATOM 6116 N N . TYR D 1 81 ? -50.342 -61.535 -19.222 1.00 34.89 75 TYR D N 1
ATOM 6117 C CA . TYR D 1 81 ? -49.325 -61.344 -20.252 1.00 34.61 75 TYR D CA 1
ATOM 6118 C C . TYR D 1 81 ? -48.823 -62.653 -20.831 1.00 37.53 75 TYR D C 1
ATOM 6119 O O . TYR D 1 81 ? -48.411 -63.504 -20.028 1.00 45.78 75 TYR D O 1
ATOM 6128 N N . PRO D 1 82 ? -48.824 -62.857 -22.141 1.00 38.48 76 PRO D N 1
ATOM 6129 C CA . PRO D 1 82 ? -48.328 -64.140 -22.669 1.00 42.48 76 PRO D CA 1
ATOM 6130 C C . PRO D 1 82 ? -46.807 -64.219 -22.535 1.00 45.45 76 PRO D C 1
ATOM 6131 O O . PRO D 1 82 ? -46.138 -63.204 -22.349 1.00 50.70 76 PRO D O 1
ATOM 6135 N N . GLU D 1 83 ? -46.255 -65.422 -22.627 1.00 47.51 77 GLU D N 1
ATOM 6136 C CA . GLU D 1 83 ? -44.818 -65.641 -22.512 1.00 52.49 77 GLU D CA 1
ATOM 6137 C C . GLU D 1 83 ? -43.965 -64.774 -23.435 1.00 51.38 77 GLU D C 1
ATOM 6138 O O . GLU D 1 83 ? -42.900 -64.318 -22.977 1.00 55.24 77 GLU D O 1
ATOM 6144 N N . GLY D 1 84 ? -44.390 -64.557 -24.668 1.00 45.48 78 GLY D N 1
ATOM 6145 C CA . GLY D 1 84 ? -43.767 -63.793 -25.704 1.00 45.30 78 GLY D CA 1
ATOM 6146 C C . GLY D 1 84 ? -43.765 -62.289 -25.613 1.00 42.32 78 GLY D C 1
ATOM 6147 O O . GLY D 1 84 ? -43.092 -61.624 -26.411 1.00 46.81 78 GLY D O 1
ATOM 6148 N N . ILE D 1 85 ? -44.476 -61.657 -24.689 1.00 41.49 79 ILE D N 1
ATOM 6149 C CA . ILE D 1 85 ? -44.495 -60.202 -24.570 1.00 35.84 79 ILE D CA 1
ATOM 6150 C C . ILE D 1 85 ? -43.950 -59.883 -23.184 1.00 38.71 79 ILE D C 1
ATOM 6151 O O . ILE D 1 85 ? -44.389 -60.509 -22.220 1.00 40.00 79 ILE D O 1
ATOM 6156 N N . VAL D 1 86 ? -43.010 -58.958 -23.087 1.00 39.86 80 VAL D N 1
ATOM 6157 C CA . VAL D 1 86 ? -42.473 -58.658 -21.756 1.00 44.26 80 VAL D CA 1
ATOM 6158 C C . VAL D 1 86 ? -43.489 -58.023 -20.823 1.00 41.97 80 VAL D C 1
ATOM 6159 O O . VAL D 1 86 ? -44.133 -57.070 -21.271 1.00 45.29 80 VAL D O 1
ATOM 6163 N N . ASP D 1 87 ? -43.654 -58.484 -19.588 1.00 43.00 81 ASP D N 1
ATOM 6164 C CA . ASP D 1 87 ? -44.618 -57.900 -18.639 1.00 39.50 81 ASP D CA 1
ATOM 6165 C C . ASP D 1 87 ? -43.927 -56.859 -17.757 1.00 42.40 81 ASP D C 1
ATOM 6166 O O . ASP D 1 87 ? -43.399 -57.128 -16.672 1.00 47.87 81 ASP D O 1
ATOM 6171 N N . TYR D 1 88 ? -43.912 -55.617 -18.231 1.00 43.98 82 TYR D N 1
ATOM 6172 C CA . TYR D 1 88 ? -43.314 -54.459 -17.604 1.00 42.40 82 TYR D CA 1
ATOM 6173 C C . TYR D 1 88 ? -43.758 -54.197 -16.175 1.00 42.28 82 TYR D C 1
ATOM 6174 O O . TYR D 1 88 ? -42.937 -53.777 -15.347 1.00 49.31 82 TYR D O 1
ATOM 6183 N N . PHE D 1 89 ? -45.029 -54.431 -15.930 1.00 44.52 83 PHE D N 1
ATOM 6184 C CA . PHE D 1 89 ? -45.683 -54.231 -14.644 1.00 44.17 83 PHE D CA 1
ATOM 6185 C C . PHE D 1 89 ? -45.385 -55.265 -13.582 1.00 43.71 83 PHE D C 1
ATOM 6186 O O . PHE D 1 89 ? -45.092 -54.951 -12.416 1.00 47.02 83 PHE D O 1
ATOM 6194 N N . LYS D 1 90 ? -45.452 -56.555 -13.914 1.00 44.53 84 LYS D N 1
ATOM 6195 C CA . LYS D 1 90 ? -45.168 -57.552 -12.870 1.00 43.92 84 LYS D CA 1
ATOM 6196 C C . LYS D 1 90 ? -43.701 -57.531 -12.500 1.00 46.44 84 LYS D C 1
ATOM 6197 O O . LYS D 1 90 ? -43.268 -57.777 -11.369 1.00 45.61 84 LYS D O 1
ATOM 6203 N N . ASN D 1 91 ? -42.896 -57.200 -13.507 1.00 47.36 85 ASN D N 1
ATOM 6204 C CA . ASN D 1 91 ? -41.457 -57.115 -13.334 1.00 46.45 85 ASN D CA 1
ATOM 6205 C C . ASN D 1 91 ? -41.057 -56.080 -12.291 1.00 43.72 85 ASN D C 1
ATOM 6206 O O . ASN D 1 91 ? -39.983 -56.208 -11.687 1.00 56.83 85 ASN D O 1
ATOM 6211 N N . SER D 1 92 ? -41.859 -55.046 -12.037 1.00 41.20 86 SER D N 1
ATOM 6212 C CA . SER D 1 92 ? -41.511 -54.023 -11.049 1.00 41.90 86 SER D CA 1
ATOM 6213 C C . SER D 1 92 ? -42.056 -54.361 -9.674 1.00 41.12 86 SER D C 1
ATOM 6214 O O . SER D 1 92 ? -41.984 -53.613 -8.695 1.00 51.76 86 SER D O 1
ATOM 6217 N N . CYS D 1 93 ? -42.635 -55.552 -9.564 1.00 38.97 87 CYS D N 1
ATOM 6218 C CA . CYS D 1 93 ? -43.177 -55.945 -8.263 1.00 43.36 87 CYS D CA 1
ATOM 6219 C C . CYS D 1 93 ? -42.082 -56.682 -7.516 1.00 45.20 87 CYS D C 1
ATOM 6220 O O . CYS D 1 93 ? -41.212 -57.234 -8.186 1.00 50.17 87 CYS D O 1
ATOM 6223 N N . PRO D 1 94 ? -42.128 -56.656 -6.195 1.00 45.91 88 PRO D N 1
ATOM 6224 C CA . PRO D 1 94 ? -43.206 -55.970 -5.477 1.00 43.63 88 PRO D CA 1
ATOM 6225 C C . PRO D 1 94 ? -43.049 -54.474 -5.251 1.00 48.52 88 PRO D C 1
ATOM 6226 O O . PRO D 1 94 ? -43.942 -53.930 -4.569 1.00 46.93 88 PRO D O 1
ATOM 6230 N N . ALA D 1 95 ? -42.048 -53.744 -5.739 1.00 44.98 89 ALA D N 1
ATOM 6231 C CA . ALA D 1 95 ? -42.044 -52.303 -5.435 1.00 45.58 89 ALA D CA 1
ATOM 6232 C C . ALA D 1 95 ? -43.287 -51.586 -5.947 1.00 44.55 89 ALA D C 1
ATOM 6233 O O . ALA D 1 95 ? -43.923 -50.761 -5.286 1.00 42.46 89 ALA D O 1
ATOM 6235 N N . GLY D 1 96 ? -43.615 -51.933 -7.194 1.00 46.07 90 GLY D N 1
ATOM 6236 C CA . GLY D 1 96 ? -44.778 -51.321 -7.819 1.00 44.64 90 GLY D CA 1
ATOM 6237 C C . GLY D 1 96 ? -44.371 -50.384 -8.941 1.00 39.38 90 GLY D C 1
ATOM 6238 O O . GLY D 1 96 ? -43.248 -50.392 -9.419 1.00 41.23 90 GLY D O 1
ATOM 6239 N N . TYR D 1 97 ? -45.325 -49.570 -9.356 1.00 37.33 91 TYR D N 1
ATOM 6240 C CA . TYR D 1 97 ? -45.160 -48.605 -10.422 1.00 37.12 91 TYR D CA 1
ATOM 6241 C C . TYR D 1 97 ? -46.099 -47.429 -10.212 1.00 34.86 91 TYR D C 1
ATOM 6242 O O . TYR D 1 97 ? -46.950 -47.442 -9.323 1.00 38.61 91 TYR D O 1
ATOM 6251 N N . THR D 1 98 ? -45.916 -46.438 -11.063 1.00 34.34 92 THR D N 1
ATOM 6252 C CA . THR D 1 98 ? -46.743 -45.232 -11.026 1.00 35.23 92 THR D CA 1
ATOM 6253 C C . THR D 1 98 ? -47.231 -44.931 -12.447 1.00 32.93 92 THR D C 1
ATOM 6254 O O . THR D 1 98 ? -46.636 -45.360 -13.438 1.00 34.88 92 THR D O 1
ATOM 6258 N N . TRP D 1 99 ? -48.325 -44.188 -12.562 1.00 30.37 93 TRP D N 1
ATOM 6259 C CA . TRP D 1 99 ? -48.832 -43.858 -13.896 1.00 29.01 93 TRP D CA 1
ATOM 6260 C C . TRP D 1 99 ? -49.483 -42.475 -13.857 1.00 27.81 93 TRP D C 1
ATOM 6261 O O . TRP D 1 99 ? -49.916 -42.021 -12.781 1.00 27.84 93 TRP D O 1
ATOM 6272 N N . HIS D 1 100 ? -49.536 -41.803 -15.005 1.00 27.13 94 HIS D N 1
ATOM 6273 C CA . HIS D 1 100 ? -50.117 -40.460 -15.140 1.00 26.79 94 HIS D CA 1
ATOM 6274 C C . HIS D 1 100 ? -50.956 -40.446 -16.413 1.00 23.61 94 HIS D C 1
ATOM 6275 O O . HIS D 1 100 ? -50.404 -40.852 -17.454 1.00 25.25 94 HIS D O 1
ATOM 6282 N N . ARG D 1 101 ? -52.214 -40.028 -16.272 1.00 22.09 95 ARG D N 1
ATOM 6283 C CA . ARG D 1 101 ? -53.049 -40.039 -17.469 1.00 22.29 95 ARG D CA 1
ATOM 6284 C C . ARG D 1 101 ? -53.931 -38.816 -17.608 1.00 24.06 95 ARG D C 1
ATOM 6285 O O . ARG D 1 101 ? -54.388 -38.229 -16.634 1.00 25.61 95 ARG D O 1
ATOM 6293 N N . SER D 1 102 ? -54.217 -38.520 -18.873 1.00 24.00 96 SER D N 1
ATOM 6294 C CA . SER D 1 102 ? -55.068 -37.442 -19.311 1.00 21.22 96 SER D CA 1
ATOM 6295 C C . SER D 1 102 ? -55.975 -37.975 -20.429 1.00 22.23 96 SER D C 1
ATOM 6296 O O . SER D 1 102 ? -55.681 -38.941 -21.133 1.00 22.68 96 SER D O 1
ATOM 6299 N N . PHE D 1 103 ? -57.098 -37.283 -20.553 0.90 22.77 97 PHE D N 1
ATOM 6300 C CA . PHE D 1 103 ? -58.103 -37.591 -21.553 0.90 20.63 97 PHE D CA 1
ATOM 6301 C C . PHE D 1 103 ? -59.046 -36.377 -21.573 0.90 19.26 97 PHE D C 1
ATOM 6302 O O . PHE D 1 103 ? -59.370 -35.792 -20.534 0.90 20.17 97 PHE D O 1
ATOM 6310 N N . ARG D 1 104 ? -59.382 -36.131 -22.832 1.00 22.85 98 ARG D N 1
ATOM 6311 C CA . ARG D 1 104 ? -60.273 -35.043 -23.121 1.00 23.72 98 ARG D CA 1
ATOM 6312 C C . ARG D 1 104 ? -61.515 -35.677 -23.756 1.00 21.99 98 ARG D C 1
ATOM 6313 O O . ARG D 1 104 ? -61.438 -36.330 -24.801 1.00 23.13 98 ARG D O 1
ATOM 6321 N N . PHE D 1 105 ? -62.580 -35.435 -22.982 1.00 23.17 99 PHE D N 1
ATOM 6322 C CA . PHE D 1 105 ? -63.900 -35.848 -23.436 1.00 24.62 99 PHE D CA 1
ATOM 6323 C C . PHE D 1 105 ? -64.316 -34.994 -24.638 1.00 22.24 99 PHE D C 1
ATOM 6324 O O . PHE D 1 105 ? -63.937 -33.841 -24.866 1.00 23.96 99 PHE D O 1
ATOM 6332 N N . GLU D 1 106 ? -65.153 -35.587 -25.487 1.00 24.07 100 GLU D N 1
ATOM 6333 C CA . GLU D 1 106 ? -65.583 -34.864 -26.689 1.00 24.83 100 GLU D CA 1
ATOM 6334 C C . GLU D 1 106 ? -66.312 -33.549 -26.471 1.00 21.68 100 GLU D C 1
ATOM 6335 O O . GLU D 1 106 ? -66.366 -32.769 -27.433 1.00 25.28 100 GLU D O 1
ATOM 6341 N N . ASP D 1 107 ? -66.837 -33.278 -25.287 1.00 21.89 101 ASP D N 1
ATOM 6342 C CA . ASP D 1 107 ? -67.535 -32.019 -25.042 1.00 20.53 101 ASP D CA 1
ATOM 6343 C C . ASP D 1 107 ? -66.622 -31.013 -24.344 1.00 19.69 101 ASP D C 1
ATOM 6344 O O . ASP D 1 107 ? -67.079 -30.024 -23.779 1.00 21.08 101 ASP D O 1
ATOM 6349 N N . GLY D 1 108 ? -65.317 -31.268 -24.405 1.00 20.54 102 GLY D N 1
ATOM 6350 C CA . GLY D 1 108 ? -64.374 -30.339 -23.796 1.00 21.58 102 GLY D CA 1
ATOM 6351 C C . GLY D 1 108 ? -63.953 -30.575 -22.384 1.00 19.74 102 GLY D C 1
ATOM 6352 O O . GLY D 1 108 ? -62.978 -29.957 -21.945 1.00 21.58 102 GLY D O 1
ATOM 6353 N N . ALA D 1 109 ? -64.630 -31.433 -21.641 1.00 19.39 103 ALA D N 1
ATOM 6354 C CA . ALA D 1 109 ? -64.252 -31.714 -20.251 1.00 18.94 103 ALA D CA 1
ATOM 6355 C C . ALA D 1 109 ? -62.907 -32.435 -20.300 1.00 19.54 103 ALA D C 1
ATOM 6356 O O . ALA D 1 109 ? -62.616 -33.212 -21.239 1.00 19.91 103 ALA D O 1
ATOM 6358 N N . VAL D 1 110 ? -62.051 -32.190 -19.324 1.00 19.49 104 VAL D N 1
ATOM 6359 C CA . VAL D 1 110 ? -60.729 -32.803 -19.267 1.00 18.90 104 VAL D CA 1
ATOM 6360 C C . VAL D 1 110 ? -60.433 -33.293 -17.856 1.00 19.35 104 VAL D C 1
ATOM 6361 O O . VAL D 1 110 ? -60.696 -32.542 -16.910 1.00 19.98 104 VAL D O 1
ATOM 6365 N N . CYS D 1 111 ? -59.914 -34.503 -17.724 1.00 23.13 105 CYS D N 1
ATOM 6366 C CA . CYS D 1 111 ? -59.568 -35.050 -16.426 1.00 23.51 105 CYS D CA 1
ATOM 6367 C C . CYS D 1 111 ? -58.101 -35.511 -16.501 1.00 25.74 105 CYS D C 1
ATOM 6368 O O . CYS D 1 111 ? -57.548 -35.825 -17.544 1.00 28.90 105 CYS D O 1
ATOM 6371 N N . ILE D 1 112 ? -57.482 -35.580 -15.338 1.00 27.23 106 ILE D N 1
ATOM 6372 C CA . ILE D 1 112 ? -56.112 -36.052 -15.261 1.00 27.93 106 ILE D CA 1
ATOM 6373 C C . ILE D 1 112 ? -56.124 -36.932 -14.000 1.00 28.96 106 ILE D C 1
ATOM 6374 O O . ILE D 1 112 ? -56.779 -36.641 -13.001 1.00 34.60 106 ILE D O 1
ATOM 6379 N N . CYS D 1 113 ? -55.425 -38.050 -13.983 1.00 26.95 107 CYS D N 1
ATOM 6380 C CA A CYS D 1 113 ? -55.411 -38.936 -12.831 0.80 25.31 107 CYS D CA 1
ATOM 6381 C CA B CYS D 1 113 ? -55.417 -38.906 -12.781 0.20 25.78 107 CYS D CA 1
ATOM 6382 C C . CYS D 1 113 ? -54.012 -39.518 -12.731 1.00 28.33 107 CYS D C 1
ATOM 6383 O O . CYS D 1 113 ? -53.334 -39.613 -13.754 1.00 28.98 107 CYS D O 1
ATOM 6388 N N . SER D 1 114 ? -53.619 -39.897 -11.532 1.00 32.12 108 SER D N 1
ATOM 6389 C CA . SER D 1 114 ? -52.329 -40.493 -11.238 1.00 35.74 108 SER D CA 1
ATOM 6390 C C . SER D 1 114 ? -52.523 -41.527 -10.130 1.00 37.91 108 SER D C 1
ATOM 6391 O O . SER D 1 114 ? -53.368 -41.344 -9.249 1.00 38.84 108 SER D O 1
ATOM 6394 N N . ALA D 1 115 ? -51.738 -42.605 -10.169 1.00 33.99 109 ALA D N 1
ATOM 6395 C CA . ALA D 1 115 ? -51.863 -43.615 -9.143 1.00 31.14 109 ALA D CA 1
ATOM 6396 C C . ALA D 1 115 ? -50.484 -44.148 -8.741 1.00 34.34 109 ALA D C 1
ATOM 6397 O O . ALA D 1 115 ? -49.500 -43.998 -9.456 1.00 35.73 109 ALA D O 1
ATOM 6399 N N . ASP D 1 116 ? -50.506 -44.770 -7.571 1.00 34.44 110 ASP D N 1
ATOM 6400 C CA . ASP D 1 116 ? -49.305 -45.373 -6.996 1.00 34.71 110 ASP D CA 1
ATOM 6401 C C . ASP D 1 116 ? -49.693 -46.756 -6.507 1.00 34.10 110 ASP D C 1
ATOM 6402 O O . ASP D 1 116 ? -50.541 -46.951 -5.637 1.00 38.16 110 ASP D O 1
ATOM 6407 N N . ILE D 1 117 ? -49.038 -47.736 -7.089 1.00 37.79 111 ILE D N 1
ATOM 6408 C CA . ILE D 1 117 ? -49.244 -49.138 -6.776 1.00 35.88 111 ILE D CA 1
ATOM 6409 C C . ILE D 1 117 ? -48.055 -49.728 -6.023 1.00 37.17 111 ILE D C 1
ATOM 6410 O O . ILE D 1 117 ? -46.912 -49.545 -6.435 1.00 35.81 111 ILE D O 1
ATOM 6415 N N . THR D 1 118 ? -48.323 -50.331 -4.893 1.00 18.32 112 THR D N 1
ATOM 6416 C CA . THR D 1 118 ? -47.292 -50.906 -4.118 1.00 19.37 112 THR D CA 1
ATOM 6417 C C . THR D 1 118 ? -47.690 -52.328 -3.756 1.00 18.18 112 THR D C 1
ATOM 6418 O O . THR D 1 118 ? -48.853 -52.575 -3.396 1.00 21.63 112 THR D O 1
ATOM 6422 N N . VAL D 1 119 ? -46.770 -53.287 -3.814 1.00 19.32 113 VAL D N 1
ATOM 6423 C CA . VAL D 1 119 ? -47.158 -54.641 -3.430 1.00 21.05 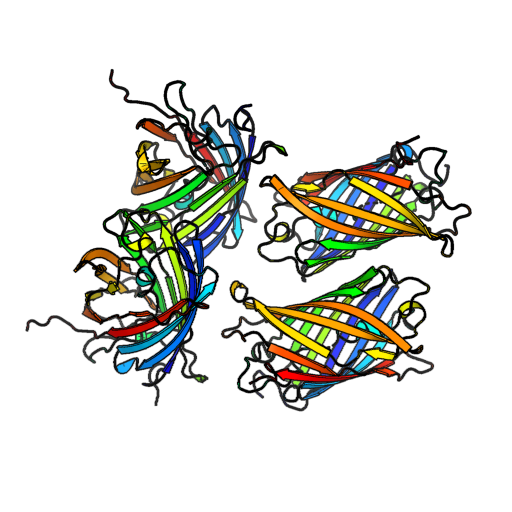113 VAL D CA 1
ATOM 6424 C C . VAL D 1 119 ? -46.663 -54.830 -1.987 1.00 20.94 113 VAL D C 1
ATOM 6425 O O . VAL D 1 119 ? -45.502 -54.544 -1.673 1.00 24.82 113 VAL D O 1
ATOM 6429 N N . ASN D 1 120 ? -47.544 -55.313 -1.128 1.00 21.41 114 ASN D N 1
ATOM 6430 C CA . ASN D 1 120 ? -47.258 -55.593 0.277 1.00 23.23 114 ASN D CA 1
ATOM 6431 C C . ASN D 1 120 ? -47.134 -57.120 0.335 1.00 24.32 114 ASN D C 1
ATOM 6432 O O . ASN D 1 120 ? -48.134 -57.799 0.557 1.00 24.77 114 ASN D O 1
ATOM 6437 N N . VAL D 1 121 ? -45.938 -57.673 0.111 1.00 25.03 115 VAL D N 1
ATOM 6438 C CA . VAL D 1 121 ? -45.723 -59.108 0.124 1.00 25.43 115 VAL D CA 1
ATOM 6439 C C . VAL D 1 121 ? -46.056 -59.749 1.465 1.00 24.06 115 VAL D C 1
ATOM 6440 O O . VAL D 1 121 ? -46.573 -60.851 1.528 1.00 28.53 115 VAL D O 1
ATOM 6444 N N . ARG D 1 122 ? -45.759 -59.027 2.540 1.00 26.60 116 ARG D N 1
ATOM 6445 C CA . ARG D 1 122 ? -46.021 -59.524 3.885 1.00 29.48 116 ARG D CA 1
ATOM 6446 C C . ARG D 1 122 ? -47.474 -59.943 4.095 1.00 28.07 116 ARG D C 1
ATOM 6447 O O . ARG D 1 122 ? -47.703 -60.937 4.775 1.00 36.28 116 ARG D O 1
ATOM 6455 N N . GLU D 1 123 ? -48.406 -59.180 3.532 1.00 28.87 117 GLU D N 1
ATOM 6456 C CA . GLU D 1 123 ? -49.834 -59.440 3.662 1.00 27.78 117 GLU D CA 1
ATOM 6457 C C . GLU D 1 123 ? -50.477 -59.930 2.364 1.00 26.25 117 GLU D C 1
ATOM 6458 O O . GLU D 1 123 ? -51.712 -60.078 2.322 1.00 28.75 117 GLU D O 1
ATOM 6464 N N . ASN D 1 124 ? -49.659 -60.185 1.346 1.00 24.36 118 ASN D N 1
ATOM 6465 C CA . ASN D 1 124 ? -50.078 -60.664 0.027 1.00 24.51 118 ASN D CA 1
ATOM 6466 C C . ASN D 1 124 ? -51.184 -59.768 -0.513 1.00 25.39 118 ASN D C 1
ATOM 6467 O O . ASN D 1 124 ? -52.247 -60.204 -0.954 1.00 25.86 118 ASN D O 1
ATOM 6472 N N . CYS D 1 125 ? -50.918 -58.462 -0.466 1.00 22.68 119 CYS D N 1
ATOM 6473 C CA . CYS D 1 125 ? -51.936 -57.530 -0.957 1.00 23.15 119 CYS D CA 1
ATOM 6474 C C . CYS D 1 125 ? -51.291 -56.383 -1.708 1.00 21.56 119 CYS D C 1
ATOM 6475 O O . CYS D 1 125 ? -50.079 -56.188 -1.711 1.00 24.22 119 CYS D O 1
ATOM 6478 N N . ILE D 1 126 ? -52.165 -55.621 -2.366 1.00 20.25 120 ILE D N 1
ATOM 6479 C CA . ILE D 1 126 ? -51.713 -54.464 -3.131 1.00 18.94 120 ILE D CA 1
ATOM 6480 C C . ILE D 1 126 ? -52.349 -53.206 -2.536 1.00 19.41 120 ILE D C 1
ATOM 6481 O O . ILE D 1 126 ? -53.527 -53.207 -2.185 1.00 22.55 120 ILE D O 1
ATOM 6486 N N . TYR D 1 127 ? -51.518 -52.169 -2.354 1.00 43.85 121 TYR D N 1
ATOM 6487 C CA . TYR D 1 127 ? -51.956 -50.852 -1.893 1.00 39.88 121 TYR D CA 1
ATOM 6488 C C . TYR D 1 127 ? -52.033 -49.921 -3.081 1.00 39.50 121 TYR D C 1
ATOM 6489 O O . TYR D 1 127 ? -51.024 -49.751 -3.767 1.00 40.34 121 TYR D O 1
ATOM 6498 N N . HIS D 1 128 ? -53.205 -49.341 -3.335 1.00 36.10 122 HIS D N 1
ATOM 6499 C CA . HIS D 1 128 ? -53.332 -48.437 -4.483 1.00 36.51 122 HIS D CA 1
ATOM 6500 C C . HIS D 1 128 ? -53.777 -47.063 -4.015 1.00 35.95 122 HIS D C 1
ATOM 6501 O O . HIS D 1 128 ? -54.801 -46.983 -3.330 1.00 37.91 122 HIS D O 1
ATOM 6508 N N . GLU D 1 129 ? -53.028 -46.036 -4.373 1.00 35.80 123 GLU D N 1
ATOM 6509 C CA . GLU D 1 129 ? -53.338 -44.663 -3.989 1.00 35.75 123 GLU D CA 1
ATOM 6510 C C . GLU D 1 129 ? -53.444 -43.816 -5.251 1.00 33.04 123 GLU D C 1
ATOM 6511 O O . GLU D 1 129 ? -52.535 -43.883 -6.077 1.00 31.20 123 GLU D O 1
ATOM 6517 N N . SER D 1 130 ? -54.535 -43.062 -5.381 1.00 31.67 124 SER D N 1
ATOM 6518 C CA . SER D 1 130 ? -54.653 -42.260 -6.588 1.00 32.44 124 SER D CA 1
ATOM 6519 C C . SER D 1 130 ? -55.293 -40.904 -6.345 1.00 31.29 124 SER D C 1
ATOM 6520 O O . SER D 1 130 ? -55.903 -40.653 -5.305 1.00 32.52 124 SER D O 1
ATOM 6523 N N . THR D 1 131 ? -55.169 -40.036 -7.334 1.00 34.24 125 THR D N 1
ATOM 6524 C CA . THR D 1 131 ? -55.787 -38.713 -7.207 1.00 30.80 125 THR D CA 1
ATOM 6525 C C . THR D 1 131 ? -56.475 -38.468 -8.551 1.00 30.80 125 THR D C 1
ATOM 6526 O O . THR D 1 131 ? -55.852 -38.888 -9.527 1.00 34.63 125 THR D O 1
ATOM 6530 N N . PHE D 1 132 ? -57.643 -37.853 -8.535 1.00 27.24 126 PHE D N 1
ATOM 6531 C CA . PHE D 1 132 ? -58.373 -37.598 -9.770 1.00 24.42 126 PHE D CA 1
ATOM 6532 C C . PHE D 1 132 ? -58.903 -36.183 -9.797 1.00 20.90 126 PHE D C 1
ATOM 6533 O O . PHE D 1 132 ? -59.624 -35.765 -8.888 1.00 24.69 126 PHE D O 1
ATOM 6541 N N . TYR D 1 133 ? -58.543 -35.481 -10.874 1.00 22.75 127 TYR D N 1
ATOM 6542 C CA . TYR D 1 133 ? -59.044 -34.112 -10.939 1.00 23.33 127 TYR D CA 1
ATOM 6543 C C . TYR D 1 133 ? -59.682 -33.890 -12.293 1.00 22.68 127 TYR D C 1
ATOM 6544 O O . TYR D 1 133 ? -59.214 -34.395 -13.296 1.00 26.78 127 TYR D O 1
ATOM 6553 N N . GLY D 1 134 ? -60.761 -33.124 -12.367 1.00 23.15 128 GLY D N 1
ATOM 6554 C CA . GLY D 1 134 ? -61.343 -32.909 -13.683 1.00 24.19 128 GLY D CA 1
ATOM 6555 C C . GLY D 1 134 ? -62.012 -31.559 -13.725 1.00 20.89 128 GLY D C 1
ATOM 6556 O O . GLY D 1 134 ? -62.406 -31.015 -12.692 1.00 22.13 128 GLY D O 1
ATOM 6557 N N . VAL D 1 135 ? -62.155 -31.016 -14.933 1.00 19.88 129 VAL D N 1
ATOM 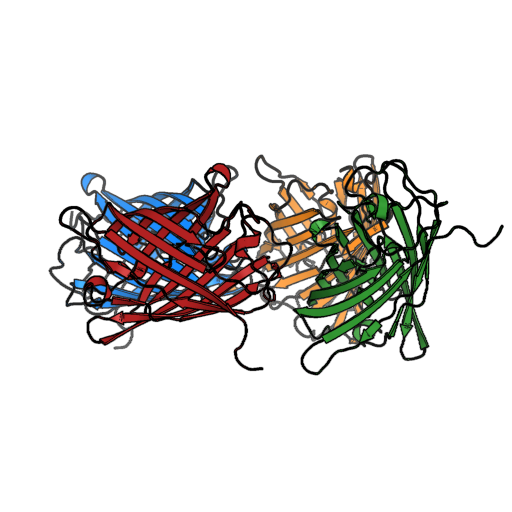6558 C CA . VAL D 1 135 ? -62.792 -29.728 -15.104 1.00 19.01 129 VAL D CA 1
ATOM 6559 C C . VAL D 1 135 ? -63.706 -29.594 -16.302 1.00 18.53 129 VAL D C 1
ATOM 6560 O O . VAL D 1 135 ? -63.541 -30.323 -17.274 1.00 19.89 129 VAL D O 1
ATOM 6564 N N . ASN D 1 136 ? -64.664 -28.616 -16.252 1.00 17.74 130 ASN D N 1
ATOM 6565 C CA . ASN D 1 136 ? -65.521 -28.283 -17.377 1.00 17.53 130 ASN D CA 1
ATOM 6566 C C . ASN D 1 136 ? -66.437 -29.369 -17.983 1.00 17.54 130 ASN D C 1
ATOM 6567 O O . ASN D 1 136 ? -66.563 -29.571 -19.188 1.00 19.71 130 ASN D O 1
ATOM 6572 N N . PHE D 1 137 ? -67.141 -30.046 -17.057 1.00 19.44 131 PHE D N 1
ATOM 6573 C CA . PHE D 1 137 ? -68.175 -30.966 -17.508 1.00 19.48 131 PHE D CA 1
ATOM 6574 C C . PHE D 1 137 ? -69.422 -30.059 -17.693 1.00 17.13 131 PHE D C 1
ATOM 6575 O O . PHE D 1 137 ? -69.784 -29.350 -16.722 1.00 21.13 131 PHE D O 1
ATOM 6583 N N . PRO D 1 138 ? -70.093 -30.012 -18.829 1.00 18.71 132 PRO D N 1
ATOM 6584 C CA . PRO D 1 138 ? -71.275 -29.164 -19.038 1.00 20.38 132 PRO D CA 1
ATOM 6585 C C . PRO D 1 138 ? -72.428 -29.626 -18.144 1.00 17.48 132 PRO D C 1
ATOM 6586 O O . PRO D 1 138 ? -72.697 -30.802 -17.930 1.00 19.52 132 PRO D O 1
ATOM 6590 N N . ALA D 1 139 ? -73.098 -28.631 -17.585 1.00 20.18 133 ALA D N 1
ATOM 6591 C CA . ALA D 1 139 ? -74.209 -28.941 -16.679 1.00 23.69 133 ALA D CA 1
ATOM 6592 C C . ALA D 1 139 ? -75.272 -29.838 -17.288 1.00 27.09 133 ALA D C 1
ATOM 6593 O O . ALA D 1 139 ? -75.922 -30.620 -16.595 1.00 30.59 133 ALA D O 1
ATOM 6595 N N . ASP D 1 140 ? -75.454 -29.706 -18.590 1.00 28.20 134 ASP D N 1
ATOM 6596 C CA . ASP D 1 140 ? -76.429 -30.466 -19.352 1.00 31.48 134 ASP D CA 1
ATOM 6597 C C . ASP D 1 140 ? -75.846 -31.700 -20.025 1.00 28.81 134 ASP D C 1
ATOM 6598 O O . ASP D 1 140 ? -76.575 -32.382 -20.759 1.00 33.78 134 ASP D O 1
ATOM 6603 N N . GLY D 1 141 ? -74.571 -32.018 -19.815 1.00 23.70 135 GLY D N 1
ATOM 6604 C CA . GLY D 1 141 ? -73.978 -33.189 -20.436 1.00 23.44 135 GLY D CA 1
ATOM 6605 C C . GLY D 1 141 ? -74.283 -34.484 -19.683 1.00 20.74 135 GLY D C 1
ATOM 6606 O O . GLY D 1 141 ? -74.837 -34.519 -18.590 1.00 23.70 135 GLY D O 1
ATOM 6607 N N . PRO D 1 142 ? -73.923 -35.628 -20.262 1.00 22.13 136 PRO D N 1
ATOM 6608 C CA . PRO D 1 142 ? -74.188 -36.935 -19.654 1.00 21.94 136 PRO D CA 1
ATOM 6609 C C . PRO D 1 142 ? -73.490 -37.181 -18.327 1.00 19.72 136 PRO D C 1
ATOM 6610 O O . PRO D 1 142 ? -74.015 -37.938 -17.478 1.00 20.43 136 PRO D O 1
ATOM 6614 N N . VAL D 1 143 ? -72.326 -36.562 -18.117 1.00 17.53 137 VAL D N 1
ATOM 6615 C CA . VAL D 1 143 ? -71.687 -36.819 -16.824 1.00 18.05 137 VAL D CA 1
ATOM 6616 C C . VAL D 1 143 ? -72.429 -36.138 -15.680 1.00 18.57 137 VAL D C 1
ATOM 6617 O O . VAL D 1 143 ? -72.686 -36.774 -14.657 1.00 20.13 137 VAL D O 1
ATOM 6621 N N . MET D 1 144 ? -72.790 -34.868 -15.816 1.00 18.22 138 MET D N 1
ATOM 6622 C CA . MET D 1 144 ? -73.497 -34.160 -14.751 1.00 20.90 138 MET D CA 1
ATOM 6623 C C . MET D 1 144 ? -74.951 -34.600 -14.621 1.00 23.20 138 MET D C 1
ATOM 6624 O O . MET D 1 144 ? -75.590 -34.473 -13.567 1.00 25.82 138 MET D O 1
ATOM 6629 N N . LYS D 1 145 ? -75.517 -35.152 -15.684 1.00 22.48 139 LYS D N 1
ATOM 6630 C CA . LYS D 1 145 ? -76.904 -35.638 -15.683 1.00 25.01 139 LYS D CA 1
ATOM 6631 C C . LYS D 1 145 ? -76.905 -37.095 -15.196 1.00 22.94 139 LYS D C 1
ATOM 6632 O O . LYS D 1 145 ? -77.985 -37.666 -15.060 1.00 27.92 139 LYS D O 1
ATOM 6638 N N . LYS D 1 146 ? -75.720 -37.645 -14.945 1.00 22.88 140 LYS D N 1
ATOM 6639 C CA . LYS D 1 146 ? -75.539 -39.029 -14.463 1.00 24.40 140 LYS D CA 1
ATOM 6640 C C . LYS D 1 146 ? -76.330 -40.042 -15.276 1.00 26.49 140 LYS D C 1
ATOM 6641 O O . LYS D 1 146 ? -77.101 -40.863 -14.787 1.00 28.58 140 LYS D O 1
ATOM 6647 N N . MET D 1 147 ? -76.017 -40.028 -16.566 1.00 24.51 141 MET D N 1
ATOM 6648 C CA A MET D 1 147 ? -76.747 -40.754 -17.592 0.50 29.67 141 MET D CA 1
ATOM 6649 C CA B MET D 1 147 ? -76.744 -40.768 -17.582 0.50 29.72 141 MET D CA 1
ATOM 6650 C C . MET D 1 147 ? -75.831 -41.782 -18.249 1.00 25.08 141 MET D C 1
ATOM 6651 O O . MET D 1 147 ? -76.014 -42.102 -19.400 1.00 26.60 141 MET D O 1
ATOM 6660 N N . THR D 1 148 ? -74.828 -42.260 -17.532 1.00 24.69 142 THR D N 1
ATOM 6661 C CA . THR D 1 148 ? -73.903 -43.216 -18.140 1.00 23.68 142 THR D CA 1
ATOM 6662 C C . THR D 1 148 ? -74.135 -44.619 -17.609 1.00 21.56 142 THR D C 1
ATOM 6663 O O . THR D 1 148 ? -74.704 -44.775 -16.532 1.00 26.28 142 THR D O 1
ATOM 6667 N N . THR D 1 149 ? -73.672 -45.594 -18.404 1.00 21.01 143 THR D N 1
ATOM 6668 C CA . THR D 1 149 ? -73.888 -46.965 -17.915 1.00 21.46 143 THR D CA 1
ATOM 6669 C C . THR D 1 149 ? -72.615 -47.777 -17.773 1.00 20.18 143 THR D C 1
ATOM 6670 O O . THR D 1 149 ? -72.448 -48.529 -16.799 1.00 25.42 143 THR D O 1
ATOM 6674 N N . ASN D 1 150 ? -71.694 -47.667 -18.724 1.00 20.66 144 ASN D N 1
ATOM 6675 C CA . ASN D 1 150 ? -70.449 -48.399 -18.691 1.00 21.82 144 ASN D CA 1
ATOM 6676 C C . ASN D 1 150 ? -69.513 -48.061 -19.841 1.00 19.41 144 ASN D C 1
ATOM 6677 O O . ASN D 1 150 ? -70.001 -47.586 -20.853 1.00 23.68 144 ASN D O 1
ATOM 6682 N N . TRP D 1 151 ? -68.247 -48.362 -19.641 1.00 20.92 145 TRP D N 1
ATOM 6683 C CA . TRP D 1 151 ? -67.253 -48.144 -20.683 1.00 20.74 145 TRP D CA 1
ATOM 6684 C C . TRP D 1 151 ? -67.373 -49.342 -21.642 1.00 19.27 145 TRP D C 1
ATOM 6685 O O . TRP D 1 151 ? -67.619 -50.460 -21.197 1.00 21.69 145 TRP D O 1
ATOM 6696 N N . GLU D 1 152 ? -67.202 -49.138 -22.930 1.00 20.43 146 GLU D N 1
ATOM 6697 C CA . GLU D 1 152 ? -67.266 -50.220 -23.917 1.00 20.26 146 GLU D CA 1
ATOM 6698 C C . GLU D 1 152 ? -65.915 -50.950 -23.932 1.00 19.74 146 GLU D C 1
ATOM 6699 O O . GLU D 1 152 ? -64.905 -50.264 -23.709 1.00 22.13 146 GLU D O 1
ATOM 6705 N N . PRO D 1 153 ? -65.847 -52.238 -24.164 1.00 20.66 147 PRO D N 1
ATOM 6706 C CA . PRO D 1 153 ? -64.576 -52.983 -24.215 1.00 22.67 147 PRO D CA 1
ATOM 6707 C C . PRO D 1 153 ? -63.648 -52.252 -25.188 1.00 24.35 147 PRO D C 1
ATOM 6708 O O . PRO D 1 153 ? -64.091 -51.674 -26.190 1.00 22.79 147 PRO D O 1
ATOM 6712 N N . SER D 1 154 ? -62.350 -52.252 -24.858 1.00 22.56 148 SER D N 1
ATOM 6713 C CA . SER D 1 154 ? -61.395 -51.542 -25.703 1.00 21.34 148 SER D CA 1
ATOM 6714 C C . SER D 1 154 ? -60.130 -52.314 -26.032 1.00 22.04 148 SER D C 1
ATOM 6715 O O . SER D 1 154 ? -59.917 -53.422 -25.559 1.00 23.64 148 SER D O 1
ATOM 6718 N N . CYS D 1 155 ? -59.321 -51.637 -26.855 1.00 19.99 149 CYS D N 1
ATOM 6719 C CA . CYS D 1 155 ? 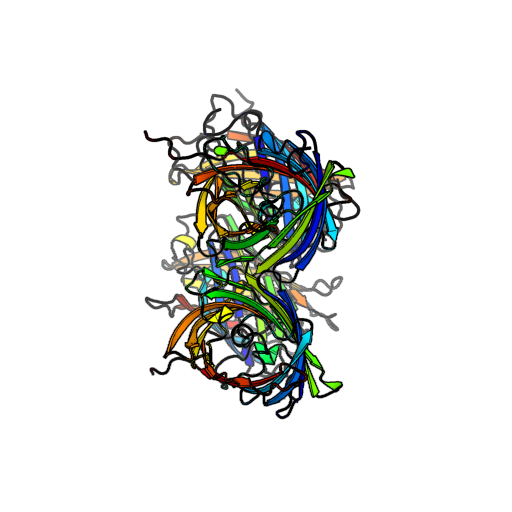-58.050 -52.160 -27.297 1.00 21.03 149 CYS D CA 1
ATOM 6720 C C . CYS D 1 155 ? -57.051 -51.013 -27.189 1.00 21.55 149 CYS D C 1
ATOM 6721 O O . CYS D 1 155 ? -57.018 -50.108 -28.020 1.00 26.46 149 CYS D O 1
ATOM 6724 N N . GLU D 1 156 ? -56.235 -51.020 -26.147 1.00 21.59 150 GLU D N 1
ATOM 6725 C CA . GLU D 1 156 ? -55.232 -49.997 -25.910 1.00 20.36 150 GLU D CA 1
ATOM 6726 C C . GLU D 1 156 ? -53.902 -50.342 -26.563 1.00 24.59 150 GLU D C 1
ATOM 6727 O O . GLU D 1 156 ? -53.485 -51.510 -26.535 1.00 26.68 150 GLU D O 1
ATOM 6733 N N . LYS D 1 157 ? -53.220 -49.352 -27.125 1.00 23.09 151 LYS D N 1
ATOM 6734 C CA . LYS D 1 157 ? -51.925 -49.642 -27.736 1.00 23.17 151 LYS D CA 1
ATOM 6735 C C . LYS D 1 157 ? -50.861 -49.242 -26.704 1.00 26.71 151 LYS D C 1
ATOM 6736 O O . LYS D 1 157 ? -50.924 -48.122 -26.193 1.00 25.18 151 LYS D O 1
ATOM 6742 N N . ILE D 1 158 ? -49.934 -50.106 -26.396 1.00 24.98 152 ILE D N 1
ATOM 6743 C CA . ILE D 1 158 ? -48.855 -49.856 -25.444 1.00 27.52 152 ILE D CA 1
ATOM 6744 C C . ILE D 1 158 ? -47.564 -49.749 -26.267 1.00 26.55 152 ILE D C 1
ATOM 6745 O O . ILE D 1 158 ? -47.218 -50.625 -27.062 1.00 30.00 152 ILE D O 1
ATOM 6750 N N . ILE D 1 159 ? -46.860 -48.638 -26.083 1.00 26.70 153 ILE D N 1
ATOM 6751 C CA . ILE D 1 159 ? -45.628 -48.405 -26.817 1.00 29.51 153 ILE D CA 1
ATOM 6752 C C . ILE D 1 159 ? -44.450 -48.122 -25.919 1.00 30.77 153 ILE D C 1
ATOM 6753 O O . ILE D 1 159 ? -44.526 -47.299 -25.004 1.00 32.29 153 ILE D O 1
ATOM 6758 N N . PRO D 1 160 ? -43.333 -48.782 -26.167 1.00 35.62 154 PRO D N 1
ATOM 6759 C CA . PRO D 1 160 ? -42.192 -48.492 -25.299 1.00 35.96 154 PRO D CA 1
ATOM 6760 C C . PRO D 1 160 ? -41.426 -47.211 -25.542 1.00 37.49 154 PRO D C 1
ATOM 6761 O O . PRO D 1 160 ? -41.263 -46.840 -26.690 1.00 38.36 154 PRO D O 1
ATOM 6765 N N . ILE D 1 161 ? -40.935 -46.612 -24.461 1.00 23.71 155 ILE D N 1
ATOM 6766 C CA . ILE D 1 161 ? -40.112 -45.458 -24.663 1.00 24.97 155 ILE D CA 1
ATOM 6767 C C . ILE D 1 161 ? -38.783 -45.865 -24.049 1.00 26.90 155 ILE D C 1
ATOM 6768 O O . ILE D 1 161 ? -38.482 -45.690 -22.872 1.00 25.07 155 ILE D O 1
ATOM 6773 N N . ASN D 1 162 ? -37.992 -46.517 -24.891 1.00 27.11 156 ASN D N 1
ATOM 6774 C CA . ASN D 1 162 ? -36.710 -47.086 -24.540 1.00 31.04 156 ASN D CA 1
ATOM 6775 C C . ASN D 1 162 ? -35.687 -46.182 -23.871 1.00 31.04 156 ASN D C 1
ATOM 6776 O O . ASN D 1 162 ? -35.032 -46.527 -22.883 1.00 35.17 156 ASN D O 1
ATOM 6781 N N . SER D 1 163 ? -35.465 -44.967 -24.372 1.00 36.19 157 SER D N 1
ATOM 6782 C CA . SER D 1 163 ? -34.463 -44.158 -23.692 1.00 40.29 157 SER D CA 1
ATOM 6783 C C . SER D 1 163 ? -34.841 -43.784 -22.269 1.00 35.43 157 SER D C 1
ATOM 6784 O O . SER D 1 163 ? -33.917 -43.432 -21.531 1.00 45.43 157 SER D O 1
ATOM 6787 N N . GLN D 1 164 ? -36.122 -43.839 -21.905 1.00 30.73 158 GLN D N 1
ATOM 6788 C CA . GLN D 1 164 ? -36.532 -43.482 -20.552 1.00 29.87 158 GLN D CA 1
ATOM 6789 C C . GLN D 1 164 ? -36.994 -44.714 -19.784 1.00 26.22 158 GLN D C 1
ATOM 6790 O O . GLN D 1 164 ? -37.292 -44.682 -18.588 1.00 29.67 158 GLN D O 1
ATOM 6796 N N . LYS D 1 165 ? -37.067 -45.860 -20.449 1.00 26.63 159 LYS D N 1
ATOM 6797 C CA . LYS D 1 165 ? -37.506 -47.073 -19.757 1.00 23.08 159 LYS D CA 1
ATOM 6798 C C . LYS D 1 165 ? -38.904 -46.925 -19.181 1.00 24.13 159 LYS D C 1
ATOM 6799 O O . LYS D 1 165 ? -39.160 -47.406 -18.079 1.00 23.47 159 LYS D O 1
ATOM 6805 N N . ILE D 1 166 ? -39.790 -46.280 -19.927 1.00 21.56 160 ILE D N 1
ATOM 6806 C CA . ILE D 1 166 ? -41.193 -46.066 -19.533 1.00 18.64 160 ILE D CA 1
ATOM 6807 C C . ILE D 1 166 ? -42.078 -46.500 -20.700 1.00 18.20 160 ILE D C 1
ATOM 6808 O O . ILE D 1 166 ? -41.592 -46.747 -21.809 1.00 21.78 160 ILE D O 1
ATOM 6813 N N . LEU D 1 167 ? -43.395 -46.488 -20.499 1.00 38.09 161 LEU D N 1
ATOM 6814 C CA . LEU D 1 167 ? -44.330 -46.944 -21.513 1.00 37.88 161 LEU D CA 1
ATOM 6815 C C . LEU D 1 167 ? -45.370 -45.840 -21.758 1.00 33.55 161 LEU D C 1
ATOM 6816 O O . LEU D 1 167 ? -45.626 -45.035 -20.849 1.00 39.73 161 LEU D O 1
ATOM 6821 N N . LYS D 1 168 ? -45.931 -45.844 -22.953 1.00 30.60 162 LYS D N 1
ATOM 6822 C CA . LYS D 1 168 ? -46.954 -44.869 -23.340 1.00 27.44 162 LYS D CA 1
ATOM 6823 C C . LYS D 1 168 ? -48.183 -45.716 -23.674 1.00 28.98 162 LYS D C 1
ATOM 6824 O O . LYS D 1 168 ? -47.999 -46.754 -24.305 1.00 28.51 162 LYS D O 1
ATOM 6830 N N . GLY D 1 169 ? -49.351 -45.307 -23.255 1.00 25.86 163 GLY D N 1
ATOM 6831 C CA . GLY D 1 169 ? -50.622 -45.993 -23.503 1.00 24.43 163 GLY D CA 1
ATOM 6832 C C . GLY D 1 169 ? -51.512 -45.058 -24.329 1.00 22.16 163 GLY D C 1
ATOM 6833 O O . GLY D 1 169 ? -51.569 -43.849 -24.110 1.00 21.50 163 GLY D O 1
ATOM 6834 N N . ASP D 1 170 ? -52.222 -45.588 -25.309 1.00 23.69 164 ASP D N 1
ATOM 6835 C CA . ASP D 1 170 ? -53.122 -44.834 -26.191 1.00 22.44 164 ASP D CA 1
ATOM 6836 C C . ASP D 1 170 ? -54.399 -45.632 -26.380 1.00 21.17 164 ASP D C 1
ATOM 6837 O O . ASP D 1 170 ? -54.313 -46.703 -27.005 1.00 22.48 164 ASP D O 1
ATOM 6842 N N . VAL D 1 171 ? -55.527 -45.143 -25.872 1.00 19.55 165 VAL D N 1
ATOM 6843 C CA . VAL D 1 171 ? -56.774 -45.913 -26.093 1.00 19.42 165 VAL D CA 1
ATOM 6844 C C . VAL D 1 171 ? -57.937 -44.932 -26.266 1.00 19.82 165 VAL D C 1
ATOM 6845 O O . VAL D 1 171 ? -58.115 -43.983 -25.505 1.00 22.62 165 VAL D O 1
ATOM 6849 N N . SER D 1 172 ? -58.696 -45.146 -27.324 1.00 24.89 166 SER D N 1
ATOM 6850 C CA . SER D 1 172 ? -59.883 -44.364 -27.571 1.00 23.53 166 SER D CA 1
ATOM 6851 C C . SER D 1 172 ? -61.030 -45.023 -26.853 1.00 22.59 166 SER D C 1
ATOM 6852 O O . SER D 1 172 ? -61.363 -46.146 -27.127 1.00 25.21 166 SER D O 1
ATOM 6855 N N . MET D 1 173 ? -61.595 -44.316 -25.892 1.00 20.67 167 MET D N 1
ATOM 6856 C CA . MET D 1 173 ? -62.636 -44.908 -25.060 1.00 19.08 167 MET D CA 1
ATOM 6857 C C . MET D 1 173 ? -64.011 -44.396 -25.320 1.00 17.44 167 MET D C 1
ATOM 6858 O O . MET D 1 173 ? -64.142 -43.266 -25.779 1.00 22.47 167 MET D O 1
ATOM 6863 N N . TYR D 1 174 ? -65.000 -45.224 -25.033 1.00 18.32 168 TYR D N 1
ATOM 6864 C CA . TYR D 1 174 ? -66.380 -44.841 -25.240 1.00 16.72 168 TYR D CA 1
ATOM 6865 C C . TYR D 1 174 ? -67.219 -45.184 -24.010 1.00 16.75 168 TYR D C 1
ATOM 6866 O O . TYR D 1 174 ? -67.296 -46.336 -23.638 1.00 19.48 168 TYR D O 1
ATOM 6875 N N . LEU D 1 175 ? -67.816 -44.147 -23.453 1.00 17.91 169 LEU D N 1
ATOM 6876 C CA . LEU D 1 175 ? -68.670 -44.333 -22.272 1.00 17.96 169 LEU D CA 1
ATOM 6877 C C . LEU D 1 175 ? -70.094 -44.456 -22.817 1.00 19.44 169 LEU D C 1
ATOM 6878 O O . LEU D 1 175 ? -70.607 -43.497 -23.420 1.00 20.66 169 LEU D O 1
ATOM 6883 N N . LEU D 1 176 ? -70.712 -45.619 -22.643 1.00 20.82 170 LEU D N 1
ATOM 6884 C CA . LEU D 1 176 ? -72.077 -45.824 -23.149 1.00 19.26 170 LEU D CA 1
ATOM 6885 C C . LEU D 1 176 ? -73.056 -45.066 -22.280 1.00 19.78 170 LEU D C 1
ATOM 6886 O O . LEU D 1 176 ? -72.817 -44.991 -21.055 1.00 21.99 170 LEU D O 1
ATOM 6891 N N . LEU D 1 177 ? -74.100 -44.518 -22.901 1.00 20.31 171 LEU D N 1
ATOM 6892 C CA . LEU D 1 177 ? -75.094 -43.750 -22.165 1.00 20.62 171 LEU D CA 1
ATOM 6893 C C . LEU D 1 177 ? -76.428 -44.447 -22.076 1.00 19.61 171 LEU D C 1
ATOM 6894 O O . LEU D 1 177 ? -76.815 -45.191 -22.967 1.00 23.50 171 LEU D O 1
ATOM 6899 N N . LYS D 1 178 ? -77.149 -44.166 -20.995 1.00 20.82 172 LYS D N 1
ATOM 6900 C CA . LYS D 1 178 ? -78.462 -44.755 -20.786 1.00 22.38 172 LYS D CA 1
ATOM 6901 C C . LYS D 1 178 ? -79.368 -44.490 -21.985 1.00 23.52 172 LYS D C 1
ATOM 6902 O O . LYS D 1 178 ? -80.209 -45.320 -22.361 1.00 28.31 172 LYS D O 1
ATOM 6908 N N . ASP D 1 179 ? -79.214 -43.327 -22.609 1.00 22.85 173 ASP D N 1
ATOM 6909 C CA . ASP D 1 179 ? -80.052 -42.988 -23.764 1.00 26.41 173 ASP D CA 1
ATOM 6910 C C . ASP D 1 179 ? -79.518 -43.501 -25.080 1.00 27.02 173 ASP D C 1
ATOM 6911 O O . ASP D 1 179 ? -79.981 -43.057 -26.144 1.00 32.05 173 ASP D O 1
ATOM 6916 N N . GLY D 1 180 ? -78.578 -44.418 -25.079 1.00 25.82 174 GLY D N 1
ATOM 6917 C CA . GLY D 1 180 ? -78.083 -44.933 -26.341 1.00 29.47 174 GLY D CA 1
ATOM 6918 C C . GLY D 1 180 ? -76.899 -44.283 -26.946 1.00 27.12 174 GLY D C 1
ATOM 6919 O O . GLY D 1 180 ? -76.245 -44.814 -27.857 1.00 30.62 174 GLY D O 1
ATOM 6920 N N . GLY D 1 181 ? -76.499 -43.107 -26.534 1.00 29.30 175 GLY D N 1
ATOM 6921 C CA . GLY D 1 181 ? -75.352 -42.609 -27.206 1.00 32.32 175 GLY D CA 1
ATOM 6922 C C . GLY D 1 181 ? -74.061 -43.174 -26.640 1.00 27.80 175 GLY D C 1
ATOM 6923 O O . GLY D 1 181 ? -74.041 -44.030 -25.746 1.00 26.52 175 GLY D O 1
ATOM 6924 N N . ARG D 1 182 ? -72.975 -42.661 -27.190 1.00 24.84 176 ARG D N 1
ATOM 6925 C CA . ARG D 1 182 ? -71.621 -43.034 -26.798 1.00 21.47 176 ARG D CA 1
ATOM 6926 C C . ARG D 1 182 ? -70.923 -41.685 -26.555 1.00 22.09 176 ARG D C 1
ATOM 6927 O O . ARG D 1 182 ? -71.110 -40.742 -27.323 1.00 29.23 176 ARG D O 1
ATOM 6935 N N . TYR D 1 183 ? -70.163 -41.617 -25.487 1.00 20.29 177 TYR D N 1
ATOM 6936 C CA . TYR D 1 183 ? -69.440 -40.376 -25.115 1.00 17.37 177 TYR D CA 1
ATOM 6937 C C . TYR D 1 183 ? -67.971 -40.701 -25.213 1.00 18.32 177 TYR D C 1
ATOM 6938 O O . TYR D 1 183 ? -67.505 -41.546 -24.425 1.00 20.23 177 TYR D O 1
ATOM 6947 N N . ARG D 1 184 ? -67.244 -40.108 -26.154 1.00 18.45 178 ARG D N 1
ATOM 6948 C CA . ARG D 1 184 ? -65.821 -40.437 -26.335 1.00 18.99 178 ARG D CA 1
ATOM 6949 C C . ARG D 1 184 ? -64.763 -39.779 -25.486 1.00 19.82 178 ARG D C 1
ATOM 6950 O O . ARG D 1 184 ? -64.951 -38.597 -25.251 1.00 23.98 178 ARG D O 1
ATOM 6958 N N . CYS D 1 185 ? -63.730 -40.479 -25.040 1.00 21.98 179 CYS D N 1
ATOM 6959 C CA . CYS D 1 185 ? -62.659 -39.963 -24.213 1.00 21.24 179 CYS D CA 1
ATOM 6960 C C . CYS D 1 185 ? -61.369 -40.465 -24.871 1.00 23.11 179 CYS D C 1
ATOM 6961 O O . CYS D 1 185 ? -61.411 -41.626 -25.311 1.00 37.12 179 CYS D O 1
ATOM 6964 N N . GLN D 1 186 ? -60.308 -39.702 -24.904 1.00 21.93 180 GLN D N 1
ATOM 6965 C CA . GLN D 1 186 ? -59.053 -40.149 -25.449 1.00 23.93 180 GLN D CA 1
ATOM 6966 C C . GLN D 1 186 ? -58.140 -40.370 -24.227 1.00 24.89 180 GLN D C 1
ATOM 6967 O O . GLN D 1 186 ? -57.938 -39.370 -23.534 1.00 32.58 180 GLN D O 1
ATOM 6973 N N . PHE D 1 187 ? -57.630 -41.550 -23.912 1.00 24.11 181 PHE D N 1
ATOM 6974 C CA . PHE D 1 187 ? -56.765 -41.773 -22.771 1.00 21.01 181 PHE D CA 1
ATOM 6975 C C . PHE D 1 187 ? -55.295 -41.757 -23.201 1.00 21.54 181 PHE D C 1
ATOM 6976 O O . PHE D 1 187 ? -54.936 -42.599 -24.041 1.00 24.95 181 PHE D O 1
ATOM 6984 N N . ASP D 1 188 ? -54.493 -40.870 -22.651 1.00 22.32 182 ASP D N 1
ATOM 6985 C CA . ASP D 1 188 ? -53.061 -40.771 -22.956 1.00 20.84 182 ASP D CA 1
ATOM 6986 C C . ASP D 1 188 ? -52.386 -41.002 -21.613 1.00 23.06 182 ASP D C 1
ATOM 6987 O O . ASP D 1 188 ? -52.542 -40.199 -20.693 1.00 24.27 182 ASP D O 1
ATOM 6992 N N . THR D 1 189 ? -51.661 -42.104 -21.498 1.00 23.20 183 THR D N 1
ATOM 6993 C CA . THR D 1 189 ? -50.991 -42.469 -20.283 1.00 22.31 183 THR D CA 1
ATOM 6994 C C . THR D 1 189 ? -49.508 -42.738 -20.346 1.00 23.36 183 THR D C 1
ATOM 6995 O O . THR D 1 189 ? -49.048 -43.247 -21.361 1.00 24.77 183 THR D O 1
ATOM 6999 N N . ILE D 1 190 ? -48.791 -42.443 -19.269 1.00 25.24 184 ILE D N 1
ATOM 7000 C CA . ILE D 1 190 ? -47.339 -42.729 -19.211 1.00 30.00 184 ILE D CA 1
ATOM 7001 C C . ILE D 1 190 ? -47.235 -43.688 -18.017 1.00 28.03 184 ILE D C 1
ATOM 7002 O O . ILE D 1 190 ? -47.781 -43.348 -16.944 1.00 31.57 184 ILE D O 1
ATOM 7007 N N . TYR D 1 191 ? -46.606 -44.846 -18.165 1.00 29.70 185 TYR D N 1
ATOM 7008 C CA . TYR D 1 191 ? -46.433 -45.878 -17.153 1.00 30.63 185 TYR D CA 1
ATOM 7009 C C . TYR D 1 191 ? -44.978 -45.947 -16.695 1.00 32.96 185 TYR D C 1
ATOM 7010 O O . TYR D 1 191 ? -44.122 -46.064 -17.570 1.00 37.59 185 TYR D O 1
ATOM 7019 N N . LYS D 1 192 ? -44.687 -45.871 -15.404 1.00 37.92 186 LYS D N 1
ATOM 7020 C CA . LYS D 1 192 ? -43.312 -45.919 -14.904 1.00 41.97 186 LYS D CA 1
ATOM 7021 C C . LYS D 1 192 ? -43.035 -46.854 -13.738 1.00 40.27 186 LYS D C 1
ATOM 7022 O O . LYS D 1 192 ? -43.573 -46.766 -12.627 1.00 47.24 186 LYS D O 1
ATOM 7028 N N . ALA D 1 193 ? -42.136 -47.816 -13.954 1.00 40.76 187 ALA D N 1
ATOM 7029 C CA . ALA D 1 193 ? -41.756 -48.778 -12.941 1.00 44.24 187 ALA D CA 1
ATOM 7030 C C . ALA D 1 193 ? -41.051 -48.102 -11.776 1.00 42.86 187 ALA D C 1
ATOM 7031 O O . ALA D 1 193 ? -40.242 -47.212 -12.057 1.00 44.42 187 ALA D O 1
ATOM 7033 N N . LYS D 1 194 ? -41.285 -48.516 -10.537 1.00 46.52 188 LYS D N 1
ATOM 7034 C CA . LYS D 1 194 ? -40.557 -47.795 -9.483 1.00 45.54 188 LYS D CA 1
ATOM 7035 C C . LYS D 1 194 ? -39.210 -48.475 -9.461 1.00 51.89 188 LYS D C 1
ATOM 7036 O O . LYS D 1 194 ? -38.286 -47.787 -9.019 1.00 61.90 188 LYS D O 1
ATOM 7042 N N . THR D 1 195 ? -39.077 -49.719 -9.899 1.00 54.48 189 THR D N 1
ATOM 7043 C CA . THR D 1 195 ? -37.769 -50.439 -9.911 1.00 59.19 189 THR D CA 1
ATOM 7044 C C . THR D 1 195 ? -37.325 -50.536 -11.369 1.00 61.37 189 THR D C 1
ATOM 7045 O O . THR D 1 195 ? -38.079 -51.073 -12.185 1.00 55.03 189 THR D O 1
ATOM 7049 N N . GLU D 1 196 ? -36.155 -50.009 -11.676 1.00 51.74 190 GLU D N 1
ATOM 7050 C CA . GLU D 1 196 ? -35.563 -49.956 -12.992 1.00 49.19 190 GLU D CA 1
ATOM 7051 C C . GLU D 1 196 ? -35.578 -51.237 -13.817 1.00 50.98 190 GLU D C 1
ATOM 7052 O O . GLU D 1 196 ? -34.989 -52.252 -13.448 1.00 54.57 190 GLU D O 1
ATOM 7058 N N . PRO D 1 197 ? -36.264 -51.130 -14.958 1.00 56.02 191 PRO D N 1
ATOM 7059 C CA . PRO D 1 197 ? -36.422 -52.228 -15.912 1.00 57.08 191 PRO D CA 1
ATOM 7060 C C . PRO D 1 197 ? -35.135 -52.708 -16.580 1.00 56.69 191 PRO D C 1
ATOM 7061 O O . PRO D 1 197 ? -34.303 -51.980 -17.120 1.00 62.36 191 PRO D O 1
ATOM 7065 N N . LYS D 1 198 ? -34.944 -54.034 -16.556 1.00 61.47 192 LYS D N 1
ATOM 7066 C CA . LYS D 1 198 ? -33.756 -54.627 -17.162 1.00 60.53 192 LYS D CA 1
ATOM 7067 C C . LYS D 1 198 ? -34.055 -55.067 -18.595 1.00 60.83 192 LYS D C 1
ATOM 7068 O O . LYS D 1 198 ? -33.186 -55.317 -19.429 1.00 62.63 192 LYS D O 1
ATOM 7074 N N . GLU D 1 199 ? -35.351 -55.154 -18.845 1.00 56.06 193 GLU D N 1
ATOM 7075 C CA . GLU D 1 199 ? -35.940 -55.543 -20.108 1.00 57.00 193 GLU D CA 1
ATOM 7076 C C . GLU D 1 199 ? -37.165 -54.673 -20.396 1.00 52.33 193 GLU D C 1
ATOM 7077 O O . GLU D 1 199 ? -37.909 -54.338 -19.468 1.00 46.98 193 GLU D O 1
ATOM 7083 N N . MET D 1 200 ? -37.333 -54.335 -21.665 1.00 47.28 194 MET D N 1
ATOM 7084 C CA . MET D 1 200 ? -38.461 -53.515 -22.097 1.00 47.17 194 MET D CA 1
ATOM 7085 C C . MET D 1 200 ? -39.278 -54.333 -23.103 1.00 46.64 194 MET D C 1
ATOM 7086 O O . MET D 1 200 ? -38.688 -55.111 -23.872 1.00 55.08 194 MET D O 1
ATOM 7091 N N . PRO D 1 201 ? -40.594 -54.185 -23.106 1.00 42.93 195 PRO D N 1
ATOM 7092 C CA . PRO D 1 201 ? -41.385 -54.962 -24.060 1.00 42.98 195 PRO D CA 1
ATOM 7093 C C . PRO D 1 201 ? -41.440 -54.291 -25.414 1.00 43.19 195 PRO D C 1
ATOM 7094 O O . PRO D 1 201 ? -41.123 -53.097 -25.464 1.00 44.32 195 PRO D O 1
ATOM 7098 N N . ASP D 1 202 ? -41.848 -54.987 -26.472 1.00 41.89 196 ASP D N 1
ATOM 7099 C CA . ASP D 1 202 ? -41.913 -54.204 -27.720 1.00 41.02 196 ASP D CA 1
ATOM 7100 C C . ASP D 1 202 ? -43.392 -53.747 -27.740 1.00 39.34 196 ASP D C 1
ATOM 7101 O O . ASP D 1 202 ? -44.097 -54.164 -26.805 1.00 38.79 196 ASP D O 1
ATOM 7106 N N . TRP D 1 203 ? -43.842 -52.959 -28.699 1.00 36.04 197 TRP D N 1
ATOM 7107 C CA . TRP D 1 203 ? -45.236 -52.524 -28.700 1.00 33.30 197 TRP D CA 1
ATOM 7108 C C . TRP D 1 203 ? -46.171 -53.724 -28.603 1.00 29.98 197 TRP D C 1
ATOM 7109 O O . TRP D 1 203 ? -45.823 -54.836 -29.029 1.00 31.15 197 TRP D O 1
ATOM 7120 N N . HIS D 1 204 ? -47.363 -53.469 -28.087 1.00 30.91 198 HIS D N 1
ATOM 7121 C CA . HIS D 1 204 ? -48.355 -54.548 -27.976 1.00 28.44 198 HIS D CA 1
ATOM 7122 C C . HIS D 1 204 ? -49.710 -53.907 -27.681 1.00 25.62 198 HIS D C 1
ATOM 7123 O O . HIS D 1 204 ? -49.841 -52.685 -27.474 1.00 25.62 198 HIS D O 1
ATOM 7130 N N . PHE D 1 205 ? -50.726 -54.732 -27.664 1.00 26.02 199 PHE D N 1
ATOM 7131 C CA . PHE D 1 205 ? -52.084 -54.295 -27.380 1.00 24.47 199 PHE D CA 1
ATOM 7132 C C . PHE D 1 205 ? -52.476 -54.849 -26.009 1.00 25.87 199 PHE D C 1
ATOM 7133 O O . PHE D 1 205 ? -51.930 -55.848 -25.543 1.00 26.31 199 PHE D O 1
ATOM 7141 N N . ILE D 1 206 ? -53.471 -54.195 -25.386 1.00 26.65 200 ILE D N 1
ATOM 7142 C CA . ILE D 1 206 ? -53.984 -54.621 -24.136 1.00 25.45 200 ILE D CA 1
ATOM 7143 C C . ILE D 1 206 ? -55.493 -54.451 -24.288 1.00 24.95 200 ILE D C 1
ATOM 7144 O O . ILE D 1 206 ? -55.983 -53.329 -24.367 1.00 25.47 200 ILE D O 1
ATOM 7149 N N . GLN D 1 207 ? -56.200 -55.570 -24.389 1.00 23.83 201 GLN D N 1
ATOM 7150 C CA . GLN D 1 207 ? -57.657 -55.468 -24.552 1.00 23.77 201 GLN D CA 1
ATOM 7151 C C . GLN D 1 207 ? -58.233 -55.463 -23.140 1.00 25.77 201 GLN D C 1
ATOM 7152 O O . GLN D 1 207 ? -57.764 -56.191 -22.259 1.00 27.05 201 GLN D O 1
ATOM 7158 N N . HIS D 1 208 ? -59.235 -54.646 -22.931 1.00 22.83 202 HIS D N 1
ATOM 7159 C CA . HIS D 1 208 ? -59.859 -54.542 -21.636 1.00 22.05 202 HIS D CA 1
ATOM 7160 C C . HIS D 1 208 ? -61.374 -54.604 -21.646 1.00 23.08 202 HIS D C 1
ATOM 7161 O O . HIS D 1 208 ? -62.023 -54.172 -22.613 1.00 25.39 202 HIS D O 1
ATOM 7168 N N . LYS D 1 209 ? -61.887 -55.113 -20.532 1.00 25.88 203 LYS D N 1
ATOM 7169 C CA . LYS D 1 209 ? -63.311 -55.214 -20.286 1.00 23.62 203 LYS D CA 1
ATOM 7170 C C . LYS D 1 209 ? -63.487 -54.608 -18.868 1.00 22.33 203 LYS D C 1
ATOM 7171 O O . LYS D 1 209 ? -62.855 -55.130 -17.954 1.00 29.29 203 LYS D O 1
ATOM 7177 N N . LEU D 1 210 ? -64.275 -53.570 -18.690 1.00 21.00 204 LEU D N 1
ATOM 7178 C CA . LEU D 1 210 ? -64.457 -52.960 -17.360 1.00 22.48 204 LEU D CA 1
ATOM 7179 C C . LEU D 1 210 ? -65.955 -52.754 -17.133 1.00 23.58 204 LEU D C 1
ATOM 7180 O O . LEU D 1 210 ? -66.639 -52.100 -17.926 1.00 25.04 204 LEU D O 1
ATOM 7185 N N . ASN D 1 211 ? -66.488 -53.309 -16.064 1.00 24.53 205 ASN D N 1
ATOM 7186 C CA A ASN D 1 211 ? -67.907 -53.182 -15.764 0.50 26.17 205 ASN D CA 1
ATOM 7187 C CA B ASN D 1 211 ? -67.895 -53.202 -15.743 0.50 26.26 205 ASN D CA 1
ATOM 7188 C C . ASN D 1 211 ? -68.159 -52.628 -14.358 1.00 27.13 205 ASN D C 1
ATOM 7189 O O . ASN D 1 211 ? -67.415 -52.939 -13.412 1.00 28.59 205 ASN D O 1
ATOM 7198 N N . ARG D 1 212 ? -69.214 -51.819 -14.270 1.00 23.78 206 ARG D N 1
ATOM 7199 C CA . ARG D 1 212 ? -69.620 -51.200 -13.015 1.00 22.81 206 ARG D CA 1
ATOM 7200 C C . ARG D 1 212 ? -71.001 -51.707 -12.586 1.00 25.26 206 ARG D C 1
ATOM 7201 O O . ARG D 1 212 ? -71.992 -51.665 -13.337 1.00 25.04 206 ARG D O 1
ATOM 7209 N N . GLU D 1 213 ? -71.105 -52.186 -11.358 1.00 26.66 207 GLU D N 1
ATOM 7210 C CA . GLU D 1 213 ? -72.342 -52.676 -10.799 1.00 25.74 207 GLU D CA 1
ATOM 7211 C C . GLU D 1 213 ? -72.653 -51.751 -9.607 1.00 27.89 207 GLU D C 1
ATOM 7212 O O . GLU D 1 213 ? -71.895 -51.761 -8.629 1.00 28.04 207 GLU D O 1
ATOM 7218 N N . ASP D 1 214 ? -73.723 -50.976 -9.701 1.00 24.47 208 ASP D N 1
ATOM 7219 C CA . ASP D 1 214 ? -74.067 -50.081 -8.594 1.00 28.13 208 ASP D CA 1
ATOM 7220 C C . ASP D 1 214 ? -74.554 -50.893 -7.375 1.00 28.75 208 ASP D C 1
ATOM 7221 O O . ASP D 1 214 ? -75.350 -51.821 -7.545 1.00 28.93 208 ASP D O 1
ATOM 7226 N N . ARG D 1 215 ? -74.076 -50.535 -6.193 1.00 27.70 209 ARG D N 1
ATOM 7227 C CA . ARG D 1 215 ? -74.431 -51.190 -4.950 1.00 28.43 209 ARG D CA 1
ATOM 7228 C C . ARG D 1 215 ? -74.853 -50.163 -3.897 1.00 28.89 209 ARG D C 1
ATOM 7229 O O . ARG D 1 215 ? -74.895 -50.433 -2.704 1.00 32.79 209 ARG D O 1
ATOM 7237 N N . SER D 1 216 ? -75.175 -48.954 -4.346 1.00 30.60 210 SER D N 1
ATOM 7238 C CA . SER D 1 216 ? -75.573 -47.917 -3.403 1.00 30.61 210 SER D CA 1
ATOM 7239 C C . SER D 1 216 ? -76.800 -48.281 -2.566 1.00 29.94 210 SER D C 1
ATOM 7240 O O . SER D 1 216 ? -77.536 -49.199 -2.927 1.00 36.73 210 SER D O 1
ATOM 7243 N N . ASP D 1 217 ? -76.942 -47.510 -1.477 1.00 29.12 211 ASP D N 1
ATOM 7244 C CA . ASP D 1 217 ? -78.048 -47.655 -0.524 1.00 28.92 211 ASP D CA 1
ATOM 7245 C C . ASP D 1 217 ? -78.276 -46.324 0.192 1.00 29.59 211 ASP D C 1
ATOM 7246 O O . ASP D 1 217 ? -77.594 -45.332 -0.151 1.00 33.41 211 ASP D O 1
ATOM 7251 N N . ALA D 1 218 ? -79.202 -46.281 1.149 1.00 27.85 212 ALA D N 1
ATOM 7252 C CA . ALA D 1 218 ? -79.517 -45.058 1.885 1.00 26.04 212 ALA D CA 1
ATOM 7253 C C . ALA D 1 218 ? -78.335 -44.460 2.620 1.00 28.14 212 ALA D C 1
ATOM 7254 O O . ALA D 1 218 ? -78.262 -43.269 2.927 1.00 33.57 212 ALA D O 1
ATOM 7256 N N . LYS D 1 219 ? -77.336 -45.281 2.944 1.00 27.35 213 LYS D N 1
ATOM 7257 C CA . LYS D 1 219 ? -76.230 -44.674 3.650 1.00 28.63 213 LYS D CA 1
ATOM 7258 C C . LYS D 1 219 ? -75.075 -44.216 2.794 1.00 29.52 213 LYS D C 1
ATOM 7259 O O . LYS D 1 219 ? -74.500 -43.153 3.008 1.00 36.09 213 LYS D O 1
ATOM 7265 N N . ASN D 1 220 ? -74.727 -45.077 1.833 1.00 29.83 214 ASN D N 1
ATOM 7266 C CA . ASN D 1 220 ? -73.576 -44.756 0.989 1.00 34.50 214 ASN D CA 1
ATOM 7267 C C . ASN D 1 220 ? -73.678 -44.981 -0.544 1.00 29.45 214 ASN D C 1
ATOM 7268 O O . ASN D 1 220 ? -74.406 -45.829 -1.044 1.00 28.05 214 ASN D O 1
ATOM 7273 N N . GLN D 1 221 ? -72.861 -44.176 -1.225 1.00 28.64 215 GLN D N 1
ATOM 7274 C CA . GLN D 1 221 ? -72.814 -44.365 -2.653 1.00 28.09 215 GLN D CA 1
ATOM 7275 C C . GLN D 1 221 ? -71.721 -45.410 -2.825 1.00 28.11 215 GLN D C 1
ATOM 7276 O O . GLN D 1 221 ? -70.640 -45.094 -2.318 1.00 28.97 215 GLN D O 1
ATOM 7282 N N . LYS D 1 222 ? -71.920 -46.565 -3.413 1.00 28.64 216 LYS D N 1
ATOM 7283 C CA . LYS D 1 222 ? -70.850 -47.561 -3.503 1.00 27.59 216 LYS D CA 1
ATOM 7284 C C . LYS D 1 222 ? -71.115 -48.465 -4.696 1.00 26.98 216 LYS D C 1
ATOM 7285 O O . LYS D 1 222 ? -72.250 -48.594 -5.154 1.00 28.65 216 LYS D O 1
ATOM 7291 N N . TRP D 1 223 ? -70.069 -49.092 -5.212 1.00 26.58 217 TRP D N 1
ATOM 7292 C CA . TRP D 1 223 ? -70.237 -49.950 -6.353 1.00 25.16 217 TRP D CA 1
ATOM 7293 C C . TRP D 1 223 ? -69.070 -50.912 -6.463 1.00 26.33 217 TRP D C 1
ATOM 7294 O O . TRP D 1 223 ? -68.076 -50.800 -5.765 1.00 27.29 217 TRP D O 1
ATOM 7305 N N . GLN D 1 224 ? -69.265 -51.851 -7.393 1.00 25.88 218 GLN D N 1
ATOM 7306 C CA . GLN D 1 224 ? -68.240 -52.832 -7.638 1.00 25.32 218 GLN D CA 1
ATOM 7307 C C . GLN D 1 224 ? -67.791 -52.711 -9.095 1.00 26.68 218 GLN D C 1
ATOM 7308 O O . GLN D 1 224 ? -68.628 -52.600 -9.992 1.00 26.40 218 GLN D O 1
ATOM 7314 N N . LEU D 1 225 ? -66.490 -52.745 -9.320 1.00 25.64 219 LEU D N 1
ATOM 7315 C CA . LEU D 1 225 ? -65.933 -52.679 -10.659 1.00 24.76 219 LEU D CA 1
ATOM 7316 C C . LEU D 1 225 ? -65.300 -54.063 -10.932 1.00 25.53 219 LEU D C 1
ATOM 7317 O O . LEU D 1 225 ? -64.681 -54.630 -10.044 1.00 27.56 219 LEU D O 1
ATOM 7322 N N . ILE D 1 226 ? -65.452 -54.574 -12.135 1.00 27.52 220 ILE D N 1
ATOM 7323 C CA . ILE D 1 226 ? -64.871 -55.866 -12.506 1.00 27.73 220 ILE D CA 1
ATOM 7324 C C . ILE D 1 226 ? -64.078 -55.627 -13.796 1.00 27.62 220 ILE D C 1
ATOM 7325 O O . ILE D 1 226 ? -64.661 -55.204 -14.802 1.00 30.48 220 ILE D O 1
ATOM 7330 N N . GLU D 1 227 ? -62.777 -55.865 -13.747 1.00 29.28 221 GLU D N 1
ATOM 7331 C CA . GLU D 1 227 ? -61.891 -55.679 -14.879 1.00 30.16 221 GLU D CA 1
ATOM 7332 C C . GLU D 1 227 ? -61.221 -56.996 -15.278 1.00 31.74 221 GLU D C 1
ATOM 7333 O O . GLU D 1 227 ? -60.843 -57.752 -14.388 1.00 32.50 221 GLU D O 1
ATOM 7339 N N . HIS D 1 228 ? -61.100 -57.164 -16.585 1.00 27.87 222 HIS D N 1
ATOM 7340 C CA . HIS D 1 228 ? -60.469 -58.335 -17.208 1.00 27.78 222 HIS D CA 1
ATOM 7341 C C . HIS D 1 228 ? -59.599 -57.719 -18.304 1.00 25.38 222 HIS D C 1
ATOM 7342 O O . HIS D 1 228 ? -60.175 -57.001 -19.126 1.00 26.93 222 HIS D O 1
ATOM 7349 N N . ALA D 1 229 ? -58.309 -57.956 -18.308 1.00 27.68 223 ALA D N 1
ATOM 7350 C CA . ALA D 1 229 ? -57.379 -57.401 -19.295 1.00 26.56 223 ALA D CA 1
ATOM 7351 C C . ALA D 1 229 ? -56.343 -58.414 -19.767 1.00 27.54 223 ALA D C 1
ATOM 7352 O O . ALA D 1 229 ? -55.729 -59.147 -18.979 1.00 29.02 223 ALA D O 1
ATOM 7354 N N . ILE D 1 230 ? -56.135 -58.445 -21.086 1.00 28.40 224 ILE D N 1
ATOM 7355 C CA . ILE D 1 230 ? -55.155 -59.378 -21.641 1.00 29.46 224 ILE D CA 1
ATOM 7356 C C . ILE D 1 230 ? -54.320 -58.724 -22.737 1.00 28.65 224 ILE D C 1
ATOM 7357 O O . ILE D 1 230 ? -54.775 -58.036 -23.653 1.00 30.61 224 ILE D O 1
ATOM 7362 N N . ALA D 1 231 ? -53.021 -58.950 -22.623 1.00 28.76 225 ALA D N 1
ATOM 7363 C CA . ALA D 1 231 ? -52.033 -58.426 -23.552 1.00 29.15 225 ALA D CA 1
ATOM 7364 C C . ALA D 1 231 ? -51.878 -59.325 -24.773 1.00 27.93 225 ALA D C 1
ATOM 7365 O O . ALA D 1 231 ? -51.973 -60.547 -24.701 1.00 28.64 225 ALA D O 1
ATOM 7367 N N . SER D 1 232 ? -51.623 -58.703 -25.928 1.00 27.51 226 SER D N 1
ATOM 7368 C CA . SER D 1 232 ? -51.467 -59.492 -27.140 1.00 27.63 226 SER D CA 1
ATOM 7369 C C . SER D 1 232 ? -50.803 -58.704 -28.245 1.00 25.07 226 SER D C 1
ATOM 7370 O O . SER D 1 232 ? -50.683 -57.481 -28.223 1.00 31.94 226 SER D O 1
ATOM 7373 N N . ARG D 1 233 ? -50.324 -59.406 -29.247 1.00 30.96 227 ARG D N 1
ATOM 7374 C CA . ARG D 1 233 ? -49.833 -58.737 -30.420 1.00 32.72 227 ARG D CA 1
ATOM 7375 C C . ARG D 1 233 ? -50.891 -58.758 -31.496 1.00 32.65 227 ARG D C 1
ATOM 7376 O O . ARG D 1 233 ? -52.036 -59.096 -31.233 1.00 30.65 227 ARG D O 1
ATOM 7384 N N . SER D 1 234 ? -50.510 -58.406 -32.710 1.00 30.52 228 SER D N 1
ATOM 7385 C CA . SER D 1 234 ? -51.509 -58.364 -33.761 1.00 33.42 228 SER D CA 1
ATOM 7386 C C . SER D 1 234 ? -52.196 -59.691 -34.064 1.00 34.83 228 SER D C 1
ATOM 7387 O O . SER D 1 234 ? -51.537 -60.733 -33.992 1.00 32.74 228 SER D O 1
ATOM 7390 N N . ALA D 1 235 ? -53.484 -59.611 -34.406 1.00 32.58 229 ALA D N 1
ATOM 7391 C CA . ALA D 1 235 ? -54.274 -60.797 -34.740 1.00 34.80 229 ALA D CA 1
ATOM 7392 C C . ALA D 1 235 ? -53.887 -61.304 -36.125 1.00 35.19 229 ALA D C 1
ATOM 7393 O O . ALA D 1 235 ? -54.153 -62.455 -36.477 1.00 43.14 229 ALA D O 1
ATOM 7395 N N . LEU D 1 236 ? -53.253 -60.479 -36.966 1.00 38.24 230 LEU D N 1
ATOM 7396 C CA . LEU D 1 236 ? -52.882 -60.963 -38.305 1.00 36.59 230 LEU D CA 1
ATOM 7397 C C . LEU D 1 236 ? -51.563 -61.724 -38.290 1.00 39.31 230 LEU D C 1
ATOM 7398 O O . LEU D 1 236 ? -50.602 -61.328 -37.622 1.00 50.90 230 LEU D O 1
ATOM 7403 N N . PRO D 1 237 ? -51.479 -62.817 -39.030 1.00 42.03 231 PRO D N 1
ATOM 7404 C CA . PRO D 1 237 ? -50.227 -63.582 -39.043 1.00 43.66 231 PRO D CA 1
ATOM 7405 C C . PRO D 1 237 ? -49.089 -62.706 -39.570 1.00 45.19 231 PRO D C 1
ATOM 7406 O O . PRO D 1 237 ? -47.931 -62.957 -39.211 1.00 52.88 231 PRO D O 1
#

Organism: Zoanthus sp. (NCBI:txid105402)

B-factor: mean 25.95, std 10.45, range [11.4, 88.72]

InterPro domains:
  IPR009017 Green fluorescent protein [G3DSA:2.40.155.10] (1-231)
  IPR009017 Green fluorescent protein [SSF54511] (3-226)
  IPR011584 Green fluorescent protein-related [PF01353] (12-226)

Foldseek 3Di:
DQLLADQKFKEWEWEWEAEARQTWIKIWMWIGGLQQLKIKIKMWTPGRPPPLWACQVPFVLPANSSANEDPQWDSLQSLLGQQGKKKKKWKAWPVGKIKIKIKTWHQPNVRSYIYIYMYMYIYDDDCPHCGSVVFFFHKDKWKKKWAADVVVRKIWIWTWIWTAGPVRDIIIIIMIMIMGRPDRDPDHTHMWMKIKDKGKDWDDDPPITMIMIMMGIYIGHDPPD/DPLLADQKAKEWEWEWEAEARQTWIKTWMWMGGLQQLKIKIKIWTPGRPPPLWACQVVQVLPANSSANEDPQWDRLQSLLPQQGWKKKKWKAWPVGKIKIKIKTWHQDSVRNYIYIYMYMYIYDQDCPHCGNVVFFFHKDKWKKKWAADPVQRKIWIWIWIWTAGNVRDTIIIIMIMIMGRPDRDPDHTHMKIKIKDKHWAWDDDDPTTMIMIMMGIYIGHDPPD/DADLLADQKAKEWEWEWEAEARQTWIKIWMWIGGLQQLKIKIKIWTPGRPPPLWAPQVVQVLPANSSAHEDPQWDRQQSLLPQQGWKKKKKKAKPVGKIKIKMKTWHADSVRNYIYIYMYMYIYDDDCPHCGSVVFFFHKAKWKKKWAADVVVRKIWIWIWIWTAGNVGDTIIMIMIMIMGRPDDRPDHTHMWIKIKDKHKAWPDDPVITMIMIIMGIYIGHDPPD/DQLLADQWAKEWEWEWEEEARQTWIKTWMWIGGLQQLKIKIKIWTPGSPPPLWACQVVFVQPANSSANEDPQWDSLQSVLPQQGWKKKKKKAKPVGKIKIKMKTWHQDSVRNYIYMYMYMYIYDDDCPDCTSVNFFFHKAKWKWKWADDPVVQKIWIWIWIWTAGNVGDTIIMIMIMIMGRPDHDPDHTHMWIKIKDKGWAWDDDPPIGMIMIIMGIYIGHDPPD

Secondary structure (DSSP, 8-state):
--TT--SSEEEEEEEEEEETTEEEEEEEEEEEEGGGTEEEEEEEEEESPSPSS-GGGGGGG--TTS-B--TTS--HHHHTTTT-EEEEEEEEETTS-EEEEEEEEEEETTTTEEEEEEEEEEE---TTSTTTTT-EEEEPPEEEEEEEETTTTEEEEEEEEEEEETTS-EEEEEEEEEEEESSPPSS-PPPEEEEEEEEEEE---SS--EEEEEEEEEEE--S--/-BTTB-SSEEEEEEEEEEETTEEEEEEEEEEEEGGGTEEEEEEEEEESPSPSS-GGGGGGG--TTSSB--TTS--HHHHTTTT-EEEEEEEEETTS-EEEEEEEEEEEGGGTEEEEEEEEEEE---TTSTTTTT-EEEEPPEEEEEEEETTTTEEEEEEEEEEEETTS-EEEEEEEEEEEESS--SS----EEEEEEEEEEE---SS--EEEEEEEEEEE--S--/--BTTB-SSEEEEEEEEEEETTEEEEEEEEEEEEGGGTEEEEEEEEEESPSPSS-GGGGGGG--TTS-B--TTS--HHHHTTTT-EEEEEEEE-TTS-EEEEEEEEEEETTTTEEEEEEEEEEE---TTSTTTTT-EEEEPPEEEEEEEEGGGTEEEEEEEEEEEETTS-EEEEEEEEEEEESS--S-----EEEEEEEEEEE---SS--EEEEEEEEEEE--S--/-GGG--SSEEEEEEEEEEETTEEEEEEEEEEEEGGGTEEEEEEEEEESPSPSS-GGGGGGG--TTS-B--TTS--TTGGGTTT-EEEEEEEEBTTS-EEEEEEEEEEEGGGTEEEEEEEEEEE---TTSTTTTT-EEEEPPEEEEEEEETTTTEEEEEEEEEEEETTS-EEEEEEEEEEEESS--SS---SEEEEEEEEEEE---SS-EEEEEEEEEEEE--S--